Protein AF-0000000077107205 (afdb_homodimer)

Structure (mmCIF, N/CA/C/O backbone):
data_AF-0000000077107205-model_v1
#
loop_
_entity.id
_entity.type
_entity.pdbx_description
1 polymer 'Glycoside hydrolase family 35'
#
loop_
_atom_site.group_PDB
_atom_site.id
_atom_site.type_symbol
_atom_site.label_atom_id
_atom_site.label_alt_id
_atom_site.label_comp_id
_atom_site.label_asym_id
_atom_site.label_entity_id
_atom_site.label_seq_id
_atom_site.pdbx_PDB_ins_code
_atom_site.Cartn_x
_atom_site.Cartn_y
_atom_site.Cartn_z
_atom_site.occupancy
_atom_site.B_iso_or_equiv
_atom_site.auth_seq_id
_atom_site.auth_comp_id
_atom_site.auth_asym_id
_atom_site.auth_atom_id
_atom_site.pdbx_PDB_model_num
ATOM 1 N N . MET A 1 1 ? 8.289 -15.062 90.625 1 22.08 1 MET A N 1
ATOM 2 C CA . MET A 1 1 ? 9.203 -14.273 89.812 1 22.08 1 MET A CA 1
ATOM 3 C C . MET A 1 1 ? 8.586 -13.953 88.438 1 22.08 1 MET A C 1
ATOM 5 O O . MET A 1 1 ? 8.508 -14.82 87.562 1 22.08 1 MET A O 1
ATOM 9 N N . ALA A 1 2 ? 7.445 -13.281 88.562 1 29.05 2 ALA A N 1
ATOM 10 C CA . ALA A 1 2 ? 6.293 -12.875 87.812 1 29.05 2 ALA A CA 1
ATOM 11 C C . ALA A 1 2 ? 6.723 -12.016 86.625 1 29.05 2 ALA A C 1
ATOM 13 O O . ALA A 1 2 ? 7.27 -10.93 86.75 1 29.05 2 ALA A O 1
ATOM 14 N N . HIS A 1 3 ? 7.285 -12.727 85.5 1 27.39 3 HIS A N 1
ATOM 15 C CA . HIS A 1 3 ? 7.914 -12.195 84.312 1 27.39 3 HIS A CA 1
ATOM 16 C C . HIS A 1 3 ? 7.008 -11.188 83.625 1 27.39 3 HIS A C 1
ATOM 18 O O . HIS A 1 3 ? 5.828 -11.453 83.375 1 27.39 3 HIS A O 1
ATOM 24 N N . TRP A 1 4 ? 7.148 -9.898 83.875 1 26.14 4 TRP A N 1
ATOM 25 C CA . TRP A 1 4 ? 6.582 -8.648 83.375 1 26.14 4 TRP A CA 1
ATOM 26 C C . TRP A 1 4 ? 6.734 -8.555 81.812 1 26.14 4 TRP A C 1
ATOM 28 O O . TRP A 1 4 ? 7.848 -8.43 81.312 1 26.14 4 TRP A O 1
ATOM 38 N N . ARG A 1 5 ? 6.113 -9.461 81.062 1 29.92 5 ARG A N 1
ATOM 39 C CA . ARG A 1 5 ? 6.195 -9.398 79.625 1 29.92 5 ARG A CA 1
ATOM 40 C C . ARG A 1 5 ? 5.832 -8.008 79.125 1 29.92 5 ARG A C 1
ATOM 42 O O . ARG A 1 5 ? 4.73 -7.516 79.375 1 29.92 5 ARG A O 1
ATOM 49 N N . LEU A 1 6 ? 6.852 -7.102 79 1 29.23 6 LEU A N 1
ATOM 50 C CA . LEU A 1 6 ? 6.797 -5.738 78.5 1 29.23 6 LEU A CA 1
ATOM 51 C C . LEU A 1 6 ? 6.16 -5.711 77.125 1 29.23 6 LEU A C 1
ATOM 53 O O . LEU A 1 6 ? 6.594 -6.43 76.188 1 29.23 6 LEU A O 1
ATOM 57 N N . ALA A 1 7 ? 4.852 -5.387 77 1 35.28 7 ALA A N 1
ATOM 58 C CA . ALA A 1 7 ? 4.008 -5.102 75.875 1 35.28 7 ALA A CA 1
ATOM 59 C C . ALA A 1 7 ? 4.605 -3.984 75 1 35.28 7 ALA A C 1
ATOM 61 O O . ALA A 1 7 ? 4.629 -2.824 75.438 1 35.28 7 ALA A O 1
ATOM 62 N N . ILE A 1 8 ? 5.766 -4.168 74.375 1 33.69 8 ILE A N 1
ATOM 63 C CA . ILE A 1 8 ? 6.266 -3.104 73.562 1 33.69 8 ILE A CA 1
ATOM 64 C C . ILE A 1 8 ? 5.227 -2.781 72.438 1 33.69 8 ILE A C 1
ATOM 66 O O . ILE A 1 8 ? 4.816 -3.662 71.688 1 33.69 8 ILE A O 1
ATOM 70 N N . THR A 1 9 ? 4.312 -1.86 72.75 1 30.67 9 THR A N 1
ATOM 71 C CA . THR A 1 9 ? 3.371 -1.268 71.812 1 30.67 9 THR A CA 1
ATOM 72 C C . THR A 1 9 ? 4.105 -0.645 70.625 1 30.67 9 THR A C 1
ATOM 74 O O . THR A 1 9 ? 4.98 0.204 70.812 1 30.67 9 THR A O 1
ATOM 77 N N . SER A 1 10 ? 4.48 -1.452 69.625 1 33.69 10 SER A N 1
ATOM 78 C CA . SER A 1 10 ? 5.035 -0.929 68.438 1 33.69 10 SER A CA 1
ATOM 79 C C . SER A 1 10 ? 4.172 0.2 67.875 1 33.69 10 SER A C 1
ATOM 81 O O . SER A 1 10 ? 2.969 0.028 67.625 1 33.69 10 SER A O 1
ATOM 83 N N . GLN A 1 11 ? 4.434 1.433 68.25 1 31.56 11 GLN A N 1
ATOM 84 C CA . GLN A 1 11 ? 3.865 2.602 67.625 1 31.56 11 GLN A CA 1
ATOM 85 C C . GLN A 1 11 ? 4.141 2.572 66.125 1 31.56 11 GLN A C 1
ATOM 87 O O . GLN A 1 11 ? 5.297 2.533 65.688 1 31.56 11 GLN A O 1
ATOM 92 N N . ILE A 1 12 ? 3.289 1.923 65.375 1 35.38 12 ILE A N 1
ATOM 93 C CA . ILE A 1 12 ? 3.283 2.033 63.938 1 35.38 12 ILE A CA 1
ATOM 94 C C . ILE A 1 12 ? 3.223 3.504 63.531 1 35.38 12 ILE A C 1
ATOM 96 O O . ILE A 1 12 ? 2.234 4.191 63.781 1 35.38 12 ILE A O 1
ATOM 100 N N . LEU A 1 13 ? 4.383 4.23 63.625 1 35.72 13 LEU A N 1
ATOM 101 C CA . LEU A 1 13 ? 4.441 5.551 63.031 1 35.72 13 LEU A CA 1
ATOM 102 C C . LEU A 1 13 ? 3.963 5.496 61.562 1 35.72 13 LEU A C 1
ATOM 104 O O . LEU A 1 13 ? 4.562 4.809 60.75 1 35.72 13 LEU A O 1
ATOM 108 N N . GLY A 1 14 ? 2.682 5.688 61.344 1 34.75 14 GLY A N 1
ATOM 109 C CA . GLY A 1 14 ? 2.129 5.969 60.031 1 34.75 14 GLY A CA 1
ATOM 110 C C . GLY A 1 14 ? 2.873 7.062 59.312 1 34.75 14 GLY A C 1
ATOM 111 O O . GLY A 1 14 ? 2.865 8.219 59.719 1 34.75 14 GLY A O 1
ATOM 112 N N . LEU A 1 15 ? 4.059 6.688 58.75 1 36.78 15 LEU A N 1
ATOM 113 C CA . LEU A 1 15 ? 4.664 7.613 57.812 1 36.78 15 LEU A CA 1
ATOM 114 C C . LEU A 1 15 ? 3.633 8.117 56.781 1 36.78 15 LEU A C 1
ATOM 116 O O . LEU A 1 15 ? 3.123 7.344 55.969 1 36.78 15 LEU A O 1
ATOM 120 N N . CYS A 1 16 ? 2.883 9.133 57.188 1 35.75 16 CYS A N 1
ATOM 121 C CA . CYS A 1 16 ? 2.141 9.906 56.188 1 35.75 16 CYS A CA 1
ATOM 122 C C . CYS A 1 16 ? 3.053 10.359 55.062 1 35.75 16 CYS A C 1
ATOM 124 O O . CYS A 1 16 ? 3.922 11.211 55.25 1 35.75 16 CYS A O 1
ATOM 126 N N . LEU A 1 17 ? 3.355 9.438 54.188 1 36.41 17 LEU A N 1
ATOM 127 C CA . LEU A 1 17 ? 3.904 9.906 52.938 1 36.41 17 LEU A CA 1
ATOM 128 C C . LEU A 1 17 ? 3.113 11.094 52.406 1 36.41 17 LEU A C 1
ATOM 130 O O . LEU A 1 17 ? 1.938 10.961 52.062 1 36.41 17 LEU A O 1
ATOM 134 N N . PHE A 1 18 ? 3.373 12.258 52.906 1 34.94 18 PHE A N 1
ATOM 135 C CA . PHE A 1 18 ? 2.979 13.461 52.188 1 34.94 18 PHE A CA 1
ATOM 136 C C . PHE A 1 18 ? 3.33 13.336 50.719 1 34.94 18 PHE A C 1
ATOM 138 O O . PHE A 1 18 ? 4.504 13.398 50.344 1 34.94 18 PHE A O 1
ATOM 145 N N . VAL A 1 19 ? 2.604 12.539 50.062 1 39.59 19 VAL A N 1
ATOM 146 C CA . VAL A 1 19 ? 2.645 12.797 48.625 1 39.59 19 VAL A CA 1
ATOM 147 C C . VAL A 1 19 ? 2.418 14.289 48.375 1 39.59 19 VAL A C 1
ATOM 149 O O . VAL A 1 19 ? 1.315 14.797 48.562 1 39.59 19 VAL A O 1
ATOM 152 N N . GLY A 1 20 ? 3.322 15.094 48.781 1 36.81 20 GLY A N 1
ATOM 153 C CA . GLY A 1 20 ? 3.188 16.438 48.219 1 36.81 20 GLY A CA 1
ATOM 154 C C . GLY A 1 20 ? 2.555 16.469 46.844 1 36.81 20 GLY A C 1
ATOM 155 O O . GLY A 1 20 ? 2.941 15.703 45.969 1 36.81 20 GLY A O 1
ATOM 156 N N . ASN A 1 21 ? 1.344 16.844 46.875 1 41.56 21 ASN A N 1
ATOM 157 C CA . ASN A 1 21 ? 0.74 17.188 45.594 1 41.56 21 ASN A CA 1
ATOM 158 C C . ASN A 1 21 ? 1.707 17.969 44.719 1 41.56 21 ASN A C 1
ATOM 160 O O . ASN A 1 21 ? 1.982 19.141 44.969 1 41.56 21 ASN A O 1
ATOM 164 N N . ALA A 1 22 ? 2.709 17.438 44.25 1 45.62 22 ALA A N 1
ATOM 165 C CA . ALA A 1 22 ? 3.58 18.125 43.281 1 45.62 22 ALA A CA 1
ATOM 166 C C . ALA A 1 22 ? 2.764 18.922 42.281 1 45.62 22 ALA A C 1
ATOM 168 O O . ALA A 1 22 ? 1.933 18.375 41.562 1 45.62 22 ALA A O 1
ATOM 169 N N . SER A 1 23 ? 2.322 20.125 42.594 1 53.44 23 SER A N 1
ATOM 170 C CA . SER A 1 23 ? 1.681 20.953 41.562 1 53.44 23 SER A CA 1
ATOM 171 C C . SER A 1 23 ? 2.217 20.641 40.188 1 53.44 23 SER A C 1
ATOM 173 O O . SER A 1 23 ? 3.432 20.578 39.969 1 53.44 23 SER A O 1
ATOM 175 N N . ALA A 1 24 ? 1.359 20.328 39.188 1 68.38 24 ALA A N 1
ATOM 176 C CA . ALA A 1 24 ? 1.699 19.984 37.812 1 68.38 24 ALA A CA 1
ATOM 177 C C . ALA A 1 24 ? 2.428 21.141 37.125 1 68.38 24 ALA A C 1
ATOM 179 O O . ALA A 1 24 ? 2.031 22.297 37.25 1 68.38 24 ALA A O 1
ATOM 180 N N . GLU A 1 25 ? 3.631 21 36.781 1 87.38 25 GLU A N 1
ATOM 181 C CA . GLU A 1 25 ? 4.375 21.969 35.969 1 87.38 25 GLU A CA 1
ATOM 182 C C . GLU A 1 25 ? 3.506 22.547 34.875 1 87.38 25 GLU A C 1
ATOM 184 O O . GLU A 1 25 ? 2.783 21.828 34.188 1 87.38 25 GLU A O 1
ATOM 189 N N . LEU A 1 26 ? 3.443 23.844 34.781 1 93.81 26 LEU A N 1
ATOM 190 C CA . LEU A 1 26 ? 2.645 24.531 33.781 1 93.81 26 LEU A CA 1
ATOM 191 C C . LEU A 1 26 ? 3.098 24.172 32.375 1 93.81 26 LEU A C 1
ATOM 193 O O . LEU A 1 26 ? 4.293 23.984 32.125 1 93.81 26 LEU A O 1
ATOM 197 N N . PRO A 1 27 ? 2.182 24.062 31.422 1 97.5 27 PRO A N 1
ATOM 198 C CA . PRO A 1 27 ? 2.58 23.953 30.016 1 97.5 27 PRO A CA 1
ATOM 199 C C . PRO A 1 27 ? 3.521 25.078 29.578 1 97.5 27 PRO A C 1
ATOM 201 O O . PRO A 1 27 ? 3.344 26.234 29.984 1 97.5 27 PRO A O 1
ATOM 204 N N . GLN A 1 28 ? 4.484 24.734 28.844 1 97.62 28 GLN A N 1
ATOM 205 C CA . GLN A 1 28 ? 5.465 25.734 28.453 1 97.62 28 GLN A CA 1
ATOM 206 C C . GLN A 1 28 ? 6.164 25.359 27.156 1 97.62 28 GLN A C 1
ATOM 208 O O . GLN A 1 28 ? 6.172 24.188 26.766 1 97.62 28 GLN A O 1
ATOM 213 N N . LEU A 1 29 ? 6.68 26.266 26.453 1 97.56 29 LEU A N 1
ATOM 214 C CA . LEU A 1 29 ? 7.527 26.047 25.297 1 97.56 29 LEU A CA 1
ATOM 215 C C . LEU A 1 29 ? 8.984 25.844 25.703 1 97.56 29 LEU A C 1
ATOM 217 O O . LEU A 1 29 ? 9.5 26.594 26.547 1 97.56 29 LEU A O 1
ATOM 221 N N . VAL A 1 30 ? 9.547 24.828 25.188 1 96.81 30 VAL A N 1
ATOM 222 C CA . VAL A 1 30 ? 10.914 24.469 25.531 1 96.81 30 VAL A CA 1
ATOM 223 C C . VAL A 1 30 ? 11.742 24.297 24.266 1 96.81 30 VAL A C 1
ATOM 225 O O . VAL A 1 30 ? 11.281 23.688 23.297 1 96.81 30 VAL A O 1
ATOM 228 N N . SER A 1 31 ? 12.93 24.906 24.266 1 96.12 31 SER A N 1
ATOM 229 C CA . SER A 1 31 ? 13.828 24.719 23.125 1 96.12 31 SER A CA 1
ATOM 230 C C . SER A 1 31 ? 14.422 23.328 23.109 1 96.12 31 SER A C 1
ATOM 232 O O . SER A 1 31 ? 14.883 22.828 24.141 1 96.12 31 SER A O 1
ATOM 234 N N . HIS A 1 32 ? 14.297 22.641 22 1 95.56 32 HIS A N 1
ATOM 235 C CA . HIS A 1 32 ? 14.82 21.297 21.781 1 95.56 32 HIS A CA 1
ATOM 236 C C . HIS A 1 32 ? 15.492 21.188 20.406 1 95.56 32 HIS A C 1
ATOM 238 O O . HIS A 1 32 ? 14.82 21.25 19.375 1 95.56 32 HIS A O 1
ATOM 244 N N . ASN A 1 33 ? 16.797 20.922 20.375 1 95.12 33 ASN A N 1
ATOM 245 C CA . ASN A 1 33 ? 17.562 20.797 19.141 1 95.12 33 ASN A CA 1
ATOM 246 C C . ASN A 1 33 ? 17.344 21.984 18.203 1 95.12 33 ASN A C 1
ATOM 248 O O . ASN A 1 33 ? 17.172 21.812 17 1 95.12 33 ASN A O 1
ATOM 252 N N . GLY A 1 34 ? 17.188 23.156 18.781 1 94.62 34 GLY A N 1
ATOM 253 C CA . GLY A 1 34 ? 17.094 24.375 18 1 94.62 34 GLY A CA 1
ATOM 254 C C . GLY A 1 34 ? 15.664 24.703 17.562 1 94.62 34 GLY A C 1
ATOM 255 O O . GLY A 1 34 ? 15.43 25.703 16.891 1 94.62 34 GLY A O 1
ATOM 256 N N . VAL A 1 35 ? 14.672 23.859 17.938 1 95.81 35 VAL A N 1
ATOM 257 C CA . VAL A 1 35 ? 13.273 24.141 17.641 1 95.81 35 VAL A CA 1
ATOM 258 C C . VAL A 1 35 ? 12.461 24.172 18.922 1 95.81 35 VAL A C 1
ATOM 260 O O . VAL A 1 35 ? 12.953 23.781 19.984 1 95.81 35 VAL A O 1
ATOM 263 N N . GLU A 1 36 ? 11.273 24.672 18.844 1 96.88 36 GLU A N 1
ATOM 264 C CA . GLU A 1 36 ? 10.414 24.781 20.016 1 96.88 36 GLU A CA 1
ATOM 265 C C . GLU A 1 36 ? 9.5 23.562 20.141 1 96.88 36 GLU A C 1
ATOM 267 O O . GLU A 1 36 ? 8.969 23.078 19.156 1 96.88 36 GLU A O 1
ATOM 272 N N . GLN A 1 37 ? 9.398 23.094 21.406 1 97.38 37 GLN A N 1
ATOM 273 C CA . GLN A 1 37 ? 8.438 22.062 21.766 1 97.38 37 GLN A CA 1
ATOM 274 C C . GLN A 1 37 ? 7.465 22.547 22.828 1 97.38 37 GLN A C 1
ATOM 276 O O . GLN A 1 37 ? 7.801 23.438 23.625 1 97.38 37 GLN A O 1
ATOM 281 N N . LEU A 1 38 ? 6.32 22 22.734 1 98.56 38 LEU A N 1
ATOM 282 C CA . LEU A 1 38 ? 5.387 22.188 23.844 1 98.56 38 LEU A CA 1
ATOM 283 C C . LEU A 1 38 ? 5.539 21.078 24.875 1 98.56 38 LEU A C 1
ATOM 285 O O . LEU A 1 38 ? 5.531 19.891 24.547 1 98.56 38 LEU A O 1
ATOM 289 N N . HIS A 1 39 ? 5.785 21.469 26.078 1 98.19 39 HIS A N 1
ATOM 290 C CA . HIS A 1 39 ? 5.801 20.516 27.172 1 98.19 39 HIS A CA 1
ATOM 291 C C . HIS A 1 39 ? 4.535 20.625 28.016 1 98.19 39 HIS A C 1
ATOM 293 O O . HIS A 1 39 ? 4.117 21.734 28.375 1 98.19 39 HIS A O 1
ATOM 299 N N . VAL A 1 40 ? 3.916 19.562 28.25 1 97.62 40 VAL A N 1
ATOM 300 C CA . VAL A 1 40 ? 2.744 19.438 29.109 1 97.62 40 VAL A CA 1
ATOM 301 C C . VAL A 1 40 ? 3.012 18.406 30.203 1 97.62 40 VAL A C 1
ATOM 303 O O . VAL A 1 40 ? 3.449 17.297 29.906 1 97.62 40 VAL A O 1
ATOM 306 N N . GLU A 1 41 ? 2.789 18.828 31.422 1 94.12 41 GLU A N 1
ATOM 307 C CA . GLU A 1 41 ? 3.082 17.969 32.562 1 94.12 41 GLU A CA 1
ATOM 308 C C . GLU A 1 41 ? 4.535 17.5 32.562 1 94.12 41 GLU A C 1
ATOM 310 O O . GLU A 1 41 ? 4.812 16.328 32.812 1 94.12 41 GLU A O 1
ATOM 315 N N . GLY A 1 42 ? 5.34 18.328 32.031 1 94.56 42 GLY A N 1
ATOM 316 C CA . GLY A 1 42 ? 6.777 18.109 32.125 1 94.56 42 GLY A CA 1
ATOM 317 C C . GLY A 1 42 ? 7.32 17.266 31 1 94.56 42 GLY A C 1
ATOM 318 O O . GLY A 1 42 ? 8.516 16.953 30.953 1 94.56 42 GLY A O 1
ATOM 319 N N . ALA A 1 43 ? 6.484 16.922 30.109 1 96.5 43 ALA A N 1
ATOM 320 C CA . ALA A 1 43 ? 6.918 16.078 29 1 96.5 43 ALA A CA 1
ATOM 321 C C . ALA A 1 43 ? 6.531 16.703 27.656 1 96.5 43 ALA A C 1
ATOM 323 O O . ALA A 1 43 ? 5.539 17.422 27.562 1 96.5 43 ALA A O 1
ATOM 324 N N . PRO A 1 44 ? 7.359 16.469 26.594 1 97.75 44 PRO A N 1
ATOM 325 C CA . PRO A 1 44 ? 6.98 16.953 25.266 1 97.75 44 PRO A CA 1
ATOM 326 C C . PRO A 1 44 ? 5.605 16.469 24.828 1 97.75 44 PRO A C 1
ATOM 328 O O . PRO A 1 44 ? 5.25 15.312 25.078 1 97.75 44 PRO A O 1
ATOM 331 N N . PHE A 1 45 ? 4.867 17.312 24.203 1 98.25 45 PHE A N 1
ATOM 332 C CA . PHE A 1 45 ? 3.49 17.031 23.812 1 98.25 45 PHE A CA 1
ATOM 333 C C . PHE A 1 45 ? 3.236 17.453 22.375 1 98.25 45 PHE A C 1
ATOM 335 O O . PHE A 1 45 ? 3.533 18.594 22 1 98.25 45 PHE A O 1
ATOM 342 N N . LEU A 1 46 ? 2.781 16.562 21.562 1 98.38 46 LEU A N 1
ATOM 343 C CA . LEU A 1 46 ? 2.42 16.828 20.188 1 98.38 46 LEU A CA 1
ATOM 344 C C . LEU A 1 46 ? 0.92 17.078 20.047 1 98.38 46 LEU A C 1
ATOM 346 O O . LEU A 1 46 ? 0.113 16.203 20.375 1 98.38 46 LEU A O 1
ATOM 350 N N . ILE A 1 47 ? 0.527 18.141 19.516 1 98.75 47 ILE A N 1
ATOM 351 C CA . ILE A 1 47 ? -0.892 18.469 19.391 1 98.75 47 ILE A CA 1
ATOM 352 C C . ILE A 1 47 ? -1.45 17.844 18.109 1 98.75 47 ILE A C 1
ATOM 354 O O . ILE A 1 47 ? -1.098 18.266 17 1 98.75 47 ILE A O 1
ATOM 358 N N . LEU A 1 48 ? -2.189 16.922 18.234 1 98.69 48 LEU A N 1
ATOM 359 C CA . LEU A 1 48 ? -3.074 16.391 17.203 1 98.69 48 LEU A CA 1
ATOM 360 C C . LEU A 1 48 ? -4.484 16.953 17.359 1 98.69 48 LEU A C 1
ATOM 362 O O . LEU A 1 48 ? -5.324 16.359 18.031 1 98.69 48 LEU A O 1
ATOM 366 N N . GLY A 1 49 ? -4.695 18.047 16.688 1 98.69 49 GLY A N 1
ATOM 367 C CA . GLY A 1 49 ? -5.785 18.922 17.094 1 98.69 49 GLY A CA 1
ATOM 368 C C . GLY A 1 49 ? -6.949 18.922 16.125 1 98.69 49 GLY A C 1
ATOM 369 O O . GLY A 1 49 ? -6.859 18.344 15.039 1 98.69 49 GLY A O 1
ATOM 370 N N . GLY A 1 50 ? -8.008 19.484 16.547 1 98.5 50 GLY A N 1
ATOM 371 C CA . GLY A 1 50 ? -9.188 19.891 15.797 1 98.5 50 GLY A CA 1
ATOM 372 C C . GLY A 1 50 ? -9.859 21.125 16.359 1 98.5 50 GLY A C 1
ATOM 373 O O . GLY A 1 50 ? -10.133 21.188 17.562 1 98.5 50 GLY A O 1
ATOM 374 N N . GLU A 1 51 ? -10.086 22.031 15.492 1 98.62 51 GLU A N 1
ATOM 375 C CA . GLU A 1 51 ? -10.773 23.25 15.914 1 98.62 51 GLU A CA 1
ATOM 376 C C . GLU A 1 51 ? -12.281 23.141 15.703 1 98.62 51 GLU A C 1
ATOM 378 O O . GLU A 1 51 ? -12.734 22.703 14.648 1 98.62 51 GLU A O 1
ATOM 383 N N . LEU A 1 52 ? -12.992 23.562 16.688 1 98.12 52 LEU A N 1
ATOM 384 C CA . LEU A 1 52 ? -14.453 23.531 16.594 1 98.12 52 LEU A CA 1
ATOM 385 C C . LEU A 1 52 ? -14.953 24.672 15.703 1 98.12 52 LEU A C 1
ATOM 387 O O . LEU A 1 52 ? -14.266 25.672 15.523 1 98.12 52 LEU A O 1
ATOM 391 N N . GLY A 1 53 ? -16.156 24.406 15.227 1 95.25 53 GLY A N 1
ATOM 392 C CA . GLY A 1 53 ? -16.859 25.547 14.648 1 95.25 53 GLY A CA 1
ATOM 393 C C . GLY A 1 53 ? -17.031 26.703 15.625 1 95.25 53 GLY A C 1
ATOM 394 O O . GLY A 1 53 ? -17.031 26.5 16.844 1 95.25 53 GLY A O 1
ATOM 395 N N . ASN A 1 54 ? -17.266 27.812 15.117 1 92.25 54 ASN A N 1
ATOM 396 C CA . ASN A 1 54 ? -17.219 29.047 15.891 1 92.25 54 ASN A CA 1
ATOM 397 C C . ASN A 1 54 ? -18.266 29.062 17 1 92.25 54 ASN A C 1
ATOM 399 O O . ASN A 1 54 ? -18.062 29.688 18.047 1 92.25 54 ASN A O 1
ATOM 403 N N . SER A 1 55 ? -19.328 28.328 16.766 1 92.25 55 SER A N 1
ATOM 404 C CA . SER A 1 55 ? -20.422 28.406 17.719 1 92.25 55 SER A CA 1
ATOM 405 C C . SER A 1 55 ? -20.625 27.078 18.438 1 92.25 55 SER A C 1
ATOM 407 O O . SER A 1 55 ? -21.547 26.938 19.25 1 92.25 55 SER A O 1
ATOM 409 N N . SER A 1 56 ? -19.812 26.141 18.156 1 92.75 56 SER A N 1
ATOM 410 C CA . SER A 1 56 ? -20.031 24.781 18.625 1 92.75 56 SER A CA 1
ATOM 411 C C . SER A 1 56 ? -19.875 24.703 20.141 1 92.75 56 SER A C 1
ATOM 413 O O . SER A 1 56 ? -20.547 23.891 20.797 1 92.75 56 SER A O 1
ATOM 415 N N . ALA A 1 57 ? -19.094 25.516 20.703 1 92.94 57 ALA A N 1
ATOM 416 C CA . ALA A 1 57 ? -18.828 25.453 22.141 1 92.94 57 ALA A CA 1
ATOM 417 C C . ALA A 1 57 ? -19.781 26.359 22.922 1 92.94 57 ALA A C 1
ATOM 419 O O . ALA A 1 57 ? -19.578 26.609 24.109 1 92.94 57 ALA A O 1
ATOM 420 N N . SER A 1 58 ? -20.812 26.812 22.312 1 94.19 58 SER A N 1
ATOM 421 C CA . SER A 1 58 ? -21.766 27.703 22.969 1 94.19 58 SER A CA 1
ATOM 422 C C . SER A 1 58 ? -22.875 26.922 23.656 1 94.19 58 SER A C 1
ATOM 424 O O . SER A 1 58 ? -23.609 27.469 24.469 1 94.19 58 SER A O 1
ATOM 426 N N . ASN A 1 59 ? -22.969 25.688 23.312 1 95.62 59 ASN A N 1
ATOM 427 C CA . ASN A 1 59 ? -24 24.844 23.891 1 95.62 59 ASN A CA 1
ATOM 428 C C . ASN A 1 59 ? -23.484 23.438 24.203 1 95.62 59 ASN A C 1
ATOM 430 O O . ASN A 1 59 ? -23.109 22.688 23.312 1 95.62 59 ASN A O 1
ATOM 434 N N . ARG A 1 60 ? -23.547 23.109 25.5 1 96.75 60 ARG A N 1
ATOM 435 C CA . ARG A 1 60 ? -22.953 21.875 25.984 1 96.75 60 ARG A CA 1
ATOM 436 C C . ARG A 1 60 ? -23.656 20.656 25.406 1 96.75 60 ARG A C 1
ATOM 438 O O . ARG A 1 60 ? -23.016 19.719 24.953 1 96.75 60 ARG A O 1
ATOM 445 N N . GLU A 1 61 ? -24.984 20.656 25.344 1 96.25 61 GLU A N 1
ATOM 446 C CA . GLU A 1 61 ? -25.781 19.516 24.891 1 96.25 61 GLU A CA 1
ATOM 447 C C . GLU A 1 61 ? -25.531 19.219 23.422 1 96.25 61 GLU A C 1
ATOM 449 O O . GLU A 1 61 ? -25.484 18.062 23.016 1 96.25 61 GLU A O 1
ATOM 454 N N . GLN A 1 62 ? -25.375 20.219 22.672 1 94.75 62 GLN A N 1
ATOM 455 C CA . GLN A 1 62 ? -25.188 20.062 21.234 1 94.75 62 GLN A CA 1
ATOM 456 C C . GLN A 1 62 ? -23.766 19.609 20.922 1 94.75 62 GLN A C 1
ATOM 458 O O . GLN A 1 62 ? -23.516 18.969 19.906 1 94.75 62 GLN A O 1
ATOM 463 N N . LEU A 1 63 ? -22.828 19.938 21.812 1 96.88 63 LEU A N 1
ATOM 464 C CA . LEU A 1 63 ? -21.438 19.547 21.609 1 96.88 63 LEU A CA 1
ATOM 465 C C . LEU A 1 63 ? -21.203 18.125 22.094 1 96.88 63 LEU A C 1
ATOM 467 O O . LEU A 1 63 ? -20.297 17.422 21.609 1 96.88 63 LEU A O 1
ATOM 471 N N . GLN A 1 64 ? -21.984 17.641 22.953 1 95.75 64 GLN A N 1
ATOM 472 C CA . GLN A 1 64 ? -21.781 16.422 23.719 1 95.75 64 GLN A CA 1
ATOM 473 C C . GLN A 1 64 ? -21.578 15.227 22.797 1 95.75 64 GLN A C 1
ATOM 475 O O . GLN A 1 64 ? -20.625 14.453 22.969 1 95.75 64 GLN A O 1
ATOM 480 N N . PRO A 1 65 ? -22.375 15.055 21.75 1 94.75 65 PRO A N 1
ATOM 481 C CA . PRO A 1 65 ? -22.219 13.867 20.906 1 94.75 65 PRO A CA 1
ATOM 482 C C . PRO A 1 65 ? -20.906 13.859 20.125 1 94.75 65 PRO A C 1
ATOM 484 O O . PRO A 1 65 ? -20.453 12.805 19.688 1 94.75 65 PRO A O 1
ATOM 487 N N . HIS A 1 66 ? -20.297 14.977 19.984 1 96.69 66 HIS A N 1
ATOM 488 C CA . HIS A 1 66 ? -19.125 15.094 19.125 1 96.69 66 HIS A CA 1
ATOM 489 C C . HIS A 1 66 ? -17.859 14.602 19.844 1 96.69 66 HIS A C 1
ATOM 491 O O . HIS A 1 66 ? -16.844 14.328 19.203 1 96.69 66 HIS A O 1
ATOM 497 N N . TRP A 1 67 ? -17.859 14.484 21.141 1 97.56 67 TRP A N 1
ATOM 498 C CA . TRP A 1 67 ? -16.672 14.055 21.875 1 97.56 67 TRP A CA 1
ATOM 499 C C . TRP A 1 67 ? -16.281 12.625 21.5 1 97.56 67 TRP A C 1
ATOM 501 O O . TRP A 1 67 ? -15.102 12.312 21.375 1 97.56 67 TRP A O 1
ATOM 511 N N . GLU A 1 68 ? -17.281 11.766 21.234 1 95.38 68 GLU A N 1
ATOM 512 C CA . GLU A 1 68 ? -17 10.406 20.766 1 95.38 68 GLU A CA 1
ATOM 513 C C . GLU A 1 68 ? -16.344 10.422 19.391 1 95.38 68 GLU A C 1
ATOM 515 O O . GLU A 1 68 ? -15.461 9.602 19.109 1 95.38 68 GLU A O 1
ATOM 520 N N . THR A 1 69 ? -16.797 11.281 18.609 1 95.5 69 THR A N 1
ATOM 521 C CA . THR A 1 69 ? -16.219 11.461 17.281 1 95.5 69 THR A CA 1
ATOM 522 C C . THR A 1 69 ? -14.75 11.859 17.375 1 95.5 69 THR A C 1
ATOM 524 O O . THR A 1 69 ? -13.898 11.328 16.656 1 95.5 69 THR A O 1
ATOM 527 N N . PHE A 1 70 ? -14.477 12.773 18.312 1 97.88 70 PHE A N 1
ATOM 528 C CA . PHE A 1 70 ? -13.109 13.234 18.516 1 97.88 70 PHE A CA 1
ATOM 529 C C . PHE A 1 70 ? -12.203 12.086 18.953 1 97.88 70 PHE A C 1
ATOM 531 O O . PHE A 1 70 ? -11.094 11.93 18.438 1 97.88 70 PHE A O 1
ATOM 538 N N . GLN A 1 71 ? -12.703 11.258 19.781 1 96.81 71 GLN A N 1
ATOM 539 C CA . GLN A 1 71 ? -11.938 10.102 20.234 1 96.81 71 GLN A CA 1
ATOM 540 C C . GLN A 1 71 ? -11.703 9.109 19.109 1 96.81 71 GLN A C 1
ATOM 542 O O . GLN A 1 71 ? -10.594 8.586 18.953 1 96.81 71 GLN A O 1
ATOM 547 N N . THR A 1 72 ? -12.727 8.867 18.344 1 96.56 72 THR A N 1
ATOM 548 C CA . THR A 1 72 ? -12.625 7.941 17.219 1 96.56 72 THR A CA 1
ATOM 549 C C . THR A 1 72 ? -11.586 8.422 16.203 1 96.56 72 THR A C 1
ATOM 551 O O . THR A 1 72 ? -10.852 7.617 15.625 1 96.56 72 THR A O 1
ATOM 554 N N . LEU A 1 73 ? -11.422 9.727 16.078 1 97 73 LEU A N 1
ATOM 555 C CA . LEU A 1 73 ? -10.477 10.32 15.148 1 97 73 LEU A CA 1
ATOM 556 C C . LEU A 1 73 ? -9.055 10.289 15.711 1 97 73 LEU A C 1
ATOM 558 O O . LEU A 1 73 ? -8.094 10.508 14.977 1 97 73 LEU A O 1
ATOM 562 N N . GLY A 1 74 ? -8.977 10.031 16.984 1 96.5 74 GLY A N 1
ATOM 563 C CA . GLY A 1 74 ? -7.66 10.016 17.609 1 96.5 74 GLY A CA 1
ATOM 564 C C . GLY A 1 74 ? -7.152 11.406 17.953 1 96.5 74 GLY A C 1
ATOM 565 O O . GLY A 1 74 ? -5.945 11.609 18.094 1 96.5 74 GLY A O 1
ATOM 566 N N . ILE A 1 75 ? -8.016 12.359 18.109 1 97.75 75 ILE A N 1
ATOM 567 C CA . ILE A 1 75 ? -7.688 13.734 18.484 1 97.75 75 ILE A CA 1
ATOM 568 C C . ILE A 1 75 ? -7.312 13.797 19.969 1 97.75 75 ILE A C 1
ATOM 570 O O . ILE A 1 75 ? -8 13.227 20.812 1 97.75 75 ILE A O 1
ATOM 574 N N . ASN A 1 76 ? -6.223 14.508 20.203 1 98.44 76 ASN A N 1
ATOM 575 C CA . ASN A 1 76 ? -5.855 14.625 21.609 1 98.44 76 ASN A CA 1
ATOM 576 C C . ASN A 1 76 ? -6.023 16.047 22.125 1 98.44 76 ASN A C 1
ATOM 578 O O . ASN A 1 76 ? -5.852 16.312 23.312 1 98.44 76 ASN A O 1
ATOM 582 N N . THR A 1 77 ? -6.398 16.953 21.25 1 98.81 77 THR A N 1
ATOM 583 C CA . THR A 1 77 ? -6.559 18.359 21.641 1 98.81 77 THR A CA 1
ATOM 584 C C . THR A 1 77 ? -7.664 19.031 20.844 1 98.81 77 THR A C 1
ATOM 586 O O . THR A 1 77 ? -7.672 18.953 19.609 1 98.81 77 THR A O 1
ATOM 589 N N . ILE A 1 78 ? -8.5 19.641 21.5 1 98.81 78 ILE A N 1
ATOM 590 C CA . ILE A 1 78 ? -9.562 20.406 20.844 1 98.81 78 ILE A CA 1
ATOM 591 C C . ILE A 1 78 ? -9.328 21.906 21.062 1 98.81 78 ILE A C 1
ATOM 593 O O . ILE A 1 78 ? -9.016 22.328 22.188 1 98.81 78 ILE A O 1
ATOM 597 N N . LEU A 1 79 ? -9.367 22.641 19.984 1 98.88 79 LEU A N 1
ATOM 598 C CA . LEU A 1 79 ? -9.383 24.094 20.078 1 98.88 79 LEU A CA 1
ATOM 599 C C . LEU A 1 79 ? -10.812 24.625 20.141 1 98.88 79 LEU A C 1
ATOM 601 O O . LEU A 1 79 ? -11.594 24.422 19.203 1 98.88 79 LEU A O 1
ATOM 605 N N . ALA A 1 80 ? -11.133 25.312 21.172 1 98.62 80 ALA A N 1
ATOM 606 C CA . ALA A 1 80 ? -12.523 25.688 21.406 1 98.62 80 ALA A CA 1
ATOM 607 C C . ALA A 1 80 ? -12.648 27.172 21.703 1 98.62 80 ALA A C 1
ATOM 609 O O . ALA A 1 80 ? -11.898 27.719 22.5 1 98.62 80 ALA A O 1
ATOM 610 N N . PRO A 1 81 ? -13.609 27.812 21.094 1 97.88 81 PRO A N 1
ATOM 611 C CA . PRO A 1 81 ? -13.828 29.234 21.344 1 97.88 81 PRO A CA 1
ATOM 612 C C . PRO A 1 81 ? -14.484 29.5 22.703 1 97.88 81 PRO A C 1
ATOM 614 O O . PRO A 1 81 ? -15.344 28.734 23.125 1 97.88 81 PRO A O 1
ATOM 617 N N . ILE A 1 82 ? -14.039 30.453 23.312 1 97.62 82 ILE A N 1
ATOM 618 C CA . ILE A 1 82 ? -14.688 31.109 24.453 1 97.62 82 ILE A CA 1
ATOM 619 C C . ILE A 1 82 ? -15.008 32.562 24.109 1 97.62 82 ILE A C 1
ATOM 621 O O . ILE A 1 82 ? -14.102 33.344 23.859 1 97.62 82 ILE A O 1
ATOM 625 N N . ASN A 1 83 ? -16.297 32.906 24.203 1 95.75 83 ASN A N 1
ATOM 626 C CA . ASN A 1 83 ? -16.781 34.188 23.719 1 95.75 83 ASN A CA 1
ATOM 627 C C . ASN A 1 83 ? -16.906 35.219 24.844 1 95.75 83 ASN A C 1
ATOM 629 O O . ASN A 1 83 ? -17.516 34.938 25.875 1 95.75 83 ASN A O 1
ATOM 633 N N . TRP A 1 84 ? -16.438 36.438 24.578 1 98 84 TRP A N 1
ATOM 634 C CA . TRP A 1 84 ? -16.547 37.5 25.562 1 98 84 TRP A CA 1
ATOM 635 C C . TRP A 1 84 ? -18 37.781 25.906 1 98 84 TRP A C 1
ATOM 637 O O . TRP A 1 84 ? -18.344 37.969 27.078 1 98 84 TRP A O 1
ATOM 647 N N . GLU A 1 85 ? -18.844 37.75 24.953 1 97.06 85 GLU A N 1
ATOM 648 C CA . GLU A 1 85 ? -20.266 38.062 25.172 1 97.06 85 GLU A CA 1
ATOM 649 C C . GLU A 1 85 ? -20.906 37.094 26.141 1 97.06 85 GLU A C 1
ATOM 651 O O . GLU A 1 85 ? -21.781 37.438 26.922 1 97.06 85 GLU A O 1
ATOM 656 N N . MET A 1 86 ? -20.469 35.844 26.125 1 96.44 86 MET A N 1
ATOM 657 C CA . MET A 1 86 ? -21.031 34.844 27.031 1 96.44 86 MET A CA 1
ATOM 658 C C . MET A 1 86 ? -20.344 34.906 28.406 1 96.44 86 MET A C 1
ATOM 660 O O . MET A 1 86 ? -20.969 34.656 29.438 1 96.44 86 MET A O 1
ATOM 664 N N . ILE A 1 87 ? -19.094 35.281 28.516 1 98 87 ILE A N 1
ATOM 665 C CA . ILE A 1 87 ? -18.297 35.344 29.734 1 98 87 ILE A CA 1
ATOM 666 C C . ILE A 1 87 ? -18.703 36.531 30.578 1 98 87 ILE A C 1
ATOM 668 O O . ILE A 1 87 ? -18.703 36.469 31.812 1 98 87 ILE A O 1
ATOM 672 N N . GLU A 1 88 ? -19.047 37.625 29.891 1 98.56 88 GLU A N 1
ATOM 673 C CA . GLU A 1 88 ? -19.406 38.844 30.594 1 98.56 88 GLU A CA 1
ATOM 674 C C . GLU A 1 88 ? -20.688 39.438 30.016 1 98.56 88 GLU A C 1
ATOM 676 O O . GLU A 1 88 ? -20.688 40.562 29.516 1 98.56 88 GLU A O 1
ATOM 681 N N . PRO A 1 89 ? -21.75 38.781 30.234 1 97.06 89 PRO A N 1
ATOM 682 C CA . PRO A 1 89 ? -23 39.25 29.656 1 97.06 89 PRO A CA 1
ATOM 683 C C . PRO A 1 89 ? -23.406 40.625 30.188 1 97.06 89 PRO A C 1
ATOM 685 O O . PRO A 1 89 ? -24 41.438 29.469 1 97.06 89 PRO A O 1
ATOM 688 N N . ASN A 1 90 ? -23.062 40.875 31.484 1 97.31 90 ASN A N 1
ATOM 689 C CA . ASN A 1 90 ? -23.203 42.188 32.094 1 97.31 90 ASN A CA 1
ATOM 690 C C . ASN A 1 90 ? -21.875 42.688 32.656 1 97.31 90 ASN A C 1
ATOM 692 O O . ASN A 1 90 ? -21.078 41.906 33.188 1 97.31 90 ASN A O 1
ATOM 696 N N . GLU A 1 91 ? -21.688 44 32.375 1 97.31 91 GLU A N 1
ATOM 697 C CA . GLU A 1 91 ? -20.391 44.562 32.719 1 97.31 91 GLU A CA 1
ATOM 698 C C . GLU A 1 91 ? -20.031 44.281 34.188 1 97.31 91 GLU A C 1
ATOM 700 O O . GLU A 1 91 ? -20.781 44.656 35.094 1 97.31 91 GLU A O 1
ATOM 705 N N . GLY A 1 92 ? -18.938 43.531 34.375 1 96.56 92 GLY A N 1
ATOM 706 C CA . GLY A 1 92 ? -18.438 43.281 35.688 1 96.56 92 GLY A CA 1
ATOM 707 C C . GLY A 1 92 ? -18.953 42 36.312 1 96.56 92 GLY A C 1
ATOM 708 O O . GLY A 1 92 ? -18.484 41.562 37.344 1 96.56 92 GLY A O 1
ATOM 709 N N . ASN A 1 93 ? -19.938 41.438 35.75 1 97.38 93 ASN A N 1
ATOM 710 C CA . ASN A 1 93 ? -20.5 40.156 36.188 1 97.38 93 ASN A CA 1
ATOM 711 C C . ASN A 1 93 ? -20.125 39.031 35.219 1 97.38 93 ASN A C 1
ATOM 713 O O . ASN A 1 93 ? -20.719 38.906 34.156 1 97.38 93 ASN A O 1
ATOM 717 N N . PHE A 1 94 ? -19.25 38.188 35.719 1 98.38 94 PHE A N 1
ATOM 718 C CA . PHE A 1 94 ? -18.688 37.188 34.812 1 98.38 94 PHE A CA 1
ATOM 719 C C . PHE A 1 94 ? -19.422 35.844 35 1 98.38 94 PHE A C 1
ATOM 721 O O . PHE A 1 94 ? -19.781 35.469 36.125 1 98.38 94 PHE A O 1
ATOM 728 N N . ASP A 1 95 ? -19.719 35.188 33.875 1 98.31 95 ASP A N 1
ATOM 729 C CA . ASP A 1 95 ? -20.25 33.812 33.812 1 98.31 95 ASP A CA 1
ATOM 730 C C . ASP A 1 95 ? -19.25 32.875 33.125 1 98.31 95 ASP A C 1
ATOM 732 O O . ASP A 1 95 ? -19.094 32.906 31.906 1 98.31 95 ASP A O 1
ATOM 736 N N . PHE A 1 96 ? -18.672 32 33.938 1 98.44 96 PHE A N 1
ATOM 737 C CA . PHE A 1 96 ? -17.625 31.156 33.406 1 98.44 96 PHE A CA 1
ATOM 738 C C . PHE A 1 96 ? -18.141 29.766 33.094 1 98.44 96 PHE A C 1
ATOM 740 O O . PHE A 1 96 ? -17.375 28.828 32.906 1 98.44 96 PHE A O 1
ATOM 747 N N . SER A 1 97 ? -19.438 29.547 33 1 97.44 97 SER A N 1
ATOM 748 C CA . SER A 1 97 ? -20.062 28.234 32.844 1 97.44 97 SER A CA 1
ATOM 749 C C . SER A 1 97 ? -19.594 27.531 31.578 1 97.44 97 SER A C 1
ATOM 751 O O . SER A 1 97 ? -19.328 26.328 31.594 1 97.44 97 SER A O 1
ATOM 753 N N . SER A 1 98 ? -19.5 28.219 30.469 1 96.75 98 SER A N 1
ATOM 754 C CA . SER A 1 98 ? -19.062 27.625 29.203 1 96.75 98 SER A CA 1
ATOM 755 C C . SER A 1 98 ? -17.641 27.094 29.297 1 96.75 98 SER A C 1
ATOM 757 O O . SER A 1 98 ? -17.344 26.016 28.766 1 96.75 98 SER A O 1
ATOM 759 N N . LEU A 1 99 ? -16.781 27.797 29.969 1 98.19 99 LEU A N 1
ATOM 760 C CA . LEU A 1 99 ? -15.414 27.344 30.203 1 98.19 99 LEU A CA 1
ATOM 761 C C . LEU A 1 99 ? -15.383 26.125 31.109 1 98.19 99 LEU A C 1
ATOM 763 O O . LEU A 1 99 ? -14.672 25.156 30.844 1 98.19 99 LEU A O 1
ATOM 767 N N . ASP A 1 100 ? -16.156 26.156 32.125 1 98.44 100 ASP A N 1
ATOM 768 C CA . ASP A 1 100 ? -16.172 25.094 33.125 1 98.44 100 ASP A CA 1
ATOM 769 C C . ASP A 1 100 ? -16.609 23.766 32.531 1 98.44 100 ASP A C 1
ATOM 771 O O . ASP A 1 100 ? -15.938 22.75 32.688 1 98.44 100 ASP A O 1
ATOM 775 N N . TRP A 1 101 ? -17.75 23.781 31.875 1 98 101 TRP A N 1
ATOM 776 C CA . TRP A 1 101 ? -18.25 22.5 31.359 1 98 101 TRP A CA 1
ATOM 777 C C . TRP A 1 101 ? -17.359 22 30.219 1 98 101 TRP A C 1
ATOM 779 O O . TRP A 1 101 ? -17.234 20.781 30.016 1 98 101 TRP A O 1
ATOM 789 N N . LEU A 1 102 ? -16.766 22.891 29.453 1 98.25 102 LEU A N 1
ATOM 790 C CA . LEU A 1 102 ? -15.812 22.453 28.438 1 98.25 102 LEU A CA 1
ATOM 791 C C . LEU A 1 102 ? -14.633 21.719 29.047 1 98.25 102 LEU A C 1
ATOM 793 O O . LEU A 1 102 ? -14.219 20.672 28.547 1 98.25 102 LEU A O 1
ATOM 797 N N . ILE A 1 103 ? -14.055 22.266 30.125 1 98.56 103 ILE A N 1
ATOM 798 C CA . ILE A 1 103 ? -12.93 21.656 30.828 1 98.56 103 ILE A CA 1
ATOM 799 C C . ILE A 1 103 ? -13.352 20.312 31.391 1 98.56 103 ILE A C 1
ATOM 801 O O . ILE A 1 103 ? -12.633 19.312 31.266 1 98.56 103 ILE A O 1
ATOM 805 N N . GLU A 1 104 ? -14.508 20.266 31.984 1 98.31 104 GLU A N 1
ATOM 806 C CA . GLU A 1 104 ? -15.023 19.031 32.562 1 98.31 104 GLU A CA 1
ATOM 807 C C . GLU A 1 104 ? -15.172 17.938 31.5 1 98.31 104 GLU A C 1
ATOM 809 O O . GLU A 1 104 ? -14.727 16.797 31.719 1 98.31 104 GLU A O 1
ATOM 814 N N . ASP A 1 105 ? -15.828 18.281 30.406 1 98.31 105 ASP A N 1
ATOM 815 C CA . ASP A 1 105 ? -16.062 17.312 29.344 1 98.31 105 ASP A CA 1
ATOM 816 C C . ASP A 1 105 ? -14.758 16.859 28.719 1 98.31 105 ASP A C 1
ATOM 818 O O . ASP A 1 105 ? -14.586 15.672 28.422 1 98.31 105 ASP A O 1
ATOM 822 N N . ALA A 1 106 ? -13.844 17.766 28.469 1 98.56 106 ALA A N 1
ATOM 823 C CA . ALA A 1 106 ? -12.539 17.406 27.922 1 98.56 106 ALA A CA 1
ATOM 824 C C . ALA A 1 106 ? -11.812 16.422 28.828 1 98.56 106 ALA A C 1
ATOM 826 O O . ALA A 1 106 ? -11.234 15.445 28.359 1 98.56 106 ALA A O 1
ATOM 827 N N . ARG A 1 107 ? -11.844 16.656 30.141 1 97.19 107 ARG A N 1
ATOM 828 C CA . ARG A 1 107 ? -11.219 15.781 31.125 1 97.19 107 ARG A CA 1
ATOM 829 C C . ARG A 1 107 ? -11.828 14.391 31.078 1 97.19 107 ARG A C 1
ATOM 831 O O . ARG A 1 107 ? -11.109 13.391 31.109 1 97.19 107 ARG A O 1
ATOM 838 N N . GLU A 1 108 ? -13.062 14.367 31 1 97.31 108 GLU A N 1
ATOM 839 C CA . GLU A 1 108 ? -13.781 13.094 30.969 1 97.31 108 GLU A CA 1
ATOM 840 C C . GLU A 1 108 ? -13.359 12.25 29.766 1 97.31 108 GLU A C 1
ATOM 842 O O . GLU A 1 108 ? -13.406 11.023 29.812 1 97.31 108 GLU A O 1
ATOM 847 N N . HIS A 1 109 ? -12.977 12.852 28.734 1 97.69 109 HIS A N 1
ATOM 848 C CA . HIS A 1 109 ? -12.648 12.148 27.5 1 97.69 109 HIS A CA 1
ATOM 849 C C . HIS A 1 109 ? -11.141 12.086 27.281 1 97.69 109 HIS A C 1
ATOM 851 O O . HIS A 1 109 ? -10.688 11.68 26.203 1 97.69 109 HIS A O 1
ATOM 857 N N . ASP A 1 110 ? -10.359 12.609 28.234 1 97 110 ASP A N 1
ATOM 858 C CA . ASP A 1 110 ? -8.898 12.609 28.188 1 97 110 ASP A CA 1
ATOM 859 C C . ASP A 1 110 ? -8.398 13.391 26.969 1 97 110 ASP A C 1
ATOM 861 O O . ASP A 1 110 ? -7.559 12.898 26.219 1 97 110 ASP A O 1
ATOM 865 N N . ILE A 1 111 ? -8.984 14.523 26.703 1 98.5 111 ILE A N 1
ATOM 866 C CA . ILE A 1 111 ? -8.609 15.438 25.625 1 98.5 111 ILE A CA 1
ATOM 867 C C . ILE A 1 111 ? -8.172 16.781 26.219 1 98.5 111 ILE A C 1
ATOM 869 O O . ILE A 1 111 ? -8.781 17.281 27.156 1 98.5 111 ILE A O 1
ATOM 873 N N . LYS A 1 112 ? -7.094 17.312 25.703 1 98.81 112 LYS A N 1
ATOM 874 C CA . LYS A 1 112 ? -6.641 18.641 26.094 1 98.81 112 LYS A CA 1
ATOM 875 C C . LYS A 1 112 ? -7.387 19.719 25.328 1 98.81 112 LYS A C 1
ATOM 877 O O . LYS A 1 112 ? -8.07 19.438 24.344 1 98.81 112 LYS A O 1
ATOM 882 N N . LEU A 1 113 ? -7.191 20.984 25.875 1 98.88 113 LEU A N 1
ATOM 883 C CA . LEU A 1 113 ? -7.883 22.109 25.266 1 98.88 113 LEU A CA 1
ATOM 884 C C . LEU A 1 113 ? -6.906 23.234 24.938 1 98.88 113 LEU A C 1
ATOM 886 O O . LEU A 1 113 ? -5.984 23.5 25.719 1 98.88 113 LEU A O 1
ATOM 890 N N . VAL A 1 114 ? -7.098 23.812 23.812 1 98.88 114 VAL A N 1
ATOM 891 C CA . VAL A 1 114 ? -6.629 25.156 23.531 1 98.88 114 VAL A CA 1
ATOM 892 C C . VAL A 1 114 ? -7.816 26.109 23.453 1 98.88 114 VAL A C 1
ATOM 894 O O . VAL A 1 114 ? -8.742 25.906 22.656 1 98.88 114 VAL A O 1
ATOM 897 N N . ILE A 1 115 ? -7.734 27.109 24.234 1 98.75 115 ILE A N 1
ATOM 898 C CA . ILE A 1 115 ? -8.852 28.047 24.281 1 98.75 115 ILE A CA 1
ATOM 899 C C . ILE A 1 115 ? -8.617 29.188 23.281 1 98.75 115 ILE A C 1
ATOM 901 O O . ILE A 1 115 ? -7.516 29.719 23.188 1 98.75 115 ILE A O 1
ATOM 905 N N . LEU A 1 116 ? -9.656 29.453 22.547 1 98.75 116 LEU A N 1
ATOM 906 C CA . LEU A 1 116 ? -9.664 30.594 21.641 1 98.75 116 LEU A CA 1
ATOM 907 C C . LEU A 1 116 ? -10.484 31.75 22.219 1 98.75 116 LEU A C 1
ATOM 909 O O . LEU A 1 116 ? -11.711 31.688 22.266 1 98.75 116 LEU A O 1
ATOM 913 N N . TRP A 1 117 ? -9.82 32.781 22.609 1 98.69 117 TRP A N 1
ATOM 914 C CA . TRP A 1 117 ? -10.523 33.938 23.141 1 98.69 117 TRP A CA 1
ATOM 915 C C . TRP A 1 117 ? -11.07 34.812 22.016 1 98.69 117 TRP A C 1
ATOM 917 O O . TRP A 1 117 ? -10.312 35.469 21.328 1 98.69 117 TRP A O 1
ATOM 927 N N . PHE A 1 118 ? -12.359 34.719 21.875 1 97.94 118 PHE A N 1
ATOM 928 C CA . PHE A 1 118 ? -13.047 35.625 20.969 1 97.94 118 PHE A CA 1
ATOM 929 C C . PHE A 1 118 ? -13.445 36.906 21.688 1 97.94 118 PHE A C 1
ATOM 931 O O . PHE A 1 118 ? -14.578 37.062 22.156 1 97.94 118 PHE A O 1
ATOM 938 N N . GLY A 1 119 ? -12.484 37.844 21.734 1 98 119 GLY A N 1
ATOM 939 C CA . GLY A 1 119 ? -12.672 39.125 22.406 1 98 119 GLY A CA 1
ATOM 940 C C . GLY A 1 119 ? -13 40.25 21.438 1 98 119 GLY A C 1
ATOM 941 O O . GLY A 1 119 ? -14.023 40.219 20.75 1 98 119 GLY A O 1
ATOM 942 N N . SER A 1 120 ? -12.016 41.125 21.312 1 98.12 120 SER A N 1
ATOM 943 C CA . SER A 1 120 ? -12.195 42.281 20.453 1 98.12 120 SER A CA 1
ATOM 944 C C . SER A 1 120 ? -12.203 41.906 18.984 1 98.12 120 SER A C 1
ATOM 946 O O . SER A 1 120 ? -12.836 42.562 18.156 1 98.12 120 SER A O 1
ATOM 948 N N . TRP A 1 121 ? -11.523 40.812 18.688 1 97.25 121 TRP A N 1
ATOM 949 C CA . TRP A 1 121 ? -11.445 40.469 17.281 1 97.25 121 TRP A CA 1
ATOM 950 C C . TRP A 1 121 ? -11.766 38.969 17.062 1 97.25 121 TRP A C 1
ATOM 952 O O . TRP A 1 121 ? -11.211 38.125 17.75 1 97.25 121 TRP A O 1
ATOM 962 N N . LYS A 1 122 ? -12.57 38.688 16.172 1 94.12 122 LYS A N 1
ATOM 963 C CA . LYS A 1 122 ? -12.797 37.438 15.453 1 94.12 122 LYS A CA 1
ATOM 964 C C . LYS A 1 122 ? -13 37.688 13.961 1 94.12 122 LYS A C 1
ATOM 966 O O . LYS A 1 122 ? -13.969 38.312 13.562 1 94.12 122 LYS A O 1
ATOM 971 N N . ASN A 1 123 ? -12.117 37.156 13.125 1 90.94 123 ASN A N 1
ATOM 972 C CA . ASN A 1 123 ? -12.18 37.406 11.688 1 90.94 123 ASN A CA 1
ATOM 973 C C . ASN A 1 123 ? -12.25 38.906 11.391 1 90.94 123 ASN A C 1
ATOM 975 O O . ASN A 1 123 ? -13.109 39.344 10.617 1 90.94 123 ASN A O 1
ATOM 979 N N . SER A 1 124 ? -11.453 39.656 12.141 1 92.31 124 SER A N 1
ATOM 980 C CA . SER A 1 124 ? -11.258 41.094 11.961 1 92.31 124 SER A CA 1
ATOM 981 C C . SER A 1 124 ? -12.383 41.875 12.617 1 92.31 124 SER A C 1
ATOM 983 O O . SER A 1 124 ? -12.227 43.062 12.891 1 92.31 124 SER A O 1
ATOM 985 N N . MET A 1 125 ? -13.484 41.219 12.883 1 94.88 125 MET A N 1
ATOM 986 C CA . MET A 1 125 ? -14.656 41.938 13.383 1 94.88 125 MET A CA 1
ATOM 987 C C . MET A 1 125 ? -14.766 41.812 14.898 1 94.88 125 MET A C 1
ATOM 989 O O . MET A 1 125 ? -14.25 40.875 15.484 1 94.88 125 MET A O 1
ATOM 993 N N . SER A 1 126 ? -15.523 42.781 15.477 1 97.31 126 SER A N 1
ATOM 994 C CA . SER A 1 126 ? -15.734 42.781 16.922 1 97.31 126 SER A CA 1
ATOM 995 C C . SER A 1 126 ? -17.141 42.281 17.266 1 97.31 126 SER A C 1
ATOM 997 O O . SER A 1 126 ? -17.797 42.844 18.156 1 97.31 126 SER A O 1
ATOM 999 N N . SER A 1 127 ? -17.516 41.219 16.609 1 94.06 127 SER A N 1
ATOM 1000 C CA . SER A 1 127 ? -18.891 40.719 16.703 1 94.06 127 SER A CA 1
ATOM 1001 C C . SER A 1 127 ? -19.125 39.969 18 1 94.06 127 SER A C 1
ATOM 1003 O O . SER A 1 127 ? -20.281 39.75 18.406 1 94.06 127 SER A O 1
ATOM 1005 N N . TYR A 1 128 ? -18.172 39.531 18.766 1 96 128 TYR A N 1
ATOM 1006 C CA . TYR A 1 128 ? -18.344 38.688 19.922 1 96 128 TYR A CA 1
ATOM 1007 C C . TYR A 1 128 ? -18.234 39.469 21.219 1 96 128 TYR A C 1
ATOM 1009 O O . TYR A 1 128 ? -18.234 38.875 22.312 1 96 128 TYR A O 1
ATOM 1017 N N . VAL A 1 129 ? -18.125 40.75 21.188 1 97.62 129 VAL A N 1
ATOM 1018 C CA . VAL A 1 129 ? -18.109 41.594 22.391 1 97.62 129 VAL A CA 1
ATOM 1019 C C . VAL A 1 129 ? -19.5 41.625 23 1 97.62 129 VAL A C 1
ATOM 1021 O O . VAL A 1 129 ? -20.5 41.375 22.312 1 97.62 129 VAL A O 1
ATOM 1024 N N . PRO A 1 130 ? -19.562 41.906 24.297 1 97.94 130 PRO A N 1
ATOM 1025 C CA . PRO A 1 130 ? -20.859 41.938 24.969 1 97.94 130 PRO A CA 1
ATOM 1026 C C . PRO A 1 130 ? -21.766 43.031 24.453 1 97.94 130 PRO A C 1
ATOM 1028 O O . PRO A 1 130 ? -21.281 44.031 23.922 1 97.94 130 PRO A O 1
ATOM 1031 N N . ALA A 1 131 ? -23.109 42.844 24.719 1 97.69 131 ALA A N 1
ATOM 1032 C CA . ALA A 1 131 ? -24.125 43.812 24.281 1 97.69 131 ALA A CA 1
ATOM 1033 C C . ALA A 1 131 ? -23.812 45.219 24.812 1 97.69 131 ALA A C 1
ATOM 1035 O O . ALA A 1 131 ? -24.047 46.219 24.109 1 97.69 131 ALA A O 1
ATOM 1036 N N . TRP A 1 132 ? -23.344 45.312 26.016 1 98 132 TRP A N 1
ATOM 1037 C CA . TRP A 1 132 ? -23.094 46.594 26.641 1 98 132 TRP A CA 1
ATOM 1038 C C . TRP A 1 132 ? -21.906 47.281 25.984 1 98 132 TRP A C 1
ATOM 1040 O O . TRP A 1 132 ? -21.812 48.531 25.984 1 98 132 TRP A O 1
ATOM 10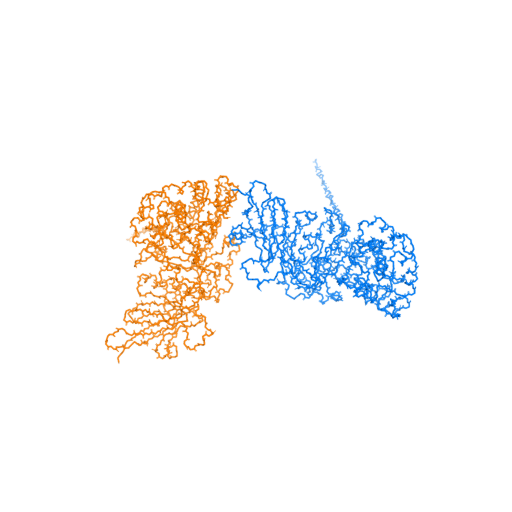50 N N . VAL A 1 133 ? -20.969 46.656 25.391 1 97.94 133 VAL A N 1
ATOM 1051 C CA . VAL A 1 133 ? -19.891 47.219 24.594 1 97.94 133 VAL A CA 1
ATOM 1052 C C . VAL A 1 133 ? -20.422 47.656 23.234 1 97.94 133 VAL A C 1
ATOM 1054 O O . VAL A 1 133 ? -20.109 48.719 22.734 1 97.94 133 VAL A O 1
ATOM 1057 N N . LYS A 1 134 ? -21.25 46.75 22.609 1 96.12 134 LYS A N 1
ATOM 1058 C CA . LYS A 1 134 ? -21.828 47 21.297 1 96.12 134 LYS A CA 1
ATOM 1059 C C . LYS A 1 134 ? -22.656 48.281 21.297 1 96.12 134 LYS A C 1
ATOM 1061 O O . LYS A 1 134 ? -22.562 49.094 20.375 1 96.12 134 LYS A O 1
ATOM 1066 N N . ARG A 1 135 ? -23.391 48.438 22.359 1 97.31 135 ARG A N 1
ATOM 1067 C CA . ARG A 1 135 ? -24.391 49.5 22.375 1 97.31 135 ARG A CA 1
ATOM 1068 C C . ARG A 1 135 ? -23.781 50.844 22.812 1 97.31 135 ARG A C 1
ATOM 1070 O O . ARG A 1 135 ? -24.219 51.906 22.375 1 97.31 135 ARG A O 1
ATOM 1077 N N . ASP A 1 136 ? -22.75 50.812 23.609 1 97.62 136 ASP A N 1
ATOM 1078 C CA . ASP A 1 136 ? -22.141 52.031 24.109 1 97.62 136 ASP A CA 1
ATOM 1079 C C . ASP A 1 136 ? -20.953 52.469 23.234 1 97.62 136 ASP A C 1
ATOM 1081 O O . ASP A 1 136 ? -19.812 52.531 23.703 1 97.62 136 ASP A O 1
ATOM 1085 N N . TRP A 1 137 ? -21.234 52.875 22.062 1 94.62 137 TRP A N 1
ATOM 1086 C CA . TRP A 1 137 ? -20.203 53.156 21.062 1 94.62 137 TRP A CA 1
ATOM 1087 C C . TRP A 1 137 ? -19.438 54.438 21.422 1 94.62 137 TRP A C 1
ATOM 1089 O O . TRP A 1 137 ? -18.328 54.656 20.922 1 94.62 137 TRP A O 1
ATOM 1099 N N . LYS A 1 138 ? -19.984 55.312 22.266 1 96.44 138 LYS A N 1
ATOM 1100 C CA . LYS A 1 138 ? -19.266 56.5 22.703 1 96.44 138 LYS A CA 1
ATOM 1101 C C . LYS A 1 138 ? -18.125 56.125 23.641 1 96.44 138 LYS A C 1
ATOM 1103 O O . LYS A 1 138 ? -17.031 56.719 23.547 1 96.44 138 LYS A O 1
ATOM 1108 N N . ARG A 1 139 ? -18.406 55.156 24.484 1 97.56 139 ARG A N 1
ATOM 1109 C CA . ARG A 1 139 ? -17.391 54.656 25.422 1 97.56 139 ARG A CA 1
ATOM 1110 C C . ARG A 1 139 ? -16.422 53.719 24.719 1 97.56 139 ARG A C 1
ATOM 1112 O O . ARG A 1 139 ? -15.234 53.688 25.062 1 97.56 139 ARG A O 1
ATOM 1119 N N . PHE A 1 140 ? -16.953 53.031 23.75 1 98 140 PHE A N 1
ATOM 1120 C CA . PHE A 1 140 ? -16.172 52.031 23.031 1 98 140 PHE A CA 1
ATOM 1121 C C . PHE A 1 140 ? -16.141 52.375 21.531 1 98 140 PHE A C 1
ATOM 1123 O O . PHE A 1 140 ? -16.828 51.719 20.734 1 98 140 PHE A O 1
ATOM 1130 N N . PRO A 1 141 ? -15.25 53.25 21.156 1 97.25 141 PRO A N 1
ATOM 1131 C CA . PRO A 1 141 ? -15.234 53.719 19.781 1 97.25 141 PRO A CA 1
ATOM 1132 C C . PRO A 1 141 ? -14.867 52.625 18.781 1 97.25 141 PRO A C 1
ATOM 1134 O O . PRO A 1 141 ? -14.086 51.75 19.094 1 97.25 141 PRO A O 1
ATOM 1137 N N . ARG A 1 142 ? -15.43 52.875 17.547 1 96.94 142 ARG A N 1
ATOM 1138 C CA . ARG A 1 142 ? -15.195 51.969 16.422 1 96.94 142 ARG A CA 1
ATOM 1139 C C . ARG A 1 142 ? -14.219 52.594 15.43 1 96.94 142 ARG A C 1
ATOM 1141 O O . ARG A 1 142 ? -13.93 53.781 15.492 1 96.94 142 ARG A O 1
ATOM 1148 N N . VAL A 1 143 ? -13.75 51.719 14.586 1 96.56 143 VAL A N 1
ATOM 1149 C CA . VAL A 1 143 ? -12.875 52.125 13.5 1 96.56 143 VAL A CA 1
ATOM 1150 C C . VAL A 1 143 ? -13.625 53.062 12.547 1 96.56 143 VAL A C 1
ATOM 1152 O O . VAL A 1 143 ? -14.805 52.844 12.266 1 96.56 143 VAL A O 1
ATOM 1155 N N . GLN A 1 144 ? -12.914 54.094 12.133 1 96.38 144 GLN A N 1
ATOM 1156 C CA . GLN A 1 144 ? -13.383 54.906 11.016 1 96.38 144 GLN A CA 1
ATOM 1157 C C . GLN A 1 144 ? -12.555 54.656 9.766 1 96.38 144 GLN A C 1
ATOM 1159 O O . GLN A 1 144 ? -11.328 54.562 9.836 1 96.38 144 GLN A O 1
ATOM 1164 N N . THR A 1 145 ? -13.227 54.594 8.648 1 95.69 145 THR A N 1
ATOM 1165 C CA . THR A 1 145 ? -12.57 54.312 7.375 1 95.69 145 THR A CA 1
ATOM 1166 C C . THR A 1 145 ? -12.133 55.625 6.719 1 95.69 145 THR A C 1
ATOM 1168 O O . THR A 1 145 ? -12.445 56.719 7.211 1 95.69 145 THR A O 1
ATOM 1171 N N . ALA A 1 146 ? -11.438 55.469 5.684 1 95.06 146 ALA A N 1
ATOM 1172 C CA . ALA A 1 146 ? -10.922 56.625 4.965 1 95.06 146 ALA A CA 1
ATOM 1173 C C . ALA A 1 146 ? -12.062 57.5 4.434 1 95.06 146 ALA A C 1
ATOM 1175 O O . ALA A 1 146 ? -11.938 58.719 4.367 1 95.06 146 ALA A O 1
ATOM 1176 N N . ASP A 1 147 ? -13.133 56.906 4.121 1 95 147 ASP A N 1
ATOM 1177 C CA . ASP A 1 147 ? -14.258 57.656 3.557 1 95 147 ASP A CA 1
ATOM 1178 C C . ASP A 1 147 ? -15.156 58.219 4.656 1 95 147 ASP A C 1
ATOM 1180 O O . ASP A 1 147 ? -16.234 58.75 4.375 1 95 147 ASP A O 1
ATOM 1184 N N . GLY A 1 148 ? -14.766 57.969 5.863 1 93.44 148 GLY A N 1
ATOM 1185 C CA . GLY A 1 148 ? -15.477 58.562 6.977 1 93.44 148 GLY A CA 1
ATOM 1186 C C . GLY A 1 148 ? -16.531 57.688 7.574 1 93.44 148 GLY A C 1
ATOM 1187 O O . GLY A 1 148 ? -17.172 58.031 8.57 1 93.44 148 GLY A O 1
ATOM 1188 N N . ASN A 1 149 ? -16.719 56.5 7.051 1 94.69 149 ASN A N 1
ATOM 1189 C CA . ASN A 1 149 ? -17.703 55.531 7.566 1 94.69 149 ASN A CA 1
ATOM 1190 C C . ASN A 1 149 ? -17.172 54.781 8.781 1 94.69 149 ASN A C 1
ATOM 1192 O O . ASN A 1 149 ? -15.977 54.875 9.094 1 94.69 149 ASN A O 1
ATOM 1196 N N . THR A 1 150 ? -18.094 54.219 9.516 1 93.56 150 THR A N 1
ATOM 1197 C CA . THR A 1 150 ? -17.734 53.406 10.672 1 93.56 150 THR A CA 1
ATOM 1198 C C . THR A 1 150 ? -17.953 51.938 10.375 1 93.56 150 THR A C 1
ATOM 1200 O O . THR A 1 150 ? -18.844 51.562 9.594 1 93.56 150 THR A O 1
ATOM 1203 N N . THR A 1 151 ? -17.125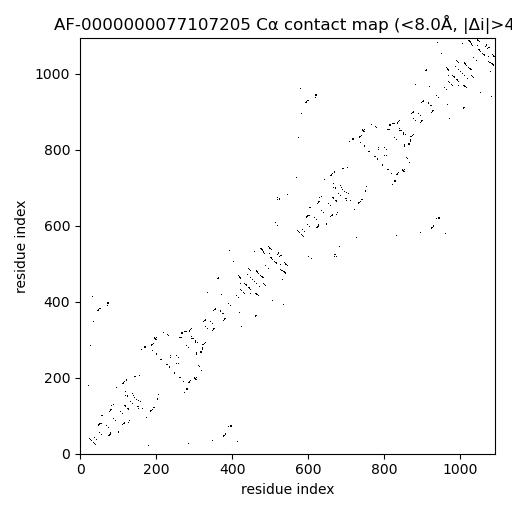 51.094 11 1 92.31 151 THR A N 1
ATOM 1204 C CA . THR A 1 151 ? -17.266 49.625 10.859 1 92.31 151 THR A CA 1
ATOM 1205 C C . THR A 1 151 ? -17.391 48.969 12.227 1 92.31 151 THR A C 1
ATOM 1207 O O . THR A 1 151 ? -17.078 49.562 13.25 1 92.31 151 THR A O 1
ATOM 1210 N N . GLU A 1 152 ? -17.891 47.719 12.219 1 94 152 GLU A N 1
ATOM 1211 C CA . GLU A 1 152 ? -18.047 46.969 13.453 1 94 152 GLU A CA 1
ATOM 1212 C C . GLU A 1 152 ? -16.703 46.375 13.906 1 94 152 GLU A C 1
ATOM 1214 O O . GLU A 1 152 ? -16.594 45.188 14.133 1 94 152 GLU A O 1
ATOM 1219 N N . ILE A 1 153 ? -15.719 47.188 13.945 1 97 153 ILE A N 1
ATOM 1220 C CA . ILE A 1 153 ? -14.383 46.906 14.461 1 97 153 ILE A CA 1
ATOM 1221 C C . ILE A 1 153 ? -14.016 47.906 15.555 1 97 153 ILE A C 1
ATOM 1223 O O . ILE A 1 153 ? -14.055 49.094 15.336 1 97 153 ILE A O 1
ATOM 1227 N N . LEU A 1 154 ? -13.719 47.406 16.703 1 97.94 154 LEU A N 1
ATOM 1228 C CA . LEU A 1 154 ? -13.266 48.281 17.781 1 97.94 154 LEU A CA 1
ATOM 1229 C C . LEU A 1 154 ? -11.938 48.938 17.438 1 97.94 154 LEU A C 1
ATOM 1231 O O . LEU A 1 154 ? -11.062 48.312 16.828 1 97.94 154 LEU A O 1
ATOM 1235 N N . SER A 1 155 ? -11.828 50.219 17.781 1 98 155 SER A N 1
ATOM 1236 C CA . SER A 1 155 ? -10.578 50.906 17.531 1 98 155 SER A CA 1
ATOM 1237 C C . SER A 1 155 ? -9.469 50.438 18.438 1 98 155 SER A C 1
ATOM 1239 O O . SER A 1 155 ? -9.68 50.219 19.641 1 98 155 SER A O 1
ATOM 1241 N N . ALA A 1 156 ? -8.32 50.25 17.859 1 97.75 156 ALA A N 1
ATOM 1242 C CA . ALA A 1 156 ? -7.16 49.844 18.641 1 97.75 156 ALA A CA 1
ATOM 1243 C C . ALA A 1 156 ? -6.57 51 19.422 1 97.75 156 ALA A C 1
ATOM 1245 O O . ALA A 1 156 ? -5.684 50.844 20.266 1 97.75 156 ALA A O 1
ATOM 1246 N N . PHE A 1 157 ? -7.082 52.188 19.203 1 97.5 157 PHE A N 1
ATOM 1247 C CA . PHE A 1 157 ? -6.508 53.406 19.781 1 97.5 157 PHE A CA 1
ATOM 1248 C C . PHE A 1 157 ? -7.309 53.844 21 1 97.5 157 PHE A C 1
ATOM 1250 O O . PHE A 1 157 ? -7.113 54.969 21.5 1 97.5 157 PHE A O 1
ATOM 1257 N N . SER A 1 158 ? -8.18 53.031 21.391 1 97.75 158 SER A N 1
ATOM 1258 C CA . SER A 1 158 ? -8.977 53.344 22.578 1 97.75 158 SER A CA 1
ATOM 1259 C C . SER A 1 158 ? -8.453 52.594 23.812 1 97.75 158 SER A C 1
ATOM 1261 O O . SER A 1 158 ? -8.477 51.375 23.844 1 97.75 158 SER A O 1
ATOM 1263 N N . ASP A 1 159 ? -8.109 53.344 24.828 1 97.5 159 ASP A N 1
ATOM 1264 C CA . ASP A 1 159 ? -7.699 52.719 26.094 1 97.5 159 ASP A CA 1
ATOM 1265 C C . ASP A 1 159 ? -8.852 51.938 26.719 1 97.5 159 ASP A C 1
ATOM 1267 O O . ASP A 1 159 ? -8.641 50.875 27.328 1 97.5 159 ASP A O 1
ATOM 1271 N N . THR A 1 160 ? -10.008 52.469 26.578 1 98.38 160 THR A N 1
ATOM 1272 C CA . THR A 1 160 ? -11.172 51.812 27.141 1 98.38 160 THR A CA 1
ATOM 1273 C C . THR A 1 160 ? -11.375 50.438 26.484 1 98.38 160 THR A C 1
ATOM 1275 O O . THR A 1 160 ? -11.648 49.438 27.188 1 98.38 160 THR A O 1
ATOM 1278 N N . ASN A 1 161 ? -11.258 50.406 25.141 1 98.5 161 ASN A N 1
ATOM 1279 C CA . ASN A 1 161 ? -11.422 49.156 24.438 1 98.5 161 ASN A CA 1
ATOM 1280 C C . ASN A 1 161 ? -10.43 48.094 24.922 1 98.5 161 ASN A C 1
ATOM 1282 O O . ASN A 1 161 ? -10.82 47 25.312 1 98.5 161 ASN A O 1
ATOM 1286 N N . VAL A 1 162 ? -9.141 48.406 24.969 1 98.56 162 VAL A N 1
ATOM 1287 C CA . VAL A 1 162 ? -8.109 47.438 25.297 1 98.56 162 VAL A CA 1
ATOM 1288 C C . VAL A 1 162 ? -8.188 47.062 26.781 1 98.56 162 VAL A C 1
ATOM 1290 O O . VAL A 1 162 ? -8.031 45.906 27.141 1 98.56 162 VAL A O 1
ATOM 1293 N N . ASN A 1 163 ? -8.461 48.031 27.641 1 98.56 163 ASN A N 1
ATOM 1294 C CA . ASN A 1 163 ? -8.508 47.75 29.078 1 98.56 163 ASN A CA 1
ATOM 1295 C C . ASN A 1 163 ? -9.68 46.875 29.438 1 98.56 163 ASN A C 1
ATOM 1297 O O . ASN A 1 163 ? -9.562 46 30.312 1 98.56 163 ASN A O 1
ATOM 1301 N N . THR A 1 164 ? -10.781 47.125 28.812 1 98.62 164 THR A N 1
ATOM 1302 C CA . THR A 1 164 ? -11.969 46.312 29.125 1 98.62 164 THR A CA 1
ATOM 1303 C C . THR A 1 164 ? -11.805 44.875 28.625 1 98.62 164 THR A C 1
ATOM 1305 O O . THR A 1 164 ? -12.164 43.938 29.328 1 98.62 164 THR A O 1
ATOM 1308 N N . ASP A 1 165 ? -11.297 44.781 27.438 1 98.62 165 ASP A N 1
ATOM 1309 C CA . ASP A 1 165 ? -10.953 43.469 26.906 1 98.62 165 ASP A CA 1
ATOM 1310 C C . ASP A 1 165 ? -9.953 42.75 27.828 1 98.62 165 ASP A C 1
ATOM 1312 O O . ASP A 1 165 ? -10.172 41.594 28.219 1 98.62 165 ASP A O 1
ATOM 1316 N N . ALA A 1 166 ? -8.875 43.406 28.188 1 98.81 166 ALA A N 1
ATOM 1317 C CA . ALA A 1 166 ? -7.824 42.844 29.031 1 98.81 166 ALA A CA 1
ATOM 1318 C C . ALA A 1 166 ? -8.383 42.406 30.391 1 98.81 166 ALA A C 1
ATOM 1320 O O . ALA A 1 166 ? -7.98 41.375 30.922 1 98.81 166 ALA A O 1
ATOM 1321 N N . ASN A 1 167 ? -9.273 43.188 30.891 1 98.62 167 ASN A N 1
ATOM 1322 C CA . ASN A 1 167 ? -9.883 42.875 32.156 1 98.62 167 ASN A CA 1
ATOM 1323 C C . ASN A 1 167 ? -10.703 41.594 32.094 1 98.62 167 ASN A C 1
ATOM 1325 O O . ASN A 1 167 ? -10.633 40.75 33 1 98.62 167 ASN A O 1
ATOM 1329 N N . ALA A 1 168 ? -11.516 41.531 31.078 1 98.75 168 ALA A N 1
ATOM 1330 C CA . ALA A 1 168 ? -12.336 40.312 30.906 1 98.75 168 ALA A CA 1
ATOM 1331 C C . ALA A 1 168 ? -11.461 39.094 30.688 1 98.75 168 ALA A C 1
ATOM 1333 O O . ALA A 1 168 ? -11.719 38.031 31.25 1 98.75 168 ALA A O 1
ATOM 1334 N N . TYR A 1 169 ? -10.469 39.188 29.891 1 98.62 169 TYR A N 1
ATOM 1335 C CA . TYR A 1 169 ? -9.531 38.125 29.609 1 98.62 169 TYR A CA 1
ATOM 1336 C C . TYR A 1 169 ? -8.805 37.688 30.891 1 98.62 169 TYR A C 1
ATOM 1338 O O . TYR A 1 169 ? -8.664 36.469 31.156 1 98.62 169 TYR A O 1
ATOM 1346 N N . ALA A 1 170 ? -8.336 38.625 31.625 1 98.81 170 ALA A N 1
ATOM 1347 C CA . ALA A 1 170 ? -7.668 38.344 32.906 1 98.81 170 ALA A CA 1
ATOM 1348 C C . ALA A 1 170 ? -8.594 37.594 33.844 1 98.81 170 ALA A C 1
ATOM 1350 O O . ALA A 1 170 ? -8.164 36.688 34.562 1 98.81 170 ALA A O 1
ATOM 1351 N N . ALA A 1 171 ? -9.82 38.062 33.906 1 98.81 171 ALA A N 1
ATOM 1352 C CA . ALA A 1 171 ? -10.797 37.375 34.75 1 98.81 171 ALA A CA 1
ATOM 1353 C C . ALA A 1 171 ? -10.969 35.938 34.344 1 98.81 171 ALA A C 1
ATOM 1355 O O . ALA A 1 171 ? -11.039 35.031 35.188 1 98.81 171 ALA A O 1
ATOM 1356 N N . MET A 1 172 ? -11.094 35.75 33.094 1 98.62 172 MET A N 1
ATOM 1357 C CA . MET A 1 172 ? -11.227 34.375 32.562 1 98.62 172 MET A CA 1
ATOM 1358 C C . MET A 1 172 ? -10 33.531 32.906 1 98.62 172 MET A C 1
ATOM 1360 O O . MET A 1 172 ? -10.125 32.406 33.344 1 98.62 172 MET A O 1
ATOM 1364 N N . MET A 1 173 ? -8.812 34.062 32.75 1 98.81 173 MET A N 1
ATOM 1365 C CA . MET A 1 173 ? -7.566 33.375 33.031 1 98.81 173 MET A CA 1
ATOM 1366 C C . MET A 1 173 ? -7.441 33.062 34.531 1 98.81 173 MET A C 1
ATOM 1368 O O . MET A 1 173 ? -6.941 32 34.906 1 98.81 173 MET A O 1
ATOM 1372 N N . LYS A 1 174 ? -7.812 34 35.312 1 98.75 174 LYS A N 1
ATOM 1373 C CA . LYS A 1 174 ? -7.812 33.781 36.75 1 98.75 174 LYS A CA 1
ATOM 1374 C C . LYS A 1 174 ? -8.711 32.625 37.125 1 98.75 174 LYS A C 1
ATOM 1376 O O . LYS A 1 174 ? -8.328 31.766 37.938 1 98.75 174 LYS A O 1
ATOM 1381 N N . HIS A 1 175 ? -9.875 32.688 36.594 1 98.75 175 HIS A N 1
ATOM 1382 C CA . HIS A 1 175 ? -10.797 31.578 36.844 1 98.75 175 HIS A CA 1
ATOM 1383 C C . HIS A 1 175 ? -10.227 30.25 36.344 1 98.75 175 HIS A C 1
ATOM 1385 O O . HIS A 1 175 ? -10.32 29.234 37.031 1 98.75 175 HIS A O 1
ATOM 1391 N N . LEU A 1 176 ? -9.68 30.266 35.156 1 98.69 176 LEU A N 1
ATOM 1392 C CA . LEU A 1 176 ? -9.055 29.078 34.594 1 98.69 176 LEU A CA 1
ATOM 1393 C C . LEU A 1 176 ? -8 28.516 35.531 1 98.69 176 LEU A C 1
ATOM 1395 O O . LEU A 1 176 ? -7.961 27.297 35.75 1 98.69 176 LEU A O 1
ATOM 1399 N N . LYS A 1 177 ? -7.156 29.344 36.031 1 98.25 177 LYS A N 1
ATOM 1400 C CA . LYS A 1 177 ? -6.145 28.906 37 1 98.25 177 LYS A CA 1
ATOM 1401 C C . LYS A 1 177 ? -6.785 28.203 38.188 1 98.25 177 LYS A C 1
ATOM 1403 O O . LYS A 1 177 ? -6.328 27.141 38.625 1 98.25 177 LYS A O 1
ATOM 1408 N N . MET A 1 178 ? -7.777 28.781 38.625 1 97.94 178 MET A N 1
ATOM 1409 C CA . MET A 1 178 ? -8.461 28.266 39.812 1 97.94 178 MET A CA 1
ATOM 1410 C C . MET A 1 178 ? -8.984 26.859 39.562 1 97.94 178 MET A C 1
ATOM 1412 O O . MET A 1 178 ? -8.922 26 40.438 1 97.94 178 MET A O 1
ATOM 1416 N N . VAL A 1 179 ? -9.469 26.625 38.375 1 97.88 179 VAL A N 1
ATOM 1417 C CA . VAL A 1 179 ? -10.203 25.375 38.188 1 97.88 179 VAL A CA 1
ATOM 1418 C C . VAL A 1 179 ? -9.312 24.359 37.469 1 97.88 179 VAL A C 1
ATOM 1420 O O . VAL A 1 179 ? -9.641 23.172 37.406 1 97.88 179 VAL A O 1
ATOM 1423 N N . ASP A 1 180 ? -8.133 24.75 36.938 1 97.31 180 ASP A N 1
ATOM 1424 C CA . ASP A 1 180 ? -7.469 23.828 36.031 1 97.31 180 ASP A CA 1
ATOM 1425 C C . ASP A 1 180 ? -5.965 23.781 36.312 1 97.31 180 ASP A C 1
ATOM 1427 O O . ASP A 1 180 ? -5.246 23 35.688 1 97.31 180 ASP A O 1
ATOM 1431 N N . ALA A 1 181 ? -5.395 24.547 37.188 1 94.81 181 ALA A N 1
ATOM 1432 C CA . ALA A 1 181 ? -3.951 24.656 37.406 1 94.81 181 ALA A CA 1
ATOM 1433 C C . ALA A 1 181 ? -3.354 23.312 37.812 1 94.81 181 ALA A C 1
ATOM 1435 O O . ALA A 1 181 ? -2.195 23.016 37.531 1 94.81 181 ALA A O 1
ATOM 1436 N N . GLU A 1 182 ? -4.145 22.516 38.406 1 92.88 182 GLU A N 1
ATOM 1437 C CA . GLU A 1 182 ? -3.639 21.234 38.906 1 92.88 182 GLU A CA 1
ATOM 1438 C C . GLU A 1 182 ? -3.619 20.172 37.812 1 92.88 182 GLU A C 1
ATOM 1440 O O . GLU A 1 182 ? -2.797 19.25 37.844 1 92.88 182 GLU A O 1
ATOM 1445 N N . GLN A 1 183 ? -4.477 20.328 36.875 1 94 183 GLN A N 1
ATOM 1446 C CA . GLN A 1 183 ? -4.637 19.234 35.906 1 94 183 GLN A CA 1
ATOM 1447 C C . GLN A 1 183 ? -4.152 19.656 34.5 1 94 183 GLN A C 1
ATOM 1449 O O . GLN A 1 183 ? -3.887 18.812 33.656 1 94 183 GLN A O 1
ATOM 1454 N N . ASN A 1 184 ? -4.086 20.938 34.25 1 95.75 184 ASN A N 1
ATOM 1455 C CA . ASN A 1 184 ? -3.621 21.484 33 1 95.75 184 ASN A CA 1
ATOM 1456 C C . ASN A 1 184 ? -4.383 20.875 31.812 1 95.75 184 ASN A C 1
ATOM 1458 O O . ASN A 1 184 ? -3.773 20.406 30.844 1 95.75 184 ASN A O 1
ATOM 1462 N N . THR A 1 185 ? -5.703 20.797 31.906 1 98.12 185 THR A N 1
ATOM 1463 C CA . THR A 1 185 ? -6.531 20.406 30.781 1 98.12 185 THR A CA 1
ATOM 1464 C C . THR A 1 185 ? -6.379 21.422 29.641 1 98.12 185 THR A C 1
ATOM 1466 O O . THR A 1 185 ? -6.309 21.031 28.469 1 98.12 185 THR A O 1
ATOM 1469 N N . VAL A 1 186 ? -6.352 22.656 29.984 1 98.75 186 VAL A N 1
ATOM 1470 C CA . VAL A 1 186 ? -6.047 23.703 29.016 1 98.75 186 VAL A CA 1
ATOM 1471 C C . VAL A 1 186 ? -4.535 23.906 28.938 1 98.75 186 VAL A C 1
ATOM 1473 O O . VAL A 1 186 ? -3.877 24.172 29.938 1 98.75 186 VAL A O 1
ATOM 1476 N N . ILE A 1 187 ? -4.004 23.859 27.672 1 98.69 187 ILE A N 1
ATOM 1477 C CA . ILE A 1 187 ? -2.549 23.781 27.562 1 98.69 187 ILE A CA 1
ATOM 1478 C C . ILE A 1 187 ? -2.021 25.031 26.875 1 98.69 187 ILE A C 1
ATOM 1480 O O . ILE A 1 187 ? -0.82 25.312 26.906 1 98.69 187 ILE A O 1
ATOM 1484 N N . MET A 1 188 ? -2.902 25.781 26.25 1 98.62 188 MET A N 1
ATOM 1485 C CA . MET A 1 188 ? -2.564 27 25.531 1 98.62 188 MET A CA 1
ATOM 1486 C C . MET A 1 188 ? -3.803 27.859 25.312 1 98.62 188 MET A C 1
ATOM 1488 O O . MET A 1 188 ? -4.93 27.375 25.391 1 98.62 188 MET A O 1
ATOM 1492 N N . VAL A 1 189 ? -3.525 29.172 25.047 1 98.81 189 VAL A N 1
ATOM 1493 C CA . VAL A 1 189 ? -4.645 30.062 24.766 1 98.81 189 VAL A CA 1
ATOM 1494 C C . VAL A 1 189 ? -4.301 30.953 23.578 1 98.81 189 VAL A C 1
ATOM 1496 O O . VAL A 1 189 ? -3.189 31.484 23.5 1 98.81 189 VAL A O 1
ATOM 1499 N N . GLN A 1 190 ? -5.215 31.062 22.703 1 98.88 190 GLN A N 1
ATOM 1500 C CA . GLN A 1 190 ? -5.105 32.031 21.625 1 98.88 190 GLN A CA 1
ATOM 1501 C C . GLN A 1 190 ? -5.723 33.375 22.016 1 98.88 190 GLN A C 1
ATOM 1503 O O . GLN A 1 190 ? -6.891 33.438 22.406 1 98.88 190 GLN A O 1
ATOM 1508 N N . VAL A 1 191 ? -4.934 34.406 21.875 1 98.62 191 VAL A N 1
ATOM 1509 C CA . VAL A 1 191 ? -5.426 35.75 22.156 1 98.62 191 VAL A CA 1
ATOM 1510 C C . VAL A 1 191 ? -6.086 36.344 20.906 1 98.62 191 VAL A C 1
ATOM 1512 O O . VAL A 1 191 ? -5.434 36.469 19.875 1 98.62 191 VAL A O 1
ATOM 1515 N N . GLU A 1 192 ? -7.359 36.688 21.031 1 98.12 192 GLU A N 1
ATOM 1516 C CA . GLU A 1 192 ? -8.156 37.125 19.891 1 98.12 192 GLU A CA 1
ATOM 1517 C C . GLU A 1 192 ? -8.133 36.125 18.75 1 98.12 192 GLU A C 1
ATOM 1519 O O . GLU A 1 192 ? -7.844 34.938 18.969 1 98.12 192 GLU A O 1
ATOM 1524 N N . ASN A 1 193 ? -8.648 36.5 17.609 1 97.88 193 ASN A N 1
ATOM 1525 C CA . ASN A 1 193 ? -8.664 35.656 16.422 1 97.88 193 ASN A CA 1
ATOM 1526 C C . ASN A 1 193 ? -8.609 36.469 15.148 1 97.88 193 ASN A C 1
ATOM 1528 O O . ASN A 1 193 ? -9.477 37.312 14.922 1 97.88 193 ASN A O 1
ATOM 1532 N N . GLU A 1 194 ? -7.602 36.281 14.391 1 97 194 GLU A N 1
ATOM 1533 C CA . GLU A 1 194 ? -7.445 36.875 13.07 1 97 194 GLU A CA 1
ATOM 1534 C C . GLU A 1 194 ? -7.645 38.375 13.117 1 97 194 GLU A C 1
ATOM 1536 O O . GLU A 1 194 ? -8.453 38.938 12.367 1 97 194 GLU A O 1
ATOM 1541 N N . ILE A 1 195 ? -6.848 38.938 13.938 1 98.06 195 ILE A N 1
ATOM 1542 C CA . ILE A 1 195 ? -6.859 40.406 14.055 1 98.06 195 ILE A CA 1
ATOM 1543 C C . ILE A 1 195 ? -6.496 41.031 12.711 1 98.06 195 ILE A C 1
ATOM 1545 O O . ILE A 1 195 ? -5.535 40.594 12.062 1 98.06 195 ILE A O 1
ATOM 1549 N N . GLY A 1 196 ? -7.305 42.062 12.289 1 97 196 GLY A N 1
ATOM 1550 C CA . GLY A 1 196 ? -7 42.75 11.039 1 97 196 GLY A CA 1
ATOM 1551 C C . GLY A 1 196 ? -7.926 43.906 10.758 1 97 196 GLY A C 1
ATOM 1552 O O . GLY A 1 196 ? -9 44 11.352 1 97 196 GLY A O 1
ATOM 1553 N N . MET A 1 197 ? -7.48 44.719 9.859 1 96.5 197 MET A N 1
ATOM 1554 C CA . MET A 1 197 ? -8.203 45.938 9.492 1 96.5 197 MET A CA 1
ATOM 1555 C C . MET A 1 197 ? -8.852 45.781 8.117 1 96.5 197 MET A C 1
ATOM 1557 O O . MET A 1 197 ? -8.211 45.344 7.168 1 96.5 197 MET A O 1
ATOM 1561 N N . LEU A 1 198 ? -10.055 46.094 8.023 1 94.38 198 LEU A N 1
ATOM 1562 C CA . LEU A 1 198 ? -10.828 46.188 6.789 1 94.38 198 LEU A CA 1
ATOM 1563 C C . LEU A 1 198 ? -11.727 47.406 6.781 1 94.38 198 LEU A C 1
ATOM 1565 O O . LEU A 1 198 ? -12.172 47.875 7.836 1 94.38 198 LEU A O 1
ATOM 1569 N N . PRO A 1 199 ? -11.984 47.938 5.609 1 94.88 199 PRO A N 1
ATOM 1570 C CA . PRO A 1 199 ? -11.5 47.594 4.277 1 94.88 199 PRO A CA 1
ATOM 1571 C C . PRO A 1 199 ? -10.242 48.344 3.881 1 94.88 199 PRO A C 1
ATOM 1573 O O . PRO A 1 199 ? -9.75 48.188 2.758 1 94.88 199 PRO A O 1
ATOM 1576 N N . ASP A 1 200 ? -9.742 49.188 4.805 1 96.56 200 ASP A N 1
ATOM 1577 C CA . ASP A 1 200 ? -8.547 50 4.535 1 96.56 200 ASP A CA 1
ATOM 1578 C C . ASP A 1 200 ? -7.312 49.344 5.168 1 96.56 200 ASP A C 1
ATOM 1580 O O . ASP A 1 200 ? -7.43 48.438 5.984 1 96.56 200 ASP A O 1
ATOM 1584 N N . ALA A 1 201 ? -6.172 49.875 4.785 1 97.94 201 ALA A N 1
ATOM 1585 C CA . ALA A 1 201 ? -4.922 49.406 5.359 1 97.94 201 ALA A CA 1
ATOM 1586 C C . ALA A 1 201 ? -4.797 49.812 6.824 1 97.94 201 ALA A C 1
ATOM 1588 O O . ALA A 1 201 ? -4.137 49.125 7.613 1 97.94 201 ALA A O 1
ATOM 1589 N N . ARG A 1 202 ? -5.375 50.906 7.168 1 97.81 202 ARG A N 1
ATOM 1590 C CA . ARG A 1 202 ? -5.352 51.406 8.539 1 97.81 202 ARG A CA 1
ATOM 1591 C C . ARG A 1 202 ? -6.633 52.156 8.867 1 97.81 202 ARG A C 1
ATOM 1593 O O . ARG A 1 202 ? -7.406 52.5 7.969 1 97.81 202 ARG A O 1
ATOM 1600 N N . GLU A 1 203 ? -6.887 52.344 10.141 1 96.75 203 GLU A N 1
ATOM 1601 C CA . GLU A 1 203 ? -8.031 53.156 10.523 1 96.75 203 GLU A CA 1
ATOM 1602 C C . GLU A 1 203 ? -7.719 54.656 10.383 1 96.75 203 GLU A C 1
ATOM 1604 O O . GLU A 1 203 ? -6.551 55.031 10.406 1 96.75 203 GLU A O 1
ATOM 1609 N N . HIS A 1 204 ? -8.789 55.562 10.289 1 97.38 204 HIS A N 1
ATOM 1610 C CA . HIS A 1 204 ? -8.625 56.969 9.93 1 97.38 204 HIS A CA 1
ATOM 1611 C C . HIS A 1 204 ? -9.383 57.875 10.891 1 97.38 204 HIS A C 1
ATOM 1613 O O . HIS A 1 204 ? -9.703 59.031 10.555 1 97.38 204 HIS A O 1
ATOM 1619 N N . GLY A 1 205 ? -9.719 57.406 12.039 1 96.19 205 GLY A N 1
ATOM 1620 C CA . GLY A 1 205 ? -10.281 58.281 13.062 1 96.19 205 GLY A CA 1
ATOM 1621 C C . GLY A 1 205 ? -9.312 59.312 13.578 1 96.19 205 GLY A C 1
ATOM 1622 O O . GLY A 1 205 ? -8.109 59.25 13.289 1 96.19 205 GLY A O 1
ATOM 1623 N N . PRO A 1 206 ? -9.789 60.219 14.32 1 95.75 206 PRO A N 1
ATOM 1624 C CA . PRO A 1 206 ? -8.961 61.344 14.734 1 95.75 206 PRO A CA 1
ATOM 1625 C C . PRO A 1 206 ? -7.727 60.938 15.523 1 95.75 206 PRO A C 1
ATOM 1627 O O . PRO A 1 206 ? -6.633 61.469 15.297 1 95.75 206 PRO A O 1
ATOM 1630 N N . ILE A 1 207 ? -7.887 60.031 16.438 1 97.12 207 ILE A N 1
ATOM 1631 C CA . ILE A 1 207 ? -6.75 59.594 17.234 1 97.12 207 ILE A CA 1
ATOM 1632 C C . ILE A 1 207 ? -5.758 58.844 16.344 1 97.12 207 ILE A C 1
ATOM 1634 O O . ILE A 1 207 ? -4.543 58.969 16.5 1 97.12 207 ILE A O 1
ATOM 1638 N N . ALA A 1 208 ? -6.227 58 15.453 1 97.69 208 ALA A N 1
ATOM 1639 C CA . ALA A 1 208 ? -5.367 57.281 14.523 1 97.69 208 ALA A CA 1
ATOM 1640 C C . ALA A 1 208 ? -4.582 58.25 13.633 1 97.69 208 ALA A C 1
ATOM 1642 O O . ALA A 1 208 ? -3.395 58.031 13.383 1 97.69 208 ALA A O 1
ATOM 1643 N N . GLU A 1 209 ? -5.301 59.25 13.156 1 97.62 209 GLU A N 1
ATOM 1644 C CA . GLU A 1 209 ? -4.641 60.25 12.305 1 97.62 209 GLU A CA 1
ATOM 1645 C C . GLU A 1 209 ? -3.549 60.969 13.07 1 97.62 209 GLU A C 1
ATOM 1647 O O . GLU A 1 209 ? -2.467 61.219 12.539 1 97.62 209 GLU A O 1
ATOM 1652 N N . LYS A 1 210 ? -3.859 61.344 14.242 1 98.12 210 LYS A N 1
ATOM 1653 C CA . LYS A 1 210 ? -2.873 62.031 15.078 1 98.12 210 LYS A CA 1
ATOM 1654 C C . LYS A 1 210 ? -1.665 61.125 15.344 1 98.12 210 LYS A C 1
ATOM 1656 O O . LYS A 1 210 ? -0.522 61.594 15.289 1 98.12 210 LYS A O 1
ATOM 1661 N N . THR A 1 211 ? -1.938 59.938 15.656 1 98.19 211 THR A N 1
ATOM 1662 C CA . THR A 1 211 ? -0.866 58.969 15.93 1 98.19 211 THR A CA 1
ATOM 1663 C C . THR A 1 211 ? -0.02 58.75 14.68 1 98.19 211 THR A C 1
ATOM 1665 O O . THR A 1 211 ? 1.206 58.656 14.766 1 98.19 211 THR A O 1
ATOM 1668 N N . TRP A 1 212 ? -0.642 58.625 13.5 1 98.06 212 TRP A N 1
ATOM 1669 C CA . TRP A 1 212 ? 0.039 58.469 12.219 1 98.06 212 TRP A CA 1
ATOM 1670 C C . TRP A 1 212 ? 1.008 59.594 11.961 1 98.06 212 TRP A C 1
ATOM 1672 O O . TRP A 1 212 ? 2.109 59.406 11.445 1 98.06 212 TRP A O 1
ATOM 1682 N N . ALA A 1 213 ? 0.597 60.75 12.367 1 97.88 213 ALA A N 1
ATOM 1683 C CA . ALA A 1 213 ? 1.385 61.938 12.133 1 97.88 213 ALA A CA 1
ATOM 1684 C C . ALA A 1 213 ? 2.492 62.094 13.172 1 97.88 213 ALA A C 1
ATOM 1686 O O . ALA A 1 213 ? 3.398 62.906 13.016 1 97.88 213 ALA A O 1
ATOM 1687 N N . GLY A 1 214 ? 2.4 61.281 14.18 1 98.06 214 GLY A N 1
ATOM 1688 C CA . GLY A 1 214 ? 3.381 61.312 15.258 1 98.06 214 GLY A CA 1
ATOM 1689 C C . GLY A 1 214 ? 4.59 60.438 15 1 98.06 214 GLY A C 1
ATOM 1690 O O . GLY A 1 214 ? 4.691 59.812 13.945 1 98.06 214 GLY A O 1
ATOM 1691 N N . ASN A 1 215 ? 5.41 60.312 16.031 1 98.19 215 ASN A N 1
ATOM 1692 C CA . ASN A 1 215 ? 6.672 59.594 15.906 1 98.19 215 ASN A CA 1
ATOM 1693 C C . ASN A 1 215 ? 6.465 58.094 16.016 1 98.19 215 ASN A C 1
ATOM 1695 O O . ASN A 1 215 ? 5.652 57.625 16.812 1 98.19 215 ASN A O 1
ATOM 1699 N N . VAL A 1 216 ? 7.195 57.375 15.203 1 98.5 216 VAL A N 1
ATOM 1700 C CA . VAL A 1 216 ? 7.273 55.938 15.391 1 98.5 216 VAL A CA 1
ATOM 1701 C C . VAL A 1 216 ? 7.863 55.625 16.766 1 98.5 216 VAL A C 1
ATOM 1703 O O . VAL A 1 216 ? 8.844 56.25 17.172 1 98.5 216 VAL A O 1
ATOM 1706 N N . PRO A 1 217 ? 7.305 54.781 17.484 1 98.19 217 PRO A N 1
ATOM 1707 C CA . PRO A 1 217 ? 7.809 54.438 18.812 1 98.19 217 PRO A CA 1
ATOM 1708 C C . PRO A 1 217 ? 9.25 53.938 18.797 1 98.19 217 PRO A C 1
ATOM 1710 O O . PRO A 1 217 ? 9.633 53.188 17.922 1 98.19 217 PRO A O 1
ATOM 1713 N N . GLN A 1 218 ? 9.977 54.312 19.828 1 97.31 218 GLN A N 1
ATOM 1714 C CA . GLN A 1 218 ? 11.391 53.969 19.922 1 97.31 218 GLN A CA 1
ATOM 1715 C C . GLN A 1 218 ? 11.578 52.438 20 1 97.31 218 GLN A C 1
ATOM 1717 O O . GLN A 1 218 ? 12.562 51.906 19.469 1 97.31 218 GLN A O 1
ATOM 1722 N N . GLN A 1 219 ? 10.703 51.812 20.625 1 97.56 219 GLN A N 1
ATOM 1723 C CA . GLN A 1 219 ? 10.758 50.375 20.734 1 97.56 219 GLN A CA 1
ATOM 1724 C C . GLN A 1 219 ? 10.812 49.719 19.359 1 97.56 219 GLN A C 1
ATOM 1726 O O . GLN A 1 219 ? 11.578 48.781 19.156 1 97.56 219 GLN A O 1
ATOM 1731 N N . LEU A 1 220 ? 9.992 50.156 18.453 1 98.25 220 LEU A N 1
ATOM 1732 C CA . LEU A 1 220 ? 9.984 49.594 17.094 1 98.25 220 LEU A CA 1
ATOM 1733 C C . LEU A 1 220 ? 11.273 49.938 16.359 1 98.25 220 LEU A C 1
ATOM 1735 O O . LEU A 1 220 ? 11.875 49.094 15.703 1 98.25 220 LEU A O 1
ATOM 1739 N N . ILE A 1 221 ? 11.68 51.188 16.469 1 97.94 221 ILE A N 1
ATOM 1740 C CA . ILE A 1 221 ? 12.891 51.625 15.805 1 97.94 221 ILE A CA 1
ATOM 1741 C C . ILE A 1 221 ? 14.086 50.812 16.281 1 97.94 221 ILE A C 1
ATOM 1743 O O . ILE A 1 221 ? 14.906 50.375 15.469 1 97.94 221 ILE A O 1
ATOM 1747 N N . GLU A 1 222 ? 14.172 50.625 17.578 1 97.5 222 GLU A N 1
ATOM 1748 C CA . GLU A 1 222 ? 15.266 49.844 18.156 1 97.5 222 GLU A CA 1
ATOM 1749 C C . GLU A 1 222 ? 15.258 48.406 17.641 1 97.5 222 GLU A C 1
ATOM 1751 O O . GLU A 1 222 ? 16.312 47.812 17.375 1 97.5 222 GLU A O 1
ATOM 1756 N N . HIS A 1 223 ? 14.086 47.875 17.547 1 97.19 223 HIS A N 1
ATOM 1757 C CA . HIS A 1 223 ? 13.969 46.531 17.016 1 97.19 223 HIS A CA 1
ATOM 1758 C C . HIS A 1 223 ? 14.461 46.469 15.562 1 97.19 223 HIS A C 1
ATOM 1760 O O . HIS A 1 223 ? 15.156 45.531 15.18 1 97.19 223 HIS A O 1
ATOM 1766 N N . LEU A 1 224 ? 14.055 47.406 14.703 1 97.31 224 LEU A N 1
ATOM 1767 C CA . LEU A 1 224 ? 14.484 47.469 13.312 1 97.31 224 LEU A CA 1
ATOM 1768 C C . LEU A 1 224 ? 16 47.531 13.211 1 97.31 224 LEU A C 1
ATOM 1770 O O . LEU A 1 224 ? 16.609 46.812 12.422 1 97.31 224 LEU A O 1
ATOM 1774 N N . ILE A 1 225 ? 16.578 48.344 14.086 1 97.31 225 ILE A N 1
ATOM 1775 C CA . ILE A 1 225 ? 18.031 48.531 14.07 1 97.31 225 ILE A CA 1
ATOM 1776 C C . ILE A 1 225 ? 18.719 47.219 14.508 1 97.31 225 ILE A C 1
ATOM 1778 O O . ILE A 1 225 ? 19.641 46.75 13.844 1 97.31 225 ILE A O 1
ATOM 1782 N N . ALA A 1 226 ? 18.297 46.688 15.508 1 96.81 226 ALA A N 1
ATOM 1783 C CA . ALA A 1 226 ? 18.938 45.531 16.109 1 96.81 226 ALA A CA 1
ATOM 1784 C C . ALA A 1 226 ? 18.812 44.281 15.211 1 96.81 226 ALA A C 1
ATOM 1786 O O . ALA A 1 226 ? 19.656 43.406 15.242 1 96.81 226 ALA A O 1
ATOM 1787 N N . ASN A 1 227 ? 17.781 44.281 14.375 1 95.88 227 ASN A N 1
ATOM 1788 C CA . ASN A 1 227 ? 17.5 43.094 13.586 1 95.88 227 ASN A CA 1
ATOM 1789 C C . ASN A 1 227 ? 17.562 43.375 12.086 1 95.88 227 ASN A C 1
ATOM 1791 O O . ASN A 1 227 ? 16.922 42.688 11.297 1 95.88 227 ASN A O 1
ATOM 1795 N N . GLU A 1 228 ? 18.203 44.312 11.711 1 95.44 228 GLU A N 1
ATOM 1796 C CA . GLU A 1 228 ? 18.188 44.812 10.336 1 95.44 228 GLU A CA 1
ATOM 1797 C C . GLU A 1 228 ? 18.391 43.688 9.336 1 95.44 228 GLU A C 1
ATOM 1799 O O . GLU A 1 228 ? 17.625 43.562 8.375 1 95.44 228 GLU A O 1
ATOM 1804 N N . ASP A 1 229 ? 19.359 42.781 9.57 1 93.19 229 ASP A N 1
ATOM 1805 C CA . ASP A 1 229 ? 19.719 41.719 8.633 1 93.19 229 ASP A CA 1
ATOM 1806 C C . ASP A 1 229 ? 18.688 40.562 8.672 1 93.19 229 ASP A C 1
ATOM 1808 O O . ASP A 1 229 ? 18.578 39.812 7.723 1 93.19 229 ASP A O 1
ATOM 1812 N N . ALA A 1 230 ? 17.938 40.531 9.758 1 93.06 230 ALA A N 1
ATOM 1813 C CA . ALA A 1 230 ? 17.031 39.406 9.961 1 93.06 230 ALA A CA 1
ATOM 1814 C C . ALA A 1 230 ? 15.586 39.812 9.695 1 93.06 230 ALA A C 1
ATOM 1816 O O . ALA A 1 230 ? 14.688 38.969 9.742 1 93.06 230 ALA A O 1
ATOM 1817 N N . LEU A 1 231 ? 15.359 41.031 9.305 1 95.31 231 LEU A N 1
ATOM 1818 C CA . LEU A 1 231 ? 14 41.5 9.055 1 95.31 231 LEU A CA 1
ATOM 1819 C C . LEU A 1 231 ? 13.391 40.781 7.852 1 95.31 231 LEU A C 1
ATOM 1821 O O . LEU A 1 231 ? 14.117 40.344 6.961 1 95.31 231 LEU A O 1
ATOM 1825 N N . THR A 1 232 ? 12.086 40.719 7.891 1 94.5 232 THR A N 1
ATOM 1826 C CA . THR A 1 232 ? 11.406 40.281 6.684 1 94.5 232 THR A CA 1
ATOM 1827 C C . THR A 1 232 ? 11.758 41.156 5.496 1 94.5 232 THR A C 1
ATOM 1829 O O . THR A 1 232 ? 11.953 42.375 5.656 1 94.5 232 THR A O 1
ATOM 1832 N N . PRO A 1 233 ? 11.859 40.625 4.301 1 94.5 233 PRO A N 1
ATOM 1833 C CA . PRO A 1 233 ? 12.258 41.406 3.131 1 94.5 233 PRO A CA 1
ATOM 1834 C C . PRO A 1 233 ? 11.352 42.594 2.895 1 94.5 233 PRO A C 1
ATOM 1836 O O . PRO A 1 233 ? 11.82 43.656 2.463 1 94.5 233 PRO A O 1
ATOM 1839 N N . GLU A 1 234 ? 10.148 42.438 3.193 1 95.12 234 GLU A N 1
ATOM 1840 C CA . GLU A 1 234 ? 9.188 43.5 2.932 1 95.12 234 GLU A CA 1
ATOM 1841 C C . GLU A 1 234 ? 9.422 44.688 3.855 1 95.12 234 GLU A C 1
ATOM 1843 O O . GLU A 1 234 ? 9.484 45.844 3.4 1 95.12 234 GLU A O 1
ATOM 1848 N N . VAL A 1 235 ? 9.547 44.406 5.129 1 96.94 235 VAL A N 1
ATOM 1849 C CA . VAL A 1 235 ? 9.773 45.469 6.109 1 96.94 235 VAL A CA 1
ATOM 1850 C C . VAL A 1 235 ? 11.125 46.125 5.855 1 96.94 235 VAL A C 1
ATOM 1852 O O . VAL A 1 235 ? 11.234 47.344 5.887 1 96.94 235 VAL A O 1
ATOM 1855 N N . ARG A 1 236 ? 12.109 45.312 5.617 1 97.12 236 ARG A N 1
ATOM 1856 C CA . ARG A 1 236 ? 13.438 45.844 5.332 1 97.12 236 ARG A CA 1
ATOM 1857 C C . ARG A 1 236 ? 13.414 46.75 4.117 1 97.12 236 ARG A C 1
ATOM 1859 O O . ARG A 1 236 ? 14 47.844 4.145 1 97.12 236 ARG A O 1
ATOM 1866 N N . LYS A 1 237 ? 12.789 46.344 3.053 1 97.31 237 LYS A N 1
ATOM 1867 C CA . LYS A 1 237 ? 12.719 47.125 1.82 1 97.31 237 LYS A CA 1
ATOM 1868 C C . LYS A 1 237 ? 12.047 48.5 2.062 1 97.31 237 LYS A C 1
ATOM 1870 O O . LYS A 1 237 ? 12.539 49.531 1.609 1 97.31 237 LYS A O 1
ATOM 1875 N N . ILE A 1 238 ? 10.945 48.469 2.779 1 97.62 238 ILE A N 1
ATOM 1876 C CA . ILE A 1 238 ? 10.195 49.688 3.031 1 97.62 238 ILE A CA 1
ATOM 1877 C C . ILE A 1 238 ? 11.039 50.656 3.867 1 97.62 238 ILE A C 1
ATOM 1879 O O . ILE A 1 238 ? 11.133 51.844 3.559 1 97.62 238 ILE A O 1
ATOM 1883 N N . TRP A 1 239 ? 11.664 50.156 4.906 1 98 239 TRP A N 1
ATOM 1884 C CA . TRP A 1 239 ? 12.484 50.969 5.797 1 98 239 TRP A CA 1
ATOM 1885 C C . TRP A 1 239 ? 13.703 51.5 5.059 1 98 239 TRP A C 1
ATOM 1887 O O . TRP A 1 239 ? 14.016 52.688 5.168 1 98 239 TRP A O 1
ATOM 1897 N N . THR A 1 240 ? 14.32 50.688 4.227 1 97.06 240 THR A N 1
ATOM 1898 C CA . THR A 1 240 ? 15.508 51.094 3.471 1 97.06 240 THR A CA 1
ATOM 1899 C C . THR A 1 240 ? 15.148 52.125 2.41 1 97.06 240 THR A C 1
ATOM 1901 O O . THR A 1 240 ? 15.906 53.094 2.188 1 97.06 240 THR A O 1
ATOM 1904 N N . THR A 1 241 ? 14.102 51.906 1.724 1 97.5 241 THR A N 1
ATOM 1905 C CA . THR A 1 241 ? 13.664 52.844 0.672 1 97.5 241 THR A CA 1
ATOM 1906 C C . THR A 1 241 ? 13.461 54.25 1.226 1 97.5 241 THR A C 1
ATOM 1908 O O . THR A 1 241 ? 13.586 55.219 0.495 1 97.5 241 THR A O 1
ATOM 1911 N N . HIS A 1 242 ? 13.234 54.312 2.506 1 97.44 242 HIS A N 1
ATOM 1912 C CA . HIS A 1 242 ? 12.969 55.625 3.109 1 97.44 242 HIS A CA 1
ATOM 1913 C C . HIS A 1 242 ? 14.148 56.094 3.971 1 97.44 242 HIS A C 1
ATOM 1915 O O . HIS A 1 242 ? 13.953 56.812 4.957 1 97.44 242 HIS A O 1
ATOM 1921 N N . GLY A 1 243 ? 15.289 55.531 3.701 1 97.25 243 GLY A N 1
ATOM 1922 C CA . GLY A 1 243 ? 16.547 56.031 4.23 1 97.25 243 GLY A CA 1
ATOM 1923 C C . GLY A 1 243 ? 16.906 55.438 5.582 1 97.25 243 GLY A C 1
ATOM 1924 O O . GLY A 1 243 ? 17.719 56 6.316 1 97.25 243 GLY A O 1
ATOM 1925 N N . LYS A 1 244 ? 16.203 54.375 6.039 1 97.62 244 LYS A N 1
ATOM 1926 C CA . LYS A 1 244 ? 16.438 53.75 7.344 1 97.62 244 LYS A CA 1
ATOM 1927 C C . LYS A 1 244 ? 16.375 54.812 8.453 1 97.62 244 LYS A C 1
ATOM 1929 O O . LYS A 1 244 ? 17.234 54.844 9.336 1 97.62 244 LYS A O 1
ATOM 1934 N N . LYS A 1 245 ? 15.414 55.656 8.289 1 97.69 245 LYS A N 1
ATOM 1935 C CA . LYS A 1 245 ? 15.242 56.688 9.305 1 97.69 245 LYS A CA 1
ATOM 1936 C C . LYS A 1 245 ? 14.969 56.062 10.672 1 97.69 245 LYS A C 1
ATOM 1938 O O . LYS A 1 245 ? 14.242 55.062 10.773 1 97.69 245 LYS A O 1
ATOM 1943 N N . THR A 1 246 ? 15.523 56.719 11.672 1 97.5 246 THR A N 1
ATOM 1944 C CA . THR A 1 246 ? 15.391 56.188 13.023 1 97.5 246 THR A CA 1
ATOM 1945 C C . THR A 1 246 ? 14.57 57.125 13.891 1 97.5 246 THR A C 1
ATOM 1947 O O . THR A 1 246 ? 14.547 57 15.117 1 97.5 246 THR A O 1
ATOM 1950 N N . ALA A 1 247 ? 14.039 58.125 13.258 1 97.12 247 ALA A N 1
ATOM 1951 C CA . ALA A 1 247 ? 13.125 59.031 13.922 1 97.12 247 ALA A CA 1
ATOM 1952 C C . ALA A 1 247 ? 12.188 59.688 12.922 1 97.12 247 ALA A C 1
ATOM 1954 O O . ALA A 1 247 ? 12.484 59.75 11.727 1 97.12 247 ALA A O 1
ATOM 1955 N N . GLY A 1 248 ? 11.086 60.156 13.484 1 97.94 248 GLY A N 1
ATOM 1956 C CA . GLY A 1 248 ? 10.109 60.844 12.641 1 97.94 248 GLY A CA 1
ATOM 1957 C C . GLY A 1 248 ? 8.742 60.188 12.68 1 97.94 248 GLY A C 1
ATOM 1958 O O . GLY A 1 248 ? 8.523 59.219 13.414 1 97.94 248 GLY A O 1
ATOM 1959 N N . SER A 1 249 ? 7.859 60.812 11.891 1 98.19 249 SER A N 1
ATOM 1960 C CA . SER A 1 249 ? 6.504 60.281 11.789 1 98.19 249 SER A CA 1
ATOM 1961 C C . SER A 1 249 ? 6.484 58.938 11.07 1 98.19 249 SER A C 1
ATOM 1963 O O . SER A 1 249 ? 7.488 58.531 10.484 1 98.19 249 SER A O 1
ATOM 1965 N N . TRP A 1 250 ? 5.383 58.281 11.18 1 98.56 250 TRP A N 1
ATOM 1966 C CA . TRP A 1 250 ? 5.227 57 10.484 1 98.56 250 TRP A CA 1
ATOM 1967 C C . TRP A 1 250 ? 5.445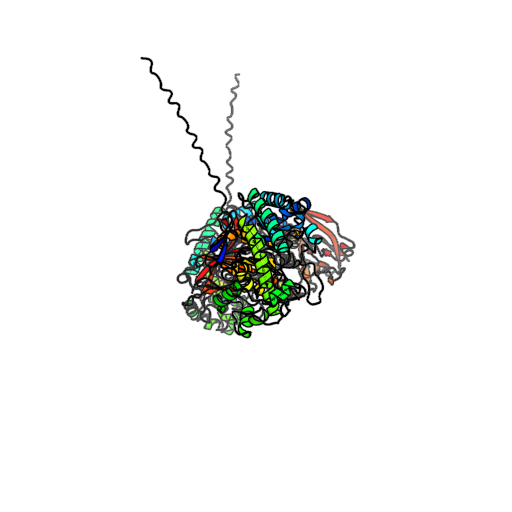 57.156 8.984 1 98.56 250 TRP A C 1
ATOM 1969 O O . TRP A 1 250 ? 6.105 56.344 8.352 1 98.56 250 TRP A O 1
ATOM 1979 N N . ALA A 1 251 ? 4.906 58.25 8.453 1 97.88 251 ALA A N 1
ATOM 1980 C CA . ALA A 1 251 ? 5.07 58.562 7.031 1 97.88 251 ALA A CA 1
ATOM 1981 C C . ALA A 1 251 ? 6.531 58.844 6.699 1 97.88 251 ALA A C 1
ATOM 1983 O O . ALA A 1 251 ? 7.008 58.5 5.609 1 97.88 251 ALA A O 1
ATOM 1984 N N . ASP A 1 252 ? 7.207 59.469 7.59 1 97.94 252 ASP A N 1
ATOM 1985 C CA . ASP A 1 252 ? 8.617 59.781 7.375 1 97.94 252 ASP A CA 1
ATOM 1986 C C . ASP A 1 252 ? 9.461 58.5 7.324 1 97.94 252 ASP A C 1
ATOM 1988 O O . ASP A 1 252 ? 10.328 58.344 6.461 1 97.94 252 ASP A O 1
ATOM 1992 N N . VAL A 1 253 ? 9.195 57.625 8.219 1 98.38 253 VAL A N 1
ATOM 1993 C CA . VAL A 1 253 ? 10.047 56.469 8.445 1 98.38 253 VAL A CA 1
ATOM 1994 C C . VAL A 1 253 ? 9.703 55.375 7.438 1 98.38 253 VAL A C 1
ATOM 1996 O O . VAL A 1 253 ? 10.594 54.656 6.953 1 98.38 253 VAL A O 1
ATOM 1999 N N . PHE A 1 254 ? 8.414 55.219 7.086 1 98.44 254 PHE A N 1
ATOM 2000 C CA . PHE A 1 254 ? 8.016 54.062 6.293 1 98.44 254 PHE A CA 1
ATOM 2001 C C . PHE A 1 254 ? 7.391 54.5 4.973 1 98.44 254 PHE A C 1
ATOM 2003 O O . PHE A 1 254 ? 7.234 53.719 4.055 1 98.44 254 PHE A O 1
ATOM 2010 N N . GLY A 1 255 ? 6.996 55.781 4.84 1 97.75 255 GLY A N 1
ATOM 2011 C CA . GLY A 1 255 ? 6.332 56.281 3.646 1 97.75 255 GLY A CA 1
ATOM 2012 C C . GLY A 1 255 ? 4.824 56.375 3.795 1 97.75 255 GLY A C 1
ATOM 2013 O O . GLY A 1 255 ? 4.297 56.25 4.902 1 97.75 255 GLY A O 1
ATOM 2014 N N . LYS A 1 256 ? 4.102 56.562 2.605 1 96.69 256 LYS A N 1
ATOM 2015 C CA . LYS A 1 256 ? 2.666 56.812 2.641 1 96.69 256 LYS A CA 1
ATOM 2016 C C . LYS A 1 256 ? 1.907 55.812 1.799 1 96.69 256 LYS A C 1
ATOM 2018 O O . LYS A 1 256 ? 0.766 56.031 1.401 1 96.69 256 LYS A O 1
ATOM 2023 N N . THR A 1 257 ? 2.518 54.656 1.546 1 96.81 257 THR A N 1
ATOM 2024 C CA . THR A 1 257 ? 1.882 53.594 0.766 1 96.81 257 THR A CA 1
ATOM 2025 C C . THR A 1 257 ? 0.98 52.75 1.65 1 96.81 257 THR A C 1
ATOM 2027 O O . THR A 1 257 ? 1.106 52.75 2.877 1 96.81 257 THR A O 1
ATOM 2030 N N . PRO A 1 258 ? 0.088 51.969 1.056 1 97.38 258 PRO A N 1
ATOM 2031 C CA . PRO A 1 258 ? -0.728 51.031 1.844 1 97.38 258 PRO A CA 1
ATOM 2032 C C . PRO A 1 258 ? 0.115 50.094 2.672 1 97.38 258 PRO A C 1
ATOM 2034 O O . PRO A 1 258 ? -0.262 49.719 3.795 1 97.38 258 PRO A O 1
ATOM 2037 N N . ALA A 1 259 ? 1.225 49.688 2.131 1 97.62 259 ALA A N 1
ATOM 2038 C CA . ALA A 1 259 ? 2.121 48.812 2.867 1 97.62 259 ALA A CA 1
ATOM 2039 C C . ALA A 1 259 ? 2.664 49.5 4.117 1 97.62 259 ALA A C 1
ATOM 2041 O O . ALA A 1 259 ? 2.803 48.844 5.168 1 97.62 259 ALA A O 1
ATOM 2042 N N . ALA A 1 260 ? 2.984 50.719 3.982 1 97.75 260 ALA A N 1
ATOM 2043 C CA . ALA A 1 260 ? 3.451 51.5 5.129 1 97.75 260 ALA A CA 1
ATOM 2044 C C . ALA A 1 260 ? 2.344 51.656 6.168 1 97.75 260 ALA A C 1
ATOM 2046 O O . ALA A 1 260 ? 2.592 51.562 7.371 1 97.75 260 ALA A O 1
ATOM 2047 N N . GLU A 1 261 ? 1.179 51.906 5.656 1 98.44 261 GLU A N 1
ATOM 2048 C CA . GLU A 1 261 ? 0.029 52.031 6.547 1 98.44 261 GLU A CA 1
ATOM 2049 C C . GLU A 1 261 ? -0.239 50.719 7.285 1 98.44 261 GLU A C 1
ATOM 2051 O O . GLU A 1 261 ? -0.635 50.75 8.453 1 98.44 261 GLU A O 1
ATOM 2056 N N . GLU A 1 262 ? -0.039 49.656 6.625 1 98.69 262 GLU A N 1
ATOM 2057 C CA . GLU A 1 262 ? -0.242 48.375 7.246 1 98.69 262 GLU A CA 1
ATOM 2058 C C . GLU A 1 262 ? 0.772 48.125 8.359 1 98.69 262 GLU A C 1
ATOM 2060 O O . GLU A 1 262 ? 0.455 47.469 9.367 1 98.69 262 GLU A O 1
ATOM 2065 N N . ILE A 1 263 ? 1.987 48.531 8.164 1 98.69 263 ILE A N 1
ATOM 2066 C CA . ILE A 1 263 ? 2.986 48.406 9.219 1 98.69 263 ILE A CA 1
ATOM 2067 C C . ILE A 1 263 ? 2.502 49.156 10.469 1 98.69 263 ILE A C 1
ATOM 2069 O O . ILE A 1 263 ? 2.617 48.625 11.586 1 98.69 263 ILE A O 1
ATOM 2073 N N . PHE A 1 264 ? 1.95 50.312 10.266 1 98.62 264 PHE A N 1
ATOM 2074 C CA . PHE A 1 264 ? 1.346 51.094 11.336 1 98.62 264 PHE A CA 1
ATOM 2075 C C . PHE A 1 264 ? 0.241 50.312 12.031 1 98.62 264 PHE A C 1
ATOM 2077 O O . PHE A 1 264 ? 0.198 50.25 13.258 1 98.62 264 PHE A O 1
ATOM 2084 N N . THR A 1 265 ? -0.616 49.781 11.227 1 98.75 265 THR A N 1
ATOM 2085 C CA . THR A 1 265 ? -1.726 49 11.742 1 98.75 265 THR A CA 1
ATOM 2086 C C . THR A 1 265 ? -1.21 47.781 12.539 1 98.75 265 THR A C 1
ATOM 2088 O O . THR A 1 265 ? -1.674 47.531 13.648 1 98.75 265 THR A O 1
ATOM 2091 N N . ALA A 1 266 ? -0.24 47.094 12.023 1 98.81 266 ALA A N 1
ATOM 2092 C CA . ALA A 1 266 ? 0.33 45.906 12.664 1 98.81 266 ALA A CA 1
ATOM 2093 C C . ALA A 1 266 ? 0.91 46.25 14.031 1 98.81 266 ALA A C 1
ATOM 2095 O O . ALA A 1 266 ? 0.724 45.5 15 1 98.81 266 ALA A O 1
ATOM 2096 N N . TRP A 1 267 ? 1.614 47.344 14.102 1 98.81 267 TRP A N 1
ATOM 2097 C CA . TRP A 1 267 ? 2.203 47.75 15.367 1 98.81 267 TRP A CA 1
ATOM 2098 C C . TRP A 1 267 ? 1.127 47.969 16.422 1 98.81 267 TRP A C 1
ATOM 2100 O O . TRP A 1 267 ? 1.254 47.469 17.547 1 98.81 267 TRP A O 1
ATOM 2110 N N . HIS A 1 268 ? 0.13 48.594 16.078 1 98.75 268 HIS A N 1
ATOM 2111 C CA . HIS A 1 268 ? -0.869 48.969 17.078 1 98.75 268 HIS A CA 1
ATOM 2112 C C . HIS A 1 268 ? -1.749 47.781 17.438 1 98.75 268 HIS A C 1
ATOM 2114 O O . HIS A 1 268 ? -2.213 47.688 18.578 1 98.75 268 HIS A O 1
ATOM 2120 N N . TYR A 1 269 ? -2.008 46.938 16.469 1 98.75 269 TYR A N 1
ATOM 2121 C CA . TYR A 1 269 ? -2.676 45.688 16.812 1 98.75 269 TYR A CA 1
ATOM 2122 C C . TYR A 1 269 ? -1.801 44.812 17.719 1 98.75 269 TYR A C 1
ATOM 2124 O O . TYR A 1 269 ? -2.295 44.188 18.656 1 98.75 269 TYR A O 1
ATOM 2132 N N . ALA A 1 270 ? -0.516 44.781 17.5 1 98.81 270 ALA A N 1
ATOM 2133 C CA . ALA A 1 270 ? 0.418 44.031 18.312 1 98.81 270 ALA A CA 1
ATOM 2134 C C . ALA A 1 270 ? 0.435 44.531 19.75 1 98.81 270 ALA A C 1
ATOM 2136 O O . ALA A 1 270 ? 0.373 43.75 20.688 1 98.81 270 ALA A O 1
ATOM 2137 N N . ILE A 1 271 ? 0.534 45.812 19.906 1 98.56 271 ILE A N 1
ATOM 2138 C CA . ILE A 1 271 ? 0.594 46.406 21.234 1 98.56 271 ILE A CA 1
ATOM 2139 C C . ILE A 1 271 ? -0.724 46.125 21.969 1 98.56 271 ILE A C 1
ATOM 2141 O O . ILE A 1 271 ? -0.735 45.906 23.188 1 98.56 271 ILE A O 1
ATOM 2145 N N . TYR A 1 272 ? -1.841 46.25 21.25 1 98.62 272 TYR A N 1
ATOM 2146 C CA . TYR A 1 272 ? -3.141 45.938 21.828 1 98.62 272 TYR A CA 1
ATOM 2147 C C . TYR A 1 272 ? -3.168 44.5 22.344 1 98.62 272 TYR A C 1
ATOM 2149 O O . TYR A 1 272 ? -3.49 44.25 23.5 1 98.62 272 TYR A O 1
ATOM 2157 N N . ALA A 1 273 ? -2.838 43.562 21.469 1 98.81 273 ALA A N 1
ATOM 2158 C CA . ALA A 1 273 ? -2.842 42.156 21.812 1 98.81 273 ALA A CA 1
ATOM 2159 C C . ALA A 1 273 ? -1.873 41.875 22.953 1 98.81 273 ALA A C 1
ATOM 2161 O O . ALA A 1 273 ? -2.145 41.031 23.812 1 98.81 273 ALA A O 1
ATOM 2162 N N . ASP A 1 274 ? -0.765 42.562 22.938 1 98.81 274 ASP A N 1
ATOM 2163 C CA . ASP A 1 274 ? 0.237 42.375 23.984 1 98.81 274 ASP A CA 1
ATOM 2164 C C . ASP A 1 274 ? -0.328 42.75 25.359 1 98.81 274 ASP A C 1
ATOM 2166 O O . ASP A 1 274 ? -0.068 42.094 26.359 1 98.81 274 ASP A O 1
ATOM 2170 N N . LYS A 1 275 ? -1.02 43.812 25.406 1 98.81 275 LYS A N 1
ATOM 2171 C CA . LYS A 1 275 ? -1.619 44.25 26.656 1 98.81 275 LYS A CA 1
ATOM 2172 C C . LYS A 1 275 ? -2.617 43.219 27.188 1 98.81 275 LYS A C 1
ATOM 2174 O O . LYS A 1 275 ? -2.65 42.938 28.391 1 98.81 275 LYS A O 1
ATOM 2179 N N . VAL A 1 276 ? -3.391 42.75 26.297 1 98.88 276 VAL A N 1
ATOM 2180 C CA . VAL A 1 276 ? -4.352 41.719 26.672 1 98.88 276 VAL A CA 1
ATOM 2181 C C . VAL A 1 276 ? -3.613 40.469 27.172 1 98.88 276 VAL A C 1
ATOM 2183 O O . VAL A 1 276 ? -3.93 39.938 28.234 1 98.88 276 VAL A O 1
ATOM 2186 N N . ALA A 1 277 ? -2.604 40.094 26.438 1 98.88 277 ALA A N 1
ATOM 2187 C CA . ALA A 1 277 ? -1.82 38.906 26.812 1 98.88 277 ALA A CA 1
ATOM 2188 C C . ALA A 1 277 ? -1.137 39.094 28.156 1 98.88 277 ALA A C 1
ATOM 2190 O O . ALA A 1 277 ? -1.12 38.188 28.984 1 98.88 277 ALA A O 1
ATOM 2191 N N . LYS A 1 278 ? -0.563 40.219 28.328 1 98.88 278 LYS A N 1
ATOM 2192 C CA . LYS A 1 278 ? 0.119 40.5 29.578 1 98.88 278 LYS A CA 1
ATOM 2193 C C . LYS A 1 278 ? -0.835 40.406 30.766 1 98.88 278 LYS A C 1
ATOM 2195 O O . LYS A 1 278 ? -0.476 39.844 31.812 1 98.88 278 LYS A O 1
ATOM 2200 N N . ALA A 1 279 ? -2.016 40.969 30.625 1 98.81 279 ALA A N 1
ATOM 2201 C CA . ALA A 1 279 ? -3.023 40.875 31.672 1 98.81 279 ALA A CA 1
ATOM 2202 C C . ALA A 1 279 ? -3.359 39.438 32 1 98.81 279 ALA A C 1
ATOM 2204 O O . ALA A 1 279 ? -3.506 39.094 33.188 1 98.81 279 ALA A O 1
ATOM 2205 N N . GLY A 1 280 ? -3.543 38.656 31.016 1 98.75 280 GLY A N 1
ATOM 2206 C CA . GLY A 1 280 ? -3.838 37.25 31.219 1 98.75 280 GLY A CA 1
ATOM 2207 C C . GLY A 1 280 ? -2.695 36.5 31.859 1 98.75 280 GLY A C 1
ATOM 2208 O O . GLY A 1 280 ? -2.912 35.688 32.781 1 98.75 280 GLY A O 1
ATOM 2209 N N . LYS A 1 281 ? -1.478 36.719 31.391 1 98.44 281 LYS A N 1
ATOM 2210 C CA . LYS A 1 281 ? -0.302 36.031 31.891 1 98.44 281 LYS A CA 1
ATOM 2211 C C . LYS A 1 281 ? -0.039 36.344 33.375 1 98.44 281 LYS A C 1
ATOM 2213 O O . LYS A 1 281 ? 0.492 35.531 34.094 1 98.44 281 LYS A O 1
ATOM 2218 N N . SER A 1 282 ? -0.385 37.5 33.719 1 98.5 282 SER A N 1
ATOM 2219 C CA . SER A 1 282 ? -0.225 37.906 35.125 1 98.5 282 SER A CA 1
ATOM 2220 C C . SER A 1 282 ? -1.086 37.031 36.062 1 98.5 282 SER A C 1
ATOM 2222 O O . SER A 1 282 ? -0.762 36.875 37.219 1 98.5 282 SER A O 1
ATOM 2224 N N . GLU A 1 283 ? -2.182 36.562 35.5 1 98.38 283 GLU A N 1
ATOM 2225 C CA . GLU A 1 283 ? -3.074 35.719 36.281 1 98.38 283 GLU A CA 1
ATOM 2226 C C . GLU A 1 283 ? -2.688 34.25 36.156 1 98.38 283 GLU A C 1
ATOM 2228 O O . GLU A 1 283 ? -2.666 33.5 37.125 1 98.38 283 GLU A O 1
ATOM 2233 N N . TYR A 1 284 ? -2.416 33.781 34.969 1 98.06 284 TYR A N 1
ATOM 2234 C CA . TYR A 1 284 ? -2.098 32.406 34.625 1 98.06 284 TYR A CA 1
ATOM 2235 C C . TYR A 1 284 ? -1.19 32.344 33.406 1 98.06 284 TYR A C 1
ATOM 2237 O O . TYR A 1 284 ? -1.64 32.531 32.281 1 98.06 284 TYR A O 1
ATOM 2245 N N . ASN A 1 285 ? 0.097 32 33.594 1 97.88 285 ASN A N 1
ATOM 2246 C CA . ASN A 1 285 ? 1.139 32.156 32.562 1 97.88 285 ASN A CA 1
ATOM 2247 C C . ASN A 1 285 ? 1.207 30.953 31.641 1 97.88 285 ASN A C 1
ATOM 2249 O O . ASN A 1 285 ? 2.264 30.328 31.5 1 97.88 285 ASN A O 1
ATOM 2253 N N . LEU A 1 286 ? 0.149 30.656 30.953 1 98.25 286 LEU A N 1
ATOM 2254 C CA . LEU A 1 286 ? 0.127 29.656 29.891 1 98.25 286 LEU A CA 1
ATOM 2255 C C . LEU A 1 286 ? 0.729 30.219 28.609 1 98.25 286 LEU A C 1
ATOM 2257 O O . LEU A 1 286 ? 0.775 31.438 28.422 1 98.25 286 LEU A O 1
ATOM 2261 N N . PRO A 1 287 ? 1.229 29.297 27.734 1 98.5 287 PRO A N 1
ATOM 2262 C CA . PRO A 1 287 ? 1.611 29.797 26.406 1 98.5 287 PRO A CA 1
ATOM 2263 C C . PRO A 1 287 ? 0.458 30.484 25.672 1 98.5 287 PRO A C 1
ATOM 2265 O O . PRO A 1 287 ? -0.672 30 25.703 1 98.5 287 PRO A O 1
ATOM 2268 N N . MET A 1 288 ? 0.756 31.672 25.031 1 98.81 288 MET A N 1
ATOM 2269 C CA . MET A 1 288 ? -0.25 32.438 24.312 1 98.81 288 MET A CA 1
ATOM 2270 C C . MET A 1 288 ? 0.223 32.781 22.891 1 98.81 288 MET A C 1
ATOM 2272 O O . MET A 1 288 ? 1.406 33.031 22.672 1 98.81 288 MET A O 1
ATOM 2276 N N . TYR A 1 289 ? -0.722 32.719 21.984 1 98.81 289 TYR A N 1
ATOM 2277 C CA . TYR A 1 289 ? -0.397 33.031 20.594 1 98.81 289 TYR A CA 1
ATOM 2278 C C . TYR A 1 289 ? -1.524 33.812 19.938 1 98.81 289 TYR A C 1
ATOM 2280 O O . TYR A 1 289 ? -2.594 33.969 20.531 1 98.81 289 TYR A O 1
ATOM 2288 N N . VAL A 1 290 ? -1.238 34.375 18.75 1 98.75 290 VAL A N 1
ATOM 2289 C CA . VAL A 1 290 ? -2.225 34.969 17.859 1 98.75 290 VAL A CA 1
ATOM 2290 C C . VAL A 1 290 ? -2.123 34.344 16.469 1 98.75 290 VAL A C 1
ATOM 2292 O O . VAL A 1 290 ? -1.066 33.844 16.094 1 98.75 290 VAL A O 1
ATOM 2295 N N . ASN A 1 291 ? -3.27 34.312 15.797 1 98.38 291 ASN A N 1
ATOM 2296 C CA . ASN A 1 291 ? -3.246 33.75 14.445 1 98.38 291 ASN A CA 1
ATOM 2297 C C . ASN A 1 291 ? -3.572 34.812 13.391 1 98.38 291 ASN A C 1
ATOM 2299 O O . ASN A 1 291 ? -3.998 35.906 13.727 1 98.38 291 ASN A O 1
ATOM 2303 N N . ALA A 1 292 ? -3.285 34.469 12.141 1 97.69 292 ALA A N 1
ATOM 2304 C CA . ALA A 1 292 ? -3.49 35.438 11.047 1 97.69 292 ALA A CA 1
ATOM 2305 C C . ALA A 1 292 ? -4.344 34.812 9.938 1 97.69 292 ALA A C 1
ATOM 2307 O O . ALA A 1 292 ? -4.09 33.688 9.516 1 97.69 292 ALA A O 1
ATOM 2308 N N . ALA A 1 293 ? -5.348 35.531 9.508 1 96.69 293 ALA A N 1
ATOM 2309 C CA . ALA A 1 293 ? -5.957 35.219 8.211 1 96.69 293 ALA A CA 1
ATOM 2310 C C . ALA A 1 293 ? -5.027 35.625 7.07 1 96.69 293 ALA A C 1
ATOM 2312 O O . ALA A 1 293 ? -4.809 36.812 6.828 1 96.69 293 ALA A O 1
ATOM 2313 N N . LEU A 1 294 ? -4.602 34.688 6.328 1 97.06 294 LEU A N 1
ATOM 2314 C CA . LEU A 1 294 ? -3.529 34.938 5.375 1 97.06 294 LEU A CA 1
ATOM 2315 C C . LEU A 1 294 ? -4.039 35.719 4.176 1 97.06 294 LEU A C 1
ATOM 2317 O O . LEU A 1 294 ? -5.195 35.562 3.777 1 97.06 294 LEU A O 1
ATOM 2321 N N . ASP A 1 295 ? -3.168 36.469 3.625 1 95.44 295 ASP A N 1
ATOM 2322 C CA . ASP A 1 295 ? -3.461 37.25 2.434 1 95.44 295 ASP A CA 1
ATOM 2323 C C . ASP A 1 295 ? -3.338 36.406 1.169 1 95.44 295 ASP A C 1
ATOM 2325 O O . ASP A 1 295 ? -2.715 35.344 1.186 1 95.44 295 ASP A O 1
ATOM 2329 N N . ARG A 1 296 ? -3.92 36.906 0.077 1 92.31 296 ARG A N 1
ATOM 2330 C CA . ARG A 1 296 ? -3.752 36.344 -1.264 1 92.31 296 ARG A CA 1
ATOM 2331 C C . ARG A 1 296 ? -2.611 37.031 -2.002 1 92.31 296 ARG A C 1
ATOM 2333 O O . ARG A 1 296 ? -2.291 38.188 -1.715 1 92.31 296 ARG A O 1
ATOM 2340 N N . PRO A 1 297 ? -2.082 36.406 -2.926 1 90.88 297 PRO A N 1
ATOM 2341 C CA . PRO A 1 297 ? -0.998 37.031 -3.682 1 90.88 297 PRO A CA 1
ATOM 2342 C C . PRO A 1 297 ? -1.445 38.281 -4.414 1 90.88 297 PRO A C 1
ATOM 2344 O O . PRO A 1 297 ? -2.529 38.312 -5.004 1 90.88 297 PRO A O 1
ATOM 2347 N N . ASN A 1 298 ? -0.7 39.281 -4.359 1 92.5 298 ASN A N 1
ATOM 2348 C CA . ASN A 1 298 ? -0.834 40.531 -5.133 1 92.5 298 ASN A CA 1
ATOM 2349 C C . ASN A 1 298 ? -2.098 41.281 -4.754 1 92.5 298 ASN A C 1
ATOM 2351 O O . ASN A 1 298 ? -2.76 41.875 -5.617 1 92.5 298 ASN A O 1
ATOM 2355 N N . VAL A 1 299 ? -2.465 41.188 -3.561 1 96 299 VAL A N 1
ATOM 2356 C CA . VAL A 1 299 ? -3.604 41.938 -3.053 1 96 299 VAL A CA 1
ATOM 2357 C C . VAL A 1 299 ? -3.121 42.969 -2.041 1 96 299 VAL A C 1
ATOM 2359 O O . VAL A 1 299 ? -2.238 42.688 -1.228 1 96 299 VAL A O 1
ATOM 2362 N N . LEU A 1 300 ? -3.695 44.125 -2.119 1 96.62 300 LEU A N 1
ATOM 2363 C CA . LEU A 1 300 ? -3.248 45.219 -1.28 1 96.62 300 LEU A CA 1
ATOM 2364 C C . LEU A 1 300 ? -3.824 45.094 0.127 1 96.62 300 LEU A C 1
ATOM 2366 O O . LEU A 1 300 ? -4.93 44.594 0.308 1 96.62 300 LEU A O 1
ATOM 2370 N N . PRO A 1 301 ? -3.059 45.719 1.074 1 97.5 301 PRO A N 1
ATOM 2371 C CA . PRO A 1 301 ? -3.613 45.781 2.428 1 97.5 301 PRO A CA 1
ATOM 2372 C C . PRO A 1 301 ? -4.988 46.438 2.477 1 97.5 301 PRO A C 1
ATOM 2374 O O . PRO A 1 301 ? -5.211 47.438 1.809 1 97.5 301 PRO A O 1
ATOM 2377 N N . GLY A 1 302 ? -5.859 45.812 3.262 1 96 302 GLY A N 1
ATOM 2378 C CA . GLY A 1 302 ? -7.238 46.281 3.293 1 96 302 GLY A CA 1
ATOM 2379 C C . GLY A 1 302 ? -8.172 45.406 2.475 1 96 302 GLY A C 1
ATOM 2380 O O . GLY A 1 302 ? -9.383 45.375 2.727 1 96 302 GLY A O 1
ATOM 2381 N N . LYS A 1 303 ? -7.621 44.812 1.471 1 96.12 303 LYS A N 1
ATOM 2382 C CA . LYS A 1 303 ? -8.391 43.812 0.719 1 96.12 303 LYS A CA 1
ATOM 2383 C C . LYS A 1 303 ? -8.242 42.438 1.329 1 96.12 303 LYS A C 1
ATOM 2385 O O . LYS A 1 303 ? -8.859 41.469 0.86 1 96.12 303 LYS A O 1
ATOM 2390 N N . TYR A 1 304 ? -7.457 42.25 2.236 1 96.12 304 TYR A N 1
ATOM 2391 C CA . TYR A 1 304 ? -7.344 41.219 3.26 1 96.12 304 TYR A CA 1
ATOM 2392 C C . TYR A 1 304 ? -7.219 41.844 4.648 1 96.12 304 TYR A C 1
ATOM 2394 O O . TYR A 1 304 ? -7.023 43.031 4.777 1 96.12 304 TYR A O 1
ATOM 2402 N N . PRO A 1 305 ? -7.434 41.062 5.68 1 96.81 305 PRO A N 1
ATOM 2403 C CA . PRO A 1 305 ? -7.293 41.656 7.012 1 96.81 305 PRO A CA 1
ATOM 2404 C C . PRO A 1 305 ? -5.891 42.188 7.27 1 96.81 305 PRO A C 1
ATOM 2406 O O . PRO A 1 305 ? -4.973 41.438 7.594 1 96.81 305 PRO A O 1
ATOM 2409 N N . SER A 1 306 ? -5.855 43.531 7.164 1 97.81 306 SER A N 1
ATOM 2410 C CA . SER A 1 306 ? -4.57 44.219 7.207 1 97.81 306 SER A CA 1
ATOM 2411 C C . SER A 1 306 ? -4.027 44.281 8.633 1 97.81 306 SER A C 1
ATOM 2413 O O . SER A 1 306 ? -4.781 44.531 9.578 1 97.81 306 SER A O 1
ATOM 2415 N N . GLY A 1 307 ? -2.725 44.031 8.75 1 98.44 307 GLY A N 1
ATOM 2416 C CA . GLY A 1 307 ? -2.025 44.344 9.992 1 98.44 307 GLY A CA 1
ATOM 2417 C C . GLY A 1 307 ? -1.952 43.156 10.938 1 98.44 307 GLY A C 1
ATOM 2418 O O . GLY A 1 307 ? -1.307 43.219 11.984 1 98.44 307 GLY A O 1
ATOM 2419 N N . GLY A 1 308 ? -2.701 42.062 10.602 1 98.31 308 GLY A N 1
ATOM 2420 C CA . GLY A 1 308 ? -2.574 40.844 11.422 1 98.31 308 GLY A CA 1
ATOM 2421 C C . GLY A 1 308 ? -1.161 40.312 11.453 1 98.31 308 GLY A C 1
ATOM 2422 O O . GLY A 1 308 ? -0.252 40.875 10.844 1 98.31 308 GLY A O 1
ATOM 2423 N N . PRO A 1 309 ? -0.968 39.219 12.25 1 98.38 309 PRO A N 1
ATOM 2424 C CA . PRO A 1 309 ? 0.373 38.656 12.289 1 98.38 309 PRO A CA 1
ATOM 2425 C C . PRO A 1 309 ? 0.718 37.875 11.016 1 98.38 309 PRO A C 1
ATOM 2427 O O . PRO A 1 309 ? 0.993 36.656 11.078 1 98.38 309 PRO A O 1
ATOM 2430 N N . LEU A 1 310 ? 0.794 38.594 9.953 1 98.12 310 LEU A N 1
ATOM 2431 C CA . LEU A 1 310 ? 1.061 38.062 8.625 1 98.12 310 LEU A CA 1
ATOM 2432 C C . LEU A 1 310 ? 2.559 37.875 8.398 1 98.12 310 LEU A C 1
ATOM 2434 O O . LEU A 1 310 ? 3.371 38.531 9.062 1 98.12 310 LEU A O 1
ATOM 2438 N N . PRO A 1 311 ? 2.91 37.031 7.453 1 96.88 311 PRO A N 1
ATOM 2439 C CA . PRO A 1 311 ? 4.324 36.688 7.246 1 96.88 311 PRO A CA 1
ATOM 2440 C C . PRO A 1 311 ? 5.18 37.938 6.992 1 96.88 311 PRO A C 1
ATOM 2442 O O . PRO A 1 311 ? 6.285 38.062 7.527 1 96.88 311 PRO A O 1
ATOM 2445 N N . HIS A 1 312 ? 4.684 38.875 6.234 1 97 312 HIS A N 1
ATOM 2446 C CA . HIS A 1 312 ? 5.477 40.031 5.879 1 97 312 HIS A CA 1
ATOM 2447 C C . HIS A 1 312 ? 5.488 41.062 7.008 1 97 312 HIS A C 1
ATOM 2449 O O . HIS A 1 312 ? 6.117 42.125 6.895 1 97 312 HIS A O 1
ATOM 2455 N N . LEU A 1 313 ? 4.801 40.719 8.156 1 98.12 313 LEU A N 1
ATOM 2456 C CA . LEU A 1 313 ? 4.707 41.656 9.266 1 98.12 313 LEU A CA 1
ATOM 2457 C C . LEU A 1 313 ? 5.199 41.031 10.562 1 98.12 313 LEU A C 1
ATOM 2459 O O . LEU A 1 313 ? 5 41.594 11.641 1 98.12 313 LEU A O 1
ATOM 2463 N N . LEU A 1 314 ? 5.82 39.906 10.539 1 97.31 314 LEU A N 1
ATOM 2464 C CA . LEU A 1 314 ? 6.176 39.125 11.727 1 97.31 314 LEU A CA 1
ATOM 2465 C C . LEU A 1 314 ? 7.129 39.906 12.617 1 97.31 314 LEU A C 1
ATOM 2467 O O . LEU A 1 314 ? 7.043 39.844 13.844 1 97.31 314 LEU A O 1
ATOM 2471 N N . ASP A 1 315 ? 8.016 40.719 12.008 1 96.75 315 ASP A N 1
ATOM 2472 C CA . ASP A 1 315 ? 8.969 41.5 12.797 1 96.75 315 ASP A CA 1
ATOM 2473 C C . ASP A 1 315 ? 8.258 42.594 13.602 1 96.75 315 ASP A C 1
ATOM 2475 O O . ASP A 1 315 ? 8.641 42.875 14.734 1 96.75 315 ASP A O 1
ATOM 2479 N N . ILE A 1 316 ? 7.246 43.156 12.977 1 98.44 316 ILE A N 1
ATOM 2480 C CA . ILE A 1 316 ? 6.492 44.188 13.656 1 98.44 316 ILE A CA 1
ATOM 2481 C C . ILE A 1 316 ? 5.77 43.625 14.867 1 98.44 316 ILE A C 1
ATOM 2483 O O . ILE A 1 316 ? 5.805 44.188 15.953 1 98.44 316 ILE A O 1
ATOM 2487 N N . TRP A 1 317 ? 5.18 42.5 14.672 1 98.5 317 TRP A N 1
ATOM 2488 C CA . TRP A 1 317 ? 4.449 41.844 15.75 1 98.5 317 TRP A CA 1
ATOM 2489 C C . TRP A 1 317 ? 5.402 41.375 16.844 1 98.5 317 TRP A C 1
ATOM 2491 O O . TRP A 1 317 ? 5.09 41.469 18.031 1 98.5 317 TRP A O 1
ATOM 2501 N N . LYS A 1 318 ? 6.52 40.875 16.5 1 96.94 318 LYS A N 1
ATOM 2502 C CA . LYS A 1 318 ? 7.492 40.438 17.5 1 96.94 318 LYS A CA 1
ATOM 2503 C C . LYS A 1 318 ? 7.977 41.594 18.344 1 96.94 318 LYS A C 1
ATOM 2505 O O . LYS A 1 318 ? 8.188 41.469 19.547 1 96.94 318 LYS A O 1
ATOM 2510 N N . ALA A 1 319 ? 8.141 42.688 17.734 1 97.69 319 ALA A N 1
ATOM 2511 C CA . ALA A 1 319 ? 8.578 43.906 18.438 1 97.69 319 ALA A CA 1
ATOM 2512 C C . ALA A 1 319 ? 7.477 44.438 19.359 1 97.69 319 ALA A C 1
ATOM 2514 O O . ALA A 1 319 ? 7.754 44.906 20.469 1 97.69 319 ALA A O 1
ATOM 2515 N N . GLY A 1 320 ? 6.297 44.344 18.891 1 98.5 320 GLY A N 1
ATOM 2516 C CA . GLY A 1 320 ? 5.195 45.031 19.562 1 98.5 320 GLY A CA 1
ATOM 2517 C C . GLY A 1 320 ? 4.504 44.156 20.594 1 98.5 320 GLY A C 1
ATOM 2518 O O . GLY A 1 320 ? 3.807 44.656 21.469 1 98.5 320 GLY A O 1
ATOM 2519 N N . ALA A 1 321 ? 4.691 42.875 20.484 1 98.44 321 ALA A N 1
ATOM 2520 C CA . ALA A 1 321 ? 3.918 42 21.359 1 98.44 321 ALA A CA 1
ATOM 2521 C C . ALA A 1 321 ? 4.816 40.969 22.031 1 98.44 321 ALA A C 1
ATOM 2523 O O . ALA A 1 321 ? 4.652 39.75 21.812 1 98.44 321 ALA A O 1
ATOM 2524 N N . PRO A 1 322 ? 5.672 41.375 22.922 1 97.44 322 PRO A N 1
ATOM 2525 C CA . PRO A 1 322 ? 6.629 40.469 23.562 1 97.44 322 PRO A CA 1
ATOM 2526 C C . PRO A 1 322 ? 5.957 39.438 24.469 1 97.44 322 PRO A C 1
ATOM 2528 O O . PRO A 1 322 ? 6.559 38.406 24.812 1 97.44 322 PRO A O 1
ATOM 2531 N N . ASN A 1 323 ? 4.723 39.688 24.906 1 98.38 323 ASN A N 1
ATOM 2532 C CA . ASN A 1 323 ? 4.039 38.719 25.781 1 98.38 323 ASN A CA 1
ATOM 2533 C C . ASN A 1 323 ? 3.291 37.656 24.984 1 98.38 323 ASN A C 1
ATOM 2535 O O . ASN A 1 323 ? 2.73 36.719 25.547 1 98.38 323 ASN A O 1
ATOM 2539 N N . ILE A 1 324 ? 3.248 37.812 23.688 1 98.62 324 ILE A N 1
ATOM 2540 C CA . ILE A 1 324 ? 2.779 36.75 22.797 1 98.62 324 ILE A CA 1
ATOM 2541 C C . ILE A 1 324 ? 3.924 35.812 22.484 1 98.62 324 ILE A C 1
ATOM 2543 O O . ILE A 1 324 ? 4.965 36.219 21.969 1 98.62 324 ILE A O 1
ATOM 2547 N N . ASP A 1 325 ? 3.758 34.562 22.75 1 98.44 325 ASP A N 1
ATOM 2548 C CA . ASP A 1 325 ? 4.855 33.625 22.672 1 98.44 325 ASP A CA 1
ATOM 2549 C C . ASP A 1 325 ? 5.195 33.25 21.234 1 98.44 325 ASP A C 1
ATOM 2551 O O . ASP A 1 325 ? 6.355 33 20.906 1 98.44 325 ASP A O 1
ATOM 2555 N N . PHE A 1 326 ? 4.219 33.156 20.391 1 98.38 326 PHE A N 1
ATOM 2556 C CA . PHE A 1 326 ? 4.492 32.875 18.984 1 98.38 326 PHE A CA 1
ATOM 2557 C C . PHE A 1 326 ? 3.316 33.312 18.125 1 98.38 326 PHE A C 1
ATOM 2559 O O . PHE A 1 326 ? 2.248 33.656 18.625 1 98.38 326 PHE A O 1
ATOM 2566 N N . LEU A 1 327 ? 3.559 33.406 16.812 1 98.69 327 LEU A N 1
ATOM 2567 C CA . LEU A 1 327 ? 2.602 33.812 15.789 1 98.69 327 LEU A CA 1
ATOM 2568 C C . LEU A 1 327 ? 2.26 32.625 14.875 1 98.69 327 LEU A C 1
ATOM 2570 O O . LEU A 1 327 ? 3.135 31.828 14.516 1 98.69 327 LEU A O 1
ATOM 2574 N N . ALA A 1 328 ? 0.939 32.469 14.555 1 98.69 328 ALA A N 1
ATOM 2575 C CA . ALA A 1 328 ? 0.502 31.281 13.844 1 98.69 328 ALA A CA 1
ATOM 2576 C C . ALA A 1 328 ? -0.335 31.641 12.617 1 98.69 328 ALA A C 1
ATOM 2578 O O . ALA A 1 328 ? -0.969 32.688 12.586 1 98.69 328 ALA A O 1
ATOM 2579 N N . PRO A 1 329 ? -0.358 30.75 11.609 1 98.19 329 PRO A N 1
ATOM 2580 C CA . PRO A 1 329 ? -1.149 31 10.406 1 98.19 329 PRO A CA 1
ATOM 2581 C C . PRO A 1 329 ? -2.533 30.359 10.461 1 98.19 329 PRO A C 1
ATOM 2583 O O . PRO A 1 329 ? -2.721 29.344 11.156 1 98.19 329 PRO A O 1
ATOM 2586 N N . ASP A 1 330 ? -3.459 30.938 9.812 1 96.81 330 ASP A N 1
ATOM 2587 C CA . ASP A 1 330 ? -4.664 30.297 9.281 1 96.81 330 ASP A CA 1
ATOM 2588 C C . ASP A 1 330 ? -4.543 30.047 7.781 1 96.81 330 ASP A C 1
ATOM 2590 O O . ASP A 1 330 ? -4.484 31 6.992 1 96.81 330 ASP A O 1
ATOM 2594 N N . ILE A 1 331 ? -4.637 28.766 7.34 1 96.81 331 ILE A N 1
ATOM 2595 C CA . ILE A 1 331 ? -4.258 28.469 5.965 1 96.81 331 ILE A CA 1
ATOM 2596 C C . ILE A 1 331 ? -5.43 27.812 5.242 1 96.81 331 ILE A C 1
ATOM 2598 O O . ILE A 1 331 ? -5.805 26.672 5.559 1 96.81 331 ILE A O 1
ATOM 2602 N N . TYR A 1 332 ? -5.957 28.453 4.184 1 96 332 TYR A N 1
ATOM 2603 C CA . TYR A 1 332 ? -7.055 27.906 3.387 1 96 332 TYR A CA 1
ATOM 2604 C C . TYR A 1 332 ? -6.648 27.781 1.924 1 96 332 TYR A C 1
ATOM 2606 O O . TYR A 1 332 ? -7.434 27.297 1.098 1 96 332 TYR A O 1
ATOM 2614 N N . TYR A 1 333 ? -5.426 28.109 1.615 1 95.88 333 TYR A N 1
ATOM 2615 C CA . TYR A 1 333 ? -4.98 28.141 0.227 1 95.88 333 TYR A CA 1
ATOM 2616 C C . TYR A 1 333 ? -4.289 26.844 -0.165 1 95.88 333 TYR A C 1
ATOM 2618 O O . TYR A 1 333 ? -3.705 26.172 0.683 1 95.88 333 TYR A O 1
ATOM 2626 N N . PRO A 1 334 ? -4.273 26.562 -1.495 1 95.94 334 PRO A N 1
ATOM 2627 C CA . PRO A 1 334 ? -3.689 25.297 -1.969 1 95.94 334 PRO A CA 1
ATOM 2628 C C . PRO A 1 334 ? -2.174 25.25 -1.787 1 95.94 334 PRO A C 1
ATOM 2630 O O . PRO A 1 334 ? -1.6 24.156 -1.663 1 95.94 334 PRO A O 1
ATOM 2633 N N . ASN A 1 335 ? -1.537 26.422 -1.819 1 97.31 335 ASN A N 1
ATOM 2634 C CA . ASN A 1 335 ? -0.083 26.438 -1.692 1 97.31 335 ASN A CA 1
ATOM 2635 C C . ASN A 1 335 ? 0.352 26.375 -0.231 1 97.31 335 ASN A C 1
ATOM 2637 O O . ASN A 1 335 ? 1.161 27.188 0.221 1 97.31 335 ASN A O 1
ATOM 2641 N N . TYR A 1 336 ? -0.113 25.375 0.455 1 98.06 336 TYR A N 1
ATOM 2642 C CA . TYR A 1 336 ? 0.038 25.156 1.89 1 98.06 336 TYR A CA 1
ATOM 2643 C C . TYR A 1 336 ? 1.508 25.172 2.293 1 98.06 336 TYR A C 1
ATOM 2645 O O . TYR A 1 336 ? 1.885 25.859 3.246 1 98.06 336 TYR A O 1
ATOM 2653 N N . VAL A 1 337 ? 2.381 24.422 1.63 1 98.25 337 VAL A N 1
ATOM 2654 C CA . VAL A 1 337 ? 3.785 24.266 1.988 1 98.25 337 VAL A CA 1
ATOM 2655 C C . VAL A 1 337 ? 4.477 25.625 1.97 1 98.25 337 VAL A C 1
ATOM 2657 O O . VAL A 1 337 ? 5.258 25.953 2.869 1 98.25 337 VAL A O 1
ATOM 2660 N N . GLU A 1 338 ? 4.168 26.391 0.974 1 97.38 338 GLU A N 1
ATOM 2661 C CA . GLU A 1 338 ? 4.746 27.734 0.886 1 97.38 338 GLU A CA 1
ATOM 2662 C C . GLU A 1 338 ? 4.32 28.594 2.07 1 97.38 338 GLU A C 1
ATOM 2664 O O . GLU A 1 338 ? 5.16 29.203 2.734 1 97.38 338 GLU A O 1
ATOM 2669 N N . ARG A 1 339 ? 3.08 28.609 2.379 1 97.81 339 ARG A N 1
ATOM 2670 C CA . ARG A 1 339 ? 2.527 29.531 3.373 1 97.81 339 ARG A CA 1
ATOM 2671 C C . ARG A 1 339 ? 2.939 29.125 4.781 1 97.81 339 ARG A C 1
ATOM 2673 O O . ARG A 1 339 ? 3.299 29.969 5.602 1 97.81 339 ARG A O 1
ATOM 2680 N N . VAL A 1 340 ? 2.85 27.844 5.059 1 98.38 340 VAL A N 1
ATOM 2681 C CA . VAL A 1 340 ? 3.199 27.391 6.402 1 98.38 340 VAL A CA 1
ATOM 2682 C C . VAL A 1 340 ? 4.688 27.625 6.656 1 98.38 340 VAL A C 1
ATOM 2684 O O . VAL A 1 340 ? 5.082 27.969 7.773 1 98.38 340 VAL A O 1
ATOM 2687 N N . SER A 1 341 ? 5.527 27.5 5.633 1 97.69 341 SER A N 1
ATOM 2688 C CA . SER A 1 341 ? 6.973 27.625 5.77 1 97.69 341 SER A CA 1
ATOM 2689 C C . SER A 1 341 ? 7.367 29.062 6.105 1 97.69 341 SER A C 1
ATOM 2691 O O . SER A 1 341 ? 8.43 29.297 6.68 1 97.69 341 SER A O 1
ATOM 2693 N N . GLU A 1 342 ? 6.52 29.969 5.809 1 96.88 342 GLU A N 1
ATOM 2694 C CA . GLU A 1 342 ? 6.793 31.391 6.078 1 96.88 342 GLU A CA 1
ATOM 2695 C C . GLU A 1 342 ? 6.805 31.656 7.578 1 96.88 342 GLU A C 1
ATOM 2697 O O . GLU A 1 342 ? 7.328 32.688 8.023 1 96.88 342 GLU A O 1
ATOM 2702 N N . TYR A 1 343 ? 6.289 30.844 8.383 1 98 343 TYR A N 1
ATOM 2703 C CA . TYR A 1 343 ? 6.219 31.047 9.828 1 98 343 TYR A CA 1
ATOM 2704 C C . TYR A 1 343 ? 7.352 30.328 10.539 1 98 343 TYR A C 1
ATOM 2706 O O . TYR A 1 343 ? 7.488 30.422 11.758 1 98 343 TYR A O 1
ATOM 2714 N N . VAL A 1 344 ? 8.125 29.562 9.773 1 96.56 344 VAL A N 1
ATOM 2715 C CA . VAL A 1 344 ? 9.297 28.906 10.344 1 96.56 344 VAL A CA 1
ATOM 2716 C C . VAL A 1 344 ? 10.422 29.922 10.523 1 96.56 344 VAL A C 1
ATOM 2718 O O . VAL A 1 344 ? 11.109 30.281 9.562 1 96.56 344 VAL A O 1
ATOM 2721 N N . ARG A 1 345 ? 10.57 30.375 11.773 1 91.62 345 ARG A N 1
ATOM 2722 C CA . ARG A 1 345 ? 11.57 31.375 12.141 1 91.62 345 ARG A CA 1
ATOM 2723 C C . ARG A 1 345 ? 12.141 31.078 13.531 1 91.62 345 ARG A C 1
ATOM 2725 O O . ARG A 1 345 ? 11.445 30.516 14.383 1 91.62 345 ARG A O 1
ATOM 2732 N N . PRO A 1 346 ? 13.391 31.5 13.711 1 87.31 346 PRO A N 1
ATOM 2733 C CA . PRO A 1 346 ? 13.93 31.328 15.062 1 87.31 346 PRO A CA 1
ATOM 2734 C C . PRO A 1 346 ? 13.07 32 16.125 1 87.31 346 PRO A C 1
ATOM 2736 O O . PRO A 1 346 ? 12.641 33.125 15.953 1 87.31 346 PRO A O 1
ATOM 2739 N N . GLY A 1 347 ? 12.766 31.25 17.078 1 88.19 347 GLY A N 1
ATOM 2740 C CA . GLY A 1 347 ? 12.031 31.797 18.219 1 88.19 347 GLY A CA 1
ATOM 2741 C C . GLY A 1 347 ? 10.531 31.766 18.031 1 88.19 347 GLY A C 1
ATOM 2742 O O . GLY A 1 347 ? 9.781 32.25 18.891 1 88.19 347 GLY A O 1
ATOM 2743 N N . ASN A 1 348 ? 10.078 31.328 16.906 1 95.94 348 ASN A N 1
ATOM 2744 C CA . ASN A 1 348 ? 8.641 31.188 16.672 1 95.94 348 ASN A CA 1
ATOM 2745 C C . ASN A 1 348 ? 8.227 29.719 16.625 1 95.94 348 ASN A C 1
ATOM 2747 O O . ASN A 1 348 ? 8.555 29.016 15.664 1 95.94 348 ASN A O 1
ATOM 2751 N N . ALA A 1 349 ? 7.527 29.266 17.656 1 97.81 349 ALA A N 1
ATOM 2752 C CA . ALA A 1 349 ? 6.984 27.922 17.578 1 97.81 349 ALA A CA 1
ATOM 2753 C C . ALA A 1 349 ? 6.008 27.781 16.422 1 97.81 349 ALA A C 1
ATOM 2755 O O . ALA A 1 349 ? 5.156 28.641 16.203 1 97.81 349 ALA A O 1
ATOM 2756 N N . LEU A 1 350 ? 6.203 26.734 15.633 1 98.5 350 LEU A N 1
ATOM 2757 C CA . LEU A 1 350 ? 5.273 26.547 14.523 1 98.5 350 LEU A CA 1
ATOM 2758 C C . LEU A 1 350 ? 4.043 25.766 14.977 1 98.5 350 LEU A C 1
ATOM 2760 O O . LEU A 1 350 ? 4.16 24.641 15.484 1 98.5 350 LEU A O 1
ATOM 2764 N N . PHE A 1 351 ? 2.939 26.328 14.867 1 98.69 351 PHE A N 1
ATOM 2765 C CA . PHE A 1 351 ? 1.634 25.766 15.172 1 98.69 351 PHE A CA 1
ATOM 2766 C C . PHE A 1 351 ? 0.601 26.188 14.133 1 98.69 351 PHE A C 1
ATOM 2768 O O . PHE A 1 351 ? 0.573 27.344 13.711 1 98.69 351 PHE A O 1
ATOM 2775 N N . ILE A 1 352 ? -0.161 25.234 13.625 1 98.69 352 ILE A N 1
ATOM 2776 C CA . ILE A 1 352 ? -1.232 25.547 12.688 1 98.69 352 ILE A CA 1
ATOM 2777 C C . ILE A 1 352 ? -2.586 25.312 13.352 1 98.69 352 ILE A C 1
ATOM 2779 O O . ILE A 1 352 ? -3.152 24.219 13.25 1 98.69 352 ILE A O 1
ATOM 2783 N N . PRO A 1 353 ? -3.121 26.297 13.969 1 98.38 353 PRO A N 1
ATOM 2784 C CA . PRO A 1 353 ? -4.355 26.125 14.734 1 98.38 353 PRO A CA 1
ATOM 2785 C C . PRO A 1 353 ? -5.59 26 13.844 1 98.38 353 PRO A C 1
ATOM 2787 O O . PRO A 1 353 ? -6.637 25.531 14.297 1 98.38 353 PRO A O 1
ATOM 2790 N N . GLU A 1 354 ? -5.418 26.453 12.562 1 96.62 354 GLU A N 1
ATOM 2791 C CA . GLU A 1 354 ? -6.531 26.406 11.617 1 96.62 354 GLU A CA 1
ATOM 2792 C C . GLU A 1 354 ? -6.039 26.125 10.195 1 96.62 354 GLU A C 1
ATOM 2794 O O . GLU A 1 354 ? -5.469 27.016 9.547 1 96.62 354 GLU A O 1
ATOM 2799 N N . ALA A 1 355 ? -6.266 24.938 9.789 1 95.94 355 ALA A N 1
ATOM 2800 C CA . ALA A 1 355 ? -5.801 24.484 8.484 1 95.94 355 ALA A CA 1
ATOM 2801 C C . ALA A 1 355 ? -6.969 24.031 7.609 1 95.94 355 ALA A C 1
ATOM 2803 O O . ALA A 1 355 ? -7.203 22.844 7.445 1 95.94 355 ALA A O 1
ATOM 2804 N N . ASN A 1 356 ? -7.656 24.953 7.008 1 93.81 356 ASN A N 1
ATOM 2805 C CA . ASN A 1 356 ? -8.781 24.641 6.129 1 93.81 356 ASN A CA 1
ATOM 2806 C C . ASN A 1 356 ? -9.828 23.781 6.832 1 93.81 356 ASN A C 1
ATOM 2808 O O . ASN A 1 356 ? -9.664 23.438 8 1 93.81 356 ASN A O 1
ATOM 2812 N N . ARG A 1 357 ? -10.867 23.391 6.176 1 92.69 357 ARG A N 1
ATOM 2813 C CA . ARG A 1 357 ? -11.984 22.656 6.758 1 92.69 357 ARG A CA 1
ATOM 2814 C C . ARG A 1 357 ? -11.641 21.172 6.922 1 92.69 357 ARG A C 1
ATOM 2816 O O . ARG A 1 357 ? -10.945 20.594 6.082 1 92.69 357 ARG A O 1
ATOM 2823 N N . ALA A 1 358 ? -12.18 20.578 7.93 1 93.5 358 ALA A N 1
ATOM 2824 C CA . ALA A 1 358 ? -12.023 19.141 8.164 1 93.5 358 ALA A CA 1
ATOM 2825 C C . ALA A 1 358 ? -12.641 18.328 7.023 1 93.5 358 ALA A C 1
ATOM 2827 O O . ALA A 1 358 ? -13.617 18.766 6.41 1 93.5 358 ALA A O 1
ATOM 2828 N N . GLY A 1 359 ? -12.047 17.266 6.797 1 93.44 359 GLY A N 1
ATOM 2829 C CA . GLY A 1 359 ? -12.57 16.375 5.766 1 93.44 359 GLY A CA 1
ATOM 2830 C C . GLY A 1 359 ? -11.867 16.531 4.434 1 93.44 359 GLY A C 1
ATOM 2831 O O . GLY A 1 359 ? -12.086 15.75 3.508 1 93.44 359 GLY A O 1
ATOM 2832 N N . ARG A 1 360 ? -10.984 17.531 4.348 1 95.5 360 ARG A N 1
ATOM 2833 C CA . ARG A 1 360 ? -10.25 17.734 3.105 1 95.5 360 ARG A CA 1
ATOM 2834 C C . ARG A 1 360 ? -9.25 16.609 2.863 1 95.5 360 ARG A C 1
ATOM 2836 O O . ARG A 1 360 ? -8.617 16.125 3.801 1 95.5 360 ARG A O 1
ATOM 2843 N N . ILE A 1 361 ? -9.055 16.312 1.574 1 94.69 361 ILE A N 1
ATOM 2844 C CA . ILE A 1 361 ? -8.25 15.164 1.177 1 94.69 361 ILE A CA 1
ATOM 2845 C C . ILE A 1 361 ? -6.777 15.43 1.496 1 94.69 361 ILE A C 1
ATOM 2847 O O . ILE A 1 361 ? -6.012 14.492 1.741 1 94.69 361 ILE A O 1
ATOM 2851 N N . GLU A 1 362 ? -6.375 16.75 1.568 1 97 362 GLU A N 1
ATOM 2852 C CA . GLU A 1 362 ? -4.969 17.094 1.755 1 97 362 GLU A CA 1
ATOM 2853 C C . GLU A 1 362 ? -4.625 17.234 3.236 1 97 362 GLU A C 1
ATOM 2855 O O . GLU A 1 362 ? -3.471 17.484 3.592 1 97 362 GLU A O 1
ATOM 2860 N N . SER A 1 363 ? -5.535 17.047 4.16 1 97.5 363 SER A N 1
ATOM 2861 C CA . SER A 1 363 ? -5.309 17.297 5.582 1 97.5 363 SER A CA 1
ATOM 2862 C C . SER A 1 363 ? -4.223 16.375 6.133 1 97.5 363 SER A C 1
ATOM 2864 O O . SER A 1 363 ? -3.385 16.797 6.93 1 97.5 363 SER A O 1
ATOM 2866 N N . GLY A 1 364 ? -4.27 15.117 5.738 1 97.69 364 GLY A N 1
ATOM 2867 C CA . GLY A 1 364 ? -3.266 14.172 6.199 1 97.69 364 GLY A CA 1
ATOM 2868 C C . GLY A 1 364 ? -1.852 14.57 5.82 1 97.69 364 GLY A C 1
ATOM 2869 O O . GLY A 1 364 ? -1.006 14.781 6.691 1 97.69 364 GLY A O 1
ATOM 2870 N N . PRO A 1 365 ? -1.624 14.75 4.535 1 98.25 365 PRO A N 1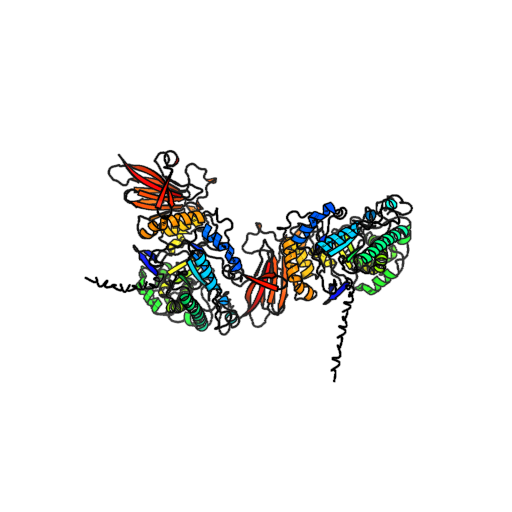
ATOM 2871 C CA . PRO A 1 365 ? -0.279 15.148 4.113 1 98.25 365 PRO A CA 1
ATOM 2872 C C . PRO A 1 365 ? 0.138 16.516 4.672 1 98.25 365 PRO A C 1
ATOM 2874 O O . PRO A 1 365 ? 1.321 16.734 4.934 1 98.25 365 PRO A O 1
ATOM 2877 N N . ASP A 1 366 ? -0.772 17.438 4.867 1 98.56 366 ASP A N 1
ATOM 2878 C CA . ASP A 1 366 ? -0.457 18.703 5.516 1 98.56 366 ASP A CA 1
ATOM 2879 C C . ASP A 1 366 ? 0.057 18.484 6.938 1 98.56 366 ASP A C 1
ATOM 2881 O O . ASP A 1 366 ? 1.06 19.078 7.34 1 98.56 366 ASP A O 1
ATOM 2885 N N . LEU A 1 367 ? -0.64 17.656 7.617 1 98.56 367 LEU A N 1
ATOM 2886 C CA . LEU A 1 367 ? -0.279 17.281 8.977 1 98.56 367 LEU A CA 1
ATOM 2887 C C . LEU A 1 367 ? 1.117 16.672 9.023 1 98.56 367 LEU A C 1
ATOM 2889 O O . LEU A 1 367 ? 1.958 17.094 9.82 1 98.56 367 LEU A O 1
ATOM 2893 N N . LEU A 1 368 ? 1.381 15.703 8.18 1 98.75 368 LEU A N 1
ATOM 2894 C CA . LEU A 1 368 ? 2.67 15.023 8.164 1 98.75 368 LEU A CA 1
ATOM 2895 C C . LEU A 1 368 ? 3.801 16 7.879 1 98.75 368 LEU A C 1
ATOM 2897 O O . LEU A 1 368 ? 4.836 15.984 8.555 1 98.75 368 LEU A O 1
ATOM 2901 N N . TYR A 1 369 ? 3.639 16.844 6.891 1 98.69 369 TYR A N 1
ATOM 2902 C CA . TYR A 1 369 ? 4.676 17.781 6.492 1 98.69 369 TYR A CA 1
ATOM 2903 C C . TYR A 1 369 ? 4.953 18.797 7.605 1 98.69 369 TYR A C 1
ATOM 2905 O O . TYR A 1 369 ? 6.109 19.078 7.91 1 98.69 369 TYR A O 1
ATOM 2913 N N . SER A 1 370 ? 3.904 19.312 8.188 1 98.75 370 SER A N 1
ATOM 2914 C CA . SER A 1 370 ? 4.051 20.297 9.242 1 98.75 370 SER A CA 1
ATOM 2915 C C . SER A 1 370 ? 4.844 19.734 10.422 1 98.75 370 SER A C 1
ATOM 2917 O O . SER A 1 370 ? 5.781 20.375 10.906 1 98.75 370 SER A O 1
ATOM 2919 N N . ILE A 1 371 ? 4.516 18.594 10.828 1 98.75 371 ILE A N 1
ATOM 2920 C CA . ILE A 1 371 ? 5.121 18.016 12.016 1 98.75 371 ILE A CA 1
ATOM 2921 C C . ILE A 1 371 ? 6.473 17.406 11.664 1 98.75 371 ILE A C 1
ATOM 2923 O O . ILE A 1 371 ? 7.477 17.672 12.336 1 98.75 371 ILE A O 1
ATOM 2927 N N . GLY A 1 372 ? 6.512 16.688 10.641 1 98.62 372 GLY A N 1
ATOM 2928 C CA . GLY A 1 372 ? 7.691 15.891 10.328 1 98.62 372 GLY A CA 1
ATOM 2929 C C . GLY A 1 372 ? 8.789 16.703 9.664 1 98.62 372 GLY A C 1
ATOM 2930 O O . GLY A 1 372 ? 9.977 16.484 9.922 1 98.62 372 GLY A O 1
ATOM 2931 N N . GLU A 1 373 ? 8.453 17.594 8.781 1 98.56 373 GLU A N 1
ATOM 2932 C CA . GLU A 1 373 ? 9.453 18.344 8.023 1 98.56 373 GLU A CA 1
ATOM 2933 C C . GLU A 1 373 ? 9.773 19.672 8.688 1 98.56 373 GLU A C 1
ATOM 2935 O O . GLU A 1 373 ? 10.914 20.125 8.68 1 98.56 373 GLU A O 1
ATOM 2940 N N . LEU A 1 374 ? 8.711 20.281 9.312 1 98.56 374 LEU A N 1
ATOM 2941 C CA . LEU A 1 374 ? 8.898 21.641 9.789 1 98.56 374 LEU A CA 1
ATOM 2942 C C . LEU A 1 374 ? 8.922 21.688 11.312 1 98.56 374 LEU A C 1
ATOM 2944 O O . LEU A 1 374 ? 9.016 22.766 11.906 1 98.56 374 LEU A O 1
ATOM 2948 N N . ASP A 1 375 ? 8.742 20.594 11.992 1 98.44 375 ASP A N 1
ATOM 2949 C CA . ASP A 1 375 ? 8.875 20.453 13.438 1 98.44 375 ASP A CA 1
ATOM 2950 C C . ASP A 1 375 ? 7.77 21.234 14.156 1 98.44 375 ASP A C 1
ATOM 2952 O O . ASP A 1 375 ? 8.016 21.844 15.203 1 98.44 375 ASP A O 1
ATOM 2956 N N . ALA A 1 376 ? 6.609 21.297 13.578 1 98.75 376 ALA A N 1
ATOM 2957 C CA . ALA A 1 376 ? 5.496 21.984 14.219 1 98.75 376 ALA A CA 1
ATOM 2958 C C . ALA A 1 376 ? 5.133 21.312 15.547 1 98.75 376 ALA A C 1
ATOM 2960 O O . ALA A 1 376 ? 5.242 20.094 15.688 1 98.75 376 ALA A O 1
ATOM 2961 N N . ILE A 1 377 ? 4.598 22.094 16.5 1 98.69 377 ILE A N 1
ATOM 2962 C CA . ILE A 1 377 ? 4.168 21.547 17.781 1 98.69 377 ILE A CA 1
ATOM 2963 C C . ILE A 1 377 ? 2.76 20.969 17.656 1 98.69 377 ILE A C 1
ATOM 2965 O O . ILE A 1 377 ? 2.295 20.25 18.547 1 98.69 377 ILE A O 1
ATOM 2969 N N . GLY A 1 378 ? 2.098 21.375 16.516 1 98.62 378 GLY A N 1
ATOM 2970 C CA . GLY A 1 378 ? 0.763 20.828 16.344 1 98.62 378 GLY A CA 1
ATOM 2971 C C . GLY A 1 378 ? 0.083 21.297 15.062 1 98.62 378 GLY A C 1
ATOM 2972 O O . GLY A 1 378 ? 0.594 22.188 14.375 1 98.62 378 GLY A O 1
ATOM 2973 N N . TYR A 1 379 ? -1.026 20.734 14.703 1 98.38 379 TYR A N 1
ATOM 2974 C CA . TYR A 1 379 ? -1.847 20.938 13.516 1 98.38 379 TYR A CA 1
ATOM 2975 C C . TYR A 1 379 ? -3.324 20.734 13.836 1 98.38 379 TYR A C 1
ATOM 2977 O O . TYR A 1 379 ? -3.686 19.828 14.586 1 98.38 379 TYR A O 1
ATOM 2985 N N . SER A 1 380 ? -4.152 21.609 13.25 1 98.31 380 SER A N 1
ATOM 2986 C CA . SER A 1 380 ? -5.578 21.516 13.539 1 98.31 380 SER A CA 1
ATOM 2987 C C . SER A 1 380 ? -6.41 21.984 12.352 1 98.31 380 SER A C 1
ATOM 2989 O O . SER A 1 380 ? -6.328 23.141 11.945 1 98.31 380 SER A O 1
ATOM 2991 N N . PRO A 1 381 ? -7.277 21.109 11.789 1 97.88 381 PRO A N 1
ATOM 2992 C CA . PRO A 1 381 ? -8.258 21.594 10.82 1 97.88 381 PRO A CA 1
ATOM 2993 C C . PRO A 1 381 ? -9.453 22.266 11.469 1 97.88 381 PRO A C 1
ATOM 2995 O O . PRO A 1 381 ? -9.734 22.031 12.648 1 97.88 381 PRO A O 1
ATOM 2998 N N . PHE A 1 382 ? -10.18 23.016 10.711 1 97.38 382 PHE A N 1
ATOM 2999 C CA . PHE A 1 382 ? -11.336 23.766 11.195 1 97.38 382 PHE A CA 1
ATOM 3000 C C . PHE A 1 382 ? -12.602 22.922 11.07 1 97.38 382 PHE A C 1
ATOM 3002 O O . PHE A 1 382 ? -12.727 22.109 10.164 1 97.38 382 PHE A O 1
ATOM 3009 N N . ALA A 1 383 ? -13.508 23.156 12.016 1 97.31 383 ALA A N 1
ATOM 3010 C CA . ALA A 1 383 ? -14.828 22.547 12.047 1 97.31 383 ALA A CA 1
ATOM 3011 C C . ALA A 1 383 ? -14.727 21.016 12.102 1 97.31 383 ALA A C 1
ATOM 3013 O O . ALA A 1 383 ? -15.352 20.312 11.305 1 97.31 383 ALA A O 1
ATOM 3014 N N . ILE A 1 384 ? -13.945 20.562 12.977 1 97.56 384 ILE A N 1
ATOM 3015 C CA . ILE A 1 384 ? -13.711 19.141 13.133 1 97.56 384 ILE A CA 1
ATOM 3016 C C . ILE A 1 384 ? -15.008 18.438 13.516 1 97.56 384 ILE A C 1
ATOM 3018 O O . ILE A 1 384 ? -15.18 17.25 13.242 1 97.56 384 ILE A O 1
ATOM 3022 N N . ASP A 1 385 ? -15.945 19.125 14.125 1 96.25 385 ASP A N 1
ATOM 3023 C CA . ASP A 1 385 ? -17.234 18.609 14.562 1 96.25 385 ASP A CA 1
ATOM 3024 C C . ASP A 1 385 ? -18.188 18.422 13.375 1 96.25 385 ASP A C 1
ATOM 3026 O O . ASP A 1 385 ? -19.312 17.938 13.547 1 96.25 385 ASP A O 1
ATOM 3030 N N . SER A 1 386 ? -17.703 18.703 12.242 1 95.06 386 SER A N 1
ATOM 3031 C CA . SER A 1 386 ? -18.531 18.5 11.055 1 95.06 386 SER A CA 1
ATOM 3032 C C . SER A 1 386 ? -18.297 17.125 10.461 1 95.06 386 SER A C 1
ATOM 3034 O O . SER A 1 386 ? -19.031 16.688 9.562 1 95.06 386 SER A O 1
ATOM 3036 N N . ILE A 1 387 ? -17.297 16.453 10.922 1 95.19 387 ILE A N 1
ATOM 3037 C CA . ILE A 1 387 ? -17 15.125 10.406 1 95.19 387 ILE A CA 1
ATOM 3038 C C . ILE A 1 387 ? -18.125 14.156 10.789 1 95.19 387 ILE A C 1
ATOM 3040 O O . ILE A 1 387 ? -18.438 14.008 11.977 1 95.19 387 ILE A O 1
ATOM 3044 N N . GLU A 1 388 ? -18.672 13.445 9.836 1 91.5 388 GLU A N 1
ATOM 3045 C CA . GLU A 1 388 ? -19.797 12.547 10.07 1 91.5 388 GLU A CA 1
ATOM 3046 C C . GLU A 1 388 ? -19.344 11.102 10.203 1 91.5 388 GLU A C 1
ATOM 3048 O O . GLU A 1 388 ? -19.797 10.375 11.094 1 91.5 388 GLU A O 1
ATOM 3053 N N . ASP A 1 389 ? -18.531 10.641 9.336 1 93.62 389 ASP A N 1
ATOM 3054 C CA . ASP A 1 389 ? -18.031 9.266 9.328 1 93.62 389 ASP A CA 1
ATOM 3055 C C . ASP A 1 389 ? -16.609 9.188 9.867 1 93.62 389 ASP A C 1
ATOM 3057 O O . ASP A 1 389 ? -15.664 8.945 9.109 1 93.62 389 ASP A O 1
ATOM 3061 N N . ALA A 1 390 ? -16.5 9.266 11.211 1 93.94 390 ALA A N 1
ATOM 3062 C CA . ALA A 1 390 ? -15.195 9.344 11.875 1 93.94 390 ALA A CA 1
ATOM 3063 C C . ALA A 1 390 ? -14.398 8.055 11.672 1 93.94 390 ALA A C 1
ATOM 3065 O O . ALA A 1 390 ? -13.172 8.094 11.555 1 93.94 390 ALA A O 1
ATOM 3066 N N . LYS A 1 391 ? -15.039 6.926 11.594 1 92.38 391 LYS A N 1
ATOM 3067 C CA . LYS A 1 391 ? -14.383 5.625 11.523 1 92.38 391 LYS A CA 1
ATOM 3068 C C . LYS A 1 391 ? -13.594 5.48 10.227 1 92.38 391 LYS A C 1
ATOM 3070 O O . LYS A 1 391 ? -12.539 4.836 10.203 1 92.38 391 LYS A O 1
ATOM 3075 N N . ASN A 1 392 ? -14.055 6.102 9.18 1 92.88 392 ASN A N 1
ATOM 3076 C CA . ASN A 1 392 ? -13.438 5.918 7.875 1 92.88 392 ASN A CA 1
ATOM 3077 C C . ASN A 1 392 ? -12.742 7.188 7.398 1 92.88 392 ASN A C 1
ATOM 3079 O O . ASN A 1 392 ? -12.352 7.289 6.23 1 92.88 392 ASN A O 1
ATOM 3083 N N . GLU A 1 393 ? -12.57 8.125 8.289 1 94.81 393 GLU A N 1
ATOM 3084 C CA . GLU A 1 393 ? -11.93 9.383 7.938 1 94.81 393 GLU A CA 1
ATOM 3085 C C . GLU A 1 393 ? -10.414 9.227 7.848 1 94.81 393 GLU A C 1
ATOM 3087 O O . GLU A 1 393 ? -9.766 8.867 8.828 1 94.81 393 GLU A O 1
ATOM 3092 N N . PRO A 1 394 ? -9.812 9.547 6.664 1 95.94 394 PRO A N 1
ATOM 3093 C CA . PRO A 1 394 ? -8.367 9.383 6.504 1 95.94 394 PRO A CA 1
ATOM 3094 C C . PRO A 1 394 ? -7.562 10.188 7.523 1 95.94 394 PRO A C 1
ATOM 3096 O O . PRO A 1 394 ? -6.512 9.734 7.984 1 95.94 394 PRO A O 1
ATOM 3099 N N . LEU A 1 395 ? -8.047 11.297 7.871 1 96.81 395 LEU A N 1
ATOM 3100 C CA . LEU A 1 395 ? -7.344 12.102 8.859 1 96.81 395 LEU A CA 1
ATOM 3101 C C . LEU A 1 395 ? -7.215 11.352 10.18 1 96.81 395 LEU A C 1
ATOM 3103 O O . LEU A 1 395 ? -6.203 11.484 10.875 1 96.81 395 LEU A O 1
ATOM 3107 N N . GLY A 1 396 ? -8.25 10.648 10.547 1 97.69 396 GLY A N 1
ATOM 3108 C CA . GLY A 1 396 ? -8.18 9.836 11.75 1 97.69 396 GLY A CA 1
ATOM 3109 C C . GLY A 1 396 ? -7.078 8.797 11.711 1 97.69 396 GLY A C 1
ATOM 3110 O O . GLY A 1 396 ? -6.398 8.562 12.711 1 97.69 396 GLY A O 1
ATOM 3111 N N . GLN A 1 397 ? -6.855 8.211 10.547 1 97.12 397 GLN A N 1
ATOM 3112 C CA . GLN A 1 397 ? -5.766 7.258 10.375 1 97.12 397 GLN A CA 1
ATOM 3113 C C . GLN A 1 397 ? -4.41 7.934 10.539 1 97.12 397 GLN A C 1
ATOM 3115 O O . GLN A 1 397 ? -3.502 7.371 11.164 1 97.12 397 GLN A O 1
ATOM 3120 N N . ALA A 1 398 ? -4.32 9.094 9.992 1 98 398 ALA A N 1
ATOM 3121 C CA . ALA A 1 398 ? -3.078 9.852 10.109 1 98 398 ALA A CA 1
ATOM 3122 C C . ALA A 1 398 ? -2.799 10.219 11.562 1 98 398 ALA A C 1
ATOM 3124 O O . ALA A 1 398 ? -1.659 10.117 12.031 1 98 398 ALA A O 1
ATOM 3125 N N . TYR A 1 399 ? -3.805 10.609 12.281 1 98.25 399 TYR A N 1
ATOM 3126 C CA . TYR A 1 399 ? -3.65 10.953 13.695 1 98.25 399 TYR A CA 1
ATOM 3127 C C . TYR A 1 399 ? -3.18 9.742 14.5 1 98.25 399 TYR A C 1
ATOM 3129 O O . TYR A 1 399 ? -2.271 9.859 15.32 1 98.25 399 TYR A O 1
ATOM 3137 N N . LYS A 1 400 ? -3.809 8.648 14.266 1 96.69 400 LYS A N 1
ATOM 3138 C CA . LYS A 1 400 ? -3.4 7.438 14.977 1 96.69 400 LYS A CA 1
ATOM 3139 C C . LYS A 1 400 ? -1.944 7.09 14.68 1 96.69 400 LYS A C 1
ATOM 3141 O O . LYS A 1 400 ? -1.184 6.754 15.586 1 96.69 400 LYS A O 1
ATOM 3146 N N . MET A 1 401 ? -1.624 7.156 13.43 1 97.5 401 MET A N 1
ATOM 3147 C CA . MET A 1 401 ? -0.256 6.863 13.016 1 97.5 401 MET A CA 1
ATOM 3148 C C . MET A 1 401 ? 0.735 7.789 13.711 1 97.5 401 MET A C 1
ATOM 3150 O O . MET A 1 401 ? 1.753 7.336 14.242 1 97.5 401 MET A O 1
ATOM 3154 N N . LEU A 1 402 ? 0.448 9.078 13.766 1 98.12 402 LEU A N 1
ATOM 3155 C CA . LEU A 1 402 ? 1.354 10.039 14.391 1 98.12 402 LEU A CA 1
ATOM 3156 C C . LEU A 1 402 ? 1.372 9.867 15.906 1 98.12 402 LEU A C 1
ATOM 3158 O O . LEU A 1 402 ? 2.406 10.07 16.547 1 98.12 402 LEU A O 1
ATOM 3162 N N . SER A 1 403 ? 0.214 9.547 16.438 1 97.5 403 SER A N 1
ATOM 3163 C CA . SER A 1 403 ? 0.19 9.25 17.875 1 97.5 403 SER A CA 1
ATOM 3164 C C . SER A 1 403 ? 1.135 8.102 18.219 1 97.5 403 SER A C 1
ATOM 3166 O O . SER A 1 403 ? 1.863 8.164 19.203 1 97.5 403 SER A O 1
ATOM 3168 N N . ASP A 1 404 ? 1.121 7.086 17.375 1 96.69 404 ASP A N 1
ATOM 3169 C CA . ASP A 1 404 ? 1.98 5.922 17.562 1 96.69 404 ASP A CA 1
ATOM 3170 C C . ASP A 1 404 ? 3.453 6.301 17.438 1 96.69 404 ASP A C 1
ATOM 3172 O O . ASP A 1 404 ? 4.305 5.758 18.141 1 96.69 404 ASP A O 1
ATOM 3176 N N . LEU A 1 405 ? 3.754 7.238 16.641 1 98.12 405 LEU A N 1
ATOM 3177 C CA . LEU A 1 405 ? 5.133 7.594 16.328 1 98.12 405 LEU A CA 1
ATOM 3178 C C . LEU A 1 405 ? 5.598 8.773 17.172 1 98.12 405 LEU A C 1
ATOM 3180 O O . LEU A 1 405 ? 6.766 9.172 17.109 1 98.12 405 LEU A O 1
ATOM 3184 N N . ALA A 1 406 ? 4.77 9.344 18 1 97.88 406 ALA A N 1
ATOM 3185 C CA . ALA A 1 406 ? 5.004 10.602 18.688 1 97.88 406 ALA A CA 1
ATOM 3186 C C . ALA A 1 406 ? 6.277 10.539 19.531 1 97.88 406 ALA A C 1
ATOM 3188 O O . ALA A 1 406 ? 7.074 11.484 19.531 1 97.88 406 ALA A O 1
ATOM 3189 N N . PRO A 1 407 ? 6.559 9.438 20.25 1 97.44 407 PRO A N 1
ATOM 3190 C CA . PRO A 1 407 ? 7.797 9.414 21.016 1 97.44 407 PRO A CA 1
ATOM 3191 C C . PRO A 1 407 ? 9.039 9.609 20.156 1 97.44 407 PRO A C 1
ATOM 3193 O O . PRO A 1 407 ? 9.953 10.344 20.531 1 97.44 407 PRO A O 1
ATOM 3196 N N . HIS A 1 408 ? 9.062 9 19 1 97.94 408 HIS A N 1
ATOM 3197 C CA . HIS A 1 408 ? 10.195 9.156 18.078 1 97.94 408 HIS A CA 1
ATOM 3198 C C . HIS A 1 408 ? 10.234 10.562 17.5 1 97.94 408 HIS A C 1
ATOM 3200 O O . HIS A 1 408 ? 11.305 11.172 17.391 1 97.94 408 HIS A O 1
ATOM 3206 N N . ILE A 1 409 ? 9.07 11.047 17.109 1 98.62 409 ILE A N 1
ATOM 3207 C CA . ILE A 1 409 ? 8.977 12.375 16.5 1 98.62 409 ILE A CA 1
ATOM 3208 C C . ILE A 1 409 ? 9.5 13.43 17.484 1 98.62 409 ILE A C 1
ATOM 3210 O O . ILE A 1 409 ? 10.375 14.227 17.125 1 98.62 409 ILE A O 1
ATOM 3214 N N . LEU A 1 410 ? 9.008 13.383 18.703 1 98.5 410 LEU A N 1
ATOM 3215 C CA . LEU A 1 410 ? 9.344 14.383 19.703 1 98.5 410 LEU A CA 1
ATOM 3216 C C . LEU A 1 410 ? 10.828 14.32 20.062 1 98.5 410 LEU A C 1
ATOM 3218 O O . LEU A 1 410 ? 11.461 15.352 20.297 1 98.5 410 LEU A O 1
ATOM 3222 N N . GLU A 1 411 ? 11.344 13.172 20.062 1 97.88 411 GLU A N 1
ATOM 3223 C CA . GLU A 1 411 ? 12.773 13.008 20.344 1 97.88 411 GLU A CA 1
ATOM 3224 C C . GLU A 1 411 ? 13.625 13.594 19.219 1 97.88 411 GLU A C 1
ATOM 3226 O O . GLU A 1 411 ? 14.656 14.211 19.484 1 97.88 411 GLU A O 1
ATOM 3231 N N . LEU A 1 412 ? 13.148 13.5 18.016 1 98.25 412 LEU A N 1
ATOM 3232 C CA . LEU A 1 412 ? 14.023 13.766 16.875 1 98.25 412 LEU A CA 1
ATOM 3233 C C . LEU A 1 412 ? 13.727 15.133 16.266 1 98.25 412 LEU A C 1
ATOM 3235 O O . LEU A 1 412 ? 14.422 15.57 15.352 1 98.25 412 LEU A O 1
ATOM 3239 N N . GLN A 1 413 ? 12.75 15.82 16.734 1 97.81 413 GLN A N 1
ATOM 3240 C CA . GLN A 1 413 ? 12.484 17.172 16.25 1 97.81 413 GLN A CA 1
ATOM 3241 C C . GLN A 1 413 ? 13.75 18.016 16.281 1 97.81 413 GLN A C 1
ATOM 3243 O O . GLN A 1 413 ? 14.5 17.984 17.25 1 97.81 413 GLN A O 1
ATOM 3248 N N . GLY A 1 414 ? 13.977 18.75 15.164 1 97 414 GLY A N 1
ATOM 3249 C CA . GLY A 1 414 ? 15.141 19.609 15.062 1 97 414 GLY A CA 1
ATOM 3250 C C . GLY A 1 414 ? 16.344 18.922 14.461 1 97 414 GLY A C 1
ATOM 3251 O O . GLY A 1 414 ? 17.375 19.547 14.234 1 97 414 GLY A O 1
ATOM 3252 N N . THR A 1 415 ? 16.203 17.625 14.195 1 97.19 415 THR A N 1
ATOM 3253 C CA . THR A 1 415 ? 17.328 16.875 13.609 1 97.19 415 THR A CA 1
ATOM 3254 C C . THR A 1 415 ? 17.031 16.516 12.156 1 97.19 415 THR A C 1
ATOM 3256 O O . THR A 1 415 ? 15.914 16.719 11.672 1 97.19 415 THR A O 1
ATOM 3259 N N . ASP A 1 416 ? 18.078 15.969 11.508 1 95.94 416 ASP A N 1
ATOM 3260 C CA . ASP A 1 416 ? 17.938 15.531 10.125 1 95.94 416 ASP A CA 1
ATOM 3261 C C . ASP A 1 416 ? 17.484 14.078 10.047 1 95.94 416 ASP A C 1
ATOM 3263 O O . ASP A 1 416 ? 17.438 13.484 8.969 1 95.94 416 ASP A O 1
ATOM 3267 N N . HIS A 1 417 ? 17.094 13.484 11.211 1 98.19 417 HIS A N 1
ATOM 3268 C CA . HIS A 1 417 ? 16.688 12.086 11.266 1 98.19 417 HIS A CA 1
ATOM 3269 C C . HIS A 1 417 ? 15.172 11.953 11.18 1 98.19 417 HIS A C 1
ATOM 3271 O O . HIS A 1 417 ? 14.633 10.852 11.273 1 98.19 417 HIS A O 1
ATOM 3277 N N . LEU A 1 418 ? 14.492 13.039 11.078 1 98.56 418 LEU A N 1
ATOM 3278 C CA . LEU A 1 418 ? 13.055 13.148 10.867 1 98.56 418 LEU A CA 1
ATOM 3279 C C . LEU A 1 418 ? 12.75 14.016 9.648 1 98.56 418 LEU A C 1
ATOM 3281 O O . LEU A 1 418 ? 13.164 15.172 9.586 1 98.56 418 LEU A O 1
ATOM 3285 N N . ARG A 1 419 ? 12.07 13.414 8.648 1 98.62 419 ARG A N 1
ATOM 3286 C CA . ARG A 1 419 ? 11.68 14.141 7.445 1 98.62 419 ARG A CA 1
ATOM 3287 C C . ARG A 1 419 ? 10.266 13.773 7.016 1 98.62 419 ARG A C 1
ATOM 3289 O O . ARG A 1 419 ? 9.781 12.68 7.332 1 98.62 419 ARG A O 1
ATOM 3296 N N . ALA A 1 420 ? 9.633 14.625 6.352 1 98.81 420 ALA A N 1
ATOM 3297 C CA . ALA A 1 420 ? 8.32 14.344 5.781 1 98.81 420 ALA A CA 1
ATOM 3298 C C . ALA A 1 420 ? 8.172 14.977 4.402 1 98.81 420 ALA A C 1
ATOM 3300 O O . ALA A 1 420 ? 8.852 15.961 4.086 1 98.81 420 ALA A O 1
ATOM 3301 N N . PHE A 1 421 ? 7.328 14.367 3.609 1 98.75 421 PHE A N 1
ATOM 3302 C CA . PHE A 1 421 ? 7.207 14.742 2.205 1 98.75 421 PHE A CA 1
ATOM 3303 C C . PHE A 1 421 ? 5.75 14.719 1.762 1 98.75 421 PHE A C 1
ATOM 3305 O O . PHE A 1 421 ? 4.973 13.867 2.195 1 98.75 421 PHE A O 1
ATOM 3312 N N . ARG A 1 422 ? 5.406 15.562 0.916 1 98.31 422 ARG A N 1
ATOM 3313 C CA . ARG A 1 422 ? 4.137 15.617 0.197 1 98.31 422 ARG A CA 1
ATOM 3314 C C . ARG A 1 422 ? 4.281 16.391 -1.112 1 98.31 422 ARG A C 1
ATOM 3316 O O . ARG A 1 422 ? 5.227 17.156 -1.282 1 98.31 422 ARG A O 1
ATOM 3323 N N . PRO A 1 423 ? 3.342 16.203 -2.023 1 98.19 423 PRO A N 1
ATOM 3324 C CA . PRO A 1 423 ? 3.348 17.094 -3.184 1 98.19 423 PRO A CA 1
ATOM 3325 C C . PRO A 1 423 ? 3.119 18.562 -2.803 1 98.19 423 PRO A C 1
ATOM 3327 O O . PRO A 1 423 ? 2.475 18.844 -1.79 1 98.19 423 PRO A O 1
ATOM 3330 N N . THR A 1 424 ? 3.713 19.375 -3.543 1 98.06 424 THR A N 1
ATOM 3331 C CA . THR A 1 424 ? 3.441 20.797 -3.352 1 98.06 424 THR A CA 1
ATOM 3332 C C . THR A 1 424 ? 2.484 21.312 -4.422 1 98.06 424 THR A C 1
ATOM 3334 O O . THR A 1 424 ? 2.33 20.703 -5.477 1 98.06 424 THR A O 1
ATOM 3337 N N . SER A 1 425 ? 1.807 22.391 -4.051 1 97.25 425 SER A N 1
ATOM 3338 C CA . SER A 1 425 ? 0.888 23.047 -4.977 1 97.25 425 SER A CA 1
ATOM 3339 C C . SER A 1 425 ? 1.136 24.547 -5.023 1 97.25 425 SER A C 1
ATOM 3341 O O . SER A 1 425 ? 1.581 25.141 -4.039 1 97.25 425 SER A O 1
ATOM 3343 N N . ASN A 1 426 ? 0.874 25.094 -6.211 1 96.5 426 ASN A N 1
ATOM 3344 C CA . ASN A 1 426 ? 0.836 26.562 -6.273 1 96.5 426 ASN A CA 1
ATOM 3345 C C . ASN A 1 426 ? -0.534 27.094 -5.875 1 96.5 426 ASN A C 1
ATOM 3347 O O . ASN A 1 426 ? -1.404 26.344 -5.441 1 96.5 426 ASN A O 1
ATOM 3351 N N . TYR A 1 427 ? -0.674 28.406 -5.871 1 96.44 427 TYR A N 1
ATOM 3352 C CA . TYR A 1 427 ? -1.897 29.047 -5.41 1 96.44 427 TYR A CA 1
ATOM 3353 C C . TYR A 1 427 ? -3.094 28.609 -6.246 1 96.44 427 TYR A C 1
ATOM 3355 O O . TYR A 1 427 ? -4.215 28.516 -5.738 1 96.44 427 TYR A O 1
ATOM 3363 N N . GLU A 1 428 ? -2.939 28.281 -7.523 1 95.38 428 GLU A N 1
ATOM 3364 C CA . GLU A 1 428 ? -4.008 27.891 -8.43 1 95.38 428 GLU A CA 1
ATOM 3365 C C . GLU A 1 428 ? -4.406 26.422 -8.219 1 95.38 428 GLU A C 1
ATOM 3367 O O . GLU A 1 428 ? -5.41 25.969 -8.766 1 95.38 428 GLU A O 1
ATOM 3372 N N . GLY A 1 429 ? -3.594 25.719 -7.492 1 95.62 429 GLY A N 1
ATOM 3373 C CA . GLY A 1 429 ? -3.957 24.344 -7.16 1 95.62 429 GLY A CA 1
ATOM 3374 C C . GLY A 1 429 ? -3.242 23.312 -8.008 1 95.62 429 GLY A C 1
ATOM 3375 O O . GLY A 1 429 ? -3.547 22.125 -7.938 1 95.62 429 GLY A O 1
ATOM 3376 N N . GLU A 1 430 ? -2.326 23.766 -8.828 1 96.75 430 GLU A N 1
ATOM 3377 C CA . GLU A 1 430 ? -1.562 22.844 -9.656 1 96.75 430 GLU A CA 1
ATOM 3378 C C . GLU A 1 430 ? -0.509 22.109 -8.836 1 96.75 430 GLU A C 1
ATOM 3380 O O . GLU A 1 430 ? 0.315 22.734 -8.164 1 96.75 430 GLU A O 1
ATOM 3385 N N . LEU A 1 431 ? -0.514 20.766 -8.969 1 97.06 431 LEU A N 1
ATOM 3386 C CA . LEU A 1 431 ? 0.364 19.953 -8.148 1 97.06 431 LEU A CA 1
ATOM 3387 C C . LEU A 1 431 ? 1.719 19.75 -8.82 1 97.06 431 LEU A C 1
ATOM 3389 O O . LEU A 1 431 ? 1.792 19.578 -10.039 1 97.06 431 LEU A O 1
ATOM 3393 N N . ASP A 1 432 ? 2.768 19.844 -8.094 1 98.06 432 ASP A N 1
ATOM 3394 C CA . ASP A 1 432 ? 4.102 19.391 -8.477 1 98.06 432 ASP A CA 1
ATOM 3395 C C . ASP A 1 432 ? 4.383 17.984 -7.949 1 98.06 432 ASP A C 1
ATOM 3397 O O . ASP A 1 432 ? 4.59 17.797 -6.746 1 98.06 432 ASP A O 1
ATOM 3401 N N . LEU A 1 433 ? 4.395 17.047 -8.836 1 97.5 433 LEU A N 1
ATOM 3402 C CA . LEU A 1 433 ? 4.535 15.648 -8.453 1 97.5 433 LEU A CA 1
ATOM 3403 C C . LEU A 1 433 ? 5.953 15.148 -8.703 1 97.5 433 LEU A C 1
ATOM 3405 O O . LEU A 1 433 ? 6.195 13.945 -8.75 1 97.5 433 LEU A O 1
ATOM 3409 N N . SER A 1 434 ? 6.898 16.078 -8.914 1 97.88 434 SER A N 1
ATOM 3410 C CA . SER A 1 434 ? 8.289 15.68 -9.102 1 97.88 434 SER A CA 1
ATOM 3411 C C . SER A 1 434 ? 8.82 14.93 -7.879 1 97.88 434 SER A C 1
ATOM 3413 O O . SER A 1 434 ? 8.383 15.172 -6.754 1 97.88 434 SER A O 1
ATOM 3415 N N . ASP A 1 435 ? 9.758 14.039 -8.133 1 98.12 435 ASP A N 1
ATOM 3416 C CA . ASP A 1 435 ? 10.391 13.297 -7.047 1 98.12 435 ASP A CA 1
ATOM 3417 C C . ASP A 1 435 ? 11.086 14.242 -6.07 1 98.12 435 ASP A C 1
ATOM 3419 O O . ASP A 1 435 ? 11.555 15.312 -6.461 1 98.12 435 ASP A O 1
ATOM 3423 N N . ARG A 1 436 ? 11.047 13.875 -4.793 1 98.44 436 ARG A N 1
ATOM 3424 C CA . ARG A 1 436 ? 11.844 14.531 -3.764 1 98.44 436 ARG A CA 1
ATOM 3425 C C . ARG A 1 436 ? 13.016 13.648 -3.332 1 98.44 436 ARG A C 1
ATOM 3427 O O . ARG A 1 436 ? 12.945 12.422 -3.438 1 98.44 436 ARG A O 1
ATOM 3434 N N . THR A 1 437 ? 14.109 14.281 -2.902 1 98.06 437 THR A N 1
ATOM 3435 C CA . THR A 1 437 ? 15.258 13.523 -2.414 1 98.06 437 THR A CA 1
ATOM 3436 C C . THR A 1 437 ? 15.648 13.969 -1.01 1 98.06 437 THR A C 1
ATOM 3438 O O . THR A 1 437 ? 15.43 15.125 -0.64 1 98.06 437 THR A O 1
ATOM 3441 N N . ALA A 1 438 ? 16.109 13.102 -0.241 1 98.12 438 ALA A N 1
ATOM 3442 C CA . ALA A 1 438 ? 16.641 13.375 1.09 1 98.12 438 ALA A CA 1
ATOM 3443 C C . ALA A 1 438 ? 17.797 12.43 1.428 1 98.12 438 ALA A C 1
ATOM 3445 O O . ALA A 1 438 ? 17.859 11.312 0.902 1 98.12 438 ALA A O 1
ATOM 3446 N N . ILE A 1 439 ? 18.641 12.883 2.281 1 98.12 439 ILE A N 1
ATOM 3447 C CA . ILE A 1 439 ? 19.797 12.094 2.691 1 98.12 439 ILE A CA 1
ATOM 3448 C C . ILE A 1 439 ? 19.656 11.68 4.156 1 98.12 439 ILE A C 1
ATOM 3450 O O . ILE A 1 439 ? 19.375 12.516 5.016 1 98.12 439 ILE A O 1
ATOM 3454 N N . PHE A 1 440 ? 19.734 10.445 4.438 1 97.81 440 PHE A N 1
ATOM 3455 C CA . PHE A 1 440 ? 19.797 9.867 5.777 1 97.81 440 PHE A CA 1
ATOM 3456 C C . PHE A 1 440 ? 21.094 9.078 5.961 1 97.81 440 PHE A C 1
ATOM 3458 O O . PHE A 1 440 ? 21.203 7.941 5.508 1 97.81 440 PHE A O 1
ATOM 3465 N N . GLY A 1 441 ? 22.016 9.641 6.652 1 95.44 441 GLY A N 1
ATOM 3466 C CA . GLY A 1 441 ? 23.312 8.992 6.777 1 95.44 441 GLY A CA 1
ATOM 3467 C C . GLY A 1 441 ? 23.984 8.734 5.441 1 95.44 441 GLY A C 1
ATOM 3468 O O . GLY A 1 441 ? 24.188 9.664 4.66 1 95.44 441 GLY A O 1
ATOM 3469 N N . ASN A 1 442 ? 24.141 7.453 5.105 1 95.94 442 ASN A N 1
ATOM 3470 C CA . ASN A 1 442 ? 24.859 7.082 3.891 1 95.94 442 ASN A CA 1
ATOM 3471 C C . ASN A 1 442 ? 23.906 6.641 2.787 1 95.94 442 ASN A C 1
ATOM 3473 O O . ASN A 1 442 ? 24.297 5.93 1.862 1 95.94 442 ASN A O 1
ATOM 3477 N N . TYR A 1 443 ? 22.656 7.016 2.951 1 98 443 TYR A N 1
ATOM 3478 C CA . TYR A 1 443 ? 21.656 6.645 1.952 1 98 443 TYR A CA 1
ATOM 3479 C C . TYR A 1 443 ? 20.969 7.879 1.391 1 98 443 TYR A C 1
ATOM 3481 O O . TYR A 1 443 ? 20.656 8.812 2.131 1 98 443 TYR A O 1
ATOM 3489 N N . GLU A 1 444 ? 20.797 7.914 0.134 1 98.38 444 GLU A N 1
ATOM 3490 C CA . GLU A 1 444 ? 19.906 8.867 -0.523 1 98.38 444 GLU A CA 1
ATOM 3491 C C . GLU A 1 444 ? 18.547 8.234 -0.814 1 98.38 444 GLU A C 1
ATOM 3493 O O . GLU A 1 444 ? 18.469 7.168 -1.424 1 98.38 444 GLU A O 1
ATOM 3498 N N . PHE A 1 445 ? 17.547 8.812 -0.31 1 98.69 445 PHE A N 1
ATOM 3499 C CA . PHE A 1 445 ? 16.172 8.375 -0.547 1 98.69 445 PHE A CA 1
ATOM 3500 C C . PHE A 1 445 ? 15.539 9.188 -1.671 1 98.69 445 PHE A C 1
ATOM 3502 O O . PHE A 1 445 ? 15.703 10.406 -1.738 1 98.69 445 PHE A O 1
ATOM 3509 N N . THR A 1 446 ? 14.914 8.547 -2.594 1 98.75 446 THR A N 1
ATOM 3510 C CA . THR A 1 446 ? 14.062 9.188 -3.592 1 98.75 446 THR A CA 1
ATOM 3511 C C . THR A 1 446 ? 12.586 8.891 -3.312 1 98.75 446 THR A C 1
ATOM 3513 O O . THR A 1 446 ? 12.172 7.734 -3.289 1 98.75 446 THR A O 1
ATOM 3516 N N . ILE A 1 447 ? 11.828 9.914 -3.115 1 98.69 447 ILE A N 1
ATOM 3517 C CA . ILE A 1 447 ? 10.414 9.82 -2.771 1 98.69 447 ILE A CA 1
ATOM 3518 C C . ILE A 1 447 ? 9.555 10.195 -3.982 1 98.69 447 ILE A C 1
ATOM 3520 O O . ILE A 1 447 ? 9.641 11.312 -4.484 1 98.69 447 ILE A O 1
ATOM 3524 N N . SER A 1 448 ? 8.75 9.258 -4.426 1 98.31 448 SER A N 1
ATOM 3525 C CA . SER A 1 448 ? 7.801 9.5 -5.504 1 98.31 448 SER A CA 1
ATOM 3526 C C . SER A 1 448 ? 6.363 9.398 -5.004 1 98.31 448 SER A C 1
ATOM 3528 O O . SER A 1 448 ? 6.082 8.664 -4.055 1 98.31 448 SER A O 1
ATOM 3530 N N . PHE A 1 449 ? 5.488 10.141 -5.66 1 98.19 449 PHE A N 1
ATOM 3531 C CA . PHE A 1 449 ? 4.105 10.203 -5.195 1 98.19 449 PHE A CA 1
ATOM 3532 C C . PHE A 1 449 ? 3.195 9.375 -6.098 1 98.19 449 PHE A C 1
ATOM 3534 O O . PHE A 1 449 ? 3.021 9.703 -7.277 1 98.19 449 PHE A O 1
ATOM 3541 N N . GLY A 1 450 ? 2.67 8.32 -5.457 1 95.88 450 GLY A N 1
ATOM 3542 C CA . GLY A 1 450 ? 1.803 7.402 -6.172 1 95.88 450 GLY A CA 1
ATOM 3543 C C . GLY A 1 450 ? 2.439 6.047 -6.41 1 95.88 450 GLY A C 1
ATOM 3544 O O . GLY A 1 450 ? 3.623 5.852 -6.121 1 95.88 450 GLY A O 1
ATOM 3545 N N . SER A 1 451 ? 1.601 5.098 -6.863 1 91.44 451 SER A N 1
ATOM 3546 C CA . SER A 1 451 ? 2.053 3.766 -7.254 1 91.44 451 SER A CA 1
ATOM 3547 C C . SER A 1 451 ? 2.4 3.713 -8.742 1 91.44 451 SER A C 1
ATOM 3549 O O . SER A 1 451 ? 1.625 4.176 -9.578 1 91.44 451 SER A O 1
ATOM 3551 N N . PRO A 1 452 ? 3.502 3.121 -9.047 1 88 452 PRO A N 1
ATOM 3552 C CA . PRO A 1 452 ? 3.844 2.975 -10.461 1 88 452 PRO A CA 1
ATOM 3553 C C . PRO A 1 452 ? 3.004 1.908 -11.164 1 88 452 PRO A C 1
ATOM 3555 O O . PRO A 1 452 ? 3.021 1.814 -12.391 1 88 452 PRO A O 1
ATOM 3558 N N . TRP A 1 453 ? 2.238 1.136 -10.484 1 82.19 453 TRP A N 1
ATOM 3559 C CA . TRP A 1 453 ? 1.546 -0.017 -11.055 1 82.19 453 TRP A CA 1
ATOM 3560 C C . TRP A 1 453 ? 0.063 0.281 -11.25 1 82.19 453 TRP A C 1
ATOM 3562 O O . TRP A 1 453 ? -0.68 -0.552 -11.773 1 82.19 453 TRP A O 1
ATOM 3572 N N . ARG A 1 454 ? -0.291 1.392 -10.789 1 82.94 454 ARG A N 1
ATOM 3573 C CA . ARG A 1 454 ? -1.703 1.734 -10.922 1 82.94 454 ARG A CA 1
ATOM 3574 C C . ARG A 1 454 ? -1.903 2.846 -11.953 1 82.94 454 ARG A C 1
ATOM 3576 O O . ARG A 1 454 ? -1.03 3.697 -12.133 1 82.94 454 ARG A O 1
ATOM 3583 N N . ASP A 1 455 ? -3.061 2.766 -12.453 1 87.19 455 ASP A N 1
ATOM 3584 C CA . ASP A 1 455 ? -3.416 3.832 -13.383 1 87.19 455 ASP A CA 1
ATOM 3585 C C . ASP A 1 455 ? -3.428 5.191 -12.68 1 87.19 455 ASP A C 1
ATOM 3587 O O . ASP A 1 455 ? -3.973 5.324 -11.586 1 87.19 455 ASP A O 1
ATOM 3591 N N . LYS A 1 456 ? -2.949 6.148 -13.32 1 87.94 456 LYS A N 1
ATOM 3592 C CA . LYS A 1 456 ? -2.838 7.492 -12.75 1 87.94 456 LYS A CA 1
ATOM 3593 C C . LYS A 1 456 ? -4.219 8.094 -12.5 1 87.94 456 LYS A C 1
ATOM 3595 O O . LYS A 1 456 ? -4.41 8.836 -11.531 1 87.94 456 LYS A O 1
ATOM 3600 N N . SER A 1 457 ? -5.113 7.754 -13.336 1 88.44 457 SER A N 1
ATOM 3601 C CA . SER A 1 457 ? -6.453 8.32 -13.234 1 88.44 457 SER A CA 1
ATOM 3602 C C . SER A 1 457 ? -7.184 7.797 -12 1 88.44 457 SER A C 1
ATOM 3604 O O . SER A 1 457 ? -8.156 8.398 -11.547 1 88.44 457 SER A O 1
ATOM 3606 N N . GLU A 1 458 ? -6.633 6.754 -11.461 1 89.44 458 GLU A N 1
ATOM 3607 C CA . GLU A 1 458 ? -7.273 6.148 -10.297 1 89.44 458 GLU A CA 1
ATOM 3608 C C . GLU A 1 458 ? -6.625 6.621 -9 1 89.44 458 GLU A C 1
ATOM 3610 O O . GLU A 1 458 ? -7.012 6.191 -7.914 1 89.44 458 GLU A O 1
ATOM 3615 N N . GLN A 1 459 ? -5.668 7.52 -9.195 1 91.19 459 GLN A N 1
ATOM 3616 C CA . GLN A 1 459 ? -4.914 7.941 -8.016 1 91.19 459 GLN A CA 1
ATOM 3617 C C . GLN A 1 459 ? -5.219 9.391 -7.664 1 91.19 459 GLN A C 1
ATOM 3619 O O . GLN A 1 459 ? -5.594 10.188 -8.531 1 91.19 459 GLN A O 1
ATOM 3624 N N . SER A 1 460 ? -5.117 9.742 -6.355 1 95.06 460 SER A N 1
ATOM 3625 C CA . SER A 1 460 ? -5.332 11.086 -5.828 1 95.06 460 SER A CA 1
ATOM 3626 C C . SER A 1 460 ? -4.098 11.594 -5.098 1 95.06 460 SER A C 1
ATOM 3628 O O . SER A 1 460 ? -4.062 11.617 -3.865 1 95.06 460 SER A O 1
ATOM 3630 N N . PRO A 1 461 ? -3.207 12.188 -5.844 1 96.62 461 PRO A N 1
ATOM 3631 C CA . PRO A 1 461 ? -1.899 12.508 -5.262 1 96.62 461 PRO A CA 1
ATOM 3632 C C . PRO A 1 461 ? -1.983 13.57 -4.168 1 96.62 461 PRO A C 1
ATOM 3634 O O . PRO A 1 461 ? -1.084 13.664 -3.33 1 96.62 461 PRO A O 1
ATOM 3637 N N . SER A 1 462 ? -3.039 14.359 -4.117 1 96.88 462 SER A N 1
ATOM 3638 C CA . SER A 1 462 ? -3.199 15.352 -3.059 1 96.88 462 SER A CA 1
ATOM 3639 C C . SER A 1 462 ? -3.336 14.688 -1.692 1 96.88 462 SER A C 1
ATOM 3641 O O . SER A 1 462 ? -3.15 15.336 -0.66 1 96.88 462 SER A O 1
ATOM 3643 N N . ALA A 1 463 ? -3.662 13.406 -1.703 1 97.81 463 ALA A N 1
ATOM 3644 C CA . ALA A 1 463 ? -3.857 12.648 -0.471 1 97.81 463 ALA A CA 1
ATOM 3645 C C . ALA A 1 463 ? -2.559 11.977 -0.026 1 97.81 463 ALA A C 1
ATOM 3647 O O . ALA A 1 463 ? -2.516 11.32 1.015 1 97.81 463 ALA A O 1
ATOM 3648 N N . TYR A 1 464 ? -1.492 12.148 -0.777 1 98.44 464 TYR A N 1
ATOM 3649 C CA . TYR A 1 464 ? -0.296 11.344 -0.552 1 98.44 464 TYR A CA 1
ATOM 3650 C C . TYR A 1 464 ? 0.733 12.117 0.266 1 98.44 464 TYR A C 1
ATOM 3652 O O . TYR A 1 464 ? 0.871 13.328 0.116 1 98.44 464 TYR A O 1
ATOM 3660 N N . GLY A 1 465 ? 1.409 11.406 1.131 1 98.5 465 GLY A N 1
ATOM 3661 C CA . GLY A 1 465 ? 2.494 11.922 1.952 1 98.5 465 GLY A CA 1
ATOM 3662 C C . GLY A 1 465 ? 3.125 10.859 2.836 1 98.5 465 GLY A C 1
ATOM 3663 O O . GLY A 1 465 ? 2.518 9.82 3.102 1 98.5 465 GLY A O 1
ATOM 3664 N N . ALA A 1 466 ? 4.371 11.18 3.223 1 98.69 466 ALA A N 1
ATOM 3665 C CA . ALA A 1 466 ? 5.059 10.203 4.066 1 98.69 466 ALA A CA 1
ATOM 3666 C C . ALA A 1 466 ? 6.016 10.898 5.035 1 98.69 466 ALA A C 1
ATOM 3668 O O . ALA A 1 466 ? 6.48 12.008 4.77 1 98.69 466 ALA A O 1
ATOM 3669 N N . MET A 1 467 ? 6.152 10.281 6.137 1 98.81 467 MET A N 1
ATOM 3670 C CA . MET A 1 467 ? 7.156 10.633 7.137 1 98.81 467 MET A CA 1
ATOM 3671 C C . MET A 1 467 ? 8.211 9.539 7.262 1 98.81 467 MET A C 1
ATOM 3673 O O . MET A 1 467 ? 7.879 8.352 7.246 1 98.81 467 MET A O 1
ATOM 3677 N N . ILE A 1 468 ? 9.477 9.898 7.266 1 98.88 468 ILE A N 1
ATOM 3678 C CA . ILE A 1 468 ? 10.586 8.961 7.418 1 98.88 468 ILE A CA 1
ATOM 3679 C C . ILE A 1 468 ? 11.352 9.273 8.703 1 98.88 468 ILE A C 1
ATOM 3681 O O . ILE A 1 468 ? 11.781 10.414 8.914 1 98.88 468 ILE A O 1
ATOM 3685 N N . ILE A 1 469 ? 11.453 8.32 9.57 1 98.75 469 ILE A N 1
ATOM 3686 C CA . ILE A 1 469 ? 12.148 8.422 10.844 1 98.75 469 ILE A CA 1
ATOM 3687 C C . ILE A 1 469 ? 13.352 7.477 10.852 1 98.75 469 ILE A C 1
ATOM 3689 O O . ILE A 1 469 ? 13.188 6.258 10.742 1 98.75 469 ILE A O 1
ATOM 3693 N N . GLN A 1 470 ? 14.516 7.992 10.945 1 98.62 470 GLN A N 1
ATOM 3694 C CA . GLN A 1 470 ? 15.719 7.172 11.07 1 98.62 470 GLN A CA 1
ATOM 3695 C C . GLN A 1 470 ? 15.984 6.809 12.531 1 98.62 470 GLN A C 1
ATOM 3697 O O . GLN A 1 470 ? 16.297 7.68 13.344 1 98.62 470 GLN A O 1
ATOM 3702 N N . THR A 1 471 ? 15.867 5.578 12.891 1 97.31 471 THR A N 1
ATOM 3703 C CA . THR A 1 471 ? 16.016 5.152 14.273 1 97.31 471 THR A CA 1
ATOM 3704 C C . THR A 1 471 ? 17.453 4.68 14.539 1 97.31 471 THR A C 1
ATOM 3706 O O . THR A 1 471 ? 17.922 4.723 15.672 1 97.31 471 THR A O 1
ATOM 3709 N N . ASN A 1 472 ? 18.094 4.105 13.562 1 96.31 472 ASN A N 1
ATOM 3710 C CA . ASN A 1 472 ? 19.516 3.73 13.555 1 96.31 472 ASN A CA 1
ATOM 3711 C C . ASN A 1 472 ? 20.141 3.934 12.18 1 96.31 472 ASN A C 1
ATOM 3713 O O . ASN A 1 472 ? 19.469 4.348 11.234 1 96.31 472 ASN A O 1
ATOM 3717 N N . ASP A 1 473 ? 21.391 3.643 12.008 1 96.31 473 ASP A N 1
ATOM 3718 C CA . ASP A 1 473 ? 22.109 3.953 10.781 1 96.31 473 ASP A CA 1
ATOM 3719 C C . ASP A 1 473 ? 21.438 3.324 9.57 1 96.31 473 ASP A C 1
ATOM 3721 O O . ASP A 1 473 ? 21.469 3.889 8.469 1 96.31 473 ASP A O 1
ATOM 3725 N N . GLU A 1 474 ? 20.812 2.172 9.75 1 97.69 474 GLU A N 1
ATOM 3726 C CA . GLU A 1 474 ? 20.25 1.466 8.609 1 97.69 474 GLU A CA 1
ATOM 3727 C C . GLU A 1 474 ? 18.797 1.062 8.875 1 97.69 474 GLU A C 1
ATOM 3729 O O . GLU A 1 474 ? 18.25 0.189 8.188 1 97.69 474 GLU A O 1
ATOM 3734 N N . GLU A 1 475 ? 18.188 1.603 9.891 1 98.25 475 GLU A N 1
ATOM 3735 C CA . GLU A 1 475 ? 16.812 1.25 10.25 1 98.25 475 GLU A CA 1
ATOM 3736 C C . GLU A 1 475 ? 15.914 2.48 10.25 1 98.25 475 GLU A C 1
ATOM 3738 O O . GLU A 1 475 ? 16.297 3.533 10.773 1 98.25 475 GLU A O 1
ATOM 3743 N N . PHE A 1 476 ? 14.75 2.34 9.68 1 98.69 476 PHE A N 1
ATOM 3744 C CA . PHE A 1 476 ? 13.844 3.465 9.453 1 98.69 476 PHE A CA 1
ATOM 3745 C C . PHE A 1 476 ? 12.398 3.049 9.672 1 98.69 476 PHE A C 1
ATOM 3747 O O . PHE A 1 476 ? 12.023 1.908 9.391 1 98.69 476 PHE A O 1
ATOM 3754 N N . TYR A 1 477 ? 11.594 3.924 10.203 1 98.75 477 TYR A N 1
ATOM 3755 C CA . TYR A 1 477 ? 10.156 3.859 9.969 1 98.75 477 TYR A CA 1
ATOM 3756 C C . TYR A 1 477 ? 9.766 4.699 8.766 1 98.75 477 TYR A C 1
ATOM 3758 O O . TYR A 1 477 ? 10.125 5.875 8.672 1 98.75 477 TYR A O 1
ATOM 3766 N N . ILE A 1 478 ? 9.18 4.121 7.797 1 98.75 478 ILE A N 1
ATOM 3767 C CA . ILE A 1 478 ? 8.555 4.812 6.676 1 98.75 478 ILE A CA 1
ATOM 3768 C C . ILE A 1 478 ? 7.035 4.719 6.801 1 98.75 478 ILE A C 1
ATOM 3770 O O . ILE A 1 478 ? 6.461 3.631 6.691 1 98.75 478 ILE A O 1
ATOM 3774 N N . ALA A 1 479 ? 6.395 5.855 7.07 1 98.81 479 ALA A N 1
ATOM 3775 C CA . ALA A 1 479 ? 4.984 5.871 7.449 1 98.81 479 ALA A CA 1
ATOM 3776 C C . ALA A 1 479 ? 4.211 6.898 6.629 1 98.81 479 ALA A C 1
ATOM 3778 O O . ALA A 1 479 ? 4.719 7.988 6.344 1 98.81 479 ALA A O 1
ATOM 3779 N N . GLY A 1 480 ? 3.066 6.531 6.152 1 98.62 480 GLY A N 1
ATOM 3780 C CA . GLY A 1 480 ? 2.236 7.445 5.379 1 98.62 480 GLY A CA 1
ATOM 3781 C C . GLY A 1 480 ? 1.305 6.734 4.418 1 98.62 480 GLY A C 1
ATOM 3782 O O . GLY A 1 480 ? 0.765 5.676 4.734 1 98.62 480 GLY A O 1
ATOM 3783 N N . ARG A 1 481 ? 1.101 7.395 3.309 1 98.19 481 ARG A N 1
ATOM 3784 C CA . ARG A 1 481 ? 0.129 6.934 2.324 1 98.19 481 ARG A CA 1
ATOM 3785 C C . ARG A 1 481 ? 0.543 7.336 0.913 1 98.19 481 ARG A C 1
ATOM 3787 O O . ARG A 1 481 ? 0.839 8.508 0.658 1 98.19 481 ARG A O 1
ATOM 3794 N N . GLY A 1 482 ? 0.539 6.34 0.016 1 97.56 482 GLY A N 1
ATOM 3795 C CA . GLY A 1 482 ? 0.614 6.594 -1.413 1 97.56 482 GLY A CA 1
ATOM 3796 C C . GLY A 1 482 ? 1.977 7.09 -1.86 1 97.56 482 GLY A C 1
ATOM 3797 O O . GLY A 1 482 ? 2.072 7.953 -2.738 1 97.56 482 GLY A O 1
ATOM 3798 N N . VAL A 1 483 ? 3.018 6.594 -1.28 1 97.94 483 VAL A N 1
ATOM 3799 C CA . VAL A 1 483 ? 4.367 7.031 -1.621 1 97.94 483 VAL A CA 1
ATOM 3800 C C . VAL A 1 483 ? 5.238 5.816 -1.931 1 97.94 483 VAL A C 1
ATOM 3802 O O . VAL A 1 483 ? 5.051 4.742 -1.35 1 97.94 483 VAL A O 1
ATOM 3805 N N . THR A 1 484 ? 6.102 5.98 -2.912 1 97.94 484 THR A N 1
ATOM 3806 C CA . THR A 1 484 ? 7.125 5 -3.258 1 97.94 484 THR A CA 1
ATOM 3807 C C . THR A 1 484 ? 8.516 5.52 -2.9 1 97.94 484 THR A C 1
ATOM 3809 O O . THR A 1 484 ? 8.875 6.645 -3.256 1 97.94 484 THR A O 1
ATOM 3812 N N . VAL A 1 485 ? 9.281 4.77 -2.221 1 98.56 485 VAL A N 1
ATOM 3813 C CA . VAL A 1 485 ? 10.594 5.219 -1.765 1 98.56 485 VAL A CA 1
ATOM 3814 C C . VAL A 1 485 ? 11.68 4.293 -2.318 1 98.56 485 VAL A C 1
ATOM 3816 O O . VAL A 1 485 ? 11.625 3.078 -2.123 1 98.56 485 VAL A O 1
ATOM 3819 N N . LYS A 1 486 ? 12.648 4.859 -3.004 1 98.12 486 LYS A N 1
ATOM 3820 C CA . LYS A 1 486 ? 13.82 4.148 -3.508 1 98.12 486 LYS A CA 1
ATOM 3821 C C . LYS A 1 486 ? 15.078 4.574 -2.764 1 98.12 486 LYS A C 1
ATOM 3823 O O . LYS A 1 486 ? 15.117 5.641 -2.15 1 98.12 486 LYS A O 1
ATOM 3828 N N . PHE A 1 487 ? 16.078 3.789 -2.859 1 97.94 487 PHE A N 1
ATOM 3829 C CA . PHE A 1 487 ? 17.281 4.012 -2.07 1 97.94 487 PHE A CA 1
ATOM 3830 C C . PHE A 1 487 ? 18.531 3.924 -2.945 1 97.94 487 PHE A C 1
ATOM 3832 O O . PHE A 1 487 ? 18.594 3.105 -3.865 1 97.94 487 PHE A O 1
ATOM 3839 N N . LYS A 1 488 ? 19.469 4.691 -2.641 1 97.12 488 LYS A N 1
ATOM 3840 C CA . LYS A 1 488 ? 20.797 4.668 -3.258 1 97.12 488 LYS A CA 1
ATOM 3841 C C . LYS A 1 488 ? 21.891 4.801 -2.207 1 97.12 488 LYS A C 1
ATOM 3843 O O . LYS A 1 488 ? 21.781 5.594 -1.271 1 97.12 488 LYS A O 1
ATOM 3848 N N . SER A 1 489 ? 22.891 3.971 -2.283 1 96.62 489 SER A N 1
ATOM 3849 C CA . SER A 1 489 ? 24.047 4.082 -1.398 1 96.62 489 SER A CA 1
ATOM 3850 C C . SER A 1 489 ? 24.922 5.273 -1.777 1 96.62 489 SER A C 1
ATOM 3852 O O . SER A 1 489 ? 25.141 5.535 -2.961 1 96.62 489 SER A O 1
ATOM 3854 N N . LEU A 1 490 ? 25.391 5.934 -0.768 1 96.31 490 LEU A N 1
ATOM 3855 C CA . LEU A 1 490 ? 26.297 7.051 -1.003 1 96.31 490 LEU A CA 1
ATOM 3856 C C . LEU A 1 490 ? 27.734 6.645 -0.737 1 96.31 490 LEU A C 1
ATOM 3858 O O . LEU A 1 490 ? 28.641 7.48 -0.795 1 96.31 490 LEU A O 1
ATOM 3862 N N . ASN A 1 491 ? 27.891 5.379 -0.496 1 94.06 491 ASN A N 1
ATOM 3863 C CA . ASN A 1 491 ? 29.25 4.891 -0.335 1 94.06 491 ASN A CA 1
ATOM 3864 C C . ASN A 1 491 ? 30.062 5.062 -1.614 1 94.06 491 ASN A C 1
ATOM 3866 O O . ASN A 1 491 ? 29.531 4.922 -2.717 1 94.06 491 ASN A O 1
ATOM 3870 N N . THR A 1 492 ? 31.359 5.285 -1.515 1 93.12 492 THR A N 1
ATOM 3871 C CA . THR A 1 492 ? 32.219 5.551 -2.662 1 93.12 492 THR A CA 1
ATOM 3872 C C . THR A 1 492 ? 32.812 4.254 -3.199 1 93.12 492 THR A C 1
ATOM 3874 O O . THR A 1 492 ? 33.5 4.262 -4.223 1 93.12 492 THR A O 1
ATOM 3877 N N . ASP A 1 493 ? 32.531 3.123 -2.65 1 90.25 493 ASP A N 1
ATOM 3878 C CA . ASP A 1 493 ? 33.156 1.857 -3.021 1 90.25 493 ASP A CA 1
ATOM 3879 C C . ASP A 1 493 ? 32.344 1.135 -4.09 1 90.25 493 ASP A C 1
ATOM 3881 O O . ASP A 1 493 ? 32.594 -0.029 -4.402 1 90.25 493 ASP A O 1
ATOM 3885 N N . GLY A 1 494 ? 31.375 1.763 -4.574 1 87.31 494 GLY A N 1
ATOM 3886 C CA . GLY A 1 494 ? 30.562 1.17 -5.629 1 87.31 494 GLY A CA 1
ATOM 3887 C C . GLY A 1 494 ? 29.453 0.279 -5.105 1 87.31 494 GLY A C 1
ATOM 3888 O O . GLY A 1 494 ? 28.75 -0.365 -5.883 1 87.31 494 GLY A O 1
ATOM 3889 N N . SER A 1 495 ? 29.234 0.307 -3.811 1 91.88 495 SER A N 1
ATOM 3890 C CA . SER A 1 495 ? 28.188 -0.525 -3.229 1 91.88 495 SER A CA 1
ATOM 3891 C C . SER A 1 495 ? 26.797 -0.023 -3.621 1 91.88 495 SER A C 1
ATOM 3893 O O . SER A 1 495 ? 26.609 1.171 -3.861 1 91.88 495 SER A O 1
ATOM 3895 N N . VAL A 1 496 ? 25.891 -0.938 -3.715 1 94.19 496 VAL A N 1
ATOM 3896 C CA . VAL A 1 496 ? 24.5 -0.658 -4.031 1 94.19 496 VAL A CA 1
ATOM 3897 C C . VAL A 1 496 ? 23.625 -0.897 -2.799 1 94.19 496 VAL A C 1
ATOM 3899 O O . VAL A 1 496 ? 23.938 -1.75 -1.966 1 94.19 496 VAL A O 1
ATOM 3902 N N . ALA A 1 497 ? 22.625 -0.041 -2.645 1 95.94 497 ALA A N 1
ATOM 3903 C CA . ALA A 1 497 ? 21.703 -0.188 -1.519 1 95.94 497 ALA A CA 1
ATOM 3904 C C . ALA A 1 497 ? 20.641 -1.254 -1.806 1 95.94 497 ALA A C 1
ATOM 3906 O O . ALA A 1 497 ? 20.141 -1.354 -2.928 1 95.94 497 ALA A O 1
ATOM 3907 N N . GLY A 1 498 ? 20.344 -2.068 -0.831 1 95.81 498 GLY A N 1
ATOM 3908 C CA . GLY A 1 498 ? 19.25 -3.021 -0.878 1 95.81 498 GLY A CA 1
ATOM 3909 C C . GLY A 1 498 ? 18.344 -2.957 0.341 1 95.81 498 GLY A C 1
ATOM 3910 O O . GLY A 1 498 ? 18.672 -2.295 1.327 1 95.81 498 GLY A O 1
ATOM 3911 N N . ILE A 1 499 ? 17.156 -3.586 0.243 1 97.12 499 ILE A N 1
ATOM 3912 C CA . ILE A 1 499 ? 16.219 -3.713 1.356 1 97.12 499 ILE A CA 1
ATOM 3913 C C . ILE A 1 499 ? 16.438 -5.047 2.066 1 97.12 499 ILE A C 1
ATOM 3915 O O . ILE A 1 499 ? 16.203 -6.109 1.489 1 97.12 499 ILE A O 1
ATOM 3919 N N . GLU A 1 500 ? 16.953 -4.965 3.24 1 96.75 500 GLU A N 1
ATOM 3920 C CA . GLU A 1 500 ? 17.141 -6.184 4.023 1 96.75 500 GLU A CA 1
ATOM 3921 C C . GLU A 1 500 ? 15.812 -6.738 4.508 1 96.75 500 GLU A C 1
ATOM 3923 O O . GLU A 1 500 ? 15.555 -7.941 4.406 1 96.75 500 GLU A O 1
ATOM 3928 N N . SER A 1 501 ? 15.023 -5.859 5.031 1 96.44 501 SER A N 1
ATOM 3929 C CA . SER A 1 501 ? 13.695 -6.238 5.492 1 96.44 501 SER A CA 1
ATOM 3930 C C . SER A 1 501 ? 12.734 -5.051 5.445 1 96.44 501 SER A C 1
ATOM 3932 O O . SER A 1 501 ? 13.164 -3.898 5.551 1 96.44 501 SER A O 1
ATOM 3934 N N . ALA A 1 502 ? 11.516 -5.273 5.211 1 97.25 502 ALA A N 1
ATOM 3935 C CA . ALA A 1 502 ? 10.383 -4.355 5.277 1 97.25 502 ALA A CA 1
ATOM 3936 C C . ALA A 1 502 ? 9.195 -5.004 5.984 1 97.25 502 ALA A C 1
ATOM 3938 O O . ALA A 1 502 ? 8.586 -5.938 5.461 1 97.25 502 ALA A O 1
ATOM 3939 N N . ILE A 1 503 ? 8.891 -4.516 7.152 1 96.94 503 ILE A N 1
ATOM 3940 C CA . ILE A 1 503 ? 7.879 -5.16 7.98 1 96.94 503 ILE A CA 1
ATOM 3941 C C . ILE A 1 503 ? 6.758 -4.168 8.289 1 96.94 503 ILE A C 1
ATOM 3943 O O . ILE A 1 503 ? 7.004 -3.109 8.875 1 96.94 503 ILE A O 1
ATOM 3947 N N . ASN A 1 504 ? 5.559 -4.512 7.801 1 96.31 504 ASN A N 1
ATOM 3948 C CA . ASN A 1 504 ? 4.406 -3.721 8.219 1 96.31 504 ASN A CA 1
ATOM 3949 C C . ASN A 1 504 ? 4.09 -3.928 9.695 1 96.31 504 ASN A C 1
ATOM 3951 O O . ASN A 1 504 ? 4.398 -4.98 10.258 1 96.31 504 ASN A O 1
ATOM 3955 N N . GLY A 1 505 ? 3.586 -2.912 10.352 1 96.12 505 GLY A N 1
ATOM 3956 C CA . GLY A 1 505 ? 3.268 -3.082 11.758 1 96.12 505 GLY A CA 1
ATOM 3957 C C . GLY A 1 505 ? 2.508 -1.907 12.344 1 96.12 505 GLY A C 1
ATOM 3958 O O . GLY A 1 505 ? 2.018 -1.049 11.609 1 96.12 505 GLY A O 1
ATOM 3959 N N . GLU A 1 506 ? 2.289 -2.006 13.656 1 94.69 506 GLU A N 1
ATOM 3960 C CA . GLU A 1 506 ? 1.635 -0.963 14.438 1 94.69 506 GLU A CA 1
ATOM 3961 C C . GLU A 1 506 ? 2.215 -0.883 15.844 1 94.69 506 GLU A C 1
ATOM 3963 O O . GLU A 1 506 ? 2.963 -1.769 16.266 1 94.69 506 GLU A O 1
ATOM 3968 N N . PHE A 1 507 ? 1.943 0.17 16.453 1 95.56 507 PHE A N 1
ATOM 3969 C CA . PHE A 1 507 ? 2.311 0.295 17.859 1 95.56 507 PHE A CA 1
ATOM 3970 C C . PHE A 1 507 ? 1.117 -0.003 18.75 1 95.56 507 PHE A C 1
ATOM 3972 O O . PHE A 1 507 ? 0.019 0.512 18.531 1 95.56 507 PHE A O 1
ATOM 3979 N N . ILE A 1 508 ? 1.313 -0.868 19.719 1 93 508 ILE A N 1
ATOM 3980 C CA . ILE A 1 508 ? 0.328 -1.186 20.734 1 93 508 ILE A CA 1
ATOM 3981 C C . ILE A 1 508 ? 0.899 -0.867 22.125 1 93 508 ILE A C 1
ATOM 3983 O O . ILE A 1 508 ? 1.891 -1.467 22.547 1 93 508 ILE A O 1
ATOM 3987 N N . GLU A 1 509 ? 0.306 0.059 22.766 1 90.81 509 GLU A N 1
ATOM 3988 C CA . GLU A 1 509 ? 0.767 0.519 24.078 1 90.81 509 GLU A CA 1
ATOM 3989 C C . GLU A 1 509 ? 2.234 0.938 24.031 1 90.81 509 GLU A C 1
ATOM 3991 O O . GLU A 1 509 ? 3.029 0.527 24.875 1 90.81 509 GLU A O 1
ATOM 3996 N N . GLY A 1 510 ? 2.57 1.52 22.969 1 91.75 510 GLY A N 1
ATOM 3997 C CA . GLY A 1 510 ? 3.887 2.123 22.844 1 91.75 510 GLY A CA 1
ATOM 3998 C C . GLY A 1 510 ? 4.938 1.154 22.328 1 91.75 510 GLY A C 1
ATOM 3999 O O . GLY A 1 510 ? 6.086 1.539 22.094 1 91.75 510 GLY A O 1
ATOM 4000 N N . GLU A 1 511 ? 4.512 -0.012 22.078 1 95.31 511 GLU A N 1
ATOM 4001 C CA . GLU A 1 511 ? 5.465 -1.018 21.625 1 95.31 511 GLU A CA 1
ATOM 4002 C C . GLU A 1 511 ? 5.172 -1.446 20.188 1 95.31 511 GLU A C 1
ATOM 4004 O O . GLU A 1 511 ? 4.012 -1.614 19.812 1 95.31 511 GLU A O 1
ATOM 4009 N N . TRP A 1 512 ? 6.27 -1.601 19.422 1 96.25 512 TRP A N 1
ATOM 4010 C CA . TRP A 1 512 ? 6.137 -2.033 18.031 1 96.25 512 TRP A CA 1
ATOM 4011 C C . TRP A 1 512 ? 5.656 -3.477 17.953 1 96.25 512 TRP A C 1
ATOM 4013 O O . TRP A 1 512 ? 6.25 -4.371 18.562 1 96.25 512 TRP A O 1
ATOM 4023 N N . LYS A 1 513 ? 4.605 -3.727 17.297 1 96.38 513 LYS A N 1
ATOM 4024 C CA . LYS A 1 513 ? 4.098 -5.055 16.984 1 96.38 513 LYS A CA 1
ATOM 4025 C C . LYS A 1 513 ? 4.195 -5.332 15.477 1 96.38 513 LYS A C 1
ATOM 4027 O O . LYS A 1 513 ? 3.461 -4.738 14.688 1 96.38 513 LYS A O 1
ATOM 4032 N N . ALA A 1 514 ? 5.02 -6.262 15.125 1 94.75 514 ALA A N 1
ATOM 4033 C CA . ALA A 1 514 ? 5.258 -6.605 13.727 1 94.75 514 ALA A CA 1
ATOM 4034 C C . ALA A 1 514 ? 4.051 -7.32 13.125 1 94.75 514 ALA A C 1
ATOM 4036 O O . ALA A 1 514 ? 3.42 -8.148 13.781 1 94.75 514 ALA A O 1
ATOM 4037 N N . GLY A 1 515 ? 3.711 -6.938 11.914 1 94.94 515 GLY A N 1
ATOM 4038 C CA . GLY A 1 515 ? 2.752 -7.652 11.086 1 94.94 515 GLY A CA 1
ATOM 4039 C C . GLY A 1 515 ? 3.406 -8.492 10.008 1 94.94 515 GLY A C 1
ATOM 4040 O O . GLY A 1 515 ? 4.316 -9.281 10.289 1 94.94 515 GLY A O 1
ATOM 4041 N N . ARG A 1 516 ? 3.006 -8.312 8.781 1 93.06 516 ARG A N 1
ATOM 4042 C CA . ARG A 1 516 ? 3.529 -9.07 7.652 1 93.06 516 ARG A CA 1
ATOM 4043 C C . ARG A 1 516 ? 4.93 -8.594 7.273 1 93.06 516 ARG A C 1
ATOM 4045 O O . ARG A 1 516 ? 5.211 -7.395 7.309 1 93.06 516 ARG A O 1
ATOM 4052 N N . TRP A 1 517 ? 5.676 -9.531 6.895 1 93.81 517 TRP A N 1
ATOM 4053 C CA . TRP A 1 517 ? 6.961 -9.258 6.258 1 93.81 517 TRP A CA 1
ATOM 4054 C C . TRP A 1 517 ? 6.785 -9.023 4.762 1 93.81 517 TRP A C 1
ATOM 4056 O O . TRP A 1 517 ? 6.602 -9.969 3.996 1 93.81 517 TRP A O 1
ATOM 4066 N N . PHE A 1 518 ? 6.922 -7.762 4.434 1 92.38 518 PHE A N 1
ATOM 4067 C CA . PHE A 1 518 ? 6.746 -7.418 3.027 1 92.38 518 PHE A CA 1
ATOM 4068 C C . PHE A 1 518 ? 7.992 -7.77 2.225 1 92.38 518 PHE A C 1
ATOM 4070 O O . PHE A 1 518 ? 9.117 -7.586 2.695 1 92.38 518 PHE A O 1
ATOM 4077 N N . ASN A 1 519 ? 7.75 -8.352 1.142 1 90.44 519 ASN A N 1
ATOM 4078 C CA . ASN A 1 519 ? 8.734 -8.727 0.133 1 90.44 519 ASN A CA 1
ATOM 4079 C C . ASN A 1 519 ? 8.078 -9.062 -1.199 1 90.44 519 ASN A C 1
ATOM 4081 O O . ASN A 1 519 ? 6.891 -8.789 -1.397 1 90.44 519 ASN A O 1
ATOM 4085 N N . GLY A 1 520 ? 8.891 -9.438 -2.154 1 87.69 520 GLY A N 1
ATOM 4086 C CA . GLY A 1 520 ? 8.281 -9.758 -3.438 1 87.69 520 GLY A CA 1
ATOM 4087 C C . GLY A 1 520 ? 7.594 -8.562 -4.082 1 87.69 520 GLY A C 1
ATOM 4088 O O . GLY A 1 520 ? 8.203 -7.504 -4.246 1 87.69 520 GLY A O 1
ATOM 4089 N N . ASP A 1 521 ? 6.273 -8.727 -4.211 1 82.56 521 ASP A N 1
ATOM 4090 C CA . ASP A 1 521 ? 5.527 -7.688 -4.922 1 82.56 521 ASP A CA 1
ATOM 4091 C C . ASP A 1 521 ? 5.41 -6.418 -4.082 1 82.56 521 ASP A C 1
ATOM 4093 O O . ASP A 1 521 ? 5.426 -5.309 -4.617 1 82.56 521 ASP A O 1
ATOM 4097 N N . GLN A 1 522 ? 5.402 -6.613 -2.838 1 86.81 522 GLN A N 1
ATOM 4098 C CA . GLN A 1 522 ? 5.168 -5.477 -1.956 1 86.81 522 GLN A CA 1
ATOM 4099 C C . GLN A 1 522 ? 6.379 -4.551 -1.917 1 86.81 522 GLN A C 1
ATOM 4101 O O . GLN A 1 522 ? 6.258 -3.377 -1.561 1 86.81 522 GLN A O 1
ATOM 4106 N N . THR A 1 523 ? 7.535 -5.062 -2.229 1 90.94 523 THR A N 1
ATOM 4107 C CA . THR A 1 523 ? 8.742 -4.25 -2.287 1 90.94 523 THR A CA 1
ATOM 4108 C C . THR A 1 523 ? 9.281 -4.184 -3.713 1 90.94 523 THR A C 1
ATOM 4110 O O . THR A 1 523 ? 10.438 -3.799 -3.93 1 90.94 523 THR A O 1
ATOM 4113 N N . HIS A 1 524 ? 8.43 -4.656 -4.586 1 88.81 524 HIS A N 1
ATOM 4114 C CA . HIS A 1 524 ? 8.883 -4.781 -5.965 1 88.81 524 HIS A CA 1
ATOM 4115 C C . HIS A 1 524 ? 10.203 -5.539 -6.043 1 88.81 524 HIS A C 1
ATOM 4117 O O . HIS A 1 524 ? 11.172 -5.055 -6.633 1 88.81 524 HIS A O 1
ATOM 4123 N N . GLN A 1 525 ? 10.195 -6.645 -5.355 1 88.25 525 GLN A N 1
ATOM 4124 C CA . GLN A 1 525 ? 11.32 -7.57 -5.324 1 88.25 525 GLN A CA 1
ATOM 4125 C C . GLN A 1 525 ? 12.57 -6.902 -4.766 1 88.25 525 GLN A C 1
ATOM 4127 O O . GLN A 1 525 ? 13.664 -7.074 -5.305 1 88.25 525 GLN A O 1
ATOM 4132 N N . GLY A 1 526 ? 12.43 -6.094 -3.789 1 88.81 526 GLY A N 1
ATOM 4133 C CA . GLY A 1 526 ? 13.539 -5.496 -3.057 1 88.81 526 GLY A CA 1
ATOM 4134 C C . GLY A 1 526 ? 14.008 -4.184 -3.656 1 88.81 526 GLY A C 1
ATOM 4135 O O . GLY A 1 526 ? 15.094 -3.699 -3.326 1 88.81 526 GLY A O 1
ATOM 4136 N N . ARG A 1 527 ? 13.227 -3.551 -4.438 1 89.81 527 ARG A N 1
ATOM 4137 C CA . ARG A 1 527 ? 13.711 -2.385 -5.168 1 89.81 527 ARG A CA 1
ATOM 4138 C C . ARG A 1 527 ? 13.172 -1.095 -4.559 1 89.81 527 ARG A C 1
ATOM 4140 O O . ARG A 1 527 ? 13.758 -0.027 -4.73 1 89.81 527 ARG A O 1
ATOM 4147 N N . HIS A 1 528 ? 11.977 -1.199 -3.957 1 94.94 528 HIS A N 1
ATOM 4148 C CA . HIS A 1 528 ? 11.469 0.005 -3.309 1 94.94 528 HIS A CA 1
ATOM 4149 C C . HIS A 1 528 ? 10.422 -0.337 -2.25 1 94.94 528 HIS A C 1
ATOM 4151 O O . HIS A 1 528 ? 9.984 -1.485 -2.152 1 94.94 528 HIS A O 1
ATOM 4157 N N . ILE A 1 529 ? 10.188 0.604 -1.431 1 97.12 529 ILE A N 1
ATOM 4158 C CA . ILE A 1 529 ? 9.078 0.552 -0.482 1 97.12 529 ILE A CA 1
ATOM 4159 C C . ILE A 1 529 ? 7.852 1.231 -1.084 1 97.12 529 ILE A C 1
ATOM 4161 O O . ILE A 1 529 ? 7.961 2.299 -1.692 1 97.12 529 ILE A O 1
ATOM 4165 N N . LEU A 1 530 ? 6.762 0.571 -0.956 1 96.19 530 LEU A N 1
ATOM 4166 C CA . LEU A 1 530 ? 5.496 1.13 -1.416 1 96.19 530 LEU A CA 1
ATOM 4167 C C . LEU A 1 530 ? 4.504 1.247 -0.264 1 96.19 530 LEU A C 1
ATOM 4169 O O . LEU A 1 530 ? 4.242 0.267 0.438 1 96.19 530 LEU A O 1
ATOM 4173 N N . LEU A 1 531 ? 4 2.436 -0.046 1 96.69 531 LEU A N 1
ATOM 4174 C CA . LEU A 1 531 ? 2.906 2.645 0.895 1 96.69 531 LEU A CA 1
ATOM 4175 C C . LEU A 1 531 ? 1.56 2.602 0.18 1 96.69 531 LEU A C 1
ATOM 4177 O O . LEU A 1 531 ? 1.433 3.09 -0.944 1 96.69 531 LEU A O 1
ATOM 4181 N N . ASP A 1 532 ? 0.602 2.072 0.867 1 93.62 532 ASP A N 1
ATOM 4182 C CA . ASP A 1 532 ? -0.74 1.905 0.317 1 93.62 532 ASP A CA 1
ATOM 4183 C C . ASP A 1 532 ? -1.32 3.246 -0.131 1 93.62 532 ASP A C 1
ATOM 4185 O O . ASP A 1 532 ? -1.144 4.262 0.545 1 93.62 532 ASP A O 1
ATOM 4189 N N . THR A 1 533 ? -2.059 3.27 -1.232 1 94.06 533 THR A N 1
ATOM 4190 C CA . THR A 1 533 ? -2.582 4.516 -1.783 1 94.06 533 THR A CA 1
ATOM 4191 C C . THR A 1 533 ? -3.904 4.887 -1.117 1 94.06 533 THR A C 1
ATOM 4193 O O . THR A 1 533 ? -4.387 6.008 -1.27 1 94.06 533 THR A O 1
ATOM 4196 N N . GLU A 1 534 ? -4.445 3.99 -0.323 1 92.19 534 GLU A N 1
ATOM 4197 C CA . GLU A 1 534 ? -5.781 4.23 0.22 1 92.19 534 GLU A CA 1
ATOM 4198 C C . GLU A 1 534 ? -5.742 4.359 1.74 1 92.19 534 GLU A C 1
ATOM 4200 O O . GLU A 1 534 ? -6.66 4.91 2.346 1 92.19 534 GLU A O 1
ATOM 4205 N N . LYS A 1 535 ? -4.727 3.752 2.344 1 94.81 535 LYS A N 1
ATOM 4206 C CA . LYS A 1 535 ? -4.688 3.713 3.803 1 94.81 535 LYS A CA 1
ATOM 4207 C C . LYS A 1 535 ? -3.32 4.137 4.332 1 94.81 535 LYS A C 1
ATOM 4209 O O . LYS A 1 535 ? -2.299 3.898 3.682 1 94.81 535 LYS A O 1
ATOM 4214 N N . TYR A 1 536 ? -3.348 4.758 5.504 1 97.5 536 TYR A N 1
ATOM 4215 C CA . TYR A 1 536 ? -2.1 5.062 6.195 1 97.5 536 TYR A CA 1
ATOM 4216 C C . TYR A 1 536 ? -1.523 3.816 6.855 1 97.5 536 TYR A C 1
ATOM 4218 O O . TYR A 1 536 ? -2.268 2.988 7.387 1 97.5 536 TYR A O 1
ATOM 4226 N N . SER A 1 537 ? -0.215 3.682 6.746 1 97 537 SER A N 1
ATOM 4227 C CA . SER A 1 537 ? 0.457 2.537 7.348 1 97 537 SER A CA 1
ATOM 4228 C C . SER A 1 537 ? 1.891 2.879 7.738 1 97 537 SER A C 1
ATOM 4230 O O . SER A 1 537 ? 2.396 3.947 7.391 1 97 537 SER A O 1
ATOM 4232 N N . ILE A 1 538 ? 2.469 2.023 8.578 1 98.31 538 ILE A N 1
ATOM 4233 C CA . ILE A 1 538 ? 3.859 2.145 9.008 1 98.31 538 ILE A CA 1
ATOM 4234 C C . ILE A 1 538 ? 4.637 0.896 8.586 1 98.31 538 ILE A C 1
ATOM 4236 O O . ILE A 1 538 ? 4.164 -0.227 8.773 1 98.31 538 ILE A O 1
ATOM 4240 N N . GLN A 1 539 ? 5.766 1.096 8 1 98.19 539 GLN A N 1
ATOM 4241 C CA . GLN A 1 539 ? 6.695 0.006 7.727 1 98.19 539 GLN A CA 1
ATOM 4242 C C . GLN A 1 539 ? 8.039 0.24 8.414 1 98.19 539 GLN A C 1
ATOM 4244 O O . GLN A 1 539 ? 8.594 1.337 8.344 1 98.19 539 GLN A O 1
ATOM 4249 N N . LYS A 1 540 ? 8.469 -0.731 9.172 1 98.25 540 LYS A N 1
ATOM 4250 C CA . LYS A 1 540 ? 9.844 -0.741 9.68 1 98.25 540 LYS A CA 1
ATOM 4251 C C . LYS A 1 540 ? 10.797 -1.331 8.648 1 98.25 540 LYS A C 1
ATOM 4253 O O . LYS A 1 540 ? 10.68 -2.502 8.273 1 98.25 540 LYS A O 1
ATOM 4258 N N . VAL A 1 541 ? 11.742 -0.563 8.188 1 98.44 541 VAL A N 1
ATOM 4259 C CA . VAL A 1 541 ? 12.578 -0.929 7.055 1 98.44 541 VAL A CA 1
ATOM 4260 C C . VAL A 1 541 ? 14.047 -0.974 7.484 1 98.44 541 VAL A C 1
ATOM 4262 O O . VAL A 1 541 ? 14.523 -0.076 8.188 1 98.44 541 VAL A O 1
ATOM 4265 N N . LYS A 1 542 ? 14.727 -1.972 7.16 1 98.06 542 LYS A N 1
ATOM 4266 C CA . LYS A 1 542 ? 16.172 -2.09 7.336 1 98.06 542 LYS A CA 1
ATOM 4267 C C . LYS A 1 542 ? 16.875 -2.186 5.988 1 98.06 542 LYS A C 1
ATOM 4269 O O . LYS A 1 542 ? 16.484 -2.979 5.129 1 98.06 542 LYS A O 1
ATOM 4274 N N . LEU A 1 543 ? 17.844 -1.349 5.773 1 97.94 543 LEU A N 1
ATOM 4275 C CA . LEU A 1 543 ? 18.625 -1.344 4.535 1 97.94 543 LEU A CA 1
ATOM 4276 C C . LEU A 1 543 ? 19.969 -2.035 4.734 1 97.94 543 LEU A C 1
ATOM 4278 O O . LEU A 1 543 ? 20.359 -2.316 5.867 1 97.94 543 LEU A O 1
ATOM 4282 N N . TYR A 1 544 ? 20.609 -2.391 3.707 1 96.44 544 TYR A N 1
ATOM 4283 C CA . TYR A 1 544 ? 21.969 -2.902 3.67 1 96.44 544 TYR A CA 1
ATOM 4284 C C . TYR A 1 544 ? 22.656 -2.531 2.361 1 96.44 544 TYR A C 1
ATOM 4286 O O . TYR A 1 544 ? 22.047 -1.946 1.472 1 96.44 544 TYR A O 1
ATOM 4294 N N . THR A 1 545 ? 23.922 -2.734 2.285 1 95.25 545 THR A N 1
ATOM 4295 C CA . THR A 1 545 ? 24.656 -2.51 1.046 1 95.25 545 THR A CA 1
ATOM 4296 C C . THR A 1 545 ? 25.375 -3.783 0.603 1 95.25 545 THR A C 1
ATOM 4298 O O . THR A 1 545 ? 25.672 -4.652 1.426 1 95.25 545 THR A O 1
ATOM 4301 N N . TYR A 1 546 ? 25.531 -3.895 -0.684 1 93.12 546 TYR A N 1
ATOM 4302 C CA . TYR A 1 546 ? 26.25 -5.023 -1.264 1 93.12 546 TYR A CA 1
ATOM 4303 C C . TYR A 1 546 ? 26.984 -4.609 -2.533 1 93.12 546 TYR A C 1
ATOM 4305 O O . TYR A 1 546 ? 26.797 -3.494 -3.027 1 93.12 546 TYR A O 1
ATOM 4313 N N . GLN A 1 547 ? 28 -5.465 -2.949 1 91 547 GLN A N 1
ATOM 4314 C CA . GLN A 1 547 ? 28.734 -5.273 -4.191 1 91 547 GLN A CA 1
ATOM 4315 C C . GLN A 1 547 ? 28.625 -6.5 -5.094 1 91 547 GLN A C 1
ATOM 4317 O O . GLN A 1 547 ? 28.469 -7.621 -4.605 1 91 547 GLN A O 1
ATOM 4322 N N . MET B 1 1 ? -25.953 -85.5 44.406 1 19.53 1 MET B N 1
ATOM 4323 C CA . MET B 1 1 ? -25.203 -85.375 43.156 1 19.53 1 MET B CA 1
ATOM 4324 C C . MET B 1 1 ? -24.844 -83.938 42.906 1 19.53 1 MET B C 1
ATOM 4326 O O . MET B 1 1 ? -25.703 -83.062 42.625 1 19.53 1 MET B O 1
ATOM 4330 N N . ALA B 1 2 ? -23.969 -83.438 43.875 1 31.67 2 ALA B N 1
ATOM 4331 C CA . ALA B 1 2 ? -23.297 -82.188 44.156 1 31.67 2 ALA B CA 1
ATOM 4332 C C . ALA B 1 2 ? -22.609 -81.688 42.875 1 31.67 2 ALA B C 1
ATOM 4334 O O . ALA B 1 2 ? -21.656 -82.25 42.406 1 31.67 2 ALA B O 1
ATOM 4335 N N . HIS B 1 3 ? -23.359 -81 41.906 1 24.73 3 HIS B N 1
ATOM 4336 C CA . HIS B 1 3 ? -23.062 -80.562 40.562 1 24.73 3 HIS B CA 1
ATOM 4337 C C . HIS B 1 3 ? -21.906 -79.562 40.562 1 24.73 3 HIS B C 1
ATOM 4339 O O . HIS B 1 3 ? -21.906 -78.562 41.344 1 24.73 3 HIS B O 1
ATOM 4345 N N . TRP B 1 4 ? -20.688 -79.938 40.406 1 27.23 4 TRP B N 1
ATOM 4346 C CA . TRP B 1 4 ? -19.406 -79.25 40.219 1 27.23 4 TRP B CA 1
ATOM 4347 C C . TRP B 1 4 ? -19.5 -78.25 39.094 1 27.23 4 TRP B C 1
ATOM 4349 O O . TRP B 1 4 ? -19.734 -78.562 37.938 1 27.23 4 TRP B O 1
ATOM 4359 N N . ARG B 1 5 ? -20.078 -77.062 39.344 1 29.98 5 ARG B N 1
ATOM 4360 C CA . ARG B 1 5 ? -20.172 -75.938 38.438 1 29.98 5 ARG B CA 1
ATOM 4361 C C . ARG B 1 5 ? -18.797 -75.5 37.969 1 29.98 5 ARG B C 1
ATOM 4363 O O . ARG B 1 5 ? -17.938 -75.125 38.75 1 29.98 5 ARG B O 1
ATOM 4370 N N . LEU B 1 6 ? -18.188 -76.188 36.938 1 29 6 LEU B N 1
ATOM 4371 C CA . LEU B 1 6 ? -16.938 -75.812 36.281 1 29 6 LEU B CA 1
ATOM 4372 C C . LEU B 1 6 ? -17 -74.438 35.688 1 29 6 LEU B C 1
ATOM 4374 O O . LEU B 1 6 ? -17.859 -74.125 34.875 1 29 6 LEU B O 1
ATOM 4378 N N . ALA B 1 7 ? -16.688 -73.375 36.469 1 36.31 7 ALA B N 1
ATOM 4379 C CA . ALA B 1 7 ? -16.578 -72 36 1 36.31 7 ALA B CA 1
ATOM 4380 C C . ALA B 1 7 ? -15.516 -71.938 34.875 1 36.31 7 ALA B C 1
ATOM 4382 O O . ALA B 1 7 ? -14.344 -72.188 35.125 1 36.31 7 ALA B O 1
ATOM 4383 N N . ILE B 1 8 ? -15.828 -72.25 33.656 1 32.12 8 ILE B N 1
ATOM 4384 C CA . ILE B 1 8 ? -14.984 -72 32.5 1 32.12 8 ILE B CA 1
ATOM 4385 C C . ILE B 1 8 ? -14.586 -70.5 32.438 1 32.12 8 ILE B C 1
ATOM 4387 O O . ILE B 1 8 ? -15.445 -69.625 32.469 1 32.12 8 ILE B O 1
ATOM 4391 N N . THR B 1 9 ? -13.414 -70.188 32.969 1 32.44 9 THR B N 1
ATOM 4392 C CA . THR B 1 9 ? -12.742 -68.875 32.844 1 32.44 9 THR B CA 1
ATOM 4393 C C . THR B 1 9 ? -12.477 -68.5 31.391 1 32.44 9 THR B C 1
ATOM 4395 O O . THR B 1 9 ? -11.789 -69.25 30.688 1 32.44 9 THR B O 1
ATOM 4398 N N . SER B 1 10 ? -13.461 -68.062 30.656 1 33.41 10 SER B N 1
ATOM 4399 C CA . SER B 1 10 ? -13.273 -67.562 29.297 1 33.41 10 SER B CA 1
ATOM 4400 C C . SER B 1 10 ? -12.156 -66.5 29.25 1 33.41 10 SER B C 1
ATOM 4402 O O . SER B 1 10 ? -12.18 -65.5 29.969 1 33.41 10 SER B O 1
ATOM 4404 N N . GLN B 1 11 ? -10.914 -66.938 29.062 1 33.56 11 GLN B N 1
ATOM 4405 C CA . GLN B 1 11 ? -9.82 -66.062 28.703 1 33.56 11 GLN B CA 1
ATOM 4406 C C . GLN B 1 11 ? -10.164 -65.25 27.453 1 33.56 11 GLN B C 1
ATOM 4408 O O . GLN B 1 11 ? -10.398 -65.812 26.391 1 33.56 11 GLN B O 1
ATOM 4413 N N . ILE B 1 12 ? -10.812 -64.125 27.625 1 36.25 12 ILE B N 1
ATOM 4414 C CA . ILE B 1 12 ? -11 -63.125 26.547 1 36.25 12 ILE B CA 1
ATOM 4415 C C . ILE B 1 12 ? -9.648 -62.719 26 1 36.25 12 ILE B C 1
ATOM 4417 O O . ILE B 1 12 ? -8.828 -62.125 26.703 1 36.25 12 ILE B O 1
ATOM 4421 N N . LEU B 1 13 ? -8.992 -63.594 25.141 1 36.41 13 LEU B N 1
ATOM 4422 C CA . LEU B 1 13 ? -7.875 -63.125 24.344 1 36.41 13 LEU B CA 1
ATOM 4423 C C . LEU B 1 13 ? -8.227 -61.812 23.609 1 36.41 13 LEU B C 1
ATOM 4425 O O . LEU B 1 13 ? -9.133 -61.812 22.781 1 36.41 13 LEU B O 1
ATOM 4429 N N . GLY B 1 14 ? -8.016 -60.688 24.25 1 34.97 14 GLY B N 1
ATOM 4430 C CA . GLY B 1 14 ? -8.062 -59.406 23.594 1 34.97 14 GLY B CA 1
ATOM 4431 C C . GLY B 1 14 ? -7.203 -59.344 22.328 1 34.97 14 GLY B C 1
ATOM 4432 O O . GLY B 1 14 ? -5.98 -59.469 22.406 1 34.97 14 GLY B O 1
ATOM 4433 N N . LEU B 1 15 ? -7.703 -59.812 21.203 1 39 15 LEU B N 1
ATOM 4434 C CA . LEU B 1 15 ? -7.094 -59.5 19.906 1 39 15 LEU B CA 1
ATOM 4435 C C . LEU B 1 15 ? -6.789 -58.031 19.797 1 39 15 LEU B C 1
ATOM 4437 O O . LEU B 1 15 ? -7.707 -57.188 19.75 1 39 15 LEU B O 1
ATOM 4441 N N . CYS B 1 16 ? -5.645 -57.625 20.359 1 36.12 16 CYS B N 1
ATOM 4442 C CA . CYS B 1 16 ? -5.117 -56.312 19.969 1 36.12 16 CYS B CA 1
ATOM 4443 C C . CYS B 1 16 ? -5.035 -56.188 18.453 1 36.12 16 CYS B C 1
ATOM 4445 O O . CYS B 1 16 ? -4.199 -56.812 17.812 1 36.12 16 CYS B O 1
ATOM 4447 N N . LEU B 1 17 ? -6.121 -55.906 17.844 1 36.88 17 LEU B N 1
ATOM 4448 C CA . LEU B 1 17 ? -6.035 -55.406 16.484 1 36.88 17 LEU B CA 1
ATOM 4449 C C . LEU B 1 17 ? -4.961 -54.344 16.359 1 36.88 17 LEU B C 1
ATOM 4451 O O . LEU B 1 17 ? -5.098 -53.25 16.922 1 36.88 17 LEU B O 1
ATOM 4455 N N . PHE B 1 18 ? -3.723 -54.75 16.297 1 35.56 18 PHE B N 1
ATOM 4456 C CA . PHE B 1 18 ? -2.746 -53.844 15.727 1 35.56 18 PHE B CA 1
ATOM 4457 C C . PHE B 1 18 ? -3.291 -53.188 14.461 1 35.56 18 PHE B C 1
ATOM 4459 O O . PHE B 1 18 ? -3.373 -53.812 13.414 1 35.56 18 PHE B O 1
ATOM 4466 N N . VAL B 1 19 ? -4.211 -52.312 14.656 1 40.53 19 VAL B N 1
ATOM 4467 C CA . VAL B 1 19 ? -4.359 -51.406 13.516 1 40.53 19 VAL B CA 1
ATOM 4468 C C . VAL B 1 19 ? -2.988 -50.875 13.094 1 40.53 19 VAL B C 1
ATOM 4470 O O . VAL B 1 19 ? -2.367 -50.094 13.82 1 40.53 19 VAL B O 1
ATOM 4473 N N . GLY B 1 20 ? -2.182 -51.688 12.555 1 37.72 20 GLY B N 1
ATOM 4474 C CA . GLY B 1 20 ? -1.03 -51.125 11.883 1 37.72 20 GLY B CA 1
ATOM 4475 C C . GLY B 1 20 ? -1.296 -49.719 11.352 1 37.72 20 GLY B C 1
ATOM 4476 O O . GLY B 1 20 ? -2.27 -49.5 10.633 1 37.72 20 GLY B O 1
ATOM 4477 N N . ASN B 1 21 ? -0.922 -48.781 12.039 1 42.47 21 ASN B N 1
ATOM 4478 C CA . ASN B 1 21 ? -0.826 -47.438 11.477 1 42.47 21 ASN B CA 1
ATOM 4479 C C . ASN B 1 21 ? -0.277 -47.469 10.055 1 42.47 21 ASN B C 1
ATOM 4481 O O . ASN B 1 21 ? 0.922 -47.688 9.852 1 42.47 21 ASN B O 1
ATOM 4485 N N . ALA B 1 22 ? -0.839 -47.969 9.109 1 45.44 22 ALA B N 1
ATOM 4486 C CA . ALA B 1 22 ? -0.44 -47.906 7.707 1 45.44 22 ALA B CA 1
ATOM 4487 C C . ALA B 1 22 ? 0.058 -46.531 7.336 1 45.44 22 ALA B C 1
ATOM 4489 O O . ALA B 1 22 ? -0.659 -45.531 7.512 1 45.44 22 ALA B O 1
ATOM 4490 N N . SER B 1 23 ? 1.269 -46.188 7.441 1 56.72 23 SER B N 1
ATOM 4491 C CA . SER B 1 23 ? 1.85 -44.969 6.926 1 56.72 23 SER B CA 1
ATOM 4492 C C . SER B 1 23 ? 1.146 -44.5 5.648 1 56.72 23 SER B C 1
ATOM 4494 O O . SER B 1 23 ? 0.98 -45.312 4.715 1 56.72 23 SER B O 1
ATOM 4496 N N . ALA B 1 24 ? 0.531 -43.344 5.625 1 68.75 24 ALA B N 1
ATOM 4497 C CA . ALA B 1 24 ? -0.167 -42.781 4.473 1 68.75 24 ALA B CA 1
ATOM 4498 C C . ALA B 1 24 ? 0.738 -42.75 3.242 1 68.75 24 ALA B C 1
ATOM 4500 O O . ALA B 1 24 ? 1.91 -42.375 3.338 1 68.75 24 ALA B O 1
ATOM 4501 N N . GLU B 1 25 ? 0.382 -43.469 2.244 1 87.38 25 GLU B N 1
ATOM 4502 C CA . GLU B 1 25 ? 1.087 -43.406 0.968 1 87.38 25 GLU B CA 1
ATOM 4503 C C . GLU B 1 25 ? 1.419 -41.969 0.599 1 87.38 25 GLU B C 1
ATOM 4505 O O . GLU B 1 25 ? 0.573 -41.094 0.724 1 87.38 25 GLU B O 1
ATOM 4510 N N . LEU B 1 26 ? 2.656 -41.719 0.274 1 93.75 26 LEU B N 1
ATOM 4511 C CA . LEU B 1 26 ? 3.113 -40.375 -0.095 1 93.75 26 LEU B CA 1
ATOM 4512 C C . LEU B 1 26 ? 2.391 -39.875 -1.344 1 93.75 26 LEU B C 1
ATOM 4514 O O . LEU B 1 26 ? 2.094 -40.656 -2.246 1 93.75 26 LEU B O 1
ATOM 4518 N N . PRO B 1 27 ? 2.076 -38.594 -1.393 1 97.44 27 PRO B N 1
ATOM 4519 C CA . PRO B 1 27 ? 1.604 -38.031 -2.66 1 97.44 27 PRO B CA 1
ATOM 4520 C C . PRO B 1 27 ? 2.547 -38.312 -3.824 1 97.44 27 PRO B C 1
ATOM 4522 O O . PRO B 1 27 ? 3.77 -38.281 -3.658 1 97.44 27 PRO B O 1
ATOM 4525 N N . GLN B 1 28 ? 1.989 -38.625 -4.934 1 97.56 28 GLN B N 1
ATOM 4526 C CA . GLN B 1 28 ? 2.826 -39 -6.066 1 97.56 28 GLN B CA 1
ATOM 4527 C C . GLN B 1 28 ? 2.102 -38.781 -7.391 1 97.56 28 GLN B C 1
ATOM 4529 O O . GLN B 1 28 ? 0.871 -38.719 -7.426 1 97.56 28 GLN B O 1
ATOM 4534 N N . LEU B 1 29 ? 2.822 -38.625 -8.438 1 97.56 29 LEU B N 1
ATOM 4535 C CA . LEU B 1 29 ? 2.289 -38.562 -9.789 1 97.56 29 LEU B CA 1
ATOM 4536 C C . LEU B 1 29 ? 2.16 -39.969 -10.391 1 97.56 29 LEU B C 1
ATOM 4538 O O . LEU B 1 29 ? 3.086 -40.781 -10.289 1 97.56 29 LEU B O 1
ATOM 4542 N N . VAL B 1 30 ? 0.991 -40.188 -10.93 1 96.88 30 VAL B N 1
ATOM 4543 C CA . VAL B 1 30 ? 0.684 -41.5 -11.477 1 96.88 30 VAL B CA 1
ATOM 4544 C C . VAL B 1 30 ? 0.165 -41.344 -12.906 1 96.88 30 VAL B C 1
ATOM 4546 O O . VAL B 1 30 ? -0.659 -40.469 -13.188 1 96.88 30 VAL B O 1
ATOM 4549 N N . SER B 1 31 ? 0.699 -42.188 -13.805 1 95.94 31 SER B N 1
ATOM 4550 C CA . SER B 1 31 ? 0.198 -42.188 -15.18 1 95.94 31 SER B CA 1
ATOM 4551 C C . SER B 1 31 ? -1.182 -42.812 -15.266 1 95.94 31 SER B C 1
ATOM 4553 O O . SER B 1 31 ? -1.408 -43.906 -14.695 1 95.94 31 SER B O 1
ATOM 4555 N N . HIS B 1 32 ? -2.104 -42.125 -15.844 1 95.38 32 HIS B N 1
ATOM 4556 C CA . HIS B 1 32 ? -3.473 -42.594 -16.062 1 95.38 32 HIS B CA 1
ATOM 4557 C C . HIS B 1 32 ? -3.947 -42.25 -17.469 1 95.38 32 HIS B C 1
ATOM 4559 O O . HIS B 1 32 ? -4.129 -41.094 -17.812 1 95.38 32 HIS B O 1
ATOM 4565 N N . ASN B 1 33 ? -4.27 -43.25 -18.297 1 95.06 33 ASN B N 1
ATOM 4566 C CA . ASN B 1 33 ? -4.738 -43.094 -19.656 1 95.06 33 ASN B CA 1
ATOM 4567 C C . ASN B 1 33 ? -3.814 -42.156 -20.453 1 95.06 33 ASN B C 1
ATOM 4569 O O . ASN B 1 33 ? -4.281 -41.281 -21.188 1 95.06 33 ASN B O 1
ATOM 4573 N N . GLY B 1 34 ? -2.527 -42.25 -20.188 1 93.88 34 GLY B N 1
ATOM 4574 C CA . GLY B 1 34 ? -1.542 -41.5 -20.953 1 93.88 34 GLY B CA 1
ATOM 4575 C C . GLY B 1 34 ? -1.291 -40.094 -20.422 1 93.88 34 GLY B C 1
ATOM 4576 O O . GLY B 1 34 ? -0.479 -39.344 -20.969 1 93.88 34 GLY B O 1
ATOM 4577 N N . VAL B 1 35 ? -2.004 -39.688 -19.359 1 95.5 35 VAL B N 1
ATOM 4578 C CA . VAL B 1 35 ? -1.773 -38.406 -18.734 1 95.5 35 VAL B CA 1
ATOM 4579 C C . VAL B 1 35 ? -1.38 -38.594 -17.281 1 95.5 35 VAL B C 1
ATOM 4581 O O . VAL B 1 35 ? -1.511 -39.688 -16.734 1 95.5 35 VAL B O 1
ATOM 4584 N N . GLU B 1 36 ? -0.815 -37.531 -16.672 1 96.56 36 GLU B N 1
ATOM 4585 C CA . GLU B 1 36 ? -0.386 -37.625 -15.281 1 96.56 36 GLU B CA 1
ATOM 4586 C C . GLU B 1 36 ? -1.497 -37.156 -14.344 1 96.56 36 GLU B C 1
ATOM 4588 O O . GLU B 1 36 ? -2.209 -36.188 -14.633 1 96.56 36 GLU B O 1
ATOM 4593 N N . GLN B 1 37 ? -1.665 -37.938 -13.258 1 97.44 37 GLN B N 1
ATOM 4594 C CA . GLN B 1 37 ? -2.543 -37.562 -12.148 1 97.44 37 GLN B CA 1
ATOM 4595 C C . GLN B 1 37 ? -1.762 -37.438 -10.844 1 97.44 37 GLN B C 1
ATOM 4597 O O . GLN B 1 37 ? -0.721 -38.062 -10.672 1 97.44 37 GLN B O 1
ATOM 4602 N N . LEU B 1 38 ? -2.244 -36.562 -10.039 1 98.5 38 LEU B N 1
ATOM 4603 C CA . LEU B 1 38 ? -1.748 -36.5 -8.664 1 98.5 38 LEU B CA 1
ATOM 4604 C C . LEU B 1 38 ? -2.557 -37.438 -7.766 1 98.5 38 LEU B C 1
ATOM 4606 O O . LEU B 1 38 ? -3.789 -37.375 -7.758 1 98.5 38 LEU B O 1
ATOM 4610 N N . HIS B 1 39 ? -1.902 -38.344 -7.129 1 98.19 39 HIS B N 1
ATOM 4611 C CA . HIS B 1 39 ? -2.541 -39.156 -6.125 1 98.19 39 HIS B CA 1
ATOM 4612 C C . HIS B 1 39 ? -2.174 -38.719 -4.715 1 98.19 39 HIS B C 1
ATOM 4614 O O . HIS B 1 39 ? -1 -38.469 -4.422 1 98.19 39 HIS B O 1
ATOM 4620 N N . VAL B 1 40 ? -3.115 -38.531 -3.902 1 97.31 40 VAL B N 1
ATOM 4621 C CA . VAL B 1 40 ? -2.971 -38.188 -2.488 1 97.31 40 VAL B CA 1
ATOM 4622 C C . VAL B 1 40 ? -3.697 -39.25 -1.639 1 97.31 40 VAL B C 1
ATOM 4624 O O . VAL B 1 40 ? -4.863 -39.562 -1.897 1 97.31 40 VAL B O 1
ATOM 4627 N N . GLU B 1 41 ? -2.99 -39.781 -0.68 1 94 41 GLU B N 1
ATOM 4628 C CA . GLU B 1 41 ? -3.523 -40.844 0.156 1 94 41 GLU B CA 1
ATOM 4629 C C . GLU B 1 41 ? -4.023 -42.031 -0.694 1 94 41 GLU B C 1
ATOM 4631 O O . GLU B 1 41 ? -5.102 -42.562 -0.443 1 94 41 GLU B O 1
ATOM 4636 N N . GLY B 1 42 ? -3.424 -42.125 -1.76 1 94.38 42 GLY B N 1
ATOM 4637 C CA . GLY B 1 42 ? -3.648 -43.312 -2.582 1 94.38 42 GLY B CA 1
ATOM 4638 C C . GLY B 1 42 ? -4.777 -43.125 -3.582 1 94.38 42 GLY B C 1
ATOM 4639 O O . GLY B 1 42 ? -5.109 -44.062 -4.32 1 94.38 42 GLY B O 1
ATOM 4640 N N . ALA B 1 43 ? -5.309 -42.031 -3.633 1 96.5 43 ALA B N 1
ATOM 4641 C CA . ALA B 1 43 ? -6.418 -41.781 -4.547 1 96.5 43 ALA B CA 1
ATOM 4642 C C . ALA B 1 43 ? -6.141 -40.562 -5.418 1 96.5 43 ALA B C 1
ATOM 4644 O O . ALA B 1 43 ? -5.418 -39.656 -5.012 1 96.5 43 ALA B O 1
ATOM 4645 N N . PRO B 1 44 ? -6.688 -40.562 -6.676 1 97.56 44 PRO B N 1
ATOM 4646 C CA . PRO B 1 44 ? -6.523 -39.375 -7.508 1 97.56 44 PRO B CA 1
ATOM 4647 C C . PRO B 1 44 ? -7.07 -38.094 -6.84 1 97.56 44 PRO B C 1
ATOM 4649 O O . PRO B 1 44 ? -8.109 -38.156 -6.18 1 97.56 44 PRO B O 1
ATOM 4652 N N . PHE B 1 45 ? -6.383 -37.031 -6.984 1 98.19 45 PHE B N 1
ATOM 4653 C CA . PHE B 1 45 ? -6.707 -35.781 -6.328 1 98.19 45 PHE B CA 1
ATOM 4654 C C . PHE B 1 45 ? -6.648 -34.625 -7.32 1 98.19 45 PHE B C 1
ATOM 4656 O O . PHE B 1 45 ? -5.66 -34.469 -8.039 1 98.19 45 PHE B O 1
ATOM 4663 N N . LEU B 1 46 ? -7.691 -33.875 -7.418 1 98.44 46 LEU B N 1
ATOM 4664 C CA . LEU B 1 46 ? -7.77 -32.688 -8.266 1 98.44 46 LEU B CA 1
ATOM 4665 C C . LEU B 1 46 ? -7.523 -31.422 -7.449 1 98.44 46 LEU B C 1
ATOM 4667 O O . LEU B 1 46 ? -8.258 -31.125 -6.504 1 98.44 46 LEU B O 1
ATOM 4671 N N . ILE B 1 47 ? -6.586 -30.609 -7.812 1 98.69 47 ILE B N 1
ATOM 4672 C CA . ILE B 1 47 ? -6.262 -29.406 -7.059 1 98.69 47 ILE B CA 1
ATOM 4673 C C . ILE B 1 47 ? -7.164 -28.266 -7.504 1 98.69 47 ILE B C 1
ATOM 4675 O O . ILE B 1 47 ? -7.055 -27.781 -8.633 1 98.69 47 ILE B O 1
ATOM 4679 N N . LEU B 1 48 ? -8.023 -27.922 -6.707 1 98.75 48 LEU B N 1
ATOM 4680 C CA . LEU B 1 48 ? -8.75 -26.656 -6.777 1 98.75 48 LEU B CA 1
ATOM 4681 C C . LEU B 1 48 ? -8.117 -25.609 -5.871 1 98.75 48 LEU B C 1
ATOM 4683 O O . LEU B 1 48 ? -8.5 -25.484 -4.707 1 98.75 48 LEU B O 1
ATOM 4687 N N . GLY B 1 49 ? -7.211 -24.844 -6.5 1 98.62 49 GLY B N 1
ATOM 4688 C CA . GLY B 1 49 ? -6.223 -24.172 -5.676 1 98.62 49 GLY B CA 1
ATOM 4689 C C . GLY B 1 49 ? -6.402 -22.672 -5.637 1 98.62 49 GLY B C 1
ATOM 4690 O O . GLY B 1 49 ? -7.227 -22.125 -6.371 1 98.62 49 GLY B O 1
ATOM 4691 N N . GLY B 1 50 ? -5.734 -22.031 -4.758 1 98.5 50 GLY B N 1
ATOM 4692 C CA . GLY B 1 50 ? -5.488 -20.594 -4.633 1 98.5 50 GLY B CA 1
ATOM 4693 C C . GLY B 1 50 ? -4.125 -20.281 -4.055 1 98.5 50 GLY B C 1
ATOM 4694 O O . GLY B 1 50 ? -3.742 -20.812 -3.014 1 98.5 50 GLY B O 1
ATOM 4695 N N . GLU B 1 51 ? -3.428 -19.406 -4.746 1 98.56 51 GLU B N 1
ATOM 4696 C CA . GLU B 1 51 ? -2.115 -18.984 -4.254 1 98.56 51 GLU B CA 1
ATOM 4697 C C . GLU B 1 51 ? -2.219 -17.719 -3.416 1 98.56 51 GLU B C 1
ATOM 4699 O O . GLU B 1 51 ? -2.885 -16.766 -3.812 1 98.56 51 GLU B O 1
ATOM 4704 N N . LEU B 1 52 ? -1.54 -17.766 -2.318 1 97.75 52 LEU B N 1
ATOM 4705 C CA . LEU B 1 52 ? -1.519 -16.594 -1.442 1 97.75 52 LEU B CA 1
ATOM 4706 C C . LEU B 1 52 ? -0.626 -15.5 -2.018 1 97.75 52 LEU B C 1
ATOM 4708 O O . LEU B 1 52 ? 0.274 -15.781 -2.812 1 97.75 52 LEU B O 1
ATOM 4712 N N . GLY B 1 53 ? -0.948 -14.305 -1.552 1 94.62 53 GLY B N 1
ATOM 4713 C CA . GLY B 1 53 ? 0.034 -13.258 -1.785 1 94.62 53 GLY B CA 1
ATOM 4714 C C . GLY B 1 53 ? 1.396 -13.578 -1.2 1 94.62 53 GLY B C 1
ATOM 4715 O O . GLY B 1 53 ? 1.507 -14.383 -0.272 1 94.62 53 GLY B O 1
ATOM 4716 N N . ASN B 1 54 ? 2.377 -12.852 -1.651 1 92.69 54 ASN B N 1
ATOM 4717 C CA . ASN B 1 54 ? 3.764 -13.211 -1.373 1 92.69 54 ASN B CA 1
ATOM 4718 C C . ASN B 1 54 ? 4.086 -13.094 0.115 1 92.69 54 ASN B C 1
ATOM 4720 O O . ASN B 1 54 ? 4.945 -13.812 0.625 1 92.69 54 ASN B O 1
ATOM 4724 N N . SER B 1 55 ? 3.34 -12.227 0.758 1 92.81 55 SER B N 1
ATOM 4725 C CA . SER B 1 55 ? 3.701 -11.953 2.146 1 92.81 55 SER B CA 1
ATOM 4726 C C . SER B 1 55 ? 2.607 -12.422 3.104 1 92.81 55 SER B C 1
ATOM 4728 O O . SER B 1 55 ? 2.725 -12.242 4.316 1 92.81 55 SER B O 1
ATOM 4730 N N . SER B 1 56 ? 1.581 -12.992 2.592 1 93.5 56 SER B N 1
ATOM 4731 C CA . SER B 1 56 ? 0.401 -13.312 3.389 1 93.5 56 SER B CA 1
ATOM 4732 C C . SER B 1 56 ? 0.709 -14.391 4.426 1 93.5 56 SER B C 1
ATOM 4734 O O . SER B 1 56 ? 0.154 -14.375 5.527 1 93.5 56 SER B O 1
ATOM 4736 N N . ALA B 1 57 ? 1.599 -15.258 4.074 1 94.44 57 ALA B N 1
ATOM 4737 C CA . ALA B 1 57 ? 1.9 -16.359 4.973 1 94.44 57 ALA B CA 1
ATOM 4738 C C . ALA B 1 57 ? 3.037 -16 5.926 1 94.44 57 ALA B C 1
ATOM 4740 O O . ALA B 1 57 ? 3.617 -16.891 6.57 1 94.44 57 ALA B O 1
ATOM 4741 N N . SER B 1 58 ? 3.357 -14.75 6.07 1 94.81 58 SER B N 1
ATOM 4742 C CA . SER B 1 58 ? 4.438 -14.336 6.961 1 94.81 58 SER B CA 1
ATOM 4743 C C . SER B 1 58 ? 3.904 -13.977 8.344 1 94.81 58 SER B C 1
ATOM 4745 O O . SER B 1 58 ? 4.68 -13.766 9.281 1 94.81 58 SER B O 1
ATOM 4747 N N . ASN B 1 59 ? 2.621 -13.914 8.477 1 95.62 59 ASN B N 1
ATOM 4748 C CA . ASN B 1 59 ? 2.004 -13.562 9.758 1 95.62 59 ASN B CA 1
ATOM 4749 C C . ASN B 1 59 ? 0.702 -14.328 9.977 1 95.62 59 ASN B C 1
ATOM 4751 O O . ASN B 1 59 ? -0.279 -14.117 9.266 1 95.62 59 ASN B O 1
ATOM 4755 N N . ARG B 1 60 ? 0.645 -15.188 10.992 1 96.31 60 ARG B N 1
ATOM 4756 C CA . ARG B 1 60 ? -0.464 -16.094 11.25 1 96.31 60 ARG B CA 1
ATOM 4757 C C . ARG B 1 60 ? -1.75 -15.328 11.539 1 96.31 60 ARG B C 1
ATOM 4759 O O . ARG B 1 60 ? -2.809 -15.656 10.992 1 96.31 60 ARG B O 1
ATOM 4766 N N . GLU B 1 61 ? -1.611 -14.289 12.391 1 95.56 61 GLU B N 1
ATOM 4767 C CA . GLU B 1 61 ? -2.779 -13.523 12.82 1 95.56 61 GLU B CA 1
ATOM 4768 C C . GLU B 1 61 ? -3.449 -12.828 11.641 1 95.56 61 GLU B C 1
ATOM 4770 O O . GLU B 1 61 ? -4.68 -12.773 11.555 1 95.56 61 GLU B O 1
ATOM 4775 N N . GLN B 1 62 ? -2.672 -12.375 10.789 1 93.06 62 GLN B N 1
ATOM 4776 C CA . GLN B 1 62 ? -3.217 -11.633 9.656 1 93.06 62 GLN B CA 1
ATOM 4777 C C . GLN B 1 62 ? -3.762 -12.578 8.586 1 93.06 62 GLN B C 1
ATOM 4779 O O . GLN B 1 62 ? -4.598 -12.18 7.773 1 93.06 62 GLN B O 1
ATOM 4784 N N . LEU B 1 63 ? -3.305 -13.82 8.531 1 96.62 63 LEU B N 1
ATOM 4785 C CA . LEU B 1 63 ? -3.809 -14.805 7.582 1 96.62 63 LEU B CA 1
ATOM 4786 C C . LEU B 1 63 ? -5.074 -15.469 8.109 1 96.62 63 LEU B C 1
ATOM 4788 O O . LEU B 1 63 ? -5.922 -15.914 7.328 1 96.62 63 LEU B O 1
ATOM 4792 N N . GLN B 1 64 ? -5.277 -15.492 9.352 1 96.19 64 GLN B N 1
ATOM 4793 C CA . GLN B 1 64 ? -6.281 -16.297 10.047 1 96.19 64 GLN B CA 1
ATOM 4794 C C . GLN B 1 64 ? -7.68 -16.016 9.5 1 96.19 64 GLN B C 1
ATOM 4796 O O . GLN B 1 64 ? -8.422 -16.953 9.188 1 96.19 64 GLN B O 1
ATOM 4801 N N . PRO B 1 65 ? -8.016 -14.758 9.305 1 94.88 65 PRO B N 1
ATOM 4802 C CA . PRO B 1 65 ? -9.391 -14.492 8.852 1 94.88 65 PRO B CA 1
ATOM 4803 C C . PRO B 1 65 ? -9.648 -15.016 7.438 1 94.88 65 PRO B C 1
ATOM 4805 O O . PRO B 1 65 ? -10.805 -15.219 7.059 1 94.88 65 PRO B O 1
ATOM 4808 N N . HIS B 1 66 ? -8.648 -15.273 6.676 1 96.88 66 HIS B N 1
ATOM 4809 C CA . HIS B 1 66 ? -8.812 -15.617 5.27 1 96.88 66 HIS B CA 1
ATOM 4810 C C . HIS B 1 66 ? -9.164 -17.094 5.094 1 96.88 66 HIS B C 1
ATOM 4812 O O . HIS B 1 66 ? -9.641 -17.5 4.035 1 96.88 66 HIS B O 1
ATOM 4818 N N . TRP B 1 67 ? -8.953 -17.969 6.051 1 97.69 67 TRP B N 1
ATOM 4819 C CA . TRP B 1 67 ? -9.25 -19.391 5.93 1 97.69 67 TRP B CA 1
ATOM 4820 C C . TRP B 1 67 ? -10.734 -19.625 5.711 1 97.69 67 TRP B C 1
ATOM 4822 O O . TRP B 1 67 ? -11.133 -20.5 4.926 1 97.69 67 TRP B O 1
ATOM 4832 N N . GLU B 1 68 ? -11.578 -18.781 6.355 1 95.75 68 GLU B N 1
ATOM 4833 C CA . GLU B 1 68 ? -13.023 -18.875 6.125 1 95.75 68 GLU B CA 1
ATOM 4834 C C . GLU B 1 68 ? -13.375 -18.516 4.688 1 95.75 68 GLU B C 1
ATOM 4836 O O . GLU B 1 68 ? -14.266 -19.109 4.09 1 95.75 68 GLU B O 1
ATOM 4841 N N . THR B 1 69 ? -12.672 -17.578 4.223 1 96.06 69 THR B N 1
ATOM 4842 C CA . THR B 1 69 ? -12.859 -17.156 2.836 1 96.06 69 THR B CA 1
ATOM 4843 C C . THR B 1 69 ? -12.516 -18.297 1.878 1 96.06 69 THR B C 1
ATOM 4845 O O . THR B 1 69 ? -13.25 -18.562 0.923 1 96.06 69 THR B O 1
ATOM 4848 N N . PHE B 1 70 ? -11.453 -19.031 2.141 1 97.94 70 PHE B N 1
ATOM 4849 C CA . PHE B 1 70 ? -11.023 -20.141 1.3 1 97.94 70 PHE B CA 1
ATOM 4850 C C . PHE B 1 70 ? -12.07 -21.25 1.289 1 97.94 70 PHE B C 1
ATOM 4852 O O . PHE B 1 70 ? -12.398 -21.797 0.231 1 97.94 70 PHE B O 1
ATOM 4859 N N . GLN B 1 71 ? -12.602 -21.516 2.422 1 96.88 71 GLN B N 1
ATOM 4860 C CA . GLN B 1 71 ? -13.625 -22.547 2.521 1 96.88 71 GLN B CA 1
ATOM 4861 C C . GLN B 1 71 ? -14.883 -22.141 1.758 1 96.88 71 GLN B C 1
ATOM 4863 O O . GLN B 1 71 ? -15.477 -22.953 1.044 1 96.88 71 GLN B O 1
ATOM 4868 N N . THR B 1 72 ? -15.25 -20.891 1.915 1 96.88 72 THR B N 1
ATOM 4869 C CA . THR B 1 72 ? -16.438 -20.375 1.227 1 96.88 72 THR B CA 1
ATOM 4870 C C . THR B 1 72 ? -16.266 -20.484 -0.286 1 96.88 72 THR B C 1
ATOM 4872 O O . THR B 1 72 ? -17.219 -20.781 -1.004 1 96.88 72 THR B O 1
ATOM 4875 N N . LEU B 1 73 ? -15.07 -20.391 -0.766 1 97.25 73 LEU B N 1
ATOM 4876 C CA . LEU B 1 73 ? -14.773 -20.438 -2.193 1 97.25 73 LEU B CA 1
ATOM 4877 C C . LEU B 1 73 ? -14.719 -21.875 -2.689 1 97.25 73 LEU B C 1
ATOM 4879 O O . LEU B 1 73 ? -14.734 -22.125 -3.898 1 97.25 73 LEU B O 1
ATOM 4883 N N . GLY B 1 74 ? -14.688 -22.812 -1.771 1 96.81 74 GLY B N 1
ATOM 4884 C CA . GLY B 1 74 ? -14.594 -24.219 -2.158 1 96.81 74 GLY B CA 1
ATOM 4885 C C . GLY B 1 74 ? -13.188 -24.641 -2.535 1 96.81 74 GLY B C 1
ATOM 4886 O O . GLY B 1 74 ? -13 -25.625 -3.266 1 96.81 74 GLY B O 1
ATOM 4887 N N . ILE B 1 75 ? -12.195 -23.922 -2.047 1 97.62 75 ILE B N 1
ATOM 4888 C CA . ILE B 1 75 ? -10.789 -24.234 -2.289 1 97.62 75 ILE B CA 1
ATOM 4889 C C . ILE B 1 75 ? -10.375 -25.453 -1.468 1 97.62 75 ILE B C 1
ATOM 4891 O O . ILE B 1 75 ? -10.695 -25.547 -0.28 1 97.62 75 ILE B O 1
ATOM 4895 N N . ASN B 1 76 ? -9.68 -26.359 -2.123 1 98.44 76 ASN B N 1
ATOM 4896 C CA . ASN B 1 76 ? -9.242 -27.516 -1.355 1 98.44 76 ASN B CA 1
ATOM 4897 C C . ASN B 1 76 ? -7.723 -27.516 -1.178 1 98.44 76 ASN B C 1
ATOM 4899 O O . ASN B 1 76 ? -7.184 -28.375 -0.474 1 98.44 76 ASN B O 1
ATOM 4903 N N . THR B 1 77 ? -7.055 -26.578 -1.812 1 98.81 77 THR B N 1
ATOM 4904 C CA . THR B 1 77 ? -5.602 -26.516 -1.717 1 98.81 77 THR B CA 1
ATOM 4905 C C . THR B 1 77 ? -5.109 -25.078 -1.743 1 98.81 77 THR B C 1
ATOM 4907 O O . THR B 1 77 ? -5.48 -24.312 -2.627 1 98.81 77 THR B O 1
ATOM 4910 N N . ILE B 1 78 ? -4.305 -24.734 -0.812 1 98.88 78 ILE B N 1
ATOM 4911 C CA . ILE B 1 78 ? -3.682 -23.406 -0.771 1 98.88 78 ILE B CA 1
ATOM 4912 C C . ILE B 1 78 ? -2.193 -23.531 -1.088 1 98.88 78 ILE B C 1
ATOM 4914 O O . ILE B 1 78 ? -1.512 -24.422 -0.571 1 98.88 78 ILE B O 1
ATOM 4918 N N . LEU B 1 79 ? -1.753 -22.719 -2.043 1 98.88 79 LEU B N 1
ATOM 4919 C CA . LEU B 1 79 ? -0.322 -22.578 -2.285 1 98.88 79 LEU B CA 1
ATOM 4920 C C . LEU B 1 79 ? 0.26 -21.453 -1.438 1 98.88 79 LEU B C 1
ATOM 4922 O O . LEU B 1 79 ? -0.154 -20.297 -1.564 1 98.88 79 LEU B O 1
ATOM 4926 N N . ALA B 1 80 ? 1.174 -21.766 -0.577 1 98.56 80 ALA B N 1
ATOM 4927 C CA . ALA B 1 80 ? 1.644 -20.797 0.411 1 98.56 80 ALA B CA 1
ATOM 4928 C C . ALA B 1 80 ? 3.164 -20.688 0.379 1 98.56 80 ALA B C 1
ATOM 4930 O O . ALA B 1 80 ? 3.875 -21.688 0.377 1 98.56 80 ALA B O 1
ATOM 4931 N N . PRO B 1 81 ? 3.637 -19.438 0.373 1 97.62 81 PRO B N 1
ATOM 4932 C CA . PRO B 1 81 ? 5.086 -19.234 0.401 1 97.62 81 PRO B CA 1
ATOM 4933 C C . PRO B 1 81 ? 5.703 -19.562 1.757 1 97.62 81 PRO B C 1
ATOM 4935 O O . PRO B 1 81 ? 5.098 -19.297 2.797 1 97.62 81 PRO B O 1
ATOM 4938 N N . ILE B 1 82 ? 6.781 -20.172 1.744 1 97.81 82 ILE B N 1
ATOM 4939 C CA . ILE B 1 82 ? 7.715 -20.312 2.854 1 97.81 82 ILE B CA 1
ATOM 4940 C C . ILE B 1 82 ? 9.047 -19.656 2.5 1 97.81 82 ILE B C 1
ATOM 4942 O O . ILE B 1 82 ? 9.703 -20.047 1.53 1 97.81 82 ILE B O 1
ATOM 4946 N N . ASN B 1 83 ? 9.438 -18.672 3.303 1 95.69 83 ASN B N 1
ATOM 4947 C CA . ASN B 1 83 ? 10.555 -17.781 2.982 1 95.69 83 ASN B CA 1
ATOM 4948 C C . ASN B 1 83 ? 11.844 -18.25 3.658 1 95.69 83 ASN B C 1
ATOM 4950 O O . ASN B 1 83 ? 11.875 -18.469 4.871 1 95.69 83 ASN B O 1
ATOM 4954 N N . TRP B 1 84 ? 12.914 -18.312 2.908 1 98.06 84 TRP B N 1
ATOM 4955 C CA . TRP B 1 84 ? 14.211 -18.688 3.473 1 98.06 84 TRP B CA 1
ATOM 4956 C C . TRP B 1 84 ? 14.602 -17.75 4.609 1 98.06 84 TRP B C 1
ATOM 4958 O O . TRP B 1 84 ? 15.102 -18.188 5.645 1 98.06 84 TRP B O 1
ATOM 4968 N N . GLU B 1 85 ? 14.375 -16.469 4.461 1 96.38 85 GLU B N 1
ATOM 4969 C CA . GLU B 1 85 ? 14.781 -15.492 5.465 1 96.38 85 GLU B CA 1
ATOM 4970 C C . GLU B 1 85 ? 14.094 -15.758 6.801 1 96.38 85 GLU B C 1
ATOM 4972 O O . GLU B 1 85 ? 14.68 -15.516 7.86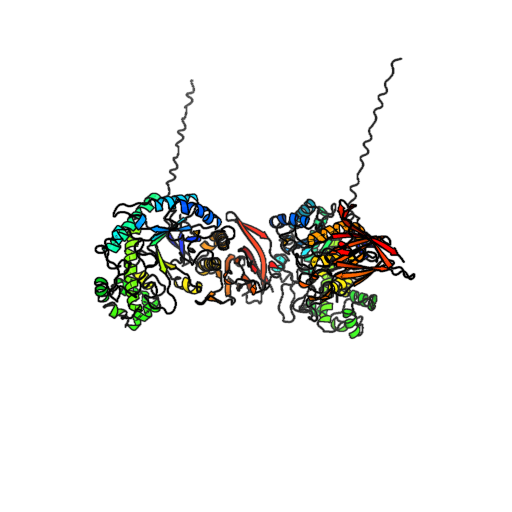3 1 96.38 85 GLU B O 1
ATOM 4977 N N . MET B 1 86 ? 12.867 -16.25 6.785 1 96.06 86 MET B N 1
ATOM 4978 C CA . MET B 1 86 ? 12.148 -16.547 8.023 1 96.06 86 MET B CA 1
ATOM 4979 C C . MET B 1 86 ? 12.555 -17.906 8.57 1 96.06 86 MET B C 1
ATOM 4981 O O . MET B 1 86 ? 12.586 -18.109 9.781 1 96.06 86 MET B O 1
ATOM 4985 N N . ILE B 1 87 ? 12.898 -18.875 7.734 1 98.12 87 ILE B N 1
ATOM 4986 C CA . ILE B 1 87 ? 13.234 -20.25 8.109 1 98.12 87 ILE B CA 1
ATOM 4987 C C . ILE B 1 87 ? 14.625 -20.281 8.734 1 98.12 87 ILE B C 1
ATOM 4989 O O . ILE B 1 87 ? 14.883 -21.078 9.648 1 98.12 87 ILE B O 1
ATOM 4993 N N . GLU B 1 88 ? 15.492 -19.438 8.242 1 98.56 88 GLU B N 1
ATOM 4994 C CA . GLU B 1 88 ? 16.859 -19.406 8.734 1 98.56 88 GLU B CA 1
ATOM 4995 C C . GLU B 1 88 ? 17.344 -17.984 8.992 1 98.56 88 GLU B C 1
ATOM 4997 O O . GLU B 1 88 ? 18.297 -17.516 8.375 1 98.56 88 GLU B O 1
ATOM 5002 N N . PRO B 1 89 ? 16.766 -17.375 9.977 1 96.81 89 PRO B N 1
ATOM 5003 C CA . PRO B 1 89 ? 17.125 -15.977 10.25 1 96.81 89 PRO B CA 1
ATOM 5004 C C . PRO B 1 89 ? 18.594 -15.797 10.602 1 96.81 89 PRO B C 1
ATOM 5006 O O . PRO B 1 89 ? 19.188 -14.766 10.297 1 96.81 89 PRO B O 1
ATOM 5009 N N . ASN B 1 90 ? 19.156 -16.828 11.32 1 97.38 90 ASN B N 1
ATOM 5010 C CA . ASN B 1 90 ? 20.594 -16.922 11.578 1 97.38 90 ASN B CA 1
ATOM 5011 C C . ASN B 1 90 ? 21.172 -18.219 11.016 1 97.38 90 ASN B C 1
ATOM 5013 O O . ASN B 1 90 ? 20.531 -19.266 11.07 1 97.38 90 ASN B O 1
ATOM 5017 N N . GLU B 1 91 ? 22.328 -18.047 10.43 1 97.56 91 GLU B N 1
ATOM 5018 C CA . GLU B 1 91 ? 22.922 -19.172 9.727 1 97.56 91 GLU B CA 1
ATOM 5019 C C . GLU B 1 91 ? 23 -20.406 10.633 1 97.56 91 GLU B C 1
ATOM 5021 O O . GLU B 1 91 ? 23.609 -20.344 11.703 1 97.56 91 GLU B O 1
ATOM 5026 N N . GLY B 1 92 ? 22.359 -21.406 10.227 1 97.06 92 GLY B N 1
ATOM 5027 C CA . GLY B 1 92 ? 22.438 -22.672 10.938 1 97.06 92 GLY B CA 1
ATOM 5028 C C . GLY B 1 92 ? 21.375 -22.828 12.008 1 97.06 92 GLY B C 1
ATOM 5029 O O . GLY B 1 92 ? 21.219 -23.906 12.578 1 97.06 92 GLY B O 1
ATOM 5030 N N . ASN B 1 93 ? 20.703 -21.797 12.336 1 97.81 93 ASN B N 1
ATOM 5031 C CA . ASN B 1 93 ? 19.594 -21.828 13.289 1 97.81 93 ASN B CA 1
ATOM 5032 C C . ASN B 1 93 ? 18.25 -21.688 12.594 1 97.81 93 ASN B C 1
ATOM 5034 O O . ASN B 1 93 ? 17.875 -20.578 12.188 1 97.81 93 ASN B O 1
ATOM 5038 N N . PHE B 1 94 ? 17.531 -22.781 12.57 1 98.44 94 PHE B N 1
ATOM 5039 C CA . PHE B 1 94 ? 16.312 -22.797 11.773 1 98.44 94 PHE B CA 1
ATOM 5040 C C . PHE B 1 94 ? 15.086 -22.547 12.648 1 98.44 94 PHE B C 1
ATOM 5042 O O . PHE B 1 94 ? 15.016 -23.016 13.789 1 98.44 94 PHE B O 1
ATOM 5049 N N . ASP B 1 95 ? 14.195 -21.719 12.164 1 98.44 95 ASP B N 1
ATOM 5050 C CA . ASP B 1 95 ? 12.875 -21.469 12.742 1 98.44 95 ASP B CA 1
ATOM 5051 C C . ASP B 1 95 ? 11.766 -21.938 11.805 1 98.44 95 ASP B C 1
ATOM 5053 O O . ASP B 1 95 ? 11.492 -21.297 10.789 1 98.44 95 ASP B O 1
ATOM 5057 N N . PHE B 1 96 ? 11.07 -23.031 12.203 1 98.56 96 PHE B N 1
ATOM 5058 C CA . PHE B 1 96 ? 10.086 -23.625 11.312 1 98.56 96 PHE B CA 1
ATOM 5059 C C . PHE B 1 96 ? 8.68 -23.219 11.711 1 98.56 96 PHE B C 1
ATOM 5061 O O . PHE B 1 96 ? 7.699 -23.812 11.25 1 98.56 96 PHE B O 1
ATOM 5068 N N . SER B 1 97 ? 8.523 -22.141 12.516 1 97.75 97 SER B N 1
ATOM 5069 C CA . SER B 1 97 ? 7.238 -21.75 13.086 1 97.75 97 SER B CA 1
ATOM 5070 C C . SER B 1 97 ? 6.23 -21.422 11.992 1 97.75 97 SER B C 1
ATOM 5072 O O . SER B 1 97 ? 5.059 -21.812 12.086 1 97.75 97 SER B O 1
ATOM 5074 N N . SER B 1 98 ? 6.648 -20.766 10.953 1 97.06 98 SER B N 1
ATOM 5075 C CA . SER B 1 98 ? 5.73 -20.375 9.883 1 97.06 98 SER B CA 1
ATOM 5076 C C . SER B 1 98 ? 5.184 -21.609 9.164 1 97.06 98 SER B C 1
ATOM 5078 O O . SER B 1 98 ? 4.004 -21.656 8.805 1 97.06 98 SER B O 1
ATOM 5080 N N . LEU B 1 99 ? 5.988 -22.609 8.945 1 98.38 99 LEU B N 1
ATOM 5081 C CA . LEU B 1 99 ? 5.559 -23.859 8.336 1 98.38 99 LEU B CA 1
ATOM 5082 C C . LEU B 1 99 ? 4.605 -24.609 9.258 1 98.38 99 LEU B C 1
ATOM 5084 O O . LEU B 1 99 ? 3.568 -25.109 8.812 1 98.38 99 LEU B O 1
ATOM 5088 N N . ASP B 1 100 ? 4.91 -24.672 10.508 1 98.56 100 ASP B N 1
ATOM 5089 C CA . ASP B 1 100 ? 4.133 -25.422 11.484 1 98.56 100 ASP B CA 1
ATOM 5090 C C . ASP B 1 100 ? 2.713 -24.875 11.602 1 98.56 100 ASP B C 1
ATOM 5092 O O . ASP B 1 100 ? 1.74 -25.625 11.508 1 98.56 100 ASP B O 1
ATOM 5096 N N . TRP B 1 101 ? 2.643 -23.531 11.852 1 98.19 101 TRP B N 1
ATOM 5097 C CA . TRP B 1 101 ? 1.299 -23 12.062 1 98.19 101 TRP B CA 1
ATOM 5098 C C . TRP B 1 101 ? 0.492 -23.031 10.773 1 98.19 101 TRP B C 1
ATOM 5100 O O . TRP B 1 101 ? -0.734 -23.156 10.797 1 98.19 101 TRP B O 1
ATOM 5110 N N . LEU B 1 102 ? 1.131 -22.953 9.594 1 98.38 102 LEU B N 1
ATOM 5111 C CA . LEU B 1 102 ? 0.421 -23.094 8.328 1 98.38 102 LEU B CA 1
ATOM 5112 C C . LEU B 1 102 ? -0.193 -24.484 8.195 1 98.38 102 LEU B C 1
ATOM 5114 O O . LEU B 1 102 ? -1.354 -24.625 7.801 1 98.38 102 LEU B O 1
ATOM 5118 N N . ILE B 1 103 ? 0.584 -25.547 8.477 1 98.62 103 ILE B N 1
ATOM 5119 C CA . ILE B 1 103 ? 0.12 -26.922 8.414 1 98.62 103 ILE B CA 1
ATOM 5120 C C . ILE B 1 103 ? -1.028 -27.141 9.398 1 98.62 103 ILE B C 1
ATOM 5122 O O . ILE B 1 103 ? -2.051 -27.734 9.047 1 98.62 103 ILE B O 1
ATOM 5126 N N . GLU B 1 104 ? -0.852 -26.609 10.602 1 98.44 104 GLU B N 1
ATOM 5127 C CA . GLU B 1 104 ? -1.881 -26.734 11.633 1 98.44 104 GLU B CA 1
ATOM 5128 C C . GLU B 1 104 ? -3.195 -26.094 11.172 1 98.44 104 GLU B C 1
ATOM 5130 O O . GLU B 1 104 ? -4.254 -26.719 11.281 1 98.44 104 GLU B O 1
ATOM 5135 N N . ASP B 1 105 ? -3.082 -24.859 10.695 1 98.5 105 ASP B N 1
ATOM 5136 C CA . ASP B 1 105 ? -4.277 -24.141 10.273 1 98.5 105 ASP B CA 1
ATOM 5137 C C . ASP B 1 105 ? -4.934 -24.812 9.07 1 98.5 105 ASP B C 1
ATOM 5139 O O . ASP B 1 105 ? -6.16 -24.891 8.992 1 98.5 105 ASP B O 1
ATOM 5143 N N . ALA B 1 106 ? -4.141 -25.25 8.125 1 98.56 106 ALA B N 1
ATOM 5144 C CA . ALA B 1 106 ? -4.68 -25.953 6.965 1 98.56 106 ALA B CA 1
ATOM 5145 C C . ALA B 1 106 ? -5.438 -27.203 7.383 1 98.56 106 ALA B C 1
ATOM 5147 O O . ALA B 1 106 ? -6.527 -27.484 6.879 1 98.56 106 ALA B O 1
ATOM 5148 N N . ARG B 1 107 ? -4.91 -28.016 8.297 1 97.38 107 ARG B N 1
ATOM 5149 C CA . ARG B 1 107 ? -5.539 -29.219 8.812 1 97.38 107 ARG B CA 1
ATOM 5150 C C . ARG B 1 107 ? -6.879 -28.906 9.469 1 97.38 107 ARG B C 1
ATOM 5152 O O . ARG B 1 107 ? -7.871 -29.609 9.234 1 97.38 107 ARG B O 1
ATOM 5159 N N . GLU B 1 108 ? -6.824 -27.875 10.227 1 97.31 108 GLU B N 1
ATOM 5160 C CA . GLU B 1 108 ? -8.031 -27.484 10.938 1 97.31 108 GLU B CA 1
ATOM 5161 C C . GLU B 1 108 ? -9.164 -27.156 9.961 1 97.31 108 GLU B C 1
ATOM 5163 O O . GLU B 1 108 ? -10.336 -27.297 10.297 1 97.31 108 GLU B O 1
ATOM 5168 N N . HIS B 1 109 ? -8.844 -26.766 8.805 1 97.75 109 HIS B N 1
ATOM 5169 C CA . HIS B 1 109 ? -9.852 -26.312 7.844 1 97.75 109 HIS B CA 1
ATOM 5170 C C . HIS B 1 109 ? -10.023 -27.344 6.723 1 97.75 109 HIS B C 1
ATOM 5172 O O . HIS B 1 109 ? -10.719 -27.078 5.738 1 97.75 109 HIS B O 1
ATOM 5178 N N . ASP B 1 110 ? -9.344 -28.469 6.789 1 97.06 110 ASP B N 1
ATOM 5179 C CA . ASP B 1 110 ? -9.414 -29.547 5.809 1 97.06 110 ASP B CA 1
ATOM 5180 C C . ASP B 1 110 ? -8.984 -29.062 4.426 1 97.06 110 ASP B C 1
ATOM 5182 O O . ASP B 1 110 ? -9.688 -29.297 3.439 1 97.06 110 ASP B O 1
ATOM 5186 N N . ILE B 1 111 ? -7.941 -28.312 4.371 1 98.5 111 ILE B N 1
ATOM 5187 C CA . ILE B 1 111 ? -7.348 -27.797 3.145 1 98.5 111 ILE B CA 1
ATOM 5188 C C . ILE B 1 111 ? -5.922 -28.328 3.002 1 98.5 111 ILE B C 1
ATOM 5190 O O . ILE B 1 111 ? -5.176 -28.391 3.98 1 98.5 111 ILE B O 1
ATOM 5194 N N . LYS B 1 112 ? -5.578 -28.797 1.849 1 98.81 112 LYS B N 1
ATOM 5195 C CA . LYS B 1 112 ? -4.211 -29.219 1.562 1 98.81 112 LYS B CA 1
ATOM 5196 C C . LYS B 1 112 ? -3.32 -28.016 1.239 1 98.81 112 LYS B C 1
ATOM 5198 O O . LYS B 1 112 ? -3.816 -26.922 1.02 1 98.81 112 LYS B O 1
ATOM 5203 N N . LEU B 1 113 ? -1.981 -28.328 1.279 1 98.88 113 LEU B N 1
ATOM 5204 C CA . LEU B 1 113 ? -1.018 -27.266 1.026 1 98.88 113 LEU B CA 1
ATOM 5205 C C . LEU B 1 113 ? -0.048 -27.656 -0.083 1 98.88 113 LEU B C 1
ATOM 5207 O O . LEU B 1 113 ? 0.377 -28.812 -0.158 1 98.88 113 LEU B O 1
ATOM 5211 N N . VAL B 1 114 ? 0.225 -26.734 -0.954 1 98.88 114 VAL B N 1
ATOM 5212 C CA . VAL B 1 114 ? 1.441 -26.719 -1.76 1 98.88 114 VAL B CA 1
ATOM 5213 C C . VAL B 1 114 ? 2.391 -25.641 -1.254 1 98.88 114 VAL B C 1
ATOM 5215 O O . VAL B 1 114 ? 2.021 -24.469 -1.184 1 98.88 114 VAL B O 1
ATOM 5218 N N . ILE B 1 115 ? 3.549 -26.047 -0.931 1 98.75 115 ILE B N 1
ATOM 5219 C CA . ILE B 1 115 ? 4.508 -25.094 -0.377 1 98.75 115 ILE B CA 1
ATOM 5220 C C . ILE B 1 115 ? 5.344 -24.484 -1.503 1 98.75 115 ILE B C 1
ATOM 5222 O O . ILE B 1 115 ? 5.789 -25.203 -2.404 1 98.75 115 ILE B O 1
ATOM 5226 N N . LEU B 1 116 ? 5.445 -23.172 -1.473 1 98.69 116 LEU B N 1
ATOM 5227 C CA . LEU B 1 116 ? 6.328 -22.438 -2.379 1 98.69 116 LEU B CA 1
ATOM 5228 C C . LEU B 1 116 ? 7.613 -22.031 -1.669 1 98.69 116 LEU B C 1
ATOM 5230 O O . LEU B 1 116 ? 7.598 -21.141 -0.809 1 98.69 116 LEU B O 1
ATOM 5234 N N . TRP B 1 117 ? 8.68 -22.641 -1.992 1 98.62 117 TRP B N 1
ATOM 5235 C CA . TRP B 1 117 ? 9.961 -22.281 -1.4 1 98.62 117 TRP B CA 1
ATOM 5236 C C . TRP B 1 117 ? 10.523 -21.016 -2.061 1 98.62 117 TRP B C 1
ATOM 5238 O O . TRP B 1 117 ? 10.984 -21.062 -3.203 1 98.62 117 TRP B O 1
ATOM 5248 N N . PHE B 1 118 ? 10.445 -19.938 -1.318 1 97.81 118 PHE B N 1
ATOM 5249 C CA . PHE B 1 118 ? 11.109 -18.703 -1.736 1 97.81 118 PHE B CA 1
ATOM 5250 C C . PHE B 1 118 ? 12.547 -18.672 -1.223 1 97.81 118 PHE B C 1
ATOM 5252 O O . PHE B 1 118 ? 12.82 -18.078 -0.177 1 97.81 118 PHE B O 1
ATOM 5259 N N . GLY B 1 119 ? 13.414 -19.328 -2.01 1 97.94 119 GLY B N 1
ATOM 5260 C CA . GLY B 1 119 ? 14.828 -19.422 -1.67 1 97.94 119 GLY B CA 1
ATOM 5261 C C . GLY B 1 119 ? 15.68 -18.406 -2.408 1 97.94 119 GLY B C 1
ATOM 5262 O O . GLY B 1 119 ? 15.5 -17.203 -2.256 1 97.94 119 GLY B O 1
ATOM 5263 N N . SER B 1 120 ? 16.5 -18.953 -3.322 1 98.12 120 SER B N 1
ATOM 5264 C CA . SER B 1 120 ? 17.422 -18.109 -4.09 1 98.12 120 SER B CA 1
ATOM 5265 C C . SER B 1 120 ? 16.672 -17.234 -5.078 1 98.12 120 SER B C 1
ATOM 5267 O O . SER B 1 120 ? 17.109 -16.125 -5.398 1 98.12 120 SER B O 1
ATOM 5269 N N . TRP B 1 121 ? 15.492 -17.734 -5.504 1 97.19 121 TRP B N 1
ATOM 5270 C CA . TRP B 1 121 ? 14.805 -16.953 -6.516 1 97.19 121 TRP B CA 1
ATOM 5271 C C . TRP B 1 121 ? 13.328 -16.781 -6.164 1 97.19 121 TRP B C 1
ATOM 5273 O O . TRP B 1 121 ? 12.641 -17.766 -5.867 1 97.19 121 TRP B O 1
ATOM 5283 N N . LYS B 1 122 ? 12.812 -15.633 -6.168 1 95.88 122 LYS B N 1
ATOM 5284 C CA . LYS B 1 122 ? 11.422 -15.203 -6.293 1 95.88 122 LYS B CA 1
ATOM 5285 C C . LYS B 1 122 ? 11.289 -14.062 -7.301 1 95.88 122 LYS B C 1
ATOM 5287 O O . LYS B 1 122 ? 11.828 -12.977 -7.086 1 95.88 122 LYS B O 1
ATOM 5292 N N . ASN B 1 123 ? 10.602 -14.289 -8.398 1 92.31 123 ASN B N 1
ATOM 5293 C CA . ASN B 1 123 ? 10.469 -13.305 -9.469 1 92.31 123 ASN B CA 1
ATOM 5294 C C . ASN B 1 123 ? 11.836 -12.805 -9.93 1 92.31 123 ASN B C 1
ATOM 5296 O O . ASN B 1 123 ? 12.062 -11.594 -10.016 1 92.31 123 ASN B O 1
ATOM 5300 N N . SER B 1 124 ? 12.727 -13.734 -10.07 1 93.25 124 SER B N 1
ATOM 5301 C CA . SER B 1 124 ? 14.062 -13.547 -10.625 1 93.25 124 SER B CA 1
ATOM 5302 C C . SER B 1 124 ? 15.023 -13.008 -9.57 1 93.25 124 SER B C 1
ATOM 5304 O O . SER B 1 124 ? 16.234 -13.125 -9.711 1 93.25 124 SER B O 1
ATOM 5306 N N . MET B 1 125 ? 14.516 -12.398 -8.508 1 95.12 125 MET B N 1
ATOM 5307 C CA . MET B 1 125 ? 15.375 -11.719 -7.535 1 95.12 125 MET B CA 1
ATOM 5308 C C . MET B 1 125 ? 15.625 -12.609 -6.324 1 95.12 125 MET B C 1
ATOM 5310 O O . MET B 1 125 ? 14.836 -13.516 -6.039 1 95.12 125 MET B O 1
ATOM 5314 N N . SER B 1 126 ? 16.688 -12.32 -5.633 1 97.12 126 SER B N 1
ATOM 5315 C CA . SER B 1 126 ? 17.062 -13.07 -4.438 1 97.12 126 SER B CA 1
ATOM 5316 C C . SER B 1 126 ? 16.719 -12.297 -3.168 1 97.12 126 SER B C 1
ATOM 5318 O O . SER B 1 126 ? 17.5 -12.289 -2.219 1 97.12 126 SER B O 1
ATOM 5320 N N . SER B 1 127 ? 15.539 -11.734 -3.215 1 94.12 127 SER B N 1
ATOM 5321 C CA . SER B 1 127 ? 15.156 -10.812 -2.146 1 94.12 127 SER B CA 1
ATOM 5322 C C . SER B 1 127 ? 14.75 -11.57 -0.887 1 94.12 127 SER B C 1
ATOM 5324 O O . SER B 1 127 ? 14.703 -10.992 0.202 1 94.12 127 SER B O 1
ATOM 5326 N N . TYR B 1 128 ? 14.445 -12.859 -0.909 1 96.56 128 TYR B N 1
ATOM 5327 C CA . TYR B 1 128 ? 13.922 -13.594 0.235 1 96.56 128 TYR B CA 1
ATOM 5328 C C . TYR B 1 128 ? 15.031 -14.352 0.951 1 96.56 128 TYR B C 1
ATOM 5330 O O . TYR B 1 128 ? 14.773 -15.109 1.891 1 96.56 128 TYR B O 1
ATOM 5338 N N . VAL B 1 129 ? 16.281 -14.227 0.539 1 97.75 129 VAL B N 1
ATOM 5339 C CA . VAL B 1 129 ? 17.391 -14.875 1.247 1 97.75 129 VAL B CA 1
ATOM 5340 C C . VAL B 1 129 ? 17.609 -14.188 2.592 1 97.75 129 VAL B C 1
ATOM 5342 O O . VAL B 1 129 ? 17.234 -13.023 2.773 1 97.75 129 VAL B O 1
ATOM 5345 N N . PRO B 1 130 ? 18.203 -14.922 3.557 1 98 130 PRO B N 1
ATOM 5346 C CA . PRO B 1 130 ? 18.438 -14.336 4.879 1 98 130 PRO B CA 1
ATOM 5347 C C . PRO B 1 130 ? 19.406 -13.156 4.84 1 98 130 PRO B C 1
ATOM 5349 O O . PRO B 1 130 ? 20.234 -13.062 3.938 1 98 130 PRO B O 1
ATOM 5352 N N . ALA B 1 131 ? 19.328 -12.32 5.898 1 97.31 131 ALA B N 1
ATOM 5353 C CA . ALA B 1 131 ? 20.172 -11.125 6.012 1 97.31 131 ALA B CA 1
ATOM 5354 C C . ALA B 1 131 ? 21.641 -11.477 5.922 1 97.31 131 ALA B C 1
ATOM 5356 O O . ALA B 1 131 ? 22.438 -10.742 5.32 1 97.31 131 ALA B O 1
ATOM 5357 N N . TRP B 1 132 ? 22.016 -12.57 6.551 1 98 132 TRP B N 1
ATOM 5358 C CA . TRP B 1 132 ? 23.438 -12.953 6.562 1 98 132 TRP B CA 1
ATOM 5359 C C . TRP B 1 132 ? 23.906 -13.352 5.172 1 98 132 TRP B C 1
ATOM 5361 O O . TRP B 1 132 ? 25.078 -13.242 4.852 1 98 132 TRP B O 1
ATOM 5371 N N . VAL B 1 133 ? 23.031 -13.82 4.289 1 98.25 133 VAL B N 1
ATOM 5372 C CA . VAL B 1 133 ? 23.359 -14.078 2.889 1 98.25 133 VAL B CA 1
ATOM 5373 C C . VAL B 1 133 ? 23.422 -12.75 2.125 1 98.25 133 VAL B C 1
ATOM 5375 O O . VAL B 1 133 ? 24.344 -12.531 1.333 1 98.25 133 VAL B O 1
ATOM 5378 N N . LYS B 1 134 ? 22.453 -11.859 2.385 1 96.56 134 LYS B N 1
ATOM 5379 C CA . LYS B 1 134 ? 22.406 -10.562 1.72 1 96.56 134 LYS B CA 1
ATOM 5380 C C . LYS B 1 134 ? 23.672 -9.75 1.982 1 96.56 134 LYS B C 1
ATOM 5382 O O . LYS B 1 134 ? 24.266 -9.195 1.054 1 96.56 134 LYS B O 1
ATOM 5387 N N . ARG B 1 135 ? 24.078 -9.719 3.186 1 96 135 ARG B N 1
ATOM 5388 C CA . ARG B 1 135 ? 25.141 -8.82 3.615 1 96 135 ARG B CA 1
ATOM 5389 C C . ARG B 1 135 ? 26.516 -9.359 3.225 1 96 135 ARG B C 1
ATOM 5391 O O . ARG B 1 135 ? 27.438 -8.594 2.938 1 96 135 ARG B O 1
ATOM 5398 N N . ASP B 1 136 ? 26.672 -10.688 3.225 1 97.31 136 ASP B N 1
ATOM 5399 C CA . ASP B 1 136 ? 27.969 -11.297 2.932 1 97.31 136 ASP B CA 1
ATOM 5400 C C . ASP B 1 136 ? 28.109 -11.594 1.439 1 97.31 136 ASP B C 1
ATOM 5402 O O . ASP B 1 136 ? 28.25 -12.75 1.044 1 97.31 136 ASP B O 1
ATOM 5406 N N . TRP B 1 137 ? 28.188 -10.555 0.656 1 94 137 TRP B N 1
ATOM 5407 C CA . TRP B 1 137 ? 28.203 -10.688 -0.797 1 94 137 TRP B CA 1
ATOM 5408 C C . TRP B 1 137 ? 29.5 -11.312 -1.28 1 94 137 TRP B C 1
ATOM 5410 O O . TRP B 1 137 ? 29.578 -11.82 -2.402 1 94 137 TRP B O 1
ATOM 5420 N N . LYS B 1 138 ? 30.547 -11.297 -0.465 1 95.56 138 LYS B N 1
ATOM 5421 C CA . LYS B 1 138 ? 31.797 -11.945 -0.834 1 95.56 138 LYS B CA 1
ATOM 5422 C C . LYS B 1 138 ? 31.672 -13.469 -0.811 1 95.56 138 LYS B C 1
ATOM 5424 O O . LYS B 1 138 ? 32.156 -14.156 -1.704 1 95.56 138 LYS B O 1
ATOM 5429 N N . ARG B 1 139 ? 30.953 -13.914 0.175 1 97.69 139 ARG B N 1
ATOM 5430 C CA . ARG B 1 139 ? 30.703 -15.352 0.306 1 97.69 139 ARG B CA 1
ATOM 5431 C C . ARG B 1 139 ? 29.594 -15.805 -0.637 1 97.69 139 ARG B C 1
ATOM 5433 O O . ARG B 1 139 ? 29.625 -16.938 -1.137 1 97.69 139 ARG B O 1
ATOM 5440 N N . PHE B 1 140 ? 28.688 -14.922 -0.888 1 98.06 140 PHE B N 1
ATOM 5441 C CA . PHE B 1 140 ? 27.531 -15.219 -1.711 1 98.06 140 PHE B CA 1
ATOM 5442 C C . PHE B 1 140 ? 27.453 -14.266 -2.9 1 98.06 140 PHE B C 1
ATOM 5444 O O . PHE B 1 140 ? 26.641 -13.344 -2.908 1 98.06 140 PHE B O 1
ATOM 5451 N N . PRO B 1 141 ? 28.234 -14.602 -3.908 1 96.69 141 PRO B N 1
ATOM 5452 C CA . PRO B 1 141 ? 28.359 -13.672 -5.039 1 96.69 141 PRO B CA 1
ATOM 5453 C C . PRO B 1 141 ? 27.031 -13.477 -5.773 1 96.69 141 PRO B C 1
ATOM 5455 O O . PRO B 1 141 ? 26.219 -14.406 -5.867 1 96.69 141 PRO B O 1
ATOM 5458 N N . ARG B 1 142 ? 26.906 -12.219 -6.375 1 95.94 142 ARG B N 1
ATOM 5459 C CA . ARG B 1 142 ? 25.75 -11.82 -7.16 1 95.94 142 ARG B CA 1
ATOM 5460 C C . ARG B 1 142 ? 26.062 -11.859 -8.656 1 95.94 142 ARG B C 1
ATOM 5462 O O . ARG B 1 142 ? 27.219 -11.953 -9.047 1 95.94 142 ARG B O 1
ATOM 5469 N N . VAL B 1 143 ? 24.984 -11.797 -9.352 1 95.81 143 VAL B N 1
ATOM 5470 C CA . VAL B 1 143 ? 25.078 -11.703 -10.805 1 95.81 143 VAL B CA 1
ATOM 5471 C C . VAL B 1 143 ? 25.75 -10.391 -11.195 1 95.81 143 VAL B C 1
ATOM 5473 O O . VAL B 1 143 ? 25.516 -9.352 -10.578 1 95.81 143 VAL B O 1
ATOM 5476 N N . GLN B 1 144 ? 26.641 -10.484 -12.164 1 95.5 144 GLN B N 1
ATOM 5477 C CA . GLN B 1 144 ? 27.156 -9.305 -12.844 1 95.5 144 GLN B CA 1
ATOM 5478 C C . GLN B 1 144 ? 26.562 -9.164 -14.242 1 95.5 144 GLN B C 1
ATOM 5480 O O . GLN B 1 144 ? 26.453 -10.148 -14.977 1 95.5 144 GLN B O 1
ATOM 5485 N N . THR B 1 145 ? 26.172 -7.977 -14.578 1 95.06 145 THR B N 1
ATOM 5486 C CA . THR B 1 145 ? 25.562 -7.699 -15.883 1 95.06 145 THR B CA 1
ATOM 5487 C C . THR B 1 145 ? 26.641 -7.41 -16.922 1 95.06 145 THR B C 1
ATOM 5489 O O . THR B 1 145 ? 27.828 -7.324 -16.594 1 95.06 145 THR B O 1
ATOM 5492 N N . ALA B 1 146 ? 26.203 -7.301 -18.141 1 95.31 146 ALA B N 1
ATOM 5493 C CA . ALA B 1 146 ? 27.109 -7.059 -19.25 1 95.31 146 ALA B CA 1
ATOM 5494 C C . ALA B 1 146 ? 27.844 -5.727 -19.078 1 95.31 146 ALA B C 1
ATOM 5496 O O . ALA B 1 146 ? 29 -5.594 -19.469 1 95.31 146 ALA B O 1
ATOM 5497 N N . ASP B 1 147 ? 27.219 -4.766 -18.438 1 93.69 147 ASP B N 1
ATOM 5498 C CA . ASP B 1 147 ? 27.812 -3.443 -18.266 1 93.69 147 ASP B CA 1
ATOM 5499 C C . ASP B 1 147 ? 28.672 -3.383 -17 1 93.69 147 ASP B C 1
ATOM 5501 O O . ASP B 1 147 ? 29.141 -2.312 -16.609 1 93.69 147 ASP B O 1
ATOM 5505 N N . GLY B 1 148 ? 28.766 -4.445 -16.328 1 91.25 148 GLY B N 1
ATOM 5506 C CA . GLY B 1 148 ? 29.672 -4.523 -15.195 1 91.25 148 GLY B CA 1
ATOM 5507 C C . GLY B 1 148 ? 28.984 -4.242 -13.867 1 91.25 148 GLY B C 1
ATOM 5508 O O . GLY B 1 148 ? 29.609 -4.309 -12.812 1 91.25 148 GLY B O 1
ATOM 5509 N N . ASN B 1 149 ? 27.703 -3.99 -13.891 1 91.25 149 ASN B N 1
ATOM 5510 C CA . ASN B 1 149 ? 26.953 -3.715 -12.664 1 91.25 149 ASN B CA 1
ATOM 5511 C C . ASN B 1 149 ? 26.516 -5.004 -11.969 1 91.25 149 ASN B C 1
ATOM 5513 O O . ASN B 1 149 ? 26.641 -6.09 -12.539 1 91.25 149 ASN B O 1
ATOM 5517 N N . THR B 1 150 ? 26.172 -4.836 -10.672 1 91.44 150 THR B N 1
ATOM 5518 C CA . THR B 1 150 ? 25.672 -5.969 -9.906 1 91.44 150 THR B CA 1
ATOM 5519 C C . THR B 1 150 ? 24.156 -5.859 -9.688 1 91.44 150 THR B C 1
ATOM 5521 O O . THR B 1 150 ? 23.609 -4.754 -9.688 1 91.44 150 THR B O 1
ATOM 5524 N N . THR B 1 151 ? 23.531 -7.012 -9.57 1 89.88 151 THR B N 1
ATOM 5525 C CA . THR B 1 151 ? 22.094 -7.062 -9.289 1 89.88 151 THR B CA 1
ATOM 5526 C C . THR B 1 151 ? 21.812 -7.965 -8.094 1 89.88 151 THR B C 1
ATOM 5528 O O . THR B 1 151 ? 22.641 -8.812 -7.738 1 89.88 151 THR B O 1
ATOM 5531 N N . GLU B 1 152 ? 20.656 -7.727 -7.477 1 92.81 152 GLU B N 1
ATOM 5532 C CA . GLU B 1 152 ? 20.266 -8.523 -6.32 1 92.81 152 GLU B CA 1
ATOM 5533 C C . GLU B 1 152 ? 19.797 -9.914 -6.746 1 92.81 152 GLU B C 1
ATOM 5535 O O . GLU B 1 152 ? 18.688 -10.328 -6.387 1 92.81 152 GLU B O 1
ATOM 5540 N N . ILE B 1 153 ? 20.516 -10.57 -7.523 1 96.38 153 ILE B N 1
ATOM 5541 C CA . ILE B 1 153 ? 20.328 -11.953 -7.961 1 96.38 153 ILE B CA 1
ATOM 5542 C C . ILE B 1 153 ? 21.562 -12.781 -7.621 1 96.38 153 ILE B C 1
ATOM 5544 O O . ILE B 1 153 ? 22.688 -12.422 -8 1 96.38 153 ILE B O 1
ATOM 5548 N N . LEU B 1 154 ? 21.406 -13.82 -6.902 1 97.75 154 LEU B N 1
ATOM 5549 C CA . LEU B 1 154 ? 22.5 -14.727 -6.609 1 97.75 154 LEU B CA 1
ATOM 5550 C C . LEU B 1 154 ? 23.016 -15.398 -7.879 1 97.75 154 LEU B C 1
ATOM 5552 O O . LEU B 1 154 ? 22.219 -15.789 -8.742 1 97.75 154 LEU B O 1
ATOM 5556 N N . SER B 1 155 ? 24.312 -15.508 -7.98 1 98 155 SER B N 1
ATOM 5557 C CA . SER B 1 155 ? 24.891 -16.203 -9.125 1 98 155 SER B CA 1
ATOM 5558 C C . SER B 1 155 ? 24.609 -17.703 -9.07 1 98 155 SER B C 1
ATOM 5560 O O . SER B 1 155 ? 24.734 -18.328 -8.016 1 98 155 SER B O 1
ATOM 5562 N N . ALA B 1 156 ? 24.25 -18.25 -10.211 1 98 156 ALA B N 1
ATOM 5563 C CA . ALA B 1 156 ? 24.016 -19.688 -10.297 1 98 156 ALA B CA 1
ATOM 5564 C C . ALA B 1 156 ? 25.328 -20.453 -10.367 1 98 156 ALA B C 1
ATOM 5566 O O . ALA B 1 156 ? 25.344 -21.688 -10.289 1 98 156 ALA B O 1
ATOM 5567 N N . PHE B 1 157 ? 26.453 -19.766 -10.445 1 97.75 157 PHE B N 1
ATOM 5568 C CA . PHE B 1 157 ? 27.75 -20.391 -10.664 1 97.75 157 PHE B CA 1
ATOM 5569 C C . PHE B 1 157 ? 28.531 -20.484 -9.359 1 97.75 157 PHE B C 1
ATOM 5571 O O . PHE B 1 157 ? 29.734 -20.781 -9.367 1 97.75 157 PHE B O 1
ATOM 5578 N N . SER B 1 158 ? 27.859 -20.188 -8.312 1 97.69 158 SER B N 1
ATOM 5579 C CA . SER B 1 158 ? 28.484 -20.297 -7 1 97.69 158 SER B CA 1
ATOM 5580 C C . SER B 1 158 ? 28.062 -21.578 -6.281 1 97.69 158 SER B C 1
ATOM 5582 O O . SER B 1 158 ? 26.891 -21.75 -5.965 1 97.69 158 SER B O 1
ATOM 5584 N N . ASP B 1 159 ? 29.062 -22.375 -5.91 1 97.81 159 ASP B N 1
ATOM 5585 C CA . ASP B 1 159 ? 28.766 -23.562 -5.125 1 97.81 159 ASP B CA 1
ATOM 5586 C C . ASP B 1 159 ? 28.219 -23.203 -3.75 1 97.81 159 ASP B C 1
ATOM 5588 O O . ASP B 1 159 ? 27.344 -23.906 -3.221 1 97.81 159 ASP B O 1
ATOM 5592 N N . THR B 1 160 ? 28.734 -22.125 -3.219 1 98.44 160 THR B N 1
ATOM 5593 C CA . THR B 1 160 ? 28.266 -21.688 -1.907 1 98.44 160 THR B CA 1
ATOM 5594 C C . THR B 1 160 ? 26.781 -21.328 -1.955 1 98.44 160 THR B C 1
ATOM 5596 O O . THR B 1 160 ? 26.016 -21.703 -1.062 1 98.44 160 THR B O 1
ATOM 5599 N N . ASN B 1 161 ? 26.359 -20.562 -3.037 1 98.62 161 ASN B N 1
ATOM 5600 C CA . ASN B 1 161 ? 24.969 -20.188 -3.176 1 98.62 161 ASN B CA 1
ATOM 5601 C C . ASN B 1 161 ? 24.047 -21.406 -3.229 1 98.62 161 ASN B C 1
ATOM 5603 O O . ASN B 1 161 ? 23.109 -21.516 -2.439 1 98.62 161 ASN B O 1
ATOM 5607 N N . VAL B 1 162 ? 24.359 -22.375 -4.082 1 98.62 162 VAL B N 1
ATOM 5608 C CA . VAL B 1 162 ? 23.469 -23.5 -4.293 1 98.62 162 VAL B CA 1
ATOM 5609 C C . VAL B 1 162 ? 23.5 -24.422 -3.076 1 98.62 162 VAL B C 1
ATOM 5611 O O . VAL B 1 162 ? 22.469 -24.938 -2.65 1 98.62 162 VAL B O 1
ATOM 5614 N N . ASN B 1 163 ? 24.656 -24.625 -2.465 1 98.69 163 ASN B N 1
ATOM 5615 C CA . ASN B 1 163 ? 24.766 -25.531 -1.328 1 98.69 163 ASN B CA 1
ATOM 5616 C C . ASN B 1 163 ? 24.031 -25 -0.104 1 98.69 163 ASN B C 1
ATOM 5618 O O . ASN B 1 163 ? 23.406 -25.766 0.635 1 98.69 163 ASN B O 1
ATOM 5622 N N . THR B 1 164 ? 24.156 -23.703 0.1 1 98.69 164 THR B N 1
ATOM 5623 C CA . THR B 1 164 ? 23.5 -23.109 1.257 1 98.69 164 THR B CA 1
ATOM 5624 C C . THR B 1 164 ? 21.984 -23.141 1.097 1 98.69 164 THR B C 1
ATOM 5626 O O . THR B 1 164 ? 21.266 -23.422 2.049 1 98.69 164 THR B O 1
ATOM 5629 N N . ASP B 1 165 ? 21.5 -22.828 -0.086 1 98.69 165 ASP B N 1
ATOM 5630 C CA . ASP B 1 165 ? 20.094 -22.953 -0.416 1 98.69 165 ASP B CA 1
ATOM 5631 C C . ASP B 1 165 ? 19.609 -24.391 -0.229 1 98.69 165 ASP B C 1
ATOM 5633 O O . ASP B 1 165 ? 18.609 -24.641 0.445 1 98.69 165 ASP B O 1
ATOM 5637 N N . ALA B 1 166 ? 20.344 -25.328 -0.798 1 98.88 166 ALA B N 1
ATOM 5638 C CA . ALA B 1 166 ? 20 -26.75 -0.732 1 98.88 166 ALA B CA 1
ATOM 5639 C C . ALA B 1 166 ? 19.938 -27.234 0.715 1 98.88 166 ALA B C 1
ATOM 5641 O O . ALA B 1 166 ? 19.047 -28.016 1.076 1 98.88 166 ALA B O 1
ATOM 5642 N N . ASN B 1 167 ? 20.859 -26.75 1.51 1 98.75 167 ASN B N 1
ATOM 5643 C CA . ASN B 1 167 ? 20.891 -27.141 2.916 1 98.75 167 ASN B CA 1
ATOM 5644 C C . ASN B 1 167 ? 19.656 -26.641 3.664 1 98.75 167 ASN B C 1
ATOM 5646 O O . ASN B 1 167 ? 19.062 -27.375 4.449 1 98.75 167 ASN B O 1
ATOM 5650 N N . ALA B 1 168 ? 19.328 -25.359 3.43 1 98.81 168 ALA B N 1
ATOM 5651 C CA . ALA B 1 168 ? 18.156 -24.797 4.082 1 98.81 168 ALA B CA 1
ATOM 5652 C C . ALA B 1 168 ? 16.891 -25.516 3.629 1 98.81 168 ALA B C 1
ATOM 5654 O O . ALA B 1 168 ? 16.016 -25.828 4.445 1 98.81 168 ALA B O 1
ATOM 5655 N N . TYR B 1 169 ? 16.781 -25.797 2.387 1 98.69 169 TYR B N 1
ATOM 5656 C CA . TYR B 1 169 ? 15.625 -26.484 1.816 1 98.69 169 TYR B CA 1
ATOM 5657 C C . TYR B 1 169 ? 15.516 -27.906 2.375 1 98.69 169 TYR B C 1
ATOM 5659 O O . TYR B 1 169 ? 14.422 -28.344 2.742 1 98.69 169 TYR B O 1
ATOM 5667 N N . ALA B 1 170 ? 16.609 -28.594 2.42 1 98.88 170 ALA B N 1
ATOM 5668 C CA . ALA B 1 170 ? 16.625 -29.938 2.975 1 98.88 170 ALA B CA 1
ATOM 5669 C C . ALA B 1 170 ? 16.172 -29.938 4.434 1 98.88 170 ALA B C 1
ATOM 5671 O O . ALA B 1 170 ? 15.43 -30.828 4.863 1 98.88 170 ALA B O 1
ATOM 5672 N N . ALA B 1 171 ? 16.672 -28.953 5.176 1 98.81 171 ALA B N 1
ATOM 5673 C CA . ALA B 1 171 ? 16.266 -28.844 6.574 1 98.81 171 ALA B CA 1
ATOM 5674 C C . ALA B 1 171 ? 14.75 -28.656 6.695 1 98.81 171 ALA B C 1
ATOM 5676 O O . ALA B 1 171 ? 14.109 -29.266 7.551 1 98.81 171 ALA B O 1
ATOM 5677 N N . MET B 1 172 ? 14.219 -27.797 5.867 1 98.69 172 MET B N 1
ATOM 5678 C CA . MET B 1 172 ? 12.773 -27.547 5.855 1 98.69 172 MET B CA 1
ATOM 5679 C C . MET B 1 172 ? 12.008 -28.812 5.5 1 98.69 172 MET B C 1
ATOM 5681 O O . MET B 1 172 ? 11.023 -29.156 6.16 1 98.69 172 MET B O 1
ATOM 5685 N N . MET B 1 173 ? 12.484 -29.562 4.516 1 98.81 173 MET B N 1
ATOM 5686 C CA . MET B 1 173 ? 11.828 -30.797 4.078 1 98.81 173 MET B CA 1
ATOM 5687 C C . MET B 1 173 ? 11.906 -31.875 5.16 1 98.81 173 MET B C 1
ATOM 5689 O O . MET B 1 173 ? 10.961 -32.625 5.355 1 98.81 173 MET B O 1
ATOM 5693 N N . LYS B 1 174 ? 13.047 -31.953 5.762 1 98.81 174 LYS B N 1
ATOM 5694 C CA . LYS B 1 174 ? 13.195 -32.906 6.871 1 98.81 174 LYS B CA 1
ATOM 5695 C C . LYS B 1 174 ? 12.195 -32.594 7.98 1 98.81 174 LYS B C 1
ATOM 5697 O O . LYS B 1 174 ? 11.555 -33.531 8.5 1 98.81 174 LYS B O 1
ATOM 5702 N N . HIS B 1 175 ? 12.109 -31.359 8.312 1 98.75 175 HIS B N 1
ATOM 5703 C CA . HIS B 1 175 ? 11.141 -30.969 9.328 1 98.75 175 HIS B CA 1
ATOM 5704 C C . HIS B 1 175 ? 9.711 -31.281 8.867 1 98.75 175 HIS B C 1
ATOM 5706 O O . HIS B 1 175 ? 8.898 -31.766 9.656 1 98.75 175 HIS B O 1
ATOM 5712 N N . LEU B 1 176 ? 9.445 -30.969 7.648 1 98.75 176 LEU B N 1
ATOM 5713 C CA . LEU B 1 176 ? 8.133 -31.234 7.078 1 98.75 176 LEU B CA 1
ATOM 5714 C C . LEU B 1 176 ? 7.777 -32.719 7.219 1 98.75 176 LEU B C 1
ATOM 5716 O O . LEU B 1 176 ? 6.664 -33.062 7.625 1 98.75 176 LEU B O 1
ATOM 5720 N N . LYS B 1 177 ? 8.68 -33.562 6.875 1 98.44 177 LYS B N 1
ATOM 5721 C CA . LYS B 1 177 ? 8.453 -35 7.02 1 98.44 177 LYS B CA 1
ATOM 5722 C C . LYS B 1 177 ? 8.109 -35.375 8.461 1 98.44 177 LYS B C 1
ATOM 5724 O O . LYS B 1 177 ? 7.168 -36.125 8.711 1 98.44 177 LYS B O 1
ATOM 5729 N N . MET B 1 178 ? 8.828 -34.812 9.32 1 98.12 178 MET B N 1
ATOM 5730 C CA . MET B 1 178 ? 8.648 -35.094 10.742 1 98.12 178 MET B CA 1
ATOM 5731 C C . MET B 1 178 ? 7.242 -34.75 11.195 1 98.12 178 MET B C 1
ATOM 5733 O O . MET B 1 178 ? 6.633 -35.469 11.984 1 98.12 178 MET B O 1
ATOM 5737 N N . VAL B 1 179 ? 6.707 -33.625 10.641 1 98 179 VAL B N 1
ATOM 5738 C CA . VAL B 1 179 ? 5.48 -33.125 11.242 1 98 179 VAL B CA 1
ATOM 5739 C C . VAL B 1 179 ? 4.285 -33.5 10.367 1 98 179 VAL B C 1
ATOM 5741 O O . VAL B 1 179 ? 3.133 -33.375 10.789 1 98 179 VAL B O 1
ATOM 5744 N N . ASP B 1 180 ? 4.5 -34.031 9.133 1 97.5 180 ASP B N 1
ATOM 5745 C CA . ASP B 1 180 ? 3.35 -34.094 8.234 1 97.5 180 ASP B CA 1
ATOM 5746 C C . ASP B 1 180 ? 3.312 -35.406 7.477 1 97.5 180 ASP B C 1
ATOM 5748 O O . ASP B 1 180 ? 2.369 -35.688 6.73 1 97.5 180 ASP B O 1
ATOM 5752 N N . ALA B 1 181 ? 4.258 -36.281 7.598 1 95.12 181 ALA B N 1
ATOM 5753 C CA . ALA B 1 181 ? 4.352 -37.5 6.797 1 95.12 181 ALA B CA 1
ATOM 5754 C C . ALA B 1 181 ? 3.145 -38.406 7.023 1 95.12 181 ALA B C 1
ATOM 5756 O O . ALA B 1 181 ? 2.734 -39.156 6.125 1 95.12 181 ALA B O 1
ATOM 5757 N N . GLU B 1 182 ? 2.543 -38.312 8.117 1 93.5 182 GLU B N 1
ATOM 5758 C CA . GLU B 1 182 ? 1.43 -39.188 8.445 1 93.5 182 GLU B CA 1
ATOM 5759 C C . GLU B 1 182 ? 0.117 -38.688 7.871 1 93.5 182 GLU B C 1
ATOM 5761 O O . GLU B 1 182 ? -0.799 -39.438 7.594 1 93.5 182 GLU B O 1
ATOM 5766 N N . GLN B 1 183 ? 0.057 -37.406 7.695 1 94.19 183 GLN B N 1
ATOM 5767 C CA . GLN B 1 183 ? -1.229 -36.812 7.324 1 94.19 183 GLN B CA 1
ATOM 5768 C C . GLN B 1 183 ? -1.193 -36.25 5.902 1 94.19 183 GLN B C 1
ATOM 5770 O O . GLN B 1 183 ? -2.24 -36.031 5.293 1 94.19 183 GLN B O 1
ATOM 5775 N N . ASN B 1 184 ? -0.027 -36 5.383 1 96 184 ASN B N 1
ATOM 5776 C CA . ASN B 1 184 ? 0.152 -35.469 4.031 1 96 184 ASN B CA 1
ATOM 5777 C C . ASN B 1 184 ? -0.702 -34.25 3.783 1 96 184 ASN B C 1
ATOM 5779 O O . ASN B 1 184 ? -1.418 -34.156 2.783 1 96 184 ASN B O 1
ATOM 5783 N N . THR B 1 185 ? -0.711 -33.312 4.75 1 98.06 185 THR B N 1
ATOM 5784 C CA . THR B 1 185 ? -1.337 -32 4.523 1 98.06 185 THR B CA 1
ATOM 5785 C C . THR B 1 185 ? -0.652 -31.266 3.375 1 98.06 185 THR B C 1
ATOM 5787 O O . THR B 1 185 ? -1.317 -30.641 2.547 1 98.06 185 THR B O 1
ATOM 5790 N N . VAL B 1 186 ? 0.659 -31.344 3.324 1 98.75 186 VAL B N 1
ATOM 5791 C CA . VAL B 1 186 ? 1.422 -30.828 2.195 1 98.75 186 VAL B CA 1
ATOM 5792 C C . VAL B 1 186 ? 1.539 -31.906 1.113 1 98.75 186 VAL B C 1
ATOM 5794 O O . VAL B 1 186 ? 2.031 -33 1.373 1 98.75 186 VAL B O 1
ATOM 5797 N N . ILE B 1 187 ? 1.146 -31.516 -0.12 1 98.75 187 ILE B N 1
ATOM 5798 C CA . ILE B 1 187 ? 1.008 -32.562 -1.114 1 98.75 187 ILE B CA 1
ATOM 5799 C C . ILE B 1 187 ? 2.027 -32.375 -2.232 1 98.75 187 ILE B C 1
ATOM 5801 O O . ILE B 1 187 ? 2.264 -33.281 -3.039 1 98.75 187 ILE B O 1
ATOM 5805 N N . MET B 1 188 ? 2.607 -31.219 -2.283 1 98.56 188 MET B N 1
ATOM 5806 C CA . MET B 1 188 ? 3.592 -30.844 -3.299 1 98.56 188 MET B CA 1
ATOM 5807 C C . MET B 1 188 ? 4.418 -29.641 -2.846 1 98.56 188 MET B C 1
ATOM 5809 O O . MET B 1 188 ? 4.004 -28.906 -1.958 1 98.56 188 MET B O 1
ATOM 5813 N N . VAL B 1 189 ? 5.609 -29.5 -3.477 1 98.81 189 VAL B N 1
ATOM 5814 C CA . VAL B 1 189 ? 6.438 -28.344 -3.158 1 98.81 189 VAL B CA 1
ATOM 5815 C C . VAL B 1 189 ? 6.988 -27.734 -4.445 1 98.81 189 VAL B C 1
ATOM 5817 O O . VAL B 1 189 ? 7.441 -28.453 -5.336 1 98.81 189 VAL B O 1
ATOM 5820 N N . GLN B 1 190 ? 6.898 -26.453 -4.559 1 98.88 190 GLN B N 1
ATOM 5821 C CA . GLN B 1 190 ? 7.559 -25.719 -5.633 1 98.88 190 GLN B CA 1
ATOM 5822 C C . GLN B 1 190 ? 8.977 -25.312 -5.234 1 98.88 190 GLN B C 1
ATOM 5824 O O . GLN B 1 190 ? 9.172 -24.641 -4.219 1 98.88 190 GLN B O 1
ATOM 5829 N N . VAL B 1 191 ? 9.922 -25.719 -6.023 1 98.69 191 VAL B N 1
ATOM 5830 C CA . VAL B 1 191 ? 11.305 -25.328 -5.789 1 98.69 191 VAL B CA 1
ATOM 5831 C C . VAL B 1 191 ? 11.57 -23.953 -6.418 1 98.69 191 VAL B C 1
ATOM 5833 O O . VAL B 1 191 ? 11.445 -23.797 -7.633 1 98.69 191 VAL B O 1
ATOM 5836 N N . GLU B 1 192 ? 11.953 -22.969 -5.594 1 98.19 192 GLU B N 1
ATOM 5837 C CA . GLU B 1 192 ? 12.141 -21.594 -6.02 1 98.19 192 GLU B CA 1
ATOM 5838 C C . GLU B 1 192 ? 10.867 -21.031 -6.648 1 98.19 192 GLU B C 1
ATOM 5840 O O . GLU B 1 192 ? 9.781 -21.562 -6.434 1 98.19 192 GLU B O 1
ATOM 5845 N N . ASN B 1 193 ? 10.953 -19.844 -7.203 1 97.94 193 ASN B N 1
ATOM 5846 C CA . ASN B 1 193 ? 9.828 -19.203 -7.883 1 97.94 193 ASN B CA 1
ATOM 5847 C C . ASN B 1 193 ? 10.305 -18.312 -9.023 1 97.94 193 ASN B C 1
ATOM 5849 O O . ASN B 1 193 ? 11.078 -17.375 -8.805 1 97.94 193 ASN B O 1
ATOM 5853 N N . GLU B 1 194 ? 9.891 -18.641 -10.195 1 97 194 GLU B N 1
ATOM 5854 C CA . GLU B 1 194 ? 10.109 -17.844 -11.391 1 97 194 GLU B CA 1
ATOM 5855 C C . GLU B 1 194 ? 11.586 -17.5 -11.562 1 97 194 GLU B C 1
ATOM 5857 O O . GLU B 1 194 ? 11.945 -16.328 -11.711 1 97 194 GLU B O 1
ATOM 5862 N N . ILE B 1 195 ? 12.344 -18.547 -11.578 1 98.06 195 ILE B N 1
ATOM 5863 C CA . ILE B 1 195 ? 13.781 -18.406 -11.797 1 98.06 195 ILE B CA 1
ATOM 5864 C C . ILE B 1 195 ? 14.031 -17.75 -13.148 1 98.06 195 ILE B C 1
ATOM 5866 O O . ILE B 1 195 ? 13.422 -18.109 -14.156 1 98.06 195 ILE B O 1
ATOM 5870 N N . GLY B 1 196 ? 14.906 -16.719 -13.148 1 97.38 196 GLY B N 1
ATOM 5871 C CA . GLY B 1 196 ? 15.227 -16.062 -14.406 1 97.38 196 GLY B CA 1
ATOM 5872 C C . GLY B 1 196 ? 16.297 -15 -14.266 1 97.38 196 GLY B C 1
ATOM 5873 O O . GLY B 1 196 ? 16.578 -14.523 -13.164 1 97.38 196 GLY B O 1
ATOM 5874 N N . MET B 1 197 ? 16.906 -14.625 -15.375 1 96.75 197 MET B N 1
ATOM 5875 C CA . MET B 1 197 ? 18 -13.672 -15.438 1 96.75 197 MET B CA 1
ATOM 5876 C C . MET B 1 197 ? 17.531 -12.328 -15.977 1 96.75 197 MET B C 1
ATOM 5878 O O . MET B 1 197 ? 16.812 -12.273 -16.984 1 96.75 197 MET B O 1
ATOM 5882 N N . LEU B 1 198 ? 17.828 -11.273 -15.312 1 94.5 198 LEU B N 1
ATOM 5883 C CA . LEU B 1 198 ? 17.594 -9.883 -15.719 1 94.5 198 LEU B CA 1
ATOM 5884 C C . LEU B 1 198 ? 18.812 -9.023 -15.398 1 94.5 198 LEU B C 1
ATOM 5886 O O . LEU B 1 198 ? 19.547 -9.297 -14.445 1 94.5 198 LEU B O 1
ATOM 5890 N N . PRO B 1 199 ? 19.047 -8.023 -16.156 1 94.31 199 PRO B N 1
ATOM 5891 C CA . PRO B 1 199 ? 18.328 -7.594 -17.359 1 94.31 199 PRO B CA 1
ATOM 5892 C C . PRO B 1 199 ? 18.922 -8.18 -18.641 1 94.31 199 PRO B C 1
ATOM 5894 O O . PRO B 1 199 ? 18.469 -7.871 -19.75 1 94.31 199 PRO B O 1
ATOM 5897 N N . ASP B 1 200 ? 19.953 -9.039 -18.531 1 96.94 200 ASP B N 1
ATOM 5898 C CA . ASP B 1 200 ? 20.609 -9.672 -19.672 1 96.94 200 ASP B CA 1
ATOM 5899 C C . ASP B 1 200 ? 20.094 -11.094 -19.875 1 96.94 200 ASP B C 1
ATOM 5901 O O . ASP B 1 200 ? 19.422 -11.648 -19.016 1 96.94 200 ASP B O 1
ATOM 5905 N N . ALA B 1 201 ? 20.484 -11.648 -21.031 1 98.06 201 ALA B N 1
ATOM 5906 C CA . ALA B 1 201 ? 20.109 -13.031 -21.312 1 98.06 201 ALA B CA 1
ATOM 5907 C C . ALA B 1 201 ? 20.891 -14 -20.422 1 98.06 201 ALA B C 1
ATOM 5909 O O . ALA B 1 201 ? 20.406 -15.086 -20.109 1 98.06 201 ALA B O 1
ATOM 5910 N N . ARG B 1 202 ? 22.047 -13.617 -20.062 1 97.94 202 ARG B N 1
ATOM 5911 C CA . ARG B 1 202 ? 22.875 -14.43 -19.188 1 97.94 202 ARG B CA 1
ATOM 5912 C C . ARG B 1 202 ? 23.734 -13.555 -18.266 1 97.94 202 ARG B C 1
ATOM 5914 O O . ARG B 1 202 ? 23.859 -12.344 -18.5 1 97.94 202 ARG B O 1
ATOM 5921 N N . GLU B 1 203 ? 24.25 -14.156 -17.188 1 96.88 203 GLU B N 1
ATOM 5922 C CA . GLU B 1 203 ? 25.172 -13.406 -16.344 1 96.88 203 GLU B CA 1
ATOM 5923 C C . GLU B 1 203 ? 26.562 -13.336 -16.969 1 96.88 203 GLU B C 1
ATOM 5925 O O . GLU B 1 203 ? 26.922 -14.172 -17.812 1 96.88 203 GLU B O 1
ATOM 5930 N N . HIS B 1 204 ? 27.422 -12.312 -16.578 1 97.5 204 HIS B N 1
ATOM 5931 C CA . HIS B 1 204 ? 28.672 -12 -17.25 1 97.5 204 HIS B CA 1
ATOM 5932 C C . HIS B 1 204 ? 29.828 -11.906 -16.266 1 97.5 204 HIS B C 1
ATOM 5934 O O . HIS B 1 204 ? 30.859 -11.281 -16.562 1 97.5 204 HIS B O 1
ATOM 5940 N N . GLY B 1 205 ? 29.672 -12.438 -15.102 1 95.81 205 GLY B N 1
ATOM 5941 C CA . GLY B 1 205 ? 30.781 -12.531 -14.164 1 95.81 205 GLY B CA 1
ATOM 5942 C C . GLY B 1 205 ? 31.891 -13.438 -14.656 1 95.81 205 GLY B C 1
ATOM 5943 O O . GLY B 1 205 ? 31.719 -14.172 -15.633 1 95.81 205 GLY B O 1
ATOM 5944 N N . PRO B 1 206 ? 33.031 -13.438 -13.969 1 95.88 206 PRO B N 1
ATOM 5945 C CA . PRO B 1 206 ? 34.188 -14.164 -14.461 1 95.88 206 PRO B CA 1
ATOM 5946 C C . PRO B 1 206 ? 33.938 -15.664 -14.586 1 95.88 206 PRO B C 1
ATOM 5948 O O . PRO B 1 206 ? 34.375 -16.281 -15.57 1 95.88 206 PRO B O 1
ATOM 5951 N N . ILE B 1 207 ? 33.281 -16.234 -13.648 1 97.31 207 ILE B N 1
ATOM 5952 C CA . ILE B 1 207 ? 33.031 -17.672 -13.703 1 97.31 207 ILE B CA 1
ATOM 5953 C C . ILE B 1 207 ? 32.031 -17.984 -14.828 1 97.31 207 ILE B C 1
ATOM 5955 O O . ILE B 1 207 ? 32.188 -18.984 -15.539 1 97.31 207 ILE B O 1
ATOM 5959 N N . ALA B 1 208 ? 31.031 -17.203 -15 1 97.75 208 ALA B N 1
ATOM 5960 C CA . ALA B 1 208 ? 30.062 -17.375 -16.078 1 97.75 208 ALA B CA 1
ATOM 5961 C C . ALA B 1 208 ? 30.734 -17.266 -17.438 1 97.75 208 ALA B C 1
ATOM 5963 O O . ALA B 1 208 ? 30.438 -18.047 -18.359 1 97.75 208 ALA B O 1
ATOM 5964 N N . GLU B 1 209 ? 31.625 -16.266 -17.562 1 97.81 209 GLU B N 1
ATOM 5965 C CA . GLU B 1 209 ? 32.344 -16.094 -18.812 1 97.81 209 GLU B CA 1
ATOM 5966 C C . GLU B 1 209 ? 33.219 -17.297 -19.125 1 97.81 209 GLU B C 1
ATOM 5968 O O . GLU B 1 209 ? 33.281 -17.75 -20.266 1 97.81 209 GLU B O 1
ATOM 5973 N N . LYS B 1 210 ? 33.906 -17.766 -18.141 1 98.19 210 LYS B N 1
ATOM 5974 C CA . LYS B 1 210 ? 34.719 -18.938 -18.312 1 98.19 210 LYS B CA 1
ATOM 5975 C C . LYS B 1 210 ? 33.906 -20.156 -18.719 1 98.19 210 LYS B C 1
ATOM 5977 O O . LYS B 1 210 ? 34.281 -20.922 -19.594 1 98.19 210 LYS B O 1
ATOM 5982 N N . THR B 1 211 ? 32.781 -20.312 -18.062 1 98.25 211 THR B N 1
ATOM 5983 C CA . THR B 1 211 ? 31.906 -21.438 -18.344 1 98.25 211 THR B CA 1
ATOM 5984 C C . THR B 1 211 ? 31.344 -21.328 -19.766 1 98.25 211 THR B C 1
ATOM 5986 O O . THR B 1 211 ? 31.234 -22.328 -20.469 1 98.25 211 THR B O 1
ATOM 5989 N N . TRP B 1 212 ? 30.953 -20.156 -20.172 1 98.19 212 TRP B N 1
ATOM 5990 C CA . TRP B 1 212 ? 30.438 -19.891 -21.516 1 98.19 212 TRP B CA 1
ATOM 5991 C C . TRP B 1 212 ? 31.453 -20.297 -22.578 1 98.19 212 TRP B C 1
ATOM 5993 O O . TRP B 1 212 ? 31.078 -20.844 -23.625 1 98.19 212 TRP B O 1
ATOM 6003 N N . ALA B 1 213 ? 32.656 -20.062 -22.297 1 98.12 213 ALA B N 1
ATOM 6004 C CA . ALA B 1 213 ? 33.75 -20.344 -23.25 1 98.12 213 ALA B CA 1
ATOM 6005 C C . ALA B 1 213 ? 34.125 -21.812 -23.234 1 98.12 213 ALA B C 1
ATOM 6007 O O . ALA B 1 213 ? 34.844 -22.297 -24.109 1 98.12 213 ALA B O 1
ATOM 6008 N N . GLY B 1 214 ? 33.594 -22.531 -22.297 1 98.25 214 GLY B N 1
ATOM 6009 C CA . GLY B 1 214 ? 33.906 -23.953 -22.156 1 98.25 214 GLY B CA 1
ATOM 6010 C C . GLY B 1 214 ? 32.938 -24.844 -22.922 1 98.25 214 GLY B C 1
ATOM 6011 O O . GLY B 1 214 ? 32.062 -24.359 -23.641 1 98.25 214 GLY B O 1
ATOM 6012 N N . ASN B 1 215 ? 33.062 -26.156 -22.703 1 98.31 215 ASN B N 1
ATOM 6013 C CA . ASN B 1 215 ? 32.281 -27.141 -23.453 1 98.31 215 ASN B CA 1
ATOM 6014 C C . ASN B 1 215 ? 30.859 -27.281 -22.906 1 98.31 215 ASN B C 1
ATOM 6016 O O . ASN B 1 215 ? 30.656 -27.234 -21.703 1 98.31 215 ASN B O 1
ATOM 6020 N N . VAL B 1 216 ? 29.969 -27.422 -23.828 1 98.56 216 VAL B N 1
ATOM 6021 C CA . VAL B 1 216 ? 28.625 -27.812 -23.422 1 98.56 216 VAL B CA 1
ATOM 6022 C C . VAL B 1 216 ? 28.656 -29.172 -22.734 1 98.56 216 VAL B C 1
ATOM 6024 O O . VAL B 1 216 ? 29.328 -30.094 -23.203 1 98.56 216 VAL B O 1
ATOM 6027 N N . PRO B 1 217 ? 28.031 -29.344 -21.656 1 98.31 217 PRO B N 1
ATOM 6028 C CA . PRO B 1 217 ? 28.062 -30.609 -20.922 1 98.31 217 PRO B CA 1
ATOM 6029 C C . PRO B 1 217 ? 27.531 -31.781 -21.766 1 98.31 217 PRO B C 1
ATOM 6031 O O . PRO B 1 217 ? 26.547 -31.625 -22.5 1 98.31 217 PRO B O 1
ATOM 6034 N N . GLN B 1 218 ? 28.109 -32.906 -21.562 1 97.62 218 GLN B N 1
ATOM 6035 C CA . GLN B 1 218 ? 27.75 -34.094 -22.328 1 97.62 218 GLN B CA 1
ATOM 6036 C C . GLN B 1 218 ? 26.297 -34.5 -22.062 1 97.62 218 GLN B C 1
ATOM 6038 O O . GLN B 1 218 ? 25.609 -35 -22.953 1 97.62 218 GLN B O 1
ATOM 6043 N N . GLN B 1 219 ? 25.906 -34.344 -20.906 1 97.75 219 GLN B N 1
ATOM 6044 C CA . GLN B 1 219 ? 24.547 -34.656 -20.547 1 97.75 219 GLN B CA 1
ATOM 6045 C C . GLN B 1 219 ? 23.547 -33.938 -21.438 1 97.75 219 GLN B C 1
ATOM 6047 O O . GLN B 1 219 ? 22.547 -34.531 -21.875 1 97.75 219 GLN B O 1
ATOM 6052 N N . LEU B 1 220 ? 23.75 -32.656 -21.656 1 98.38 220 LEU B N 1
ATOM 6053 C CA . LEU B 1 220 ? 22.844 -31.891 -22.516 1 98.38 220 LEU B CA 1
ATOM 6054 C C . LEU B 1 220 ? 22.953 -32.344 -23.969 1 98.38 220 LEU B C 1
ATOM 6056 O O . LEU B 1 220 ? 21.938 -32.531 -24.641 1 98.38 220 LEU B O 1
ATOM 6060 N N . ILE B 1 221 ? 24.156 -32.562 -24.438 1 98.06 221 ILE B N 1
ATOM 6061 C CA . ILE B 1 221 ? 24.391 -33 -25.812 1 98.06 221 ILE B CA 1
ATOM 6062 C C . ILE B 1 221 ? 23.672 -34.312 -26.047 1 98.06 221 ILE B C 1
ATOM 6064 O O . ILE B 1 221 ? 23 -34.5 -27.062 1 98.06 221 ILE B O 1
ATOM 6068 N N . GLU B 1 222 ? 23.812 -35.25 -25.141 1 97.75 222 GLU B N 1
ATOM 6069 C CA . GLU B 1 222 ? 23.172 -36.562 -25.25 1 97.75 222 GLU B CA 1
ATOM 6070 C C . GLU B 1 222 ? 21.656 -36.406 -25.297 1 97.75 222 GLU B C 1
ATOM 6072 O O . GLU B 1 222 ? 20.984 -37.125 -26.047 1 97.75 222 GLU B O 1
ATOM 6077 N N . HIS B 1 223 ? 21.156 -35.562 -24.5 1 97.38 223 HIS B N 1
ATOM 6078 C CA . HIS B 1 223 ? 19.719 -35.312 -24.531 1 97.38 223 HIS B CA 1
ATOM 6079 C C . HIS B 1 223 ? 19.266 -34.781 -25.891 1 97.38 223 HIS B C 1
ATOM 6081 O O . HIS B 1 223 ? 18.234 -35.188 -26.422 1 97.38 223 HIS B O 1
ATOM 6087 N N . LEU B 1 224 ? 20 -33.812 -26.438 1 97.44 224 LEU B N 1
ATOM 6088 C CA . LEU B 1 224 ? 19.672 -33.25 -27.75 1 97.44 224 LEU B CA 1
ATOM 6089 C C . LEU B 1 224 ? 19.641 -34.344 -28.812 1 97.44 224 LEU B C 1
ATOM 6091 O O . LEU B 1 224 ? 18.703 -34.406 -29.609 1 97.44 224 LEU B O 1
ATOM 6095 N N . ILE B 1 225 ? 20.609 -35.219 -28.75 1 97.5 225 ILE B N 1
ATOM 6096 C CA . ILE B 1 225 ? 20.719 -36.281 -29.734 1 97.5 225 ILE B CA 1
ATOM 6097 C C . ILE B 1 225 ? 19.562 -37.25 -29.578 1 97.5 225 ILE B C 1
ATOM 6099 O O . ILE B 1 225 ? 18.891 -37.594 -30.562 1 97.5 225 ILE B O 1
ATOM 6103 N N . ALA B 1 226 ? 19.312 -37.625 -28.438 1 96.94 226 ALA B N 1
ATOM 6104 C CA . ALA B 1 226 ? 18.312 -38.656 -28.156 1 96.94 226 ALA B CA 1
ATOM 6105 C C . ALA B 1 226 ? 16.906 -38.188 -28.469 1 96.94 226 ALA B C 1
ATOM 6107 O O . ALA B 1 226 ? 16.016 -38.969 -28.781 1 96.94 226 ALA B O 1
ATOM 6108 N N . ASN B 1 227 ? 16.734 -36.875 -28.422 1 95.88 227 ASN B N 1
ATOM 6109 C CA . ASN B 1 227 ? 15.383 -36.344 -28.562 1 95.88 227 ASN B CA 1
ATOM 6110 C C . ASN B 1 227 ? 15.266 -35.406 -29.75 1 95.88 227 ASN B C 1
ATOM 6112 O O . ASN B 1 227 ? 14.406 -34.531 -29.766 1 95.88 227 ASN B O 1
ATOM 6116 N N . GLU B 1 228 ? 16.078 -35.5 -30.656 1 95.62 228 GLU B N 1
ATOM 6117 C CA . GLU B 1 228 ? 16.188 -34.562 -31.766 1 95.62 228 GLU B CA 1
ATOM 6118 C C . GLU B 1 228 ? 14.82 -34.25 -32.344 1 95.62 228 GLU B C 1
ATOM 6120 O O . GLU B 1 228 ? 14.477 -33.062 -32.562 1 95.62 228 GLU B O 1
ATOM 6125 N N . ASP B 1 229 ? 13.961 -35.25 -32.625 1 93.19 229 ASP B N 1
ATOM 6126 C CA . ASP B 1 229 ? 12.68 -35.094 -33.281 1 93.19 229 ASP B CA 1
ATOM 6127 C C . ASP B 1 229 ? 11.633 -34.5 -32.344 1 93.19 229 ASP B C 1
ATOM 6129 O O . ASP B 1 229 ? 10.641 -33.938 -32.781 1 93.19 229 ASP B O 1
ATOM 6133 N N . ALA B 1 230 ? 11.898 -34.625 -31.078 1 93.19 230 ALA B N 1
ATOM 6134 C CA . ALA B 1 230 ? 10.898 -34.219 -30.094 1 93.19 230 ALA B CA 1
ATOM 6135 C C . ALA B 1 230 ? 11.266 -32.906 -29.438 1 93.19 230 ALA B C 1
ATOM 6137 O O . ALA B 1 230 ? 10.5 -32.375 -28.625 1 93.19 230 ALA B O 1
ATOM 6138 N N . LEU B 1 231 ? 12.391 -32.312 -29.844 1 95.5 231 LEU B N 1
ATOM 6139 C CA . LEU B 1 231 ? 12.836 -31.047 -29.25 1 95.5 231 LEU B CA 1
ATOM 6140 C C . LEU B 1 231 ? 11.859 -29.922 -29.578 1 95.5 231 LEU B C 1
ATOM 6142 O O . LEU B 1 231 ? 11.172 -29.969 -30.594 1 95.5 231 LEU B O 1
ATOM 6146 N N . THR B 1 232 ? 11.836 -28.969 -28.688 1 94.62 232 THR B N 1
ATOM 6147 C CA . THR B 1 232 ? 11.109 -27.734 -29.031 1 94.62 232 THR B CA 1
ATOM 6148 C C . THR B 1 232 ? 11.656 -27.125 -30.312 1 94.62 232 THR B C 1
ATOM 6150 O O . THR B 1 232 ? 12.852 -27.203 -30.578 1 94.62 232 THR B O 1
ATOM 6153 N N . PRO B 1 233 ? 10.781 -26.484 -31.109 1 95 233 PRO B N 1
ATOM 6154 C CA . PRO B 1 233 ? 11.219 -25.953 -32.406 1 95 233 PRO B CA 1
ATOM 6155 C C . PRO B 1 233 ? 12.352 -24.938 -32.25 1 95 233 PRO B C 1
ATOM 6157 O O . PRO B 1 233 ? 13.25 -24.875 -33.094 1 95 233 PRO B O 1
ATOM 6160 N N . GLU B 1 234 ? 12.336 -24.203 -31.219 1 95.31 234 GLU B N 1
ATOM 6161 C CA . GLU B 1 234 ? 13.336 -23.156 -31.031 1 95.31 234 GLU B CA 1
ATOM 6162 C C . GLU B 1 234 ? 14.719 -23.75 -30.766 1 95.31 234 GLU B C 1
ATOM 6164 O O . GLU B 1 234 ? 15.695 -23.344 -31.391 1 95.31 234 GLU B O 1
ATOM 6169 N N . VAL B 1 235 ? 14.773 -24.703 -29.844 1 97.12 235 VAL B N 1
ATOM 6170 C CA . VAL B 1 235 ? 16.031 -25.344 -29.516 1 97.12 235 VAL B CA 1
ATOM 6171 C C . VAL B 1 235 ? 16.562 -26.125 -30.719 1 97.12 235 VAL B C 1
ATOM 6173 O O . VAL B 1 235 ? 17.75 -26.047 -31.047 1 97.12 235 VAL B O 1
ATOM 6176 N N . ARG B 1 236 ? 15.672 -26.844 -31.375 1 97.31 236 ARG B N 1
ATOM 6177 C CA . ARG B 1 236 ? 16.062 -27.594 -32.562 1 97.31 236 ARG B CA 1
ATOM 6178 C C . ARG B 1 236 ? 16.625 -26.688 -33.625 1 97.31 236 ARG B C 1
ATOM 6180 O O . ARG B 1 236 ? 17.656 -26.984 -34.219 1 97.31 236 ARG B O 1
ATOM 6187 N N . LYS B 1 237 ? 15.969 -25.594 -33.906 1 97.44 237 LYS B N 1
ATOM 6188 C CA . LYS B 1 237 ? 16.406 -24.656 -34.906 1 97.44 237 LYS B CA 1
ATOM 6189 C C . LYS B 1 237 ? 17.797 -24.109 -34.594 1 97.44 237 LYS B C 1
ATOM 6191 O O . LYS B 1 237 ? 18.656 -24.047 -35.5 1 97.44 237 LYS B O 1
ATOM 6196 N N . ILE B 1 238 ? 18.016 -23.719 -33.375 1 97.75 238 ILE B N 1
ATOM 6197 C CA . ILE B 1 238 ? 19.297 -23.125 -32.969 1 97.75 238 ILE B CA 1
ATOM 6198 C C . ILE B 1 238 ? 20.406 -24.172 -33.125 1 97.75 238 ILE B C 1
ATOM 6200 O O . ILE B 1 238 ? 21.469 -23.875 -33.688 1 97.75 238 ILE B O 1
ATOM 6204 N N . TRP B 1 239 ? 20.172 -25.359 -32.656 1 98.12 239 TRP B N 1
ATOM 6205 C CA . TRP B 1 239 ? 21.156 -26.438 -32.719 1 98.12 239 TRP B CA 1
ATOM 6206 C C . TRP B 1 239 ? 21.453 -26.812 -34.188 1 98.12 239 TRP B C 1
ATOM 6208 O O . TRP B 1 239 ? 22.609 -26.953 -34.562 1 98.12 239 TRP B O 1
ATOM 6218 N N . THR B 1 240 ? 20.406 -26.875 -35 1 97.25 240 THR B N 1
ATOM 6219 C CA . THR B 1 240 ? 20.531 -27.25 -36.406 1 97.25 240 THR B CA 1
ATOM 6220 C C . THR B 1 240 ? 21.266 -26.156 -37.188 1 97.25 240 THR B C 1
ATOM 6222 O O . THR B 1 240 ? 22.094 -26.453 -38.062 1 97.25 240 THR B O 1
ATOM 6225 N N . THR B 1 241 ? 20.922 -24.953 -36.969 1 97.5 241 THR B N 1
ATOM 6226 C CA . THR B 1 241 ? 21.547 -23.812 -37.625 1 97.5 241 THR B CA 1
ATOM 6227 C C . THR B 1 241 ? 23.047 -23.812 -37.406 1 97.5 241 THR B C 1
ATOM 6229 O O . THR B 1 241 ? 23.812 -23.297 -38.25 1 97.5 241 THR B O 1
ATOM 6232 N N . HIS B 1 242 ? 23.469 -24.453 -36.375 1 97.56 242 HIS B N 1
ATOM 6233 C CA . HIS B 1 242 ? 24.891 -24.438 -36.062 1 97.56 242 HIS B CA 1
ATOM 6234 C C . HIS B 1 242 ? 25.516 -25.812 -36.281 1 97.56 242 HIS B C 1
ATOM 6236 O O . HIS B 1 242 ? 26.469 -26.203 -35.625 1 97.56 242 HIS B O 1
ATOM 6242 N N . GLY B 1 243 ? 24.859 -26.625 -37.094 1 97.44 243 GLY B N 1
ATOM 6243 C CA . GLY B 1 243 ? 25.453 -27.844 -37.625 1 97.44 243 GLY B CA 1
ATOM 6244 C C . GLY B 1 243 ? 25.219 -29.047 -36.75 1 97.44 243 GLY B C 1
ATOM 6245 O O . GLY B 1 243 ? 25.938 -30.047 -36.844 1 97.44 243 GLY B O 1
ATOM 6246 N N . LYS B 1 244 ? 24.297 -28.969 -35.75 1 97.69 244 LYS B N 1
ATOM 6247 C CA . LYS B 1 244 ? 24.047 -30.062 -34.812 1 97.69 244 LYS B CA 1
ATOM 6248 C C . LYS B 1 244 ? 25.344 -30.562 -34.188 1 97.69 244 LYS B C 1
ATOM 6250 O O . LYS B 1 244 ? 25.578 -31.766 -34.125 1 97.69 244 LYS B O 1
ATOM 6255 N N . LYS B 1 245 ? 26.172 -29.594 -33.875 1 97.75 245 LYS B N 1
ATOM 6256 C CA . LYS B 1 245 ? 27.438 -29.969 -33.25 1 97.75 245 LYS B CA 1
ATOM 6257 C C . LYS B 1 245 ? 27.219 -30.703 -31.953 1 97.75 245 LYS B C 1
ATOM 6259 O O . LYS B 1 245 ? 26.312 -30.375 -31.188 1 97.75 245 LYS B O 1
ATOM 6264 N N . THR B 1 246 ? 28.062 -31.688 -31.703 1 97.62 246 THR B N 1
ATOM 6265 C CA . THR B 1 246 ? 27.906 -32.5 -30.516 1 97.62 246 THR B CA 1
ATOM 6266 C C . THR B 1 246 ? 29.078 -32.312 -29.562 1 97.62 246 THR B C 1
ATOM 6268 O O . THR B 1 246 ? 29.266 -33.094 -28.625 1 97.62 246 THR B O 1
ATOM 6271 N N . ALA B 1 247 ? 29.891 -31.375 -29.859 1 97.38 247 ALA B N 1
ATOM 6272 C CA . ALA B 1 247 ? 31 -30.969 -29 1 97.38 247 ALA B CA 1
ATOM 6273 C C . ALA B 1 247 ? 31.391 -29.516 -29.266 1 97.38 247 ALA B C 1
ATOM 6275 O O . ALA B 1 247 ? 31.125 -28.984 -30.344 1 97.38 247 ALA B O 1
ATOM 6276 N N . GLY B 1 248 ? 32.031 -28.906 -28.219 1 98.12 248 GLY B N 1
ATOM 6277 C CA . GLY B 1 248 ? 32.5 -27.531 -28.359 1 98.12 248 GLY B CA 1
ATOM 6278 C C . GLY B 1 248 ? 31.953 -26.609 -27.297 1 98.12 248 GLY B C 1
ATOM 6279 O O . GLY B 1 248 ? 31.234 -27.031 -26.406 1 98.12 248 GLY B O 1
ATOM 6280 N N . SER B 1 249 ? 32.406 -25.328 -27.438 1 98.31 249 SER B N 1
ATOM 6281 C CA . SER B 1 249 ? 31.906 -24.312 -26.516 1 98.31 249 SER B CA 1
ATOM 6282 C C . SER B 1 249 ? 30.422 -24.031 -26.734 1 98.31 249 SER B C 1
ATOM 6284 O O . SER B 1 249 ? 29.844 -24.484 -27.719 1 98.31 249 SER B O 1
ATOM 6286 N N . TRP B 1 250 ? 29.828 -23.359 -25.766 1 98.69 250 TRP B N 1
ATOM 6287 C CA . TRP B 1 250 ? 28.422 -22.984 -25.906 1 98.69 250 TRP B CA 1
ATOM 6288 C C . TRP B 1 250 ? 28.203 -22.172 -27.172 1 98.69 250 TRP B C 1
ATOM 6290 O O . TRP B 1 250 ? 27.219 -22.406 -27.891 1 98.69 250 TRP B O 1
ATOM 6300 N N . ALA B 1 251 ? 29.156 -21.281 -27.438 1 98.06 251 ALA B N 1
ATOM 6301 C CA . ALA B 1 251 ? 29.047 -20.469 -28.656 1 98.06 251 ALA B CA 1
ATOM 6302 C C . ALA B 1 251 ? 29.203 -21.328 -29.906 1 98.06 251 ALA B C 1
ATOM 6304 O O . ALA B 1 251 ? 28.562 -21.047 -30.922 1 98.06 251 ALA B O 1
ATOM 6305 N N . ASP B 1 252 ? 29.984 -22.312 -29.828 1 98 252 ASP B N 1
ATOM 6306 C CA . ASP B 1 252 ? 30.172 -23.203 -30.969 1 98 252 ASP B CA 1
ATOM 63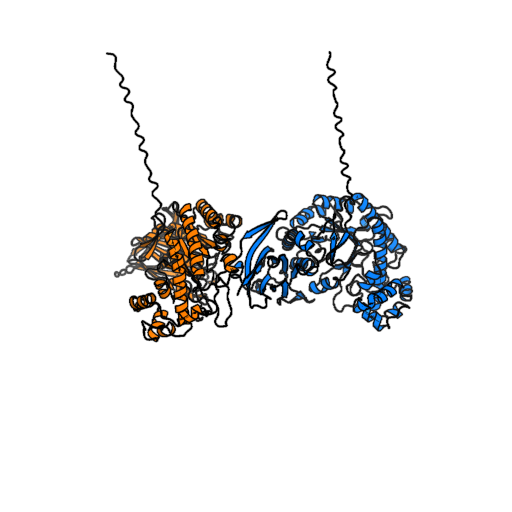07 C C . ASP B 1 252 ? 28.906 -24 -31.266 1 98 252 ASP B C 1
ATOM 6309 O O . ASP B 1 252 ? 28.5 -24.141 -32.438 1 98 252 ASP B O 1
ATOM 6313 N N . VAL B 1 253 ? 28.312 -24.5 -30.266 1 98.44 253 VAL B N 1
ATOM 6314 C CA . VAL B 1 253 ? 27.219 -25.453 -30.406 1 98.44 253 VAL B CA 1
ATOM 6315 C C . VAL B 1 253 ? 25.906 -24.719 -30.672 1 98.44 253 VAL B C 1
ATOM 6317 O O . VAL B 1 253 ? 25.078 -25.203 -31.453 1 98.44 253 VAL B O 1
ATOM 6320 N N . PHE B 1 254 ? 25.75 -23.531 -30.062 1 98.5 254 PHE B N 1
ATOM 6321 C CA . PHE B 1 254 ? 24.438 -22.891 -30.125 1 98.5 254 PHE B CA 1
ATOM 6322 C C . PHE B 1 254 ? 24.531 -21.516 -30.781 1 98.5 254 PHE B C 1
ATOM 6324 O O . PHE B 1 254 ? 23.531 -20.938 -31.172 1 98.5 254 PHE B O 1
ATOM 6331 N N . GLY B 1 255 ? 25.703 -20.953 -30.906 1 97.94 255 GLY B N 1
ATOM 6332 C CA . GLY B 1 255 ? 25.891 -19.625 -31.453 1 97.94 255 GLY B CA 1
ATOM 6333 C C . GLY B 1 255 ? 26.062 -18.562 -30.391 1 97.94 255 GLY B C 1
ATOM 6334 O O . GLY B 1 255 ? 26.281 -18.875 -29.219 1 97.94 255 GLY B O 1
ATOM 6335 N N . LYS B 1 256 ? 26 -17.219 -30.828 1 96.81 256 LYS B N 1
ATOM 6336 C CA . LYS B 1 256 ? 26.312 -16.109 -29.922 1 96.81 256 LYS B CA 1
ATOM 6337 C C . LYS B 1 256 ? 25.125 -15.148 -29.812 1 96.81 256 LYS B C 1
ATOM 6339 O O . LYS B 1 256 ? 25.297 -14 -29.406 1 96.81 256 LYS B O 1
ATOM 6344 N N . THR B 1 257 ? 23.906 -15.594 -30.172 1 97 257 THR B N 1
ATOM 6345 C CA . THR B 1 257 ? 22.719 -14.766 -30.094 1 97 257 THR B CA 1
ATOM 6346 C C . THR B 1 257 ? 22.156 -14.766 -28.672 1 97 257 THR B C 1
ATOM 6348 O O . THR B 1 257 ? 22.484 -15.641 -27.859 1 97 257 THR B O 1
ATOM 6351 N N . PRO B 1 258 ? 21.297 -13.789 -28.312 1 97.5 258 PRO B N 1
ATOM 6352 C CA . PRO B 1 258 ? 20.641 -13.805 -27 1 97.5 258 PRO B CA 1
ATOM 6353 C C . PRO B 1 258 ? 19.906 -15.117 -26.734 1 97.5 258 PRO B C 1
ATOM 6355 O O . PRO B 1 258 ? 19.875 -15.594 -25.609 1 97.5 258 PRO B O 1
ATOM 6358 N N . ALA B 1 259 ? 19.328 -15.648 -27.781 1 97.69 259 ALA B N 1
ATOM 6359 C CA . ALA B 1 259 ? 18.641 -16.922 -27.641 1 97.69 259 ALA B CA 1
ATOM 6360 C C . ALA B 1 259 ? 19.609 -18.031 -27.234 1 97.69 259 ALA B C 1
ATOM 6362 O O . ALA B 1 259 ? 19.266 -18.891 -26.422 1 97.69 259 ALA B O 1
ATOM 6363 N N . ALA B 1 260 ? 20.766 -18.031 -27.828 1 97.94 260 ALA B N 1
ATOM 6364 C CA . ALA B 1 260 ? 21.781 -19.016 -27.469 1 97.94 260 ALA B CA 1
ATOM 6365 C C . ALA B 1 260 ? 22.25 -18.797 -26.031 1 97.94 260 ALA B C 1
ATOM 6367 O O . ALA B 1 260 ? 22.453 -19.766 -25.281 1 97.94 260 ALA B O 1
ATOM 6368 N N . GLU B 1 261 ? 22.422 -17.562 -25.688 1 98.44 261 GLU B N 1
ATOM 6369 C CA . GLU B 1 261 ? 22.812 -17.234 -24.312 1 98.44 261 GLU B CA 1
ATOM 6370 C C . GLU B 1 261 ? 21.766 -17.688 -23.312 1 98.44 261 GLU B C 1
ATOM 6372 O O . GLU B 1 261 ? 22.078 -18.125 -22.219 1 98.44 261 GLU B O 1
ATOM 6377 N N . GLU B 1 262 ? 20.531 -17.562 -23.688 1 98.69 262 GLU B N 1
ATOM 6378 C CA . GLU B 1 262 ? 19.453 -18 -22.812 1 98.69 262 GLU B CA 1
ATOM 6379 C C . GLU B 1 262 ? 19.469 -19.5 -22.609 1 98.69 262 GLU B C 1
ATOM 6381 O O . GLU B 1 262 ? 19.125 -20 -21.531 1 98.69 262 GLU B O 1
ATOM 6386 N N . ILE B 1 263 ? 19.812 -20.234 -23.625 1 98.75 263 ILE B N 1
ATOM 6387 C CA . ILE B 1 263 ? 19.953 -21.688 -23.469 1 98.75 263 ILE B CA 1
ATOM 6388 C C . ILE B 1 263 ? 21 -22 -22.406 1 98.75 263 ILE B C 1
ATOM 6390 O O . ILE B 1 263 ? 20.781 -22.859 -21.562 1 98.75 263 ILE B O 1
ATOM 6394 N N . PHE B 1 264 ? 22.141 -21.281 -22.453 1 98.69 264 PHE B N 1
ATOM 6395 C CA . PHE B 1 264 ? 23.188 -21.391 -21.469 1 98.69 264 PHE B CA 1
ATOM 6396 C C . PHE B 1 264 ? 22.656 -21.109 -20.062 1 98.69 264 PHE B C 1
ATOM 6398 O O . PHE B 1 264 ? 22.906 -21.859 -19.125 1 98.69 264 PHE B O 1
ATOM 6405 N N . THR B 1 265 ? 21.875 -20.016 -19.938 1 98.81 265 THR B N 1
ATOM 6406 C CA . THR B 1 265 ? 21.281 -19.609 -18.672 1 98.81 265 THR B CA 1
ATOM 6407 C C . THR B 1 265 ? 20.312 -20.688 -18.172 1 98.81 265 THR B C 1
ATOM 6409 O O . THR B 1 265 ? 20.359 -21.062 -17 1 98.81 265 THR B O 1
ATOM 6412 N N . ALA B 1 266 ? 19.469 -21.203 -19.047 1 98.88 266 ALA B N 1
ATOM 6413 C CA . ALA B 1 266 ? 18.469 -22.203 -18.688 1 98.88 266 ALA B CA 1
ATOM 6414 C C . ALA B 1 266 ? 19.125 -23.469 -18.141 1 98.88 266 ALA B C 1
ATOM 6416 O O . ALA B 1 266 ? 18.672 -24.031 -17.141 1 98.88 266 ALA B O 1
ATOM 6417 N N . TRP B 1 267 ? 20.203 -23.875 -18.781 1 98.88 267 TRP B N 1
ATOM 6418 C CA . TRP B 1 267 ? 20.922 -25.062 -18.328 1 98.88 267 TRP B CA 1
ATOM 6419 C C . TRP B 1 267 ? 21.406 -24.891 -16.891 1 98.88 267 TRP B C 1
ATOM 6421 O O . TRP B 1 267 ? 21.203 -25.766 -16.047 1 98.88 267 TRP B O 1
ATOM 6431 N N . HIS B 1 268 ? 21.984 -23.828 -16.641 1 98.75 268 HIS B N 1
ATOM 6432 C CA . HIS B 1 268 ? 22.625 -23.641 -15.344 1 98.75 268 HIS B CA 1
ATOM 6433 C C . HIS B 1 268 ? 21.594 -23.375 -14.25 1 98.75 268 HIS B C 1
ATOM 6435 O O . HIS B 1 268 ? 21.797 -23.75 -13.094 1 98.75 268 HIS B O 1
ATOM 6441 N N . TYR B 1 269 ? 20.484 -22.703 -14.594 1 98.81 269 TYR B N 1
ATOM 6442 C CA . TYR B 1 269 ? 19.391 -22.594 -13.641 1 98.81 269 TYR B CA 1
ATOM 6443 C C . TYR B 1 269 ? 18.781 -23.953 -13.359 1 98.81 269 TYR B C 1
ATOM 6445 O O . TYR B 1 269 ? 18.438 -24.266 -12.211 1 98.81 269 TYR B O 1
ATOM 6453 N N . ALA B 1 270 ? 18.672 -24.781 -14.367 1 98.88 270 ALA B N 1
ATOM 6454 C CA . ALA B 1 270 ? 18.109 -26.109 -14.203 1 98.88 270 ALA B CA 1
ATOM 6455 C C . ALA B 1 270 ? 18.969 -26.969 -13.273 1 98.88 270 ALA B C 1
ATOM 6457 O O . ALA B 1 270 ? 18.453 -27.625 -12.367 1 98.88 270 ALA B O 1
ATOM 6458 N N . ILE B 1 271 ? 20.25 -26.953 -13.508 1 98.62 271 ILE B N 1
ATOM 6459 C CA . ILE B 1 271 ? 21.141 -27.781 -12.688 1 98.62 271 ILE B CA 1
ATOM 6460 C C . ILE B 1 271 ? 21.125 -27.266 -11.25 1 98.62 271 ILE B C 1
ATOM 6462 O O . ILE B 1 271 ? 21.219 -28.047 -10.305 1 98.62 271 ILE B O 1
ATOM 6466 N N . TYR B 1 272 ? 21.078 -25.938 -11.062 1 98.69 272 TYR B N 1
ATOM 6467 C CA . TYR B 1 272 ? 20.953 -25.359 -9.727 1 98.69 272 TYR B CA 1
ATOM 6468 C C . TYR B 1 272 ? 19.703 -25.859 -9.031 1 98.69 272 TYR B C 1
ATOM 6470 O O . TYR B 1 272 ? 19.781 -26.391 -7.918 1 98.69 272 TYR B O 1
ATOM 6478 N N . ALA B 1 273 ? 18.562 -25.719 -9.688 1 98.88 273 ALA B N 1
ATOM 6479 C CA . ALA B 1 273 ? 17.281 -26.141 -9.125 1 98.88 273 ALA B CA 1
ATOM 6480 C C . ALA B 1 273 ? 17.281 -27.641 -8.852 1 98.88 273 ALA B C 1
ATOM 6482 O O . ALA B 1 273 ? 16.688 -28.094 -7.863 1 98.88 273 ALA B O 1
ATOM 6483 N N . ASP B 1 274 ? 17.922 -28.359 -9.703 1 98.88 274 ASP B N 1
ATOM 6484 C CA . ASP B 1 274 ? 17.984 -29.812 -9.547 1 98.88 274 ASP B CA 1
ATOM 6485 C C . ASP B 1 274 ? 18.734 -30.188 -8.266 1 98.88 274 ASP B C 1
ATOM 6487 O O . ASP B 1 274 ? 18.312 -31.109 -7.555 1 98.88 274 ASP B O 1
ATOM 6491 N N . LYS B 1 275 ? 19.797 -29.531 -8.039 1 98.81 275 LYS B N 1
ATOM 6492 C CA . LYS B 1 275 ? 20.562 -29.797 -6.832 1 98.81 275 LYS B CA 1
ATOM 6493 C C . LYS B 1 275 ? 19.734 -29.516 -5.578 1 98.81 275 LYS B C 1
ATOM 6495 O O . LYS B 1 275 ? 19.781 -30.297 -4.617 1 98.81 275 LYS B O 1
ATOM 6500 N N . VAL B 1 276 ? 19.031 -28.438 -5.602 1 98.88 276 VAL B N 1
ATOM 6501 C CA . VAL B 1 276 ? 18.172 -28.094 -4.473 1 98.88 276 VAL B CA 1
ATOM 6502 C C . VAL B 1 276 ? 17.078 -29.156 -4.32 1 98.88 276 VAL B C 1
ATOM 6504 O O . VAL B 1 276 ? 16.859 -29.672 -3.221 1 98.88 276 VAL B O 1
ATOM 6507 N N . ALA B 1 277 ? 16.469 -29.531 -5.426 1 98.88 277 ALA B N 1
ATOM 6508 C CA . ALA B 1 277 ? 15.398 -30.516 -5.406 1 98.88 277 ALA B CA 1
ATOM 6509 C C . ALA B 1 277 ? 15.906 -31.859 -4.898 1 98.88 277 ALA B C 1
ATOM 6511 O O . ALA B 1 277 ? 15.242 -32.531 -4.098 1 98.88 277 ALA B O 1
ATOM 6512 N N . LYS B 1 278 ? 17.031 -32.25 -5.391 1 98.88 278 LYS B N 1
ATOM 6513 C CA . LYS B 1 278 ? 17.625 -33.5 -4.98 1 98.88 278 LYS B CA 1
ATOM 6514 C C . LYS B 1 278 ? 17.844 -33.562 -3.471 1 98.88 278 LYS B C 1
ATOM 6516 O O . LYS B 1 278 ? 17.562 -34.562 -2.822 1 98.88 278 LYS B O 1
ATOM 6521 N N . ALA B 1 279 ? 18.391 -32.469 -2.943 1 98.88 279 ALA B N 1
ATOM 6522 C CA . ALA B 1 279 ? 18.609 -32.375 -1.504 1 98.88 279 ALA B CA 1
ATOM 6523 C C . ALA B 1 279 ? 17.312 -32.531 -0.731 1 98.88 279 ALA B C 1
ATOM 6525 O O . ALA B 1 279 ? 17.266 -33.219 0.293 1 98.88 279 ALA B O 1
ATOM 6526 N N . GLY B 1 280 ? 16.266 -31.922 -1.175 1 98.81 280 GLY B N 1
ATOM 6527 C CA . GLY B 1 280 ? 14.969 -32.031 -0.526 1 98.81 280 GLY B CA 1
ATOM 6528 C C . GLY B 1 280 ? 14.367 -33.406 -0.62 1 98.81 280 GLY B C 1
ATOM 6529 O O . GLY B 1 280 ? 13.836 -33.938 0.365 1 98.81 280 GLY B O 1
ATOM 6530 N N . LYS B 1 281 ? 14.453 -34 -1.804 1 98.56 281 LYS B N 1
ATOM 6531 C CA . LYS B 1 281 ? 13.859 -35.312 -2.041 1 98.56 281 LYS B CA 1
ATOM 6532 C C . LYS B 1 281 ? 14.547 -36.406 -1.208 1 98.56 281 LYS B C 1
ATOM 6534 O O . LYS B 1 281 ? 13.922 -37.375 -0.818 1 98.56 281 LYS B O 1
ATOM 6539 N N . SER B 1 282 ? 15.789 -36.188 -0.97 1 98.56 282 SER B N 1
ATOM 6540 C CA . SER B 1 282 ? 16.516 -37.125 -0.136 1 98.56 282 SER B CA 1
ATOM 6541 C C . SER B 1 282 ? 15.945 -37.188 1.279 1 98.56 282 SER B C 1
ATOM 6543 O O . SER B 1 282 ? 16.062 -38.188 1.972 1 98.56 282 SER B O 1
ATOM 6545 N N . GLU B 1 283 ? 15.352 -36.094 1.696 1 98.44 283 GLU B N 1
ATOM 6546 C CA . GLU B 1 283 ? 14.75 -36 3.023 1 98.44 283 GLU B CA 1
ATOM 6547 C C . GLU B 1 283 ? 13.281 -36.438 2.988 1 98.44 283 GLU B C 1
ATOM 6549 O O . GLU B 1 283 ? 12.82 -37.156 3.855 1 98.44 283 GLU B O 1
ATOM 6554 N N . TYR B 1 284 ? 12.547 -35.938 2.047 1 98.19 284 TYR B N 1
ATOM 6555 C CA . TYR B 1 284 ? 11.109 -36.156 1.9 1 98.19 284 TYR B CA 1
ATOM 6556 C C . TYR B 1 284 ? 10.695 -36.094 0.435 1 98.19 284 TYR B C 1
ATOM 6558 O O . TYR B 1 284 ? 10.633 -35 -0.153 1 98.19 284 TYR B O 1
ATOM 6566 N N . ASN B 1 285 ? 10.375 -37.25 -0.17 1 98 285 ASN B N 1
ATOM 6567 C CA . ASN B 1 285 ? 10.234 -37.375 -1.616 1 98 285 ASN B CA 1
ATOM 6568 C C . ASN B 1 285 ? 8.828 -37.031 -2.084 1 98 285 ASN B C 1
ATOM 6570 O O . ASN B 1 285 ? 8.164 -37.812 -2.742 1 98 285 ASN B O 1
ATOM 6574 N N . LEU B 1 286 ? 8.383 -35.812 -1.855 1 98.31 286 LEU B N 1
ATOM 6575 C CA . LEU B 1 286 ? 7.156 -35.281 -2.414 1 98.31 286 LEU B CA 1
ATOM 6576 C C . LEU B 1 286 ? 7.359 -34.844 -3.861 1 98.31 286 LEU B C 1
ATOM 6578 O O . LEU B 1 286 ? 8.492 -34.594 -4.281 1 98.31 286 LEU B O 1
ATOM 6582 N N . PRO B 1 287 ? 6.25 -34.781 -4.645 1 98.56 287 PRO B N 1
ATOM 6583 C CA . PRO B 1 287 ? 6.387 -34.188 -5.969 1 98.56 287 PRO B CA 1
ATOM 6584 C C . PRO B 1 287 ? 6.906 -32.75 -5.906 1 98.56 287 PRO B C 1
ATOM 6586 O O . PRO B 1 287 ? 6.48 -31.953 -5.047 1 98.56 287 PRO B O 1
ATOM 6589 N N . MET B 1 288 ? 7.883 -32.406 -6.82 1 98.81 288 MET B N 1
ATOM 6590 C CA . MET B 1 288 ? 8.484 -31.094 -6.863 1 98.81 288 MET B CA 1
ATOM 6591 C C . MET B 1 288 ? 8.43 -30.516 -8.273 1 98.81 288 MET B C 1
ATOM 6593 O O . MET B 1 288 ? 8.602 -31.234 -9.258 1 98.81 288 MET B O 1
ATOM 6597 N N . TYR B 1 289 ? 8.188 -29.219 -8.336 1 98.81 289 TYR B N 1
ATOM 6598 C CA . TYR B 1 289 ? 8.125 -28.562 -9.625 1 98.81 289 TYR B CA 1
ATOM 6599 C C . TYR B 1 289 ? 8.75 -27.172 -9.555 1 98.81 289 TYR B C 1
ATOM 6601 O O . TYR B 1 289 ? 9.117 -26.703 -8.469 1 98.81 289 TYR B O 1
ATOM 6609 N N . VAL B 1 290 ? 8.992 -26.531 -10.719 1 98.75 290 VAL B N 1
ATOM 6610 C CA . VAL B 1 290 ? 9.375 -25.125 -10.867 1 98.75 290 VAL B CA 1
ATOM 6611 C C . VAL B 1 290 ? 8.391 -24.422 -11.805 1 98.75 290 VAL B C 1
ATOM 6613 O O . VAL B 1 290 ? 7.758 -25.062 -12.641 1 98.75 290 VAL B O 1
ATOM 6616 N N . ASN B 1 291 ? 8.227 -23.125 -11.555 1 98.44 291 ASN B N 1
ATOM 6617 C CA . ASN B 1 291 ? 7.34 -22.375 -12.438 1 98.44 291 ASN B CA 1
ATOM 6618 C C . ASN B 1 291 ? 8.102 -21.312 -13.219 1 98.44 291 ASN B C 1
ATOM 6620 O O . ASN B 1 291 ? 9.273 -21.047 -12.938 1 98.44 291 ASN B O 1
ATOM 6624 N N . ALA B 1 292 ? 7.445 -20.781 -14.258 1 97.69 292 ALA B N 1
ATOM 6625 C CA . ALA B 1 292 ? 8.086 -19.797 -15.133 1 97.69 292 ALA B CA 1
ATOM 6626 C C . ALA B 1 292 ? 7.234 -18.531 -15.258 1 97.69 292 ALA B C 1
ATOM 6628 O O . ALA B 1 292 ? 6.023 -18.609 -15.492 1 97.69 292 ALA B O 1
ATOM 6629 N N . ALA B 1 293 ? 7.871 -17.391 -15.055 1 96.5 293 ALA B N 1
ATOM 6630 C CA . ALA B 1 293 ? 7.273 -16.141 -15.539 1 96.5 293 ALA B CA 1
ATOM 6631 C C . ALA B 1 293 ? 7.332 -16.062 -17.062 1 96.5 293 ALA B C 1
ATOM 6633 O O . ALA B 1 293 ? 8.406 -15.891 -17.641 1 96.5 293 ALA B O 1
ATOM 6634 N N . LEU B 1 294 ? 6.199 -16.016 -17.672 1 97.31 294 LEU B N 1
ATOM 6635 C CA . LEU B 1 294 ? 6.156 -16.188 -19.109 1 97.31 294 LEU B CA 1
ATOM 6636 C C . LEU B 1 294 ? 6.621 -14.922 -19.828 1 97.31 294 LEU B C 1
ATOM 6638 O O . LEU B 1 294 ? 6.41 -13.812 -19.328 1 97.31 294 LEU B O 1
ATOM 6642 N N . ASP B 1 295 ? 7.223 -15.102 -20.938 1 95.75 295 ASP B N 1
ATOM 6643 C CA . ASP B 1 295 ? 7.688 -14.008 -21.781 1 95.75 295 ASP B CA 1
ATOM 6644 C C . ASP B 1 295 ? 6.539 -13.414 -22.594 1 95.75 295 ASP B C 1
ATOM 6646 O O . ASP B 1 295 ? 5.516 -14.07 -22.797 1 95.75 295 ASP B O 1
ATOM 6650 N N . ARG B 1 296 ? 6.77 -12.211 -23.125 1 92.88 296 ARG B N 1
ATOM 6651 C CA . ARG B 1 296 ? 5.895 -11.555 -24.094 1 92.88 296 ARG B CA 1
ATOM 6652 C C . ARG B 1 296 ? 6.344 -11.844 -25.516 1 92.88 296 ARG B C 1
ATOM 6654 O O . ARG B 1 296 ? 7.523 -12.109 -25.766 1 92.88 296 ARG B O 1
ATOM 6661 N N . PRO B 1 297 ? 5.375 -11.766 -26.422 1 91.88 297 PRO B N 1
ATOM 6662 C CA . PRO B 1 297 ? 5.758 -12.023 -27.812 1 91.88 297 PRO B CA 1
ATOM 6663 C C . PRO B 1 297 ? 6.801 -11.031 -28.328 1 91.88 297 PRO B C 1
ATOM 6665 O O . PRO B 1 297 ? 6.715 -9.836 -28.047 1 91.88 297 PRO B O 1
ATOM 6668 N N . ASN B 1 298 ? 7.777 -11.508 -28.984 1 93.19 298 ASN B N 1
ATOM 6669 C CA . ASN B 1 298 ? 8.773 -10.734 -29.719 1 93.19 298 ASN B CA 1
ATOM 6670 C C . ASN B 1 298 ? 9.648 -9.906 -28.797 1 93.19 298 ASN B C 1
ATOM 6672 O O . ASN B 1 298 ? 10 -8.773 -29.109 1 93.19 298 ASN B O 1
ATOM 6676 N N . VAL B 1 299 ? 9.859 -10.375 -27.609 1 96 299 VAL B N 1
ATOM 6677 C CA . VAL B 1 299 ? 10.766 -9.719 -26.672 1 96 299 VAL B CA 1
ATOM 6678 C C . VAL B 1 299 ? 12.016 -10.578 -26.469 1 96 299 VAL B C 1
ATOM 6680 O O . VAL B 1 299 ? 11.922 -11.805 -26.391 1 96 299 VAL B O 1
ATOM 6683 N N . LEU B 1 300 ? 13.117 -9.93 -26.406 1 96.94 300 LEU B N 1
ATOM 6684 C CA . LEU B 1 300 ? 14.391 -10.633 -26.328 1 96.94 300 LEU B CA 1
ATOM 6685 C C . LEU B 1 300 ? 14.656 -11.117 -24.906 1 96.94 300 LEU B C 1
ATOM 6687 O O . LEU B 1 300 ? 14.227 -10.484 -23.938 1 96.94 300 LEU B O 1
ATOM 6691 N N . PRO B 1 301 ? 15.43 -12.266 -24.859 1 97.56 301 PRO B N 1
ATOM 6692 C CA . PRO B 1 301 ? 15.844 -12.703 -23.516 1 97.56 301 PRO B CA 1
ATOM 6693 C C . PRO B 1 301 ? 16.547 -11.602 -22.719 1 97.56 301 PRO B C 1
ATOM 6695 O O . PRO B 1 301 ? 17.359 -10.867 -23.281 1 97.56 301 PRO B O 1
ATOM 6698 N N . GLY B 1 302 ? 16.188 -11.469 -21.469 1 96 302 GLY B N 1
ATOM 6699 C CA . GLY B 1 302 ? 16.688 -10.375 -20.641 1 96 302 GLY B CA 1
ATOM 6700 C C . GLY B 1 302 ? 15.688 -9.258 -20.453 1 96 302 GLY B C 1
ATOM 6701 O O . GLY B 1 302 ? 15.766 -8.5 -19.484 1 96 302 GLY B O 1
ATOM 6702 N N . LYS B 1 303 ? 14.805 -9.156 -21.375 1 96.12 303 LYS B N 1
ATOM 6703 C CA . LYS B 1 303 ? 13.68 -8.234 -21.203 1 96.12 303 LYS B CA 1
ATOM 6704 C C . LYS B 1 303 ? 12.484 -8.938 -20.562 1 96.12 303 LYS B C 1
ATOM 6706 O O . LYS B 1 303 ? 11.453 -8.312 -20.328 1 96.12 303 LYS B O 1
ATOM 6711 N N . TYR B 1 304 ? 12.539 -10.156 -20.375 1 96.06 304 TYR B N 1
ATOM 6712 C CA . TYR B 1 304 ? 11.797 -11.039 -19.484 1 96.06 304 TYR B CA 1
ATOM 6713 C C . TYR B 1 304 ? 12.75 -11.93 -18.688 1 96.06 304 TYR B C 1
ATOM 6715 O O . TYR B 1 304 ? 13.945 -12.008 -19 1 96.06 304 TYR B O 1
ATOM 6723 N N . PRO B 1 305 ? 12.297 -12.539 -17.625 1 96.44 305 PRO B N 1
ATOM 6724 C CA . PRO B 1 305 ? 13.195 -13.422 -16.875 1 96.44 305 PRO B CA 1
ATOM 6725 C C . PRO B 1 305 ? 13.742 -14.57 -17.734 1 96.44 305 PRO B C 1
ATOM 6727 O O . PRO B 1 305 ? 13.047 -15.57 -17.938 1 96.44 305 PRO B O 1
ATOM 6730 N N . SER B 1 306 ? 14.969 -14.359 -18.141 1 98.12 306 SER B N 1
ATOM 6731 C CA . SER B 1 306 ? 15.602 -15.266 -19.094 1 98.12 306 SER B CA 1
ATOM 6732 C C . SER B 1 306 ? 16 -16.578 -18.422 1 98.12 306 SER B C 1
ATOM 6734 O O . SER B 1 306 ? 16.5 -16.578 -17.297 1 98.12 306 SER B O 1
ATOM 6736 N N . GLY B 1 307 ? 15.766 -17.672 -19.156 1 98.56 307 GLY B N 1
ATOM 6737 C CA . GLY B 1 307 ? 16.359 -18.938 -18.781 1 98.56 307 GLY B CA 1
ATOM 6738 C C . GLY B 1 307 ? 15.453 -19.766 -17.891 1 98.56 307 GLY B C 1
ATOM 6739 O O . GLY B 1 307 ? 15.781 -20.906 -17.547 1 98.56 307 GLY B O 1
ATOM 6740 N N . GLY B 1 308 ? 14.305 -19.172 -17.406 1 98.5 308 GLY B N 1
ATOM 6741 C CA . GLY B 1 308 ? 13.367 -19.969 -16.625 1 98.5 308 GLY B CA 1
ATOM 6742 C C . GLY B 1 308 ? 12.797 -21.141 -17.406 1 98.5 308 GLY B C 1
ATOM 6743 O O . GLY B 1 308 ? 13.156 -21.359 -18.562 1 98.5 308 GLY B O 1
ATOM 6744 N N . PRO B 1 309 ? 11.977 -21.938 -16.719 1 98.5 309 PRO B N 1
ATOM 6745 C CA . PRO B 1 309 ? 11.375 -23.078 -17.422 1 98.5 309 PRO B CA 1
ATOM 6746 C C . PRO B 1 309 ? 10.289 -22.656 -18.406 1 98.5 309 PRO B C 1
ATOM 6748 O O . PRO B 1 309 ? 9.141 -23.078 -18.281 1 98.5 309 PRO B O 1
ATOM 6751 N N . LEU B 1 310 ? 10.711 -21.922 -19.375 1 98.25 310 LEU B N 1
ATOM 6752 C CA . LEU B 1 310 ? 9.844 -21.359 -20.406 1 98.25 310 LEU B CA 1
ATOM 6753 C C . LEU B 1 310 ? 9.562 -22.391 -21.5 1 98.25 310 LEU B C 1
ATOM 6755 O O . LEU B 1 310 ? 10.344 -23.328 -21.688 1 98.25 310 LEU B O 1
ATOM 6759 N N . PRO B 1 311 ? 8.469 -22.172 -22.234 1 97.25 311 PRO B N 1
ATOM 6760 C CA . PRO B 1 311 ? 8.062 -23.156 -23.234 1 97.25 311 PRO B CA 1
ATOM 6761 C C . PRO B 1 311 ? 9.172 -23.469 -24.234 1 97.25 311 PRO B C 1
ATOM 6763 O O . PRO B 1 311 ? 9.383 -24.625 -24.594 1 97.25 311 PRO B O 1
ATOM 6766 N N . HIS B 1 312 ? 9.875 -22.469 -24.672 1 97.31 312 HIS B N 1
ATOM 6767 C CA . HIS B 1 312 ? 10.883 -22.672 -25.703 1 97.31 312 HIS B CA 1
ATOM 6768 C C . HIS B 1 312 ? 12.164 -23.25 -25.109 1 97.31 312 HIS B C 1
ATOM 6770 O O . HIS B 1 312 ? 13.125 -23.516 -25.828 1 97.31 312 HIS B O 1
ATOM 6776 N N . LEU B 1 313 ? 12.164 -23.5 -23.75 1 98.25 313 LEU B N 1
ATOM 6777 C CA . LEU B 1 313 ? 13.367 -23.984 -23.078 1 98.25 313 LEU B CA 1
ATOM 6778 C C . LEU B 1 313 ? 13.07 -25.281 -22.312 1 98.25 313 LEU B C 1
ATOM 6780 O O . LEU B 1 313 ? 13.898 -25.734 -21.531 1 98.25 313 LEU B O 1
ATOM 6784 N N . LEU B 1 314 ? 11.953 -25.922 -22.469 1 97.62 314 LEU B N 1
ATOM 6785 C CA . LEU B 1 314 ? 11.508 -27.047 -21.672 1 97.62 314 LEU B CA 1
ATOM 6786 C C . LEU B 1 314 ? 12.469 -28.219 -21.812 1 97.62 314 LEU B C 1
ATOM 6788 O O . LEU B 1 314 ? 12.727 -28.938 -20.844 1 97.62 314 LEU B O 1
ATOM 6792 N N . ASP B 1 315 ? 13.039 -28.391 -23.016 1 97 315 ASP B N 1
ATOM 6793 C CA . ASP B 1 315 ? 13.961 -29.516 -23.234 1 97 315 ASP B CA 1
ATOM 6794 C C . ASP B 1 315 ? 15.234 -29.328 -22.422 1 97 315 ASP B C 1
ATOM 6796 O O . ASP B 1 315 ? 15.797 -30.312 -21.922 1 97 315 ASP B O 1
ATOM 6800 N N . ILE B 1 316 ? 15.68 -28.094 -22.359 1 98.5 316 ILE B N 1
ATOM 6801 C CA . ILE B 1 316 ? 16.891 -27.797 -21.609 1 98.5 316 ILE B CA 1
ATOM 6802 C C . ILE B 1 316 ? 16.672 -28.094 -20.125 1 98.5 316 ILE B C 1
ATOM 6804 O O . ILE B 1 316 ? 17.5 -28.734 -19.484 1 98.5 316 ILE B O 1
ATOM 6808 N N . TRP B 1 317 ? 15.57 -27.688 -19.609 1 98.56 317 TRP B N 1
ATOM 6809 C CA . TRP B 1 317 ? 15.234 -27.906 -18.203 1 98.56 317 TRP B CA 1
ATOM 6810 C C . TRP B 1 317 ? 15.023 -29.391 -17.922 1 98.56 317 TRP B C 1
ATOM 6812 O O . TRP B 1 317 ? 15.445 -29.891 -16.875 1 98.56 317 TRP B O 1
ATOM 6822 N N . LYS B 1 318 ? 14.383 -30.109 -18.797 1 97.12 318 LYS B N 1
ATOM 6823 C CA . LYS B 1 318 ? 14.188 -31.531 -18.609 1 97.12 318 LYS B CA 1
ATOM 6824 C C . LYS B 1 318 ? 15.523 -32.281 -18.562 1 97.12 318 LYS B C 1
ATOM 6826 O O . LYS B 1 318 ? 15.695 -33.219 -17.781 1 97.12 318 LYS B O 1
ATOM 6831 N N . ALA B 1 319 ? 16.422 -31.859 -19.359 1 97.88 319 ALA B N 1
ATOM 6832 C CA . ALA B 1 319 ? 17.734 -32.469 -19.391 1 97.88 319 ALA B CA 1
ATOM 6833 C C . ALA B 1 319 ? 18.531 -32.125 -18.125 1 97.88 319 ALA B C 1
ATOM 6835 O O . ALA B 1 319 ? 19.25 -32.969 -17.594 1 97.88 319 ALA B O 1
ATOM 6836 N N . GLY B 1 320 ? 18.391 -30.953 -17.672 1 98.56 320 GLY B N 1
ATOM 6837 C CA . GLY B 1 320 ? 19.25 -30.453 -16.625 1 98.56 320 GLY B CA 1
ATOM 6838 C C . GLY B 1 320 ? 18.719 -30.688 -15.227 1 98.56 320 GLY B C 1
ATOM 6839 O O . GLY B 1 320 ? 19.469 -30.641 -14.242 1 98.56 320 GLY B O 1
ATOM 6840 N N . ALA B 1 321 ? 17.422 -30.969 -15.109 1 98.56 321 ALA B N 1
ATOM 6841 C CA . ALA B 1 321 ? 16.812 -31.047 -13.781 1 98.56 321 ALA B CA 1
ATOM 6842 C C . ALA B 1 321 ? 15.961 -32.312 -13.641 1 98.56 321 ALA B C 1
ATOM 6844 O O . ALA B 1 321 ? 14.75 -32.219 -13.414 1 98.56 321 ALA B O 1
ATOM 6845 N N . PRO B 1 322 ? 16.562 -33.438 -13.633 1 97.62 322 PRO B N 1
ATOM 6846 C CA . PRO B 1 322 ? 15.812 -34.688 -13.586 1 97.62 322 PRO B CA 1
ATOM 6847 C C . PRO B 1 322 ? 15.078 -34.906 -12.266 1 97.62 322 PRO B C 1
ATOM 6849 O O . PRO B 1 322 ? 14.164 -35.719 -12.18 1 97.62 322 PRO B O 1
ATOM 6852 N N . ASN B 1 323 ? 15.469 -34.219 -11.203 1 98.5 323 ASN B N 1
ATOM 6853 C CA . ASN B 1 323 ? 14.797 -34.375 -9.922 1 98.5 323 ASN B CA 1
ATOM 6854 C C . ASN B 1 323 ? 13.586 -33.469 -9.797 1 98.5 323 ASN B C 1
ATOM 6856 O O . ASN B 1 323 ? 12.852 -33.531 -8.812 1 98.5 323 ASN B O 1
ATOM 6860 N N . ILE B 1 324 ? 13.391 -32.594 -10.758 1 98.69 324 ILE B N 1
ATOM 6861 C CA . ILE B 1 324 ? 12.164 -31.828 -10.883 1 98.69 324 ILE B CA 1
ATOM 6862 C C . ILE B 1 324 ? 11.117 -32.656 -11.641 1 98.69 324 ILE B C 1
ATOM 6864 O O . ILE B 1 324 ? 11.344 -33.062 -12.773 1 98.69 324 ILE B O 1
ATOM 6868 N N . ASP B 1 325 ? 10 -32.844 -11.07 1 98.56 325 ASP B N 1
ATOM 6869 C CA . ASP B 1 325 ? 9.023 -33.75 -11.625 1 98.56 325 ASP B CA 1
ATOM 6870 C C . ASP B 1 325 ? 8.305 -33.156 -12.828 1 98.56 325 ASP B C 1
ATOM 6872 O O . ASP B 1 325 ? 7.945 -33.875 -13.766 1 98.56 325 ASP B O 1
ATOM 6876 N N . PHE B 1 326 ? 8.047 -31.906 -12.781 1 98.5 326 PHE B N 1
ATOM 6877 C CA . PHE B 1 326 ? 7.418 -31.266 -13.938 1 98.5 326 PHE B CA 1
ATOM 6878 C C . PHE B 1 326 ? 7.645 -29.766 -13.906 1 98.5 326 PHE B C 1
ATOM 6880 O O . PHE B 1 326 ? 8.133 -29.219 -12.914 1 98.5 326 PHE B O 1
ATOM 6887 N N . LEU B 1 327 ? 7.395 -29.094 -15.031 1 98.75 327 LEU B N 1
ATOM 6888 C CA . LEU B 1 327 ? 7.551 -27.656 -15.25 1 98.75 327 LEU B CA 1
ATOM 6889 C C . LEU B 1 327 ? 6.195 -26.984 -15.445 1 98.75 327 LEU B C 1
ATOM 6891 O O . LEU B 1 327 ? 5.312 -27.547 -16.109 1 98.75 327 LEU B O 1
ATOM 6895 N N . ALA B 1 328 ? 5.988 -25.844 -14.797 1 98.75 328 ALA B N 1
ATOM 6896 C CA . ALA B 1 328 ? 4.664 -25.219 -14.781 1 98.75 328 ALA B CA 1
ATOM 6897 C C . ALA B 1 328 ? 4.734 -23.766 -15.219 1 98.75 328 ALA B C 1
ATOM 6899 O O . ALA B 1 328 ? 5.773 -23.109 -15.07 1 98.75 328 ALA B O 1
ATOM 6900 N N . PRO B 1 329 ? 3.625 -23.203 -15.727 1 98.19 329 PRO B N 1
ATOM 6901 C CA . PRO B 1 329 ? 3.582 -21.797 -16.156 1 98.19 329 PRO B CA 1
ATOM 6902 C C . PRO B 1 329 ? 3.016 -20.875 -15.07 1 98.19 329 PRO B C 1
ATOM 6904 O O . PRO B 1 329 ? 2.234 -21.312 -14.227 1 98.19 329 PRO B O 1
ATOM 6907 N N . ASP B 1 330 ? 3.43 -19.688 -15.055 1 96.81 330 ASP B N 1
ATOM 6908 C CA . ASP B 1 330 ? 2.727 -18.531 -14.516 1 96.81 330 ASP B CA 1
ATOM 6909 C C . ASP B 1 330 ? 2.102 -17.688 -15.633 1 96.81 330 ASP B C 1
ATOM 6911 O O . ASP B 1 330 ? 2.814 -17.109 -16.453 1 96.81 330 ASP B O 1
ATOM 6915 N N . ILE B 1 331 ? 0.758 -17.484 -15.625 1 96.69 331 ILE B N 1
ATOM 6916 C CA . ILE B 1 331 ? 0.105 -16.953 -16.812 1 96.69 331 ILE B CA 1
ATOM 6917 C C . ILE B 1 331 ? -0.675 -15.688 -16.438 1 96.69 331 ILE B C 1
ATOM 6919 O O . ILE B 1 331 ? -1.677 -15.758 -15.727 1 96.69 331 ILE B O 1
ATOM 6923 N N . TYR B 1 332 ? -0.26 -14.547 -17 1 95 332 TYR B N 1
ATOM 6924 C CA . TYR B 1 332 ? -0.94 -13.281 -16.766 1 95 332 TYR B CA 1
ATOM 6925 C C . TYR B 1 332 ? -1.458 -12.68 -18.062 1 95 332 TYR B C 1
ATOM 6927 O O . TYR B 1 332 ? -2.096 -11.625 -18.062 1 95 332 TYR B O 1
ATOM 6935 N N . TYR B 1 333 ? -1.278 -13.359 -19.172 1 95.38 333 TYR B N 1
ATOM 6936 C CA . TYR B 1 333 ? -1.613 -12.812 -20.484 1 95.38 333 TYR B CA 1
ATOM 6937 C C . TYR B 1 333 ? -2.994 -13.281 -20.938 1 95.38 333 TYR B C 1
ATOM 6939 O O . TYR B 1 333 ? -3.445 -14.359 -20.547 1 95.38 333 TYR B O 1
ATOM 6947 N N . PRO B 1 334 ? -3.596 -12.508 -21.828 1 95.94 334 PRO B N 1
ATOM 6948 C CA . PRO B 1 334 ? -4.953 -12.828 -22.281 1 95.94 334 PRO B CA 1
ATOM 6949 C C . PRO B 1 334 ? -5.008 -14.109 -23.125 1 95.94 334 PRO B C 1
ATOM 6951 O O . PRO B 1 334 ? -6.039 -14.781 -23.156 1 95.94 334 PRO B O 1
ATOM 6954 N N . ASN B 1 335 ? -3.943 -14.406 -23.812 1 97.31 335 ASN B N 1
ATOM 6955 C CA . ASN B 1 335 ? -3.947 -15.594 -24.656 1 97.31 335 ASN B CA 1
ATOM 6956 C C . ASN B 1 335 ? -3.662 -16.859 -23.844 1 97.31 335 ASN B C 1
ATOM 6958 O O . ASN B 1 335 ? -2.785 -17.641 -24.203 1 97.31 335 ASN B O 1
ATOM 6962 N N . TYR B 1 336 ? -4.473 -17.078 -22.875 1 97.81 336 TYR B N 1
ATOM 6963 C CA . TYR B 1 336 ? -4.32 -18.141 -21.875 1 97.81 336 TYR B CA 1
ATOM 6964 C C . TYR B 1 336 ? -4.242 -19.516 -22.547 1 97.81 336 TYR B C 1
ATOM 6966 O O . TYR B 1 336 ? -3.35 -20.297 -22.234 1 97.81 336 TYR B O 1
ATOM 6974 N N . VAL B 1 337 ? -5.137 -19.859 -23.438 1 98.25 337 VAL B N 1
ATOM 6975 C CA . VAL B 1 337 ? -5.242 -21.188 -24.047 1 98.25 337 VAL B CA 1
ATOM 6976 C C . VAL B 1 337 ? -3.955 -21.5 -24.812 1 98.25 337 VAL B C 1
ATOM 6978 O O . VAL B 1 337 ? -3.439 -22.625 -24.719 1 98.25 337 VAL B O 1
ATOM 6981 N N . GLU B 1 338 ? -3.492 -20.531 -25.484 1 97.5 338 GLU B N 1
ATOM 6982 C CA . GLU B 1 338 ? -2.242 -20.719 -26.219 1 97.5 338 GLU B CA 1
ATOM 6983 C C . GLU B 1 338 ? -1.087 -21.016 -25.266 1 97.5 338 GLU B C 1
ATOM 6985 O O . GLU B 1 338 ? -0.356 -22 -25.453 1 97.5 338 GLU B O 1
ATOM 6990 N N . ARG B 1 339 ? -0.928 -20.281 -24.234 1 97.75 339 ARG B N 1
ATOM 6991 C CA . ARG B 1 339 ? 0.231 -20.344 -23.359 1 97.75 339 ARG B CA 1
ATOM 6992 C C . ARG B 1 339 ? 0.187 -21.609 -22.5 1 97.75 339 ARG B C 1
ATOM 6994 O O . ARG B 1 339 ? 1.208 -22.281 -22.312 1 97.75 339 ARG B O 1
ATOM 7001 N N . VAL B 1 340 ? -0.983 -21.922 -22 1 98.38 340 VAL B N 1
ATOM 7002 C CA . VAL B 1 340 ? -1.091 -23.094 -21.141 1 98.38 340 VAL B CA 1
ATOM 7003 C C . VAL B 1 340 ? -0.843 -24.359 -21.953 1 98.38 340 VAL B C 1
ATOM 7005 O O . VAL B 1 340 ? -0.238 -25.312 -21.469 1 98.38 340 VAL B O 1
ATOM 7008 N N . SER B 1 341 ? -1.245 -24.375 -23.203 1 97.75 341 SER B N 1
ATOM 7009 C CA . SER B 1 341 ? -1.13 -25.547 -24.078 1 97.75 341 SER B CA 1
ATOM 7010 C C . SER B 1 341 ? 0.329 -25.859 -24.391 1 97.75 341 SER B C 1
ATOM 7012 O O . SER B 1 341 ? 0.672 -27 -24.703 1 97.75 341 SER B O 1
ATOM 7014 N N . GLU B 1 342 ? 1.144 -24.875 -24.234 1 96.88 342 GLU B N 1
ATOM 7015 C CA . GLU B 1 342 ? 2.564 -25.062 -24.516 1 96.88 342 GLU B CA 1
ATOM 7016 C C . GLU B 1 342 ? 3.227 -25.969 -23.484 1 96.88 342 GLU B C 1
ATOM 7018 O O . GLU B 1 342 ? 4.32 -26.484 -23.719 1 96.88 342 GLU B O 1
ATOM 7023 N N . TYR B 1 343 ? 2.641 -26.25 -22.391 1 98 343 TYR B N 1
ATOM 7024 C CA . TYR B 1 343 ? 3.221 -27.078 -21.344 1 98 343 TYR B CA 1
ATOM 7025 C C . TYR B 1 343 ? 2.666 -28.484 -21.391 1 98 343 TYR B C 1
ATOM 7027 O O . TYR B 1 343 ? 3.064 -29.344 -20.594 1 98 343 TYR B O 1
ATOM 7035 N N . VAL B 1 344 ? 1.699 -28.703 -22.312 1 96.88 344 VAL B N 1
ATOM 7036 C CA . VAL B 1 344 ? 1.179 -30.062 -22.516 1 96.88 344 VAL B CA 1
ATOM 7037 C C . VAL B 1 344 ? 2.172 -30.875 -23.328 1 96.88 344 VAL B C 1
ATOM 7039 O O . VAL B 1 344 ? 2.24 -30.75 -24.547 1 96.88 344 VAL B O 1
ATOM 7042 N N . ARG B 1 345 ? 2.922 -31.688 -22.594 1 91.62 345 ARG B N 1
ATOM 7043 C CA . ARG B 1 345 ? 3.941 -32.562 -23.188 1 91.62 345 ARG B CA 1
ATOM 7044 C C . ARG B 1 345 ? 4 -33.906 -22.469 1 91.62 345 ARG B C 1
ATOM 7046 O O . ARG B 1 345 ? 3.688 -34 -21.281 1 91.62 345 ARG B O 1
ATOM 7053 N N . PRO B 1 346 ? 4.414 -34.875 -23.266 1 87.19 346 PRO B N 1
ATOM 7054 C CA . PRO B 1 346 ? 4.566 -36.188 -22.594 1 87.19 346 PRO B CA 1
ATOM 7055 C C . PRO B 1 346 ? 5.523 -36.094 -21.391 1 87.19 346 PRO B C 1
ATOM 7057 O O . PRO B 1 346 ? 6.602 -35.531 -21.5 1 87.19 346 PRO B O 1
ATOM 7060 N N . GLY B 1 347 ? 5.035 -36.594 -20.344 1 88 347 GLY B N 1
ATOM 7061 C CA . GLY B 1 347 ? 5.879 -36.688 -19.172 1 88 347 GLY B CA 1
ATOM 7062 C C . GLY B 1 347 ? 5.855 -35.438 -18.328 1 88 347 GLY B C 1
ATOM 7063 O O . GLY B 1 347 ? 6.559 -35.344 -17.312 1 88 347 GLY B O 1
ATOM 7064 N N . ASN B 1 348 ? 5.184 -34.438 -18.734 1 95.69 348 ASN B N 1
ATOM 7065 C CA . ASN B 1 348 ? 5.039 -33.188 -17.953 1 95.69 348 ASN B CA 1
ATOM 7066 C C . ASN B 1 348 ? 3.619 -33.062 -17.406 1 95.69 348 ASN B C 1
ATOM 7068 O O . ASN B 1 348 ? 2.688 -32.781 -18.172 1 95.69 348 ASN B O 1
ATOM 7072 N N . ALA B 1 349 ? 3.455 -33.281 -16.109 1 97.88 349 ALA B N 1
ATOM 7073 C CA . ALA B 1 349 ? 2.145 -33 -15.516 1 97.88 349 ALA B CA 1
ATOM 7074 C C . ALA B 1 349 ? 1.743 -31.547 -15.719 1 97.88 349 ALA B C 1
ATOM 7076 O O . ALA B 1 349 ? 2.559 -30.641 -15.523 1 97.88 349 ALA B O 1
ATOM 7077 N N . LEU B 1 350 ? 0.524 -31.328 -16.156 1 98.5 350 LEU B N 1
ATOM 7078 C CA . LEU B 1 350 ? 0.081 -29.953 -16.344 1 98.5 350 LEU B CA 1
ATOM 7079 C C . LEU B 1 350 ? -0.521 -29.406 -15.055 1 98.5 350 LEU B C 1
ATOM 7081 O O . LEU B 1 350 ? -1.484 -29.953 -14.523 1 98.5 350 LEU B O 1
ATOM 7085 N N . PHE B 1 351 ? 0.029 -28.422 -14.539 1 98.69 351 PHE B N 1
ATOM 7086 C CA . PHE B 1 351 ? -0.398 -27.688 -13.352 1 98.69 351 PHE B CA 1
ATOM 7087 C C . PHE B 1 351 ? -0.22 -26.188 -13.539 1 98.69 351 PHE B C 1
ATOM 7089 O O . PHE B 1 351 ? 0.802 -25.734 -14.062 1 98.69 351 PHE B O 1
ATOM 7096 N N . ILE B 1 352 ? -1.236 -25.406 -13.234 1 98.69 352 ILE B N 1
ATOM 7097 C CA . ILE B 1 352 ? -1.132 -23.953 -13.297 1 98.69 352 ILE B CA 1
ATOM 7098 C C . ILE B 1 352 ? -1.143 -23.375 -11.883 1 98.69 352 ILE B C 1
ATOM 7100 O O . ILE B 1 352 ? -2.201 -23.016 -11.359 1 98.69 352 ILE B O 1
ATOM 7104 N N . PRO B 1 353 ? 0.026 -23.203 -11.281 1 98.44 353 PRO B N 1
ATOM 7105 C CA . PRO B 1 353 ? 0.097 -22.766 -9.883 1 98.44 353 PRO B CA 1
ATOM 7106 C C . PRO B 1 353 ? -0.21 -21.281 -9.711 1 98.44 353 PRO B C 1
ATOM 7108 O O . PRO B 1 353 ? -0.514 -20.828 -8.602 1 98.44 353 PRO B O 1
ATOM 7111 N N . GLU B 1 354 ? -0.096 -20.531 -10.828 1 96.81 354 GLU B N 1
ATOM 7112 C CA . GLU B 1 354 ? -0.343 -19.094 -10.789 1 96.81 354 GLU B CA 1
ATOM 7113 C C . GLU B 1 354 ? -0.987 -18.609 -12.078 1 96.81 354 GLU B C 1
ATOM 7115 O O . GLU B 1 354 ? -0.328 -18.547 -13.125 1 96.81 354 GLU B O 1
ATOM 7120 N N . ALA B 1 355 ? -2.248 -18.328 -11.992 1 96.25 355 ALA B N 1
ATOM 7121 C CA . ALA B 1 355 ? -3.033 -17.922 -13.156 1 96.25 355 ALA B CA 1
ATOM 7122 C C . ALA B 1 355 ? -3.646 -16.531 -12.945 1 96.25 355 ALA B C 1
ATOM 7124 O O . ALA B 1 355 ? -4.852 -16.422 -12.703 1 96.25 355 ALA B O 1
ATOM 7125 N N . ASN B 1 356 ? -2.854 -15.508 -13.094 1 93.5 356 ASN B N 1
ATOM 7126 C CA . ASN B 1 356 ? -3.311 -14.133 -12.945 1 93.5 356 ASN B CA 1
ATOM 7127 C C . ASN B 1 356 ? -3.928 -13.898 -11.57 1 93.5 356 ASN B C 1
ATOM 7129 O O . ASN B 1 356 ? -4.008 -14.812 -10.75 1 93.5 356 ASN B O 1
ATOM 7133 N N . ARG B 1 357 ? -4.391 -12.703 -11.258 1 92.56 357 ARG B N 1
ATOM 7134 C CA . ARG B 1 357 ? -4.918 -12.32 -9.953 1 92.56 357 ARG B C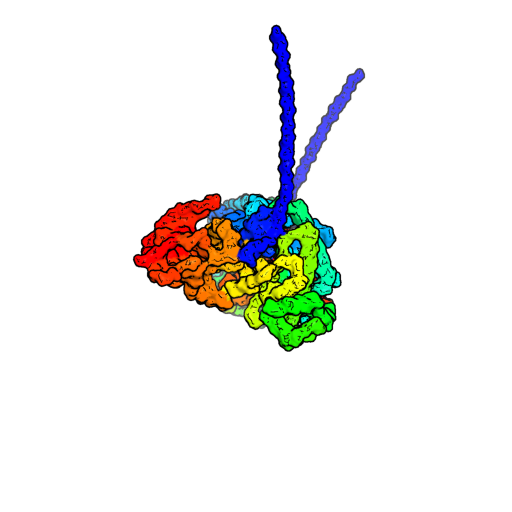A 1
ATOM 7135 C C . ARG B 1 357 ? -6.324 -12.875 -9.742 1 92.56 357 ARG B C 1
ATOM 7137 O O . ARG B 1 357 ? -7.121 -12.922 -10.68 1 92.56 357 ARG B O 1
ATOM 7144 N N . ALA B 1 358 ? -6.621 -13.195 -8.57 1 94 358 ALA B N 1
ATOM 7145 C CA . ALA B 1 358 ? -7.957 -13.641 -8.188 1 94 358 ALA B CA 1
ATOM 7146 C C . ALA B 1 358 ? -8.992 -12.555 -8.445 1 94 358 ALA B C 1
ATOM 7148 O O . ALA B 1 358 ? -8.688 -11.359 -8.336 1 94 358 ALA B O 1
ATOM 7149 N N . GLY B 1 359 ? -10.117 -13.047 -8.766 1 93.19 359 GLY B N 1
ATOM 7150 C CA . GLY B 1 359 ? -11.211 -12.117 -8.992 1 93.19 359 GLY B CA 1
ATOM 7151 C C . GLY B 1 359 ? -11.422 -11.789 -10.461 1 93.19 359 GLY B C 1
ATOM 7152 O O . GLY B 1 359 ? -12.406 -11.141 -10.82 1 93.19 359 GLY B O 1
ATOM 7153 N N . ARG B 1 360 ? -10.539 -12.266 -11.328 1 95.06 360 ARG B N 1
ATOM 7154 C CA . ARG B 1 360 ? -10.68 -12.016 -12.758 1 95.06 360 ARG B CA 1
ATOM 7155 C C . ARG B 1 360 ? -11.875 -12.773 -13.328 1 95.06 360 ARG B C 1
ATOM 7157 O O . ARG B 1 360 ? -12.133 -13.914 -12.945 1 95.06 360 ARG B O 1
ATOM 7164 N N . ILE B 1 361 ? -12.453 -12.195 -14.328 1 94.38 361 ILE B N 1
ATOM 7165 C CA . ILE B 1 361 ? -13.695 -12.711 -14.883 1 94.38 361 ILE B CA 1
ATOM 7166 C C . ILE B 1 361 ? -13.422 -14 -15.656 1 94.38 361 ILE B C 1
ATOM 7168 O O . ILE B 1 361 ? -14.297 -14.859 -15.766 1 94.38 361 ILE B O 1
ATOM 7172 N N . GLU B 1 362 ? -12.195 -14.188 -16.156 1 96.88 362 GLU B N 1
ATOM 7173 C CA . GLU B 1 362 ? -11.867 -15.328 -17 1 96.88 362 GLU B CA 1
ATOM 7174 C C . GLU B 1 362 ? -11.383 -16.516 -16.172 1 96.88 362 GLU B C 1
ATOM 7176 O O . GLU B 1 362 ? -11.094 -17.578 -16.703 1 96.88 362 GLU B O 1
ATOM 7181 N N . SER B 1 363 ? -11.273 -16.422 -14.875 1 97.44 363 SER B N 1
ATOM 7182 C CA . SER B 1 363 ? -10.695 -17.453 -14.039 1 97.44 363 SER B CA 1
ATOM 7183 C C . SER B 1 363 ? -11.484 -18.75 -14.141 1 97.44 363 SER B C 1
ATOM 7185 O O . SER B 1 363 ? -10.898 -19.844 -14.188 1 97.44 363 SER B O 1
ATOM 7187 N N . GLY B 1 364 ? -12.789 -18.688 -14.133 1 97.62 364 GLY B N 1
ATOM 7188 C CA . GLY B 1 364 ? -13.625 -19.875 -14.242 1 97.62 364 GLY B CA 1
ATOM 7189 C C . GLY B 1 364 ? -13.383 -20.656 -15.516 1 97.62 364 GLY B C 1
ATOM 7190 O O . GLY B 1 364 ? -13 -21.828 -15.469 1 97.62 364 GLY B O 1
ATOM 7191 N N . PRO B 1 365 ? -13.602 -19.984 -16.625 1 98.12 365 PRO B N 1
ATOM 7192 C CA . PRO B 1 365 ? -13.367 -20.688 -17.891 1 98.12 365 PRO B CA 1
ATOM 7193 C C . PRO B 1 365 ? -11.93 -21.172 -18.047 1 98.12 365 PRO B C 1
ATOM 7195 O O . PRO B 1 365 ? -11.68 -22.203 -18.656 1 98.12 365 PRO B O 1
ATOM 7198 N N . ASP B 1 366 ? -10.906 -20.453 -17.547 1 98.56 366 ASP B N 1
ATOM 7199 C CA . ASP B 1 366 ? -9.523 -20.922 -17.547 1 98.56 366 ASP B CA 1
ATOM 7200 C C . ASP B 1 366 ? -9.406 -22.25 -16.797 1 98.56 366 ASP B C 1
ATOM 7202 O O . ASP B 1 366 ? -8.758 -23.188 -17.266 1 98.56 366 ASP B O 1
ATOM 7206 N N . LEU B 1 367 ? -10.016 -22.281 -15.688 1 98.5 367 LEU B N 1
ATOM 7207 C CA . LEU B 1 367 ? -10.047 -23.469 -14.844 1 98.5 367 LEU B CA 1
ATOM 7208 C C . LEU B 1 367 ? -10.68 -24.641 -15.578 1 98.5 367 LEU B C 1
ATOM 7210 O O . LEU B 1 367 ? -10.102 -25.734 -15.625 1 98.5 367 LEU B O 1
ATOM 7214 N N . LEU B 1 368 ? -11.836 -24.469 -16.156 1 98.69 368 LEU B N 1
ATOM 7215 C CA . LEU B 1 368 ? -12.539 -25.547 -16.859 1 98.69 368 LEU B CA 1
ATOM 7216 C C . LEU B 1 368 ? -11.703 -26.078 -18.016 1 98.69 368 LEU B C 1
ATOM 7218 O O . LEU B 1 368 ? -11.594 -27.297 -18.188 1 98.69 368 LEU B O 1
ATOM 7222 N N . TYR B 1 369 ? -11.172 -25.172 -18.766 1 98.69 369 TYR B N 1
ATOM 7223 C CA . TYR B 1 369 ? -10.391 -25.578 -19.922 1 98.69 369 TYR B CA 1
ATOM 7224 C C . TYR B 1 369 ? -9.148 -26.344 -19.5 1 98.69 369 TYR B C 1
ATOM 7226 O O . TYR B 1 369 ? -8.82 -27.375 -20.094 1 98.69 369 TYR B O 1
ATOM 7234 N N . SER B 1 370 ? -8.438 -25.875 -18.547 1 98.75 370 SER B N 1
ATOM 7235 C CA . SER B 1 370 ? -7.219 -26.531 -18.078 1 98.75 370 SER B CA 1
ATOM 7236 C C . SER B 1 370 ? -7.488 -27.953 -17.609 1 98.75 370 SER B C 1
ATOM 7238 O O . SER B 1 370 ? -6.773 -28.875 -17.984 1 98.75 370 SER B O 1
ATOM 7240 N N . ILE B 1 371 ? -8.492 -28.109 -16.859 1 98.69 371 ILE B N 1
ATOM 7241 C CA . ILE B 1 371 ? -8.773 -29.406 -16.25 1 98.69 371 ILE B CA 1
ATOM 7242 C C . ILE B 1 371 ? -9.5 -30.297 -17.25 1 98.69 371 ILE B C 1
ATOM 7244 O O . ILE B 1 371 ? -9.109 -31.453 -17.469 1 98.69 371 ILE B O 1
ATOM 7248 N N . GLY B 1 372 ? -10.469 -29.812 -17.875 1 98.69 372 GLY B N 1
ATOM 7249 C CA . GLY B 1 372 ? -11.352 -30.625 -18.703 1 98.69 372 GLY B CA 1
ATOM 7250 C C . GLY B 1 372 ? -10.773 -30.938 -20.062 1 98.69 372 GLY B C 1
ATOM 7251 O O . GLY B 1 372 ? -10.969 -32.031 -20.594 1 98.69 372 GLY B O 1
ATOM 7252 N N . GLU B 1 373 ? -10.148 -29.969 -20.656 1 98.56 373 GLU B N 1
ATOM 7253 C CA . GLU B 1 373 ? -9.656 -30.156 -22.016 1 98.56 373 GLU B CA 1
ATOM 7254 C C . GLU B 1 373 ? -8.203 -30.641 -22.016 1 98.56 373 GLU B C 1
ATOM 7256 O O . GLU B 1 373 ? -7.805 -31.422 -22.875 1 98.56 373 GLU B O 1
ATOM 7261 N N . LEU B 1 374 ? -7.438 -30.141 -21.016 1 98.5 374 LEU B N 1
ATOM 7262 C CA . LEU B 1 374 ? -6.004 -30.391 -21.094 1 98.5 374 LEU B CA 1
ATOM 7263 C C . LEU B 1 374 ? -5.566 -31.359 -20 1 98.5 374 LEU B C 1
ATOM 7265 O O . LEU B 1 374 ? -4.379 -31.656 -19.875 1 98.5 374 LEU B O 1
ATOM 7269 N N . ASP B 1 375 ? -6.43 -31.812 -19.188 1 98.44 375 ASP B N 1
ATOM 7270 C CA . ASP B 1 375 ? -6.191 -32.844 -18.188 1 98.44 375 ASP B CA 1
ATOM 7271 C C . ASP B 1 375 ? -5.215 -32.344 -17.125 1 98.44 375 ASP B C 1
ATOM 7273 O O . ASP B 1 375 ? -4.363 -33.125 -16.656 1 98.44 375 ASP B O 1
ATOM 7277 N N . ALA B 1 376 ? -5.281 -31.078 -16.797 1 98.69 376 ALA B N 1
ATOM 7278 C CA . ALA B 1 376 ? -4.414 -30.531 -15.75 1 98.69 376 ALA B CA 1
ATOM 7279 C C . ALA B 1 376 ? -4.711 -31.188 -14.398 1 98.69 376 ALA B C 1
ATOM 7281 O O . ALA B 1 376 ? -5.863 -31.516 -14.102 1 98.69 376 ALA B O 1
ATOM 7282 N N . ILE B 1 377 ? -3.699 -31.281 -13.539 1 98.69 377 ILE B N 1
ATOM 7283 C CA . ILE B 1 377 ? -3.885 -31.844 -12.203 1 98.69 377 ILE B CA 1
ATOM 7284 C C . ILE B 1 377 ? -4.422 -30.766 -11.266 1 98.69 377 ILE B C 1
ATOM 7286 O O . ILE B 1 377 ? -4.887 -31.062 -10.164 1 98.69 377 ILE B O 1
ATOM 7290 N N . GLY B 1 378 ? -4.297 -29.5 -11.734 1 98.56 378 GLY B N 1
ATOM 7291 C CA . GLY B 1 378 ? -4.82 -28.453 -10.875 1 98.56 378 GLY B CA 1
ATOM 7292 C C . GLY B 1 378 ? -4.664 -27.062 -11.477 1 98.56 378 GLY B C 1
ATOM 7293 O O . GLY B 1 378 ? -3.992 -26.891 -12.492 1 98.56 378 GLY B O 1
ATOM 7294 N N . TYR B 1 379 ? -5.262 -26.062 -10.875 1 98.25 379 TYR B N 1
ATOM 7295 C CA . TYR B 1 379 ? -5.34 -24.656 -11.273 1 98.25 379 TYR B CA 1
ATOM 7296 C C . TYR B 1 379 ? -5.414 -23.75 -10.047 1 98.25 379 TYR B C 1
ATOM 7298 O O . TYR B 1 379 ? -6.09 -24.078 -9.07 1 98.25 379 TYR B O 1
ATOM 7306 N N . SER B 1 380 ? -4.672 -22.641 -10.125 1 98.31 380 SER B N 1
ATOM 7307 C CA . SER B 1 380 ? -4.629 -21.75 -8.969 1 98.31 380 SER B CA 1
ATOM 7308 C C . SER B 1 380 ? -4.449 -20.297 -9.398 1 98.31 380 SER B C 1
ATOM 7310 O O . SER B 1 380 ? -3.441 -19.938 -10.016 1 98.31 380 SER B O 1
ATOM 7312 N N . PRO B 1 381 ? -5.414 -19.375 -9.039 1 97.94 381 PRO B N 1
ATOM 7313 C CA . PRO B 1 381 ? -5.152 -17.938 -9.234 1 97.94 381 PRO B CA 1
ATOM 7314 C C . PRO B 1 381 ? -4.277 -17.344 -8.133 1 97.94 381 PRO B C 1
ATOM 7316 O O . PRO B 1 381 ? -4.172 -17.922 -7.043 1 97.94 381 PRO B O 1
ATOM 7319 N N . PHE B 1 382 ? -3.697 -16.172 -8.398 1 97.19 382 PHE B N 1
ATOM 7320 C CA . PHE B 1 382 ? -2.809 -15.492 -7.465 1 97.19 382 PHE B CA 1
ATOM 7321 C C . PHE B 1 382 ? -3.594 -14.555 -6.559 1 97.19 382 PHE B C 1
ATOM 7323 O O . PHE B 1 382 ? -4.605 -13.984 -6.973 1 97.19 382 PHE B O 1
ATOM 7330 N N . ALA B 1 383 ? -3.057 -14.406 -5.312 1 96.25 383 ALA B N 1
ATOM 7331 C CA . ALA B 1 383 ? -3.588 -13.492 -4.305 1 96.25 383 ALA B CA 1
ATOM 7332 C C . ALA B 1 383 ? -5.047 -13.805 -3.992 1 96.25 383 ALA B C 1
ATOM 7334 O O . ALA B 1 383 ? -5.902 -12.914 -4.031 1 96.25 383 ALA B O 1
ATOM 7335 N N . ILE B 1 384 ? -5.262 -15.031 -3.756 1 97.56 384 ILE B N 1
ATOM 7336 C CA . ILE B 1 384 ? -6.613 -15.5 -3.479 1 97.56 384 ILE B CA 1
ATOM 7337 C C . ILE B 1 384 ? -7.141 -14.836 -2.207 1 97.56 384 ILE B C 1
ATOM 7339 O O . ILE B 1 384 ? -8.352 -14.68 -2.035 1 97.56 384 ILE B O 1
ATOM 7343 N N . ASP B 1 385 ? -6.266 -14.398 -1.306 1 96.19 385 ASP B N 1
ATOM 7344 C CA . ASP B 1 385 ? -6.602 -13.758 -0.039 1 96.19 385 ASP B CA 1
ATOM 7345 C C . ASP B 1 385 ? -7.031 -12.305 -0.257 1 96.19 385 ASP B C 1
ATOM 7347 O O . ASP B 1 385 ? -7.383 -11.609 0.696 1 96.19 385 ASP B O 1
ATOM 7351 N N . SER B 1 386 ? -7.051 -11.891 -1.445 1 93.62 386 SER B N 1
ATOM 7352 C CA . SER B 1 386 ? -7.508 -10.531 -1.729 1 93.62 386 SER B CA 1
ATOM 7353 C C . SER B 1 386 ? -9.008 -10.5 -1.995 1 93.62 386 SER B C 1
ATOM 7355 O O . SER B 1 386 ? -9.609 -9.43 -2.066 1 93.62 386 SER B O 1
ATOM 7357 N N . ILE B 1 387 ? -9.609 -11.688 -2.17 1 94.94 387 ILE B N 1
ATOM 7358 C CA . ILE B 1 387 ? -11.039 -11.742 -2.438 1 94.94 387 ILE B CA 1
ATOM 7359 C C . ILE B 1 387 ? -11.82 -11.266 -1.212 1 94.94 387 ILE B C 1
ATOM 7361 O O . ILE B 1 387 ? -11.656 -11.805 -0.117 1 94.94 387 ILE B O 1
ATOM 7365 N N . GLU B 1 388 ? -12.688 -10.32 -1.394 1 89.5 388 GLU B N 1
ATOM 7366 C CA . GLU B 1 388 ? -13.438 -9.727 -0.289 1 89.5 388 GLU B CA 1
ATOM 7367 C C . GLU B 1 388 ? -14.828 -10.344 -0.175 1 89.5 388 GLU B C 1
ATOM 7369 O O . GLU B 1 388 ? -15.281 -10.664 0.925 1 89.5 388 GLU B O 1
ATOM 7374 N N . ASP B 1 389 ? -15.508 -10.508 -1.289 1 93.44 389 ASP B N 1
ATOM 7375 C CA . ASP B 1 389 ? -16.859 -11.07 -1.311 1 93.44 389 ASP B CA 1
ATOM 7376 C C . ASP B 1 389 ? -16.844 -12.508 -1.812 1 93.44 389 ASP B C 1
ATOM 7378 O O . ASP B 1 389 ? -17.312 -12.789 -2.92 1 93.44 389 ASP B O 1
ATOM 7382 N N . ALA B 1 390 ? -16.469 -13.445 -0.963 1 93.81 390 ALA B N 1
ATOM 7383 C CA . ALA B 1 390 ? -16.266 -14.852 -1.323 1 93.81 390 ALA B CA 1
ATOM 7384 C C . ALA B 1 390 ? -17.594 -15.5 -1.694 1 93.81 390 ALA B C 1
ATOM 7386 O O . ALA B 1 390 ? -17.656 -16.359 -2.58 1 93.81 390 ALA B O 1
ATOM 7387 N N . LYS B 1 391 ? -18.656 -15.07 -1.081 1 93.44 391 LYS B N 1
ATOM 7388 C CA . LYS B 1 391 ? -19.969 -15.695 -1.267 1 93.44 391 LYS B CA 1
ATOM 7389 C C . LYS B 1 391 ? -20.469 -15.5 -2.693 1 93.44 391 LYS B C 1
ATOM 7391 O O . LYS B 1 391 ? -21.125 -16.375 -3.248 1 93.44 391 LYS B O 1
ATOM 7396 N N . ASN B 1 392 ? -20.109 -14.422 -3.256 1 94.19 392 ASN B N 1
ATOM 7397 C CA . ASN B 1 392 ? -20.656 -14.094 -4.57 1 94.19 392 ASN B CA 1
ATOM 7398 C C . ASN B 1 392 ? -19.578 -14.18 -5.656 1 94.19 392 ASN B C 1
ATOM 7400 O O . ASN B 1 392 ? -19.797 -13.734 -6.785 1 94.19 392 ASN B O 1
ATOM 7404 N N . GLU B 1 393 ? -18.484 -14.789 -5.359 1 95.25 393 GLU B N 1
ATOM 7405 C CA . GLU B 1 393 ? -17.391 -14.891 -6.312 1 95.25 393 GLU B CA 1
ATOM 7406 C C . GLU B 1 393 ? -17.641 -16.016 -7.32 1 95.25 393 GLU B C 1
ATOM 7408 O O . GLU B 1 393 ? -17.781 -17.172 -6.945 1 95.25 393 GLU B O 1
ATOM 7413 N N . PRO B 1 394 ? -17.672 -15.734 -8.641 1 96.06 394 PRO B N 1
ATOM 7414 C CA . PRO B 1 394 ? -17.922 -16.75 -9.656 1 96.06 394 PRO B CA 1
ATOM 7415 C C . PRO B 1 394 ? -16.922 -17.906 -9.602 1 96.06 394 PRO B C 1
ATOM 7417 O O . PRO B 1 394 ? -17.297 -19.062 -9.836 1 96.06 394 PRO B O 1
ATOM 7420 N N . LEU B 1 395 ? -15.758 -17.641 -9.336 1 96.88 395 LEU B N 1
ATOM 7421 C CA . LEU B 1 395 ? -14.758 -18.688 -9.227 1 96.88 395 LEU B CA 1
ATOM 7422 C C . LEU B 1 395 ? -15.156 -19.719 -8.18 1 96.88 395 LEU B C 1
ATOM 7424 O O . LEU B 1 395 ? -14.914 -20.922 -8.352 1 96.88 395 LEU B O 1
ATOM 7428 N N . GLY B 1 396 ? -15.727 -19.25 -7.098 1 97.62 396 GLY B N 1
ATOM 7429 C CA . GLY B 1 396 ? -16.219 -20.156 -6.078 1 97.62 396 GLY B CA 1
ATOM 7430 C C . GLY B 1 396 ? -17.281 -21.109 -6.598 1 97.62 396 GLY B C 1
ATOM 7431 O O . GLY B 1 396 ? -17.297 -22.297 -6.234 1 97.62 396 GLY B O 1
ATOM 7432 N N . GLN B 1 397 ? -18.156 -20.656 -7.438 1 96.88 397 GLN B N 1
ATOM 7433 C CA . GLN B 1 397 ? -19.172 -21.516 -8.055 1 96.88 397 GLN B CA 1
ATOM 7434 C C . GLN B 1 397 ? -18.531 -22.562 -8.953 1 96.88 397 GLN B C 1
ATOM 7436 O O . GLN B 1 397 ? -18.953 -23.719 -8.961 1 96.88 397 GLN B O 1
ATOM 7441 N N . ALA B 1 398 ? -17.562 -22.109 -9.688 1 98 398 ALA B N 1
ATOM 7442 C CA . ALA B 1 398 ? -16.859 -23.047 -10.562 1 98 398 ALA B CA 1
ATOM 7443 C C . ALA B 1 398 ? -16.141 -24.125 -9.758 1 98 398 ALA B C 1
ATOM 7445 O O . ALA B 1 398 ? -16.172 -25.297 -10.125 1 98 398 ALA B O 1
ATOM 7446 N N . TYR B 1 399 ? -15.516 -23.75 -8.688 1 98.12 399 TYR B N 1
ATOM 7447 C CA . TYR B 1 399 ? -14.836 -24.719 -7.824 1 98.12 399 TYR B CA 1
ATOM 7448 C C . TYR B 1 399 ? -15.82 -25.734 -7.27 1 98.12 399 TYR B C 1
ATOM 7450 O O . TYR B 1 399 ? -15.531 -26.938 -7.262 1 98.12 399 TYR B O 1
ATOM 7458 N N . LYS B 1 400 ? -16.922 -25.312 -6.805 1 96.38 400 LYS B N 1
ATOM 7459 C CA . LYS B 1 400 ? -17.922 -26.234 -6.285 1 96.38 400 LYS B CA 1
ATOM 7460 C C . LYS B 1 400 ? -18.391 -27.203 -7.367 1 96.38 400 LYS B C 1
ATOM 7462 O O . LYS B 1 400 ? -18.531 -28.406 -7.113 1 96.38 400 LYS B O 1
ATOM 7467 N N . MET B 1 401 ? -18.641 -26.625 -8.477 1 97.31 401 MET B N 1
ATOM 7468 C CA . MET B 1 401 ? -19.094 -27.453 -9.602 1 97.31 401 MET B CA 1
ATOM 7469 C C . MET B 1 401 ? -18.062 -28.531 -9.922 1 97.31 401 MET B C 1
ATOM 7471 O O . MET B 1 401 ? -18.406 -29.703 -10.094 1 97.31 401 MET B O 1
ATOM 7475 N N . LEU B 1 402 ? -16.812 -28.172 -10.008 1 98.06 402 LEU B N 1
ATOM 7476 C CA . LEU B 1 402 ? -15.766 -29.125 -10.352 1 98.06 402 LEU B CA 1
ATOM 7477 C C . LEU B 1 402 ? -15.547 -30.125 -9.211 1 98.06 402 LEU B C 1
ATOM 7479 O O . LEU B 1 402 ? -15.227 -31.297 -9.453 1 98.06 402 LEU B O 1
ATOM 7483 N N . SER B 1 403 ? -15.664 -29.625 -8.008 1 97.25 403 SER B N 1
ATOM 7484 C CA . SER B 1 403 ? -15.594 -30.547 -6.875 1 97.25 403 SER B CA 1
ATOM 7485 C C . SER B 1 403 ? -16.641 -31.641 -6.98 1 97.25 403 SER B C 1
ATOM 7487 O O . SER B 1 403 ? -16.359 -32.812 -6.723 1 97.25 403 SER B O 1
ATOM 7489 N N . ASP B 1 404 ? -17.812 -31.266 -7.344 1 96.31 404 ASP B N 1
ATOM 7490 C CA . ASP B 1 404 ? -18.922 -32.188 -7.512 1 96.31 404 ASP B CA 1
ATOM 7491 C C . ASP B 1 404 ? -18.641 -33.188 -8.633 1 96.31 404 ASP B C 1
ATOM 7493 O O . ASP B 1 404 ? -19.016 -34.375 -8.539 1 96.31 404 ASP B O 1
ATOM 7497 N N . LEU B 1 405 ? -17.984 -32.781 -9.617 1 97.94 405 LEU B N 1
ATOM 7498 C CA . LEU B 1 405 ? -17.781 -33.594 -10.812 1 97.94 405 LEU B CA 1
ATOM 7499 C C . LEU B 1 405 ? -16.438 -34.312 -10.75 1 97.94 405 LEU B C 1
ATOM 7501 O O . LEU B 1 405 ? -16.125 -35.125 -11.633 1 97.94 405 LEU B O 1
ATOM 7505 N N . ALA B 1 406 ? -15.648 -34.156 -9.766 1 97.69 406 ALA B N 1
ATOM 7506 C CA . ALA B 1 406 ? -14.258 -34.594 -9.68 1 97.69 406 ALA B CA 1
ATOM 7507 C C . ALA B 1 406 ? -14.148 -36.125 -9.875 1 97.69 406 ALA B C 1
ATOM 7509 O O . ALA B 1 406 ? -13.266 -36.594 -10.594 1 97.69 406 ALA B O 1
ATOM 7510 N N . PRO B 1 407 ? -15.031 -36.938 -9.289 1 97.12 407 PRO B N 1
ATOM 7511 C CA . PRO B 1 407 ? -14.891 -38.375 -9.516 1 97.12 407 PRO B CA 1
ATOM 7512 C C . PRO B 1 407 ? -14.969 -38.75 -10.992 1 97.12 407 PRO B C 1
ATOM 7514 O O . PRO B 1 407 ? -14.188 -39.594 -11.461 1 97.12 407 PRO B O 1
ATOM 7517 N N . HIS B 1 408 ? -15.883 -38.125 -11.719 1 97.62 408 HIS B N 1
ATOM 7518 C CA . HIS B 1 408 ? -16 -38.406 -13.148 1 97.62 408 HIS B CA 1
ATOM 7519 C C . HIS B 1 408 ? -14.789 -37.875 -13.914 1 97.62 408 HIS B C 1
ATOM 7521 O O . HIS B 1 408 ? -14.266 -38.531 -14.805 1 97.62 408 HIS B O 1
ATOM 7527 N N . ILE B 1 409 ? -14.398 -36.656 -13.586 1 98.56 409 ILE B N 1
ATOM 7528 C CA . ILE B 1 409 ? -13.266 -36.031 -14.25 1 98.56 409 ILE B CA 1
ATOM 7529 C C . ILE B 1 409 ? -12.023 -36.906 -14.102 1 98.56 409 ILE B C 1
ATOM 7531 O O . ILE B 1 409 ? -11.367 -37.219 -15.094 1 98.56 409 ILE B O 1
ATOM 7535 N N . LEU B 1 410 ? -11.719 -37.281 -12.867 1 98.38 410 LEU B N 1
ATOM 7536 C CA . LEU B 1 410 ? -10.5 -38.031 -12.555 1 98.38 410 LEU B CA 1
ATOM 7537 C C . LEU B 1 410 ? -10.516 -39.406 -13.242 1 98.38 410 LEU B C 1
ATOM 7539 O O . LEU B 1 410 ? -9.477 -39.875 -13.688 1 98.38 410 LEU B O 1
ATOM 7543 N N . GLU B 1 411 ? -11.641 -39.938 -13.32 1 97.75 411 GLU B N 1
ATOM 7544 C CA . GLU B 1 411 ? -11.773 -41.219 -13.992 1 97.75 411 GLU B CA 1
ATOM 7545 C C . GLU B 1 411 ? -11.523 -41.094 -15.492 1 97.75 411 GLU B C 1
ATOM 7547 O O . GLU B 1 411 ? -10.891 -41.969 -16.109 1 97.75 411 GLU B O 1
ATOM 7552 N N . LEU B 1 412 ? -11.938 -40.031 -16.062 1 98.12 412 LEU B N 1
ATOM 7553 C CA . LEU B 1 412 ? -12.008 -39.938 -17.516 1 98.12 412 LEU B CA 1
ATOM 7554 C C . LEU B 1 412 ? -10.82 -39.156 -18.062 1 98.12 412 LEU B C 1
ATOM 7556 O O . LEU B 1 412 ? -10.656 -39.062 -19.281 1 98.12 412 LEU B O 1
ATOM 7560 N N . GLN B 1 413 ? -9.984 -38.594 -17.266 1 97.62 413 GLN B N 1
ATOM 7561 C CA . GLN B 1 413 ? -8.797 -37.906 -17.75 1 97.62 413 GLN B CA 1
ATOM 7562 C C . GLN B 1 413 ? -8 -38.781 -18.719 1 97.62 413 GLN B C 1
ATOM 7564 O O . GLN B 1 413 ? -7.816 -40 -18.469 1 97.62 413 GLN B O 1
ATOM 7569 N N . GLY B 1 414 ? -7.594 -38.125 -19.812 1 96.5 414 GLY B N 1
ATOM 7570 C CA . GLY B 1 414 ? -6.824 -38.844 -20.828 1 96.5 414 GLY B CA 1
ATOM 7571 C C . GLY B 1 414 ? -7.688 -39.469 -21.891 1 96.5 414 GLY B C 1
ATOM 7572 O O . GLY B 1 414 ? -7.172 -40.062 -22.859 1 96.5 414 GLY B O 1
ATOM 7573 N N . THR B 1 415 ? -9 -39.375 -21.703 1 97 415 THR B N 1
ATOM 7574 C CA . THR B 1 415 ? -9.906 -39.969 -22.703 1 97 415 THR B CA 1
ATOM 7575 C C . THR B 1 415 ? -10.609 -38.875 -23.5 1 97 415 THR B C 1
ATOM 7577 O O . THR B 1 415 ? -10.492 -37.688 -23.172 1 97 415 THR B O 1
ATOM 7580 N N . ASP B 1 416 ? -11.367 -39.344 -24.531 1 95.62 416 ASP B N 1
ATOM 7581 C CA . ASP B 1 416 ? -12.133 -38.406 -25.344 1 95.62 416 ASP B CA 1
ATOM 7582 C C . ASP B 1 416 ? -13.539 -38.219 -24.797 1 95.62 416 ASP B C 1
ATOM 7584 O O . ASP B 1 416 ? -14.383 -37.594 -25.438 1 95.62 416 ASP B O 1
ATOM 7588 N N . HIS B 1 417 ? -13.789 -38.719 -23.578 1 98 417 HIS B N 1
ATOM 7589 C CA . HIS B 1 417 ? -15.117 -38.625 -22.984 1 98 417 HIS B CA 1
ATOM 7590 C C . HIS B 1 417 ? -15.211 -37.438 -22.047 1 98 417 HIS B C 1
ATOM 7592 O O . HIS B 1 417 ? -16.25 -37.219 -21.391 1 98 417 HIS B O 1
ATOM 7598 N N . LEU B 1 418 ? -14.195 -36.719 -21.906 1 98.5 418 LEU B N 1
ATOM 7599 C CA . LEU B 1 418 ? -14.086 -35.469 -21.156 1 98.5 418 LEU B CA 1
ATOM 7600 C C . LEU B 1 418 ? -13.547 -34.344 -22.047 1 98.5 418 LEU B C 1
ATOM 7602 O O . LEU B 1 418 ? -12.453 -34.469 -22.594 1 98.5 418 LEU B O 1
ATOM 7606 N N . ARG B 1 419 ? -14.344 -33.281 -22.188 1 98.5 419 ARG B N 1
ATOM 7607 C CA . ARG B 1 419 ? -13.938 -32.125 -22.984 1 98.5 419 ARG B CA 1
ATOM 7608 C C . ARG B 1 419 ? -14.352 -30.828 -22.312 1 98.5 419 ARG B C 1
ATOM 7610 O O . ARG B 1 419 ? -15.297 -30.797 -21.516 1 98.5 419 ARG B O 1
ATOM 7617 N N . ALA B 1 420 ? -13.656 -29.797 -22.594 1 98.81 420 ALA B N 1
ATOM 7618 C CA . ALA B 1 420 ? -14.031 -28.469 -22.109 1 98.81 420 ALA B CA 1
ATOM 7619 C C . ALA B 1 420 ? -13.75 -27.406 -23.156 1 98.81 420 ALA B C 1
ATOM 7621 O O . ALA B 1 420 ? -12.891 -27.594 -24.031 1 98.81 420 ALA B O 1
ATOM 7622 N N . PHE B 1 421 ? -14.531 -26.328 -23.031 1 98.56 421 PHE B N 1
ATOM 7623 C CA . PHE B 1 421 ? -14.516 -25.297 -24.062 1 98.56 421 PHE B CA 1
ATOM 7624 C C . PHE B 1 421 ? -14.602 -23.906 -23.453 1 98.56 421 PHE B C 1
ATOM 7626 O O . PHE B 1 421 ? -15.289 -23.703 -22.453 1 98.56 421 PHE B O 1
ATOM 7633 N N . ARG B 1 422 ? -13.969 -23.016 -24.047 1 98.25 422 ARG B N 1
ATOM 7634 C CA . ARG B 1 422 ? -14.055 -21.578 -23.766 1 98.25 422 ARG B CA 1
ATOM 7635 C C . ARG B 1 422 ? -13.648 -20.766 -24.984 1 98.25 422 ARG B C 1
ATOM 7637 O O . ARG B 1 422 ? -12.977 -21.266 -25.875 1 98.25 422 ARG B O 1
ATOM 7644 N N . PRO B 1 423 ? -14.047 -19.469 -24.969 1 98.12 423 PRO B N 1
ATOM 7645 C CA . PRO B 1 423 ? -13.484 -18.625 -26.016 1 98.12 423 PRO B CA 1
ATOM 7646 C C . PRO B 1 423 ? -11.969 -18.484 -25.906 1 98.12 423 PRO B C 1
ATOM 7648 O O . PRO B 1 423 ? -11.406 -18.594 -24.812 1 98.12 423 PRO B O 1
ATOM 7651 N N . THR B 1 424 ? -11.383 -18.375 -27.031 1 97.88 424 THR B N 1
ATOM 7652 C CA . THR B 1 424 ? -9.953 -18.094 -27.031 1 97.88 424 THR B CA 1
ATOM 7653 C C . THR B 1 424 ? -9.688 -16.625 -27.312 1 97.88 424 THR B C 1
ATOM 7655 O O . THR B 1 424 ? -10.555 -15.922 -27.828 1 97.88 424 THR B O 1
ATOM 7658 N N . SER B 1 425 ? -8.555 -16.156 -26.781 1 97.12 425 SER B N 1
ATOM 7659 C CA . SER B 1 425 ? -8.133 -14.781 -27 1 97.12 425 SER B CA 1
ATOM 7660 C C . SER B 1 425 ? -6.695 -14.727 -27.516 1 97.12 425 SER B C 1
ATOM 7662 O O . SER B 1 425 ? -5.887 -15.602 -27.219 1 97.12 425 SER B O 1
ATOM 7664 N N . ASN B 1 426 ? -6.422 -13.664 -28.312 1 96.38 426 ASN B N 1
ATOM 7665 C CA . ASN B 1 426 ? -5.031 -13.391 -28.656 1 96.38 426 ASN B CA 1
ATOM 7666 C C . ASN B 1 426 ? -4.355 -12.531 -27.594 1 96.38 426 ASN B C 1
ATOM 7668 O O . ASN B 1 426 ? -4.949 -12.25 -26.547 1 96.38 426 ASN B O 1
ATOM 7672 N N . TYR B 1 427 ? -3.109 -12.195 -27.812 1 95.81 427 TYR B N 1
ATOM 7673 C CA . TYR B 1 427 ? -2.322 -11.469 -26.812 1 95.81 427 TYR B CA 1
ATOM 7674 C C . TYR B 1 427 ? -2.916 -10.094 -26.562 1 95.81 427 TYR B C 1
ATOM 7676 O O . TYR B 1 427 ? -2.83 -9.57 -25.438 1 95.81 427 TYR B O 1
ATOM 7684 N N . GLU B 1 428 ? -3.576 -9.469 -27.516 1 94.44 428 GLU B N 1
ATOM 7685 C CA . GLU B 1 428 ? -4.145 -8.125 -27.391 1 94.44 428 GLU B CA 1
ATOM 7686 C C . GLU B 1 428 ? -5.484 -8.156 -26.672 1 94.44 428 GLU B C 1
ATOM 7688 O O . GLU B 1 428 ? -6.027 -7.105 -26.312 1 94.44 428 GLU B O 1
ATOM 7693 N N . GLY B 1 429 ? -6.02 -9.383 -26.5 1 94.75 429 GLY B N 1
ATOM 7694 C CA . GLY B 1 429 ? -7.246 -9.508 -25.734 1 94.75 429 GLY B CA 1
ATOM 7695 C C . GLY B 1 429 ? -8.484 -9.648 -26.594 1 94.75 429 GLY B C 1
ATOM 7696 O O . GLY B 1 429 ? -9.609 -9.641 -26.094 1 94.75 429 GLY B O 1
ATOM 7697 N N . GLU B 1 430 ? -8.266 -9.789 -27.891 1 96.38 430 GLU B N 1
ATOM 7698 C CA . GLU B 1 430 ? -9.406 -9.984 -28.781 1 96.38 430 GLU B CA 1
ATOM 7699 C C . GLU B 1 430 ? -9.938 -11.414 -28.703 1 96.38 430 GLU B C 1
ATOM 7701 O O . GLU B 1 430 ? -9.188 -12.375 -28.891 1 96.38 430 GLU B O 1
ATOM 7706 N N . LEU B 1 431 ? -11.25 -11.547 -28.562 1 96.88 431 LEU B N 1
ATOM 7707 C CA . LEU B 1 431 ? -11.867 -12.852 -28.344 1 96.88 431 LEU B CA 1
ATOM 7708 C C . LEU B 1 431 ? -12.266 -13.5 -29.672 1 96.88 431 LEU B C 1
ATOM 7710 O O . LEU B 1 431 ? -12.75 -12.812 -30.578 1 96.88 431 LEU B O 1
ATOM 7714 N N . ASP B 1 432 ? -12.055 -14.742 -29.812 1 97.94 432 ASP B N 1
ATOM 7715 C CA . ASP B 1 432 ? -12.633 -15.586 -30.844 1 97.94 432 ASP B CA 1
ATOM 7716 C C . ASP B 1 432 ? -13.867 -16.328 -30.328 1 97.94 432 ASP B C 1
ATOM 7718 O O . ASP B 1 432 ? -13.75 -17.266 -29.547 1 97.94 432 ASP B O 1
ATOM 7722 N N . LEU B 1 433 ? -14.984 -15.93 -30.812 1 97.12 433 LEU B N 1
ATOM 7723 C CA . LEU B 1 433 ? -16.25 -16.469 -30.328 1 97.12 433 LEU B CA 1
ATOM 7724 C C . LEU B 1 433 ? -16.844 -17.469 -31.312 1 97.12 433 LEU B C 1
ATOM 7726 O O . LEU B 1 433 ? -18.031 -17.797 -31.234 1 97.12 433 LEU B O 1
ATOM 7730 N N . SER B 1 434 ? -16 -17.953 -32.25 1 97.62 434 SER B N 1
ATOM 7731 C CA . SER B 1 434 ? -16.5 -18.953 -33.219 1 97.62 434 SER B CA 1
ATOM 7732 C C . SER B 1 434 ? -16.938 -20.219 -32.5 1 97.62 434 SER B C 1
ATOM 7734 O O . SER B 1 434 ? -16.391 -20.562 -31.438 1 97.62 434 SER B O 1
ATOM 7736 N N . ASP B 1 435 ? -17.875 -20.891 -33.125 1 97.94 435 ASP B N 1
ATOM 7737 C CA . ASP B 1 435 ? -18.344 -22.156 -32.562 1 97.94 435 ASP B CA 1
ATOM 7738 C C . ASP B 1 435 ? -17.203 -23.172 -32.5 1 97.94 435 ASP B C 1
ATOM 7740 O O . ASP B 1 435 ? -16.281 -23.141 -33.344 1 97.94 435 ASP B O 1
ATOM 7744 N N . ARG B 1 436 ? -17.297 -24 -31.453 1 98.31 436 ARG B N 1
ATOM 7745 C CA . ARG B 1 436 ? -16.422 -25.172 -31.359 1 98.31 436 ARG B CA 1
ATOM 7746 C C . ARG B 1 436 ? -17.219 -26.453 -31.594 1 98.31 436 ARG B C 1
ATOM 7748 O O . ARG B 1 436 ? -18.422 -26.516 -31.359 1 98.31 436 ARG B O 1
ATOM 7755 N N . THR B 1 437 ? -16.516 -27.453 -32.125 1 97.88 437 THR B N 1
ATOM 7756 C CA . THR B 1 437 ? -17.172 -28.75 -32.344 1 97.88 437 THR B CA 1
ATOM 7757 C C . THR B 1 437 ? -16.391 -29.859 -31.656 1 97.88 437 THR B C 1
ATOM 7759 O O . THR B 1 437 ? -15.172 -29.781 -31.516 1 97.88 437 THR B O 1
ATOM 7762 N N . ALA B 1 438 ? -17.125 -30.875 -31.234 1 98 438 ALA B N 1
ATOM 7763 C CA . ALA B 1 438 ? -16.531 -32.094 -30.656 1 98 438 ALA B CA 1
ATOM 7764 C C . ALA B 1 438 ? -17.391 -33.312 -30.938 1 98 438 ALA B C 1
ATOM 7766 O O . ALA B 1 438 ? -18.609 -33.188 -31.109 1 98 438 ALA B O 1
ATOM 7767 N N . ILE B 1 439 ? -16.719 -34.375 -30.953 1 97.69 439 ILE B N 1
ATOM 7768 C CA . ILE B 1 439 ? -17.422 -35.625 -31.219 1 97.69 439 ILE B CA 1
ATOM 7769 C C . ILE B 1 439 ? -17.438 -36.5 -29.953 1 97.69 439 ILE B C 1
ATOM 7771 O O . ILE B 1 439 ? -16.391 -36.719 -29.328 1 97.69 439 ILE B O 1
ATOM 7775 N N . PHE B 1 440 ? -18.594 -36.938 -29.594 1 97.31 440 PHE B N 1
ATOM 7776 C CA . PHE B 1 440 ? -18.812 -37.906 -28.531 1 97.31 440 PHE B CA 1
ATOM 7777 C C . PHE B 1 440 ? -19.578 -39.125 -29.047 1 97.31 440 PHE B C 1
ATOM 7779 O O . PHE B 1 440 ? -20.797 -39.062 -29.188 1 97.31 440 PHE B O 1
ATOM 7786 N N . GLY B 1 441 ? -18.828 -40.188 -29.25 1 94.56 441 GLY B N 1
ATOM 7787 C CA . GLY B 1 441 ? -19.469 -41.344 -29.844 1 94.56 441 GLY B CA 1
ATOM 7788 C C . GLY B 1 441 ? -20.078 -41.031 -31.219 1 94.56 441 GLY B C 1
ATOM 7789 O O . GLY B 1 441 ? -19.375 -40.594 -32.125 1 94.56 441 GLY B O 1
ATOM 7790 N N . ASN B 1 442 ? -21.422 -41.156 -31.219 1 94.81 442 ASN B N 1
ATOM 7791 C CA . ASN B 1 442 ? -22.094 -41 -32.5 1 94.81 442 ASN B CA 1
ATOM 7792 C C . ASN B 1 442 ? -22.766 -39.625 -32.594 1 94.81 442 ASN B C 1
ATOM 7794 O O . ASN B 1 442 ? -23.688 -39.438 -33.406 1 94.81 442 ASN B O 1
ATOM 7798 N N . TYR B 1 443 ? -22.312 -38.75 -31.766 1 97.31 443 TYR B N 1
ATOM 7799 C CA . TYR B 1 443 ? -22.891 -37.406 -31.797 1 97.31 443 TYR B CA 1
ATOM 7800 C C . TYR B 1 443 ? -21.828 -36.344 -32.031 1 97.31 443 TYR B C 1
ATOM 7802 O O . TYR B 1 443 ? -20.719 -36.438 -31.484 1 97.31 443 TYR B O 1
ATOM 7810 N N . GLU B 1 444 ? -22.156 -35.406 -32.875 1 98 444 GLU B N 1
ATOM 7811 C CA . GLU B 1 444 ? -21.375 -34.188 -32.969 1 98 444 GLU B CA 1
ATOM 7812 C C . GLU B 1 444 ? -22.016 -33.062 -32.188 1 98 444 GLU B C 1
ATOM 7814 O O . GLU B 1 444 ? -23.203 -32.75 -32.344 1 98 444 GLU B O 1
ATOM 7819 N N . PHE B 1 445 ? -21.266 -32.531 -31.281 1 98.5 445 PHE B N 1
ATOM 7820 C CA . PHE B 1 445 ? -21.703 -31.375 -30.484 1 98.5 445 PHE B CA 1
ATOM 7821 C C . PHE B 1 445 ? -21.188 -30.078 -31.062 1 98.5 445 PHE B C 1
ATOM 7823 O O . PHE B 1 445 ? -20.016 -29.984 -31.469 1 98.5 445 PHE B O 1
ATOM 7830 N N . THR B 1 446 ? -22.016 -29.078 -31.188 1 98.31 446 THR B N 1
ATOM 7831 C CA . THR B 1 446 ? -21.625 -27.719 -31.516 1 98.31 446 THR B CA 1
ATOM 7832 C C . THR B 1 446 ? -21.797 -26.812 -30.297 1 98.31 446 THR B C 1
ATOM 7834 O O . THR B 1 446 ? -22.891 -26.656 -29.766 1 98.31 446 THR B O 1
ATOM 7837 N N . ILE B 1 447 ? -20.719 -26.203 -29.891 1 98.5 447 ILE B N 1
ATOM 7838 C CA . ILE B 1 447 ? -20.688 -25.359 -28.703 1 98.5 447 ILE B CA 1
ATOM 7839 C C . ILE B 1 447 ? -20.594 -23.891 -29.125 1 98.5 447 ILE B C 1
ATOM 7841 O O . ILE B 1 447 ? -19.625 -23.484 -29.781 1 98.5 447 ILE B O 1
ATOM 7845 N N . SER B 1 448 ? -21.547 -23.094 -28.719 1 97.75 448 SER B N 1
ATOM 7846 C CA . SER B 1 448 ? -21.547 -21.656 -28.953 1 97.75 448 SER B CA 1
ATOM 7847 C C . SER B 1 448 ? -21.469 -20.891 -27.641 1 97.75 448 SER B C 1
ATOM 7849 O O . SER B 1 448 ? -21.938 -21.359 -26.594 1 97.75 448 SER B O 1
ATOM 7851 N N . PHE B 1 449 ? -20.906 -19.703 -27.688 1 97.88 449 PHE B N 1
ATOM 7852 C CA . PHE B 1 449 ? -20.688 -18.938 -26.469 1 97.88 449 PHE B CA 1
ATOM 7853 C C . PHE B 1 449 ? -21.672 -17.781 -26.375 1 97.88 449 PHE B C 1
ATOM 7855 O O . PHE B 1 449 ? -21.656 -16.875 -27.203 1 97.88 449 PHE B O 1
ATOM 7862 N N . GLY B 1 450 ? -22.453 -17.906 -25.359 1 95.06 450 GLY B N 1
ATOM 7863 C CA . GLY B 1 450 ? -23.5 -16.922 -25.141 1 95.06 450 GLY B CA 1
ATOM 7864 C C . GLY B 1 450 ? -24.891 -17.438 -25.422 1 95.06 450 GLY B C 1
ATOM 7865 O O . GLY B 1 450 ? -25.047 -18.562 -25.906 1 95.06 450 GLY B O 1
ATOM 7866 N N . SER B 1 451 ? -25.781 -16.562 -25.031 1 90.88 451 SER B N 1
ATOM 7867 C CA . SER B 1 451 ? -27.188 -16.844 -25.328 1 90.88 451 SER B CA 1
ATOM 7868 C C . SER B 1 451 ? -27.625 -16.188 -26.625 1 90.88 451 SER B C 1
ATOM 7870 O O . SER B 1 451 ? -27.359 -15 -26.844 1 90.88 451 SER B O 1
ATOM 7872 N N . PRO B 1 452 ? -28.281 -16.938 -27.422 1 87.44 452 PRO B N 1
ATOM 7873 C CA . PRO B 1 452 ? -28.781 -16.344 -28.656 1 87.44 452 PRO B CA 1
ATOM 7874 C C . PRO B 1 452 ? -29.969 -15.398 -28.406 1 87.44 452 PRO B C 1
ATOM 7876 O O . PRO B 1 452 ? -30.359 -14.648 -29.297 1 87.44 452 PRO B O 1
ATOM 7879 N N . TRP B 1 453 ? -30.422 -15.352 -27.25 1 85.62 453 TRP B N 1
ATOM 7880 C CA . TRP B 1 453 ? -31.656 -14.609 -26.969 1 85.62 453 TRP B CA 1
ATOM 7881 C C . TRP B 1 453 ? -31.344 -13.312 -26.234 1 85.62 453 TRP B C 1
ATOM 7883 O O . TRP B 1 453 ? -32.25 -12.531 -25.938 1 85.62 453 TRP B O 1
ATOM 7893 N N . ARG B 1 454 ? -30.156 -13.07 -25.828 1 84.56 454 ARG B N 1
ATOM 7894 C CA . ARG B 1 454 ? -29.797 -11.867 -25.094 1 84.56 454 ARG B CA 1
ATOM 7895 C C . ARG B 1 454 ? -28.953 -10.93 -25.953 1 84.56 454 ARG B C 1
ATOM 7897 O O . ARG B 1 454 ? -28.203 -11.383 -26.812 1 84.56 454 ARG B O 1
ATOM 7904 N N . ASP B 1 455 ? -29.109 -9.75 -25.578 1 88.62 455 ASP B N 1
ATOM 7905 C CA . ASP B 1 455 ? -28.297 -8.75 -26.266 1 88.62 455 ASP B CA 1
ATOM 7906 C C . ASP B 1 455 ? -26.812 -8.992 -26.016 1 88.62 455 ASP B C 1
ATOM 7908 O O . ASP B 1 455 ? -26.391 -9.242 -24.891 1 88.62 455 ASP B O 1
ATOM 7912 N N . LYS B 1 456 ? -26.094 -8.789 -26.969 1 86.75 456 LYS B N 1
ATOM 7913 C CA . LYS B 1 456 ? -24.656 -9.062 -26.922 1 86.75 456 LYS B CA 1
ATOM 7914 C C . LYS B 1 456 ? -23.953 -8.109 -25.969 1 86.75 456 LYS B C 1
ATOM 7916 O O . LYS B 1 456 ? -22.984 -8.484 -25.312 1 86.75 456 LYS B O 1
ATOM 7921 N N . SER B 1 457 ? -24.469 -6.953 -25.938 1 86.94 457 SER B N 1
ATOM 7922 C CA . SER B 1 457 ? -23.828 -5.91 -25.141 1 86.94 457 SER B CA 1
ATOM 7923 C C . SER B 1 457 ? -23.984 -6.18 -23.656 1 86.94 457 SER B C 1
ATOM 7925 O O . SER B 1 457 ? -23.25 -5.633 -22.828 1 86.94 457 SER B O 1
ATOM 7927 N N . GLU B 1 458 ? -24.812 -7.074 -23.406 1 88.69 458 GLU B N 1
ATOM 7928 C CA . GLU B 1 458 ? -25.094 -7.387 -22 1 88.69 458 GLU B CA 1
ATOM 7929 C C . GLU B 1 458 ? -24.359 -8.648 -21.562 1 88.69 458 GLU B C 1
ATOM 7931 O O . GLU B 1 458 ? -24.469 -9.062 -20.406 1 88.69 458 GLU B O 1
ATOM 7936 N N . GLN B 1 459 ? -23.656 -9.164 -22.562 1 89.88 459 GLN B N 1
ATOM 7937 C CA . GLN B 1 459 ? -23 -10.43 -22.266 1 89.88 459 GLN B CA 1
ATOM 7938 C C . GLN B 1 459 ? -21.484 -10.234 -22.109 1 89.88 459 GLN B C 1
ATOM 7940 O O . GLN B 1 459 ? -20.922 -9.305 -22.688 1 89.88 459 GLN B O 1
ATOM 7945 N N . SER B 1 460 ? -20.875 -11.039 -21.234 1 94.19 460 SER B N 1
ATOM 7946 C CA . SER B 1 460 ? -19.422 -11.047 -21 1 94.19 460 SER B CA 1
ATOM 7947 C C . SER B 1 460 ? -18.812 -12.391 -21.359 1 94.19 460 SER B C 1
ATOM 7949 O O . SER B 1 460 ? -18.484 -13.195 -20.484 1 94.19 460 SER B O 1
ATOM 7951 N N . PRO B 1 461 ? -18.531 -12.586 -22.625 1 96.25 461 PRO B N 1
ATOM 7952 C CA . PRO B 1 461 ? -18.125 -13.906 -23.094 1 96.25 461 PRO B CA 1
ATOM 7953 C C . PRO B 1 461 ? -16.828 -14.398 -22.469 1 96.25 461 PRO B C 1
ATOM 7955 O O . PRO B 1 461 ? -16.547 -15.602 -22.469 1 96.25 461 PRO B O 1
ATOM 7958 N N . SER B 1 462 ? -16.031 -13.477 -21.938 1 96.06 462 SER B N 1
ATOM 7959 C CA . SER B 1 462 ? -14.797 -13.891 -21.281 1 96.06 462 SER B CA 1
ATOM 7960 C C . SER B 1 462 ? -15.094 -14.742 -20.047 1 96.06 462 SER B C 1
ATOM 7962 O O . SER B 1 462 ? -14.219 -15.461 -19.562 1 96.06 462 SER B O 1
ATOM 7964 N N . ALA B 1 463 ? -16.328 -14.688 -19.609 1 97.44 463 ALA B N 1
ATOM 7965 C CA . ALA B 1 463 ? -16.734 -15.422 -18.406 1 97.44 463 ALA B CA 1
ATOM 7966 C C . ALA B 1 463 ? -17.328 -16.781 -18.781 1 97.44 463 ALA B C 1
ATOM 7968 O O . ALA B 1 463 ? -17.703 -17.562 -17.906 1 97.44 463 ALA B O 1
ATOM 7969 N N . TYR B 1 464 ? -17.406 -17.109 -20.047 1 98.25 464 TYR B N 1
ATOM 7970 C CA . TYR B 1 464 ? -18.172 -18.281 -20.484 1 98.25 464 TYR B CA 1
ATOM 7971 C C . TYR B 1 464 ? -17.25 -19.469 -20.719 1 98.25 464 TYR B C 1
ATOM 7973 O O . TYR B 1 464 ? -16.125 -19.312 -21.172 1 98.25 464 TYR B O 1
ATOM 7981 N N . GLY B 1 465 ? -17.719 -20.656 -20.375 1 98.31 465 GLY B N 1
ATOM 7982 C CA . GLY B 1 465 ? -17.047 -21.938 -20.578 1 98.31 465 GLY B CA 1
ATOM 7983 C C . GLY B 1 465 ? -17.875 -23.125 -20.109 1 98.31 465 GLY B C 1
ATOM 7984 O O . GLY B 1 465 ? -18.797 -22.969 -19.297 1 98.31 465 GLY B O 1
ATOM 7985 N N . ALA B 1 466 ? -17.547 -24.25 -20.703 1 98.56 466 ALA B N 1
ATOM 7986 C CA . ALA B 1 466 ? -18.297 -25.438 -20.312 1 98.56 466 ALA B CA 1
ATOM 7987 C C . ALA B 1 466 ? -17.422 -26.688 -20.375 1 98.56 466 ALA B C 1
ATOM 7989 O O . ALA B 1 466 ? -16.438 -26.734 -21.125 1 98.56 466 ALA B O 1
ATOM 7990 N N . MET B 1 467 ? -17.781 -27.594 -19.578 1 98.75 467 MET B N 1
ATOM 7991 C CA . MET B 1 467 ? -17.234 -28.953 -19.578 1 98.75 467 MET B CA 1
ATOM 7992 C C . MET B 1 467 ? -18.297 -29.984 -19.922 1 98.75 467 MET B C 1
ATOM 7994 O O . MET B 1 467 ? -19.438 -29.875 -19.469 1 98.75 467 MET B O 1
ATOM 7998 N N . ILE B 1 468 ? -17.953 -30.891 -20.797 1 98.81 468 ILE B N 1
ATOM 7999 C CA . ILE B 1 468 ? -18.859 -31.969 -21.188 1 98.81 468 ILE B CA 1
ATOM 8000 C C . ILE B 1 468 ? -18.266 -33.312 -20.812 1 98.81 468 ILE B C 1
ATOM 8002 O O . ILE B 1 468 ? -17.125 -33.625 -21.188 1 98.81 468 ILE B O 1
ATOM 8006 N N . ILE B 1 469 ? -19.031 -34.094 -20.062 1 98.75 469 ILE B N 1
ATOM 8007 C CA . ILE B 1 469 ? -18.641 -35.406 -19.594 1 98.75 469 ILE B CA 1
ATOM 8008 C C . ILE B 1 469 ? -19.594 -36.469 -20.156 1 98.75 469 ILE B C 1
ATOM 8010 O O . ILE B 1 469 ? -20.781 -36.438 -19.875 1 98.75 469 ILE B O 1
ATOM 8014 N N . GLN B 1 470 ? -19.016 -37.375 -20.875 1 98.5 470 GLN B N 1
ATOM 8015 C CA . GLN B 1 470 ? -19.812 -38.469 -21.375 1 98.5 470 GLN B CA 1
ATOM 8016 C C . GLN B 1 470 ? -19.797 -39.656 -20.406 1 98.5 470 GLN B C 1
ATOM 8018 O O . GLN B 1 470 ? -18.766 -40.281 -20.203 1 98.5 470 GLN B O 1
ATOM 8023 N N . THR B 1 471 ? -20.922 -39.969 -19.844 1 96.75 471 THR B N 1
ATOM 8024 C CA . THR B 1 471 ? -20.984 -41.031 -18.828 1 96.75 471 THR B CA 1
ATOM 8025 C C . THR B 1 471 ? -21.406 -42.344 -19.453 1 96.75 471 THR B C 1
ATOM 8027 O O . THR B 1 471 ? -21.078 -43.438 -18.938 1 96.75 471 THR B O 1
ATOM 8030 N N . ASN B 1 472 ? -22.188 -42.281 -20.438 1 95.56 472 ASN B N 1
ATOM 8031 C CA . ASN B 1 472 ? -22.594 -43.406 -21.266 1 95.56 472 ASN B CA 1
ATOM 8032 C C . ASN B 1 472 ? -22.781 -43 -22.719 1 95.56 472 ASN B C 1
ATOM 8034 O O . ASN B 1 472 ? -22.594 -41.844 -23.062 1 95.56 472 ASN B O 1
ATOM 8038 N N . ASP B 1 473 ? -23.203 -43.875 -23.531 1 95.38 473 ASP B N 1
ATOM 8039 C CA . ASP B 1 473 ? -23.25 -43.625 -24.969 1 95.38 473 ASP B CA 1
ATOM 8040 C C . ASP B 1 473 ? -24.156 -42.438 -25.281 1 95.38 473 ASP B C 1
ATOM 8042 O O . ASP B 1 473 ? -23.906 -41.719 -26.234 1 95.38 473 ASP B O 1
ATOM 8046 N N . GLU B 1 474 ? -25.203 -42.281 -24.516 1 97.19 474 GLU B N 1
ATOM 8047 C CA . GLU B 1 474 ? -26.156 -41.25 -24.844 1 97.19 474 GLU B CA 1
ATOM 8048 C C . GLU B 1 474 ? -26.438 -40.344 -23.625 1 97.19 474 GLU B C 1
ATOM 8050 O O . GLU B 1 474 ? -27.438 -39.625 -23.609 1 97.19 474 GLU B O 1
ATOM 8055 N N . GLU B 1 475 ? -25.641 -40.438 -22.625 1 97.94 475 GLU B N 1
ATOM 8056 C CA . GLU B 1 475 ? -25.828 -39.656 -21.422 1 97.94 475 GLU B CA 1
ATOM 8057 C C . GLU B 1 475 ? -24.609 -38.781 -21.109 1 97.94 475 GLU B C 1
ATOM 8059 O O . GLU B 1 475 ? -23.469 -39.25 -21.188 1 97.94 475 GLU B O 1
ATOM 8064 N N . PHE B 1 476 ? -24.906 -37.531 -20.812 1 98.5 476 PHE B N 1
ATOM 8065 C CA . PHE B 1 476 ? -23.844 -36.562 -20.656 1 98.5 476 PHE B CA 1
ATOM 8066 C C . PHE B 1 476 ? -24.141 -35.625 -19.469 1 98.5 476 PHE B C 1
ATOM 8068 O O . PHE B 1 476 ? -25.297 -35.344 -19.188 1 98.5 476 PHE B O 1
ATOM 8075 N N . TYR B 1 477 ? -23.109 -35.25 -18.75 1 98.62 477 TYR B N 1
ATOM 8076 C CA . TYR B 1 477 ? -23.188 -34 -17.984 1 98.62 477 TYR B CA 1
ATOM 8077 C C . TYR B 1 477 ? -22.656 -32.812 -18.797 1 98.62 477 TYR B C 1
ATOM 8079 O O . TYR B 1 477 ? -21.547 -32.875 -19.344 1 98.62 477 TYR B O 1
ATOM 8087 N N . ILE B 1 478 ? -23.438 -31.812 -18.984 1 98.56 478 ILE B N 1
ATOM 8088 C CA . ILE B 1 478 ? -23.031 -30.531 -19.547 1 98.56 478 ILE B CA 1
ATOM 8089 C C . ILE B 1 478 ? -23.031 -29.453 -18.453 1 98.56 478 ILE B C 1
ATOM 8091 O O . ILE B 1 478 ? -24.094 -29.094 -17.938 1 98.56 478 ILE B O 1
ATOM 8095 N N . ALA B 1 479 ? -21.844 -28.984 -18.109 1 98.75 479 ALA B N 1
ATOM 8096 C CA . ALA B 1 479 ? -21.688 -28.141 -16.922 1 98.75 479 ALA B CA 1
ATOM 8097 C C . ALA B 1 479 ? -20.875 -26.891 -17.25 1 98.75 479 ALA B C 1
ATOM 8099 O O . ALA B 1 479 ? -19.891 -26.953 -18.016 1 98.75 479 ALA B O 1
ATOM 8100 N N . GLY B 1 480 ? -21.297 -25.734 -16.797 1 98.5 480 GLY B N 1
ATOM 8101 C CA . GLY B 1 480 ? -20.578 -24.5 -17.016 1 98.5 480 GLY B CA 1
ATOM 8102 C C . GLY B 1 480 ? -21.469 -23.266 -16.969 1 98.5 480 GLY B C 1
ATOM 8103 O O . GLY B 1 480 ? -22.406 -23.203 -16.156 1 98.5 480 GLY B O 1
ATOM 8104 N N . ARG B 1 481 ? -21.047 -22.344 -17.75 1 97.94 481 ARG B N 1
ATOM 8105 C CA . ARG B 1 481 ? -21.703 -21.031 -17.75 1 97.94 481 ARG B CA 1
ATOM 8106 C C . ARG B 1 481 ? -21.688 -20.406 -19.141 1 97.94 481 ARG B C 1
ATOM 8108 O O . ARG B 1 481 ? -20.625 -20.312 -19.766 1 97.94 481 ARG B O 1
ATOM 8115 N N . GLY B 1 482 ? -22.859 -20 -19.594 1 97.06 482 GLY B N 1
ATOM 8116 C CA . GLY B 1 482 ? -22.969 -19.109 -20.734 1 97.06 482 GLY B CA 1
ATOM 8117 C C . GLY B 1 482 ? -22.672 -19.812 -22.062 1 97.06 482 GLY B C 1
ATOM 8118 O O . GLY B 1 482 ? -22.062 -19.219 -22.953 1 97.06 482 GLY B O 1
ATOM 8119 N N . VAL B 1 483 ? -23.094 -21.047 -22.203 1 97.44 483 VAL B N 1
ATOM 8120 C CA . VAL B 1 483 ? -22.812 -21.797 -23.406 1 97.44 483 VAL B CA 1
ATOM 8121 C C . VAL B 1 483 ? -24.109 -22.422 -23.938 1 97.44 483 VAL B C 1
ATOM 8123 O O . VAL B 1 483 ? -24.984 -22.797 -23.156 1 97.44 483 VAL B O 1
ATOM 8126 N N . THR B 1 484 ? -24.156 -22.453 -25.234 1 97.25 484 THR B N 1
ATOM 8127 C CA . THR B 1 484 ? -25.234 -23.141 -25.938 1 97.25 484 THR B CA 1
ATOM 8128 C C . THR B 1 484 ? -24.688 -24.359 -26.688 1 97.25 484 THR B C 1
ATOM 8130 O O . THR B 1 484 ? -23.719 -24.25 -27.422 1 97.25 484 THR B O 1
ATOM 8133 N N . VAL B 1 485 ? -25.344 -25.516 -26.516 1 98.25 485 VAL B N 1
ATOM 8134 C CA . VAL B 1 485 ? -24.844 -26.75 -27.125 1 98.25 485 VAL B CA 1
ATOM 8135 C C . VAL B 1 485 ? -25.922 -27.344 -28.016 1 98.25 485 VAL B C 1
ATOM 8137 O O . VAL B 1 485 ? -27.047 -27.594 -27.578 1 98.25 485 VAL B O 1
ATOM 8140 N N . LYS B 1 486 ? -25.516 -27.594 -29.25 1 97.62 486 LYS B N 1
ATOM 8141 C CA . LYS B 1 486 ? -26.359 -28.266 -30.234 1 97.62 486 LYS B CA 1
ATOM 8142 C C . LYS B 1 486 ? -25.812 -29.641 -30.578 1 97.62 486 LYS B C 1
ATOM 8144 O O . LYS B 1 486 ? -24.625 -29.922 -30.375 1 97.62 486 LYS B O 1
ATOM 8149 N N . PHE B 1 487 ? -26.75 -30.484 -31.125 1 97.62 487 PHE B N 1
ATOM 8150 C CA . PHE B 1 487 ? -26.375 -31.875 -31.359 1 97.62 487 PHE B CA 1
ATOM 8151 C C . PHE B 1 487 ? -26.719 -32.281 -32.781 1 97.62 487 PHE B C 1
ATOM 8153 O O . PHE B 1 487 ? -27.766 -31.891 -33.312 1 97.62 487 PHE B O 1
ATOM 8160 N N . LYS B 1 488 ? -25.859 -33.062 -33.312 1 96.94 488 LYS B N 1
ATOM 8161 C CA . LYS B 1 488 ? -26.078 -33.719 -34.594 1 96.94 488 LYS B CA 1
ATOM 8162 C C . LYS B 1 488 ? -25.719 -35.188 -34.562 1 96.94 488 LYS B C 1
ATOM 8164 O O . LYS B 1 488 ? -24.703 -35.562 -33.969 1 96.94 488 LYS B O 1
ATOM 8169 N N . SER B 1 489 ? -26.562 -36.031 -35.094 1 96.38 489 SER B N 1
ATOM 8170 C CA . SER B 1 489 ? -26.266 -37.438 -35.219 1 96.38 489 SER B CA 1
ATOM 8171 C C . SER B 1 489 ? -25.234 -37.719 -36.312 1 96.38 489 SER B C 1
ATOM 8173 O O . SER B 1 489 ? -25.297 -37.094 -37.375 1 96.38 489 SER B O 1
ATOM 8175 N N . LEU B 1 490 ? -24.406 -38.656 -36.031 1 95.38 490 LEU B N 1
ATOM 8176 C CA . LEU B 1 490 ? -23.406 -39.031 -37.031 1 95.38 490 LEU B CA 1
ATOM 8177 C C . LEU B 1 490 ? -23.75 -40.375 -37.688 1 95.38 490 LEU B C 1
ATOM 8179 O O . LEU B 1 490 ? -22.984 -40.906 -38.5 1 95.38 490 LEU B O 1
ATOM 8183 N N . ASN B 1 491 ? -24.891 -40.812 -37.312 1 93.06 491 ASN B N 1
ATOM 8184 C CA . ASN B 1 491 ? -25.344 -42.031 -37.969 1 93.06 491 ASN B CA 1
ATOM 8185 C C . ASN B 1 491 ? -25.531 -41.844 -39.469 1 93.06 491 ASN B C 1
ATOM 8187 O O . ASN B 1 491 ? -25.969 -40.75 -39.906 1 93.06 491 ASN B O 1
ATOM 8191 N N . THR B 1 492 ? -25.312 -42.844 -40.281 1 92.31 492 THR B N 1
ATOM 8192 C CA . THR B 1 492 ? -25.375 -42.75 -41.75 1 92.31 492 THR B CA 1
ATOM 8193 C C . THR B 1 492 ? -26.781 -43.062 -42.219 1 92.31 492 THR B C 1
ATOM 8195 O O . THR B 1 492 ? -27.062 -42.938 -43.438 1 92.31 492 THR B O 1
ATOM 8198 N N . ASP B 1 493 ? -27.672 -43.375 -41.406 1 92.06 493 ASP B N 1
ATOM 8199 C CA . ASP B 1 493 ? -29 -43.812 -41.812 1 92.06 493 ASP B CA 1
ATOM 8200 C C . ASP B 1 493 ? -29.953 -42.625 -41.938 1 92.06 493 ASP B C 1
ATOM 8202 O O . ASP B 1 493 ? -31.156 -42.812 -42.094 1 92.06 493 ASP B O 1
ATOM 8206 N N . GLY B 1 494 ? -29.469 -41.469 -41.844 1 90.25 494 GLY B N 1
ATOM 8207 C CA . GLY B 1 494 ? -30.281 -40.25 -41.969 1 90.25 494 GLY B CA 1
ATOM 8208 C C . GLY B 1 494 ? -30.969 -39.875 -40.656 1 90.25 494 GLY B C 1
ATOM 8209 O O . GLY B 1 494 ? -31.766 -38.938 -40.625 1 90.25 494 GLY B O 1
ATOM 8210 N N . SER B 1 495 ? -30.609 -40.469 -39.531 1 93.19 495 SER B N 1
ATOM 8211 C CA . SER B 1 495 ? -31.234 -40.156 -38.25 1 93.19 495 SER B CA 1
ATOM 8212 C C . SER B 1 495 ? -30.828 -38.781 -37.781 1 93.19 495 SER B C 1
ATOM 8214 O O . SER B 1 495 ? -29.734 -38.281 -38.094 1 93.19 495 SER B O 1
ATOM 8216 N N . VAL B 1 496 ? -31.766 -38.125 -37.031 1 93.75 496 VAL B N 1
ATOM 8217 C CA . VAL B 1 496 ? -31.547 -36.844 -36.438 1 93.75 496 VAL B CA 1
ATOM 8218 C C . VAL B 1 496 ? -31.453 -36.969 -34.906 1 93.75 496 VAL B C 1
ATOM 8220 O O . VAL B 1 496 ? -32.062 -37.844 -34.312 1 93.75 496 VAL B O 1
ATOM 8223 N N . ALA B 1 497 ? -30.578 -36.219 -34.312 1 95.75 497 ALA B N 1
ATOM 8224 C CA . ALA B 1 497 ? -30.406 -36.25 -32.875 1 95.75 497 ALA B CA 1
ATOM 8225 C C . ALA B 1 497 ? -31.484 -35.406 -32.156 1 95.75 497 ALA B C 1
ATOM 8227 O O . ALA B 1 497 ? -31.844 -34.344 -32.656 1 95.75 497 ALA B O 1
ATOM 8228 N N . GLY B 1 498 ? -32 -35.875 -31.078 1 94.19 498 GLY B N 1
ATOM 8229 C CA . GLY B 1 498 ? -32.906 -35.156 -30.203 1 94.19 498 GLY B CA 1
ATOM 8230 C C . GLY B 1 498 ? -32.531 -35.219 -28.75 1 94.19 498 GLY B C 1
ATOM 8231 O O . GLY B 1 498 ? -31.656 -36.031 -28.359 1 94.19 498 GLY B O 1
ATOM 8232 N N . ILE B 1 499 ? -33.125 -34.312 -27.938 1 96.62 499 ILE B N 1
ATOM 8233 C CA . ILE B 1 499 ? -32.906 -34.312 -26.484 1 96.62 499 ILE B CA 1
ATOM 8234 C C . ILE B 1 499 ? -34.031 -35.094 -25.812 1 96.62 499 ILE B C 1
ATOM 8236 O O . ILE B 1 499 ? -35.188 -34.688 -25.828 1 96.62 499 ILE B O 1
ATOM 8240 N N . GLU B 1 500 ? -33.625 -36.219 -25.266 1 96.44 500 GLU B N 1
ATOM 8241 C CA . GLU B 1 500 ? -34.594 -37.031 -24.516 1 96.44 500 GLU B CA 1
ATOM 8242 C C . GLU B 1 500 ? -34.938 -36.375 -23.188 1 96.44 500 GLU B C 1
ATOM 8244 O O . GLU B 1 500 ? -36.125 -36.25 -22.844 1 96.44 500 GLU B O 1
ATOM 8249 N N . SER B 1 501 ? -33.938 -36 -22.5 1 96.19 501 SER B N 1
ATOM 8250 C CA . SER B 1 501 ? -34.125 -35.312 -21.234 1 96.19 501 SER B CA 1
ATOM 8251 C C . SER B 1 501 ? -32.969 -34.375 -20.922 1 96.19 501 SER B C 1
ATOM 8253 O O . SER B 1 501 ? -31.844 -34.656 -21.344 1 96.19 501 SER B O 1
ATOM 8255 N N . ALA B 1 502 ? -33.25 -33.312 -20.312 1 96.81 502 ALA B N 1
ATOM 8256 C CA . ALA B 1 502 ? -32.312 -32.344 -19.75 1 96.81 502 ALA B CA 1
ATOM 8257 C C . ALA B 1 502 ? -32.719 -31.953 -18.312 1 96.81 502 ALA B C 1
ATOM 8259 O O . ALA B 1 502 ? -33.75 -31.312 -18.109 1 96.81 502 ALA B O 1
ATOM 8260 N N . ILE B 1 503 ? -31.875 -32.344 -17.375 1 96.44 503 ILE B N 1
ATOM 8261 C CA . ILE B 1 503 ? -32.25 -32.188 -15.969 1 96.44 503 ILE B CA 1
ATOM 8262 C C . ILE B 1 503 ? -31.156 -31.391 -15.242 1 96.44 503 ILE B C 1
ATOM 8264 O O . ILE B 1 503 ? -30 -31.812 -15.18 1 96.44 503 ILE B O 1
ATOM 8268 N N . ASN B 1 504 ? -31.609 -30.203 -14.789 1 95.81 504 ASN B N 1
ATOM 8269 C CA . ASN B 1 504 ? -30.703 -29.484 -13.906 1 95.81 504 ASN B CA 1
ATOM 8270 C C . ASN B 1 504 ? -30.531 -30.172 -12.562 1 95.81 504 ASN B C 1
ATOM 8272 O O . ASN B 1 504 ? -31.453 -30.844 -12.094 1 95.81 504 ASN B O 1
ATOM 8276 N N . GLY B 1 505 ? -29.312 -30.078 -11.977 1 95.12 505 GLY B N 1
ATOM 8277 C CA . GLY B 1 505 ? -29.125 -30.734 -10.695 1 95.12 505 GLY B CA 1
ATOM 8278 C C . GLY B 1 505 ? -27.797 -30.391 -10.039 1 95.12 505 GLY B C 1
ATOM 8279 O O . GLY B 1 505 ? -27.125 -29.438 -10.445 1 95.12 505 GLY B O 1
ATOM 8280 N N . GLU B 1 506 ? -27.594 -31.062 -8.898 1 94.19 506 GLU B N 1
ATOM 8281 C CA . GLU B 1 506 ? -26.359 -30.922 -8.133 1 94.19 506 GLU B CA 1
ATOM 8282 C C . GLU B 1 506 ? -25.953 -32.25 -7.48 1 94.19 506 GLU B C 1
ATOM 8284 O O . GLU B 1 506 ? -26.75 -33.188 -7.453 1 94.19 506 GLU B O 1
ATOM 8289 N N . PHE B 1 507 ? -24.75 -32.281 -7.125 1 94.88 507 PHE B N 1
ATOM 8290 C CA . PHE B 1 507 ? -24.297 -33.438 -6.359 1 94.88 507 PHE B CA 1
ATOM 8291 C C . PHE B 1 507 ? -24.312 -33.125 -4.867 1 94.88 507 PHE B C 1
ATOM 8293 O O . PHE B 1 507 ? -23.828 -32.062 -4.438 1 94.88 507 PHE B O 1
ATOM 8300 N N . ILE B 1 508 ? -24.891 -33.969 -4.094 1 92.06 508 ILE B N 1
ATOM 8301 C CA . ILE B 1 508 ? -24.906 -33.906 -2.637 1 92.06 508 ILE B CA 1
ATOM 8302 C C . ILE B 1 508 ? -24.281 -35.156 -2.061 1 92.06 508 ILE B C 1
ATOM 8304 O O . ILE B 1 508 ? -24.781 -36.281 -2.277 1 92.06 508 ILE B O 1
ATOM 8308 N N . GLU B 1 509 ? -23.219 -35 -1.409 1 88.81 509 GLU B N 1
ATOM 8309 C CA . GLU B 1 509 ? -22.469 -36.125 -0.839 1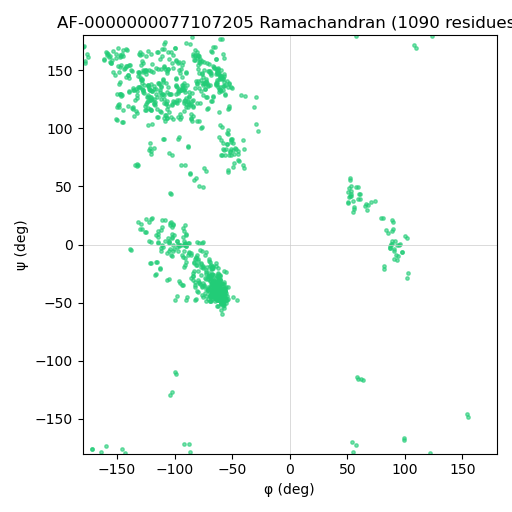 88.81 509 GLU B CA 1
ATOM 8310 C C . GLU B 1 509 ? -22.109 -37.156 -1.908 1 88.81 509 GLU B C 1
ATOM 8312 O O . GLU B 1 509 ? -22.312 -38.344 -1.714 1 88.81 509 GLU B O 1
ATOM 8317 N N . GLY B 1 510 ? -21.891 -36.656 -3.076 1 90.38 510 GLY B N 1
ATOM 8318 C CA . GLY B 1 510 ? -21.391 -37.5 -4.148 1 90.38 510 GLY B CA 1
ATOM 8319 C C . GLY B 1 510 ? -22.484 -38.094 -5 1 90.38 510 GLY B C 1
ATOM 8320 O O . GLY B 1 510 ? -22.203 -38.781 -5.988 1 90.38 510 GLY B O 1
ATOM 8321 N N . GLU B 1 511 ? -23.672 -37.781 -4.66 1 94.38 511 GLU B N 1
ATOM 8322 C CA . GLU B 1 511 ? -24.797 -38.344 -5.398 1 94.38 511 GLU B CA 1
ATOM 8323 C C . GLU B 1 511 ? -25.562 -37.281 -6.168 1 94.38 511 GLU B C 1
ATOM 8325 O O . GLU B 1 511 ? -25.781 -36.188 -5.66 1 94.38 511 GLU B O 1
ATOM 8330 N N . TRP B 1 512 ? -25.922 -37.656 -7.387 1 96 512 TRP B N 1
ATOM 8331 C CA . TRP B 1 512 ? -26.688 -36.75 -8.227 1 96 512 TRP B CA 1
ATOM 8332 C C . TRP B 1 512 ? -28.078 -36.531 -7.668 1 96 512 TRP B C 1
ATOM 8334 O O . TRP B 1 512 ? -28.812 -37.5 -7.406 1 96 512 TRP B O 1
ATOM 8344 N N . LYS B 1 513 ? -28.406 -35.344 -7.434 1 96.81 513 LYS B N 1
ATOM 8345 C CA . LYS B 1 513 ? -29.75 -34.938 -7.059 1 96.81 513 LYS B CA 1
ATOM 8346 C C . LYS B 1 513 ? -30.391 -34.094 -8.156 1 96.81 513 LYS B C 1
ATOM 8348 O O . LYS B 1 513 ? -30.016 -32.938 -8.383 1 96.81 513 LYS B O 1
ATOM 8353 N N . ALA B 1 514 ? -31.391 -34.625 -8.703 1 95.31 514 ALA B N 1
ATOM 8354 C CA . ALA B 1 514 ? -32.062 -33.969 -9.812 1 95.31 514 ALA B CA 1
ATOM 8355 C C . ALA B 1 514 ? -32.875 -32.781 -9.336 1 95.31 514 ALA B C 1
ATOM 8357 O O . ALA B 1 514 ? -33.5 -32.812 -8.273 1 95.31 514 ALA B O 1
ATOM 8358 N N . GLY B 1 515 ? -32.781 -31.797 -10.07 1 95.44 515 GLY B N 1
ATOM 8359 C CA . GLY B 1 515 ? -33.625 -30.641 -9.891 1 95.44 515 GLY B CA 1
ATOM 8360 C C . GLY B 1 515 ? -34.75 -30.547 -10.922 1 95.44 515 GLY B C 1
ATOM 8361 O O . GLY B 1 515 ? -35.469 -31.516 -11.141 1 95.44 515 GLY B O 1
ATOM 8362 N N . ARG B 1 516 ? -34.875 -29.359 -11.555 1 91.25 516 ARG B N 1
ATOM 8363 C CA . ARG B 1 516 ? -35.906 -29.141 -12.539 1 91.25 516 ARG B CA 1
ATOM 8364 C C . ARG B 1 516 ? -35.625 -29.875 -13.844 1 91.25 516 ARG B C 1
ATOM 8366 O O . ARG B 1 516 ? -34.469 -29.938 -14.273 1 91.25 516 ARG B O 1
ATOM 8373 N N . TRP B 1 517 ? -36.625 -30.391 -14.406 1 93.12 517 TRP B N 1
ATOM 8374 C CA . TRP B 1 517 ? -36.562 -30.938 -15.766 1 93.12 517 TRP B CA 1
ATOM 8375 C C . TRP B 1 517 ? -36.75 -29.828 -16.797 1 93.12 517 TRP B C 1
ATOM 8377 O O . TRP B 1 517 ? -37.844 -29.25 -16.938 1 93.12 517 TRP B O 1
ATOM 8387 N N . PHE B 1 518 ? -35.656 -29.578 -17.469 1 92 518 PHE B N 1
ATOM 8388 C CA . PHE B 1 518 ? -35.719 -28.5 -18.453 1 92 518 PHE B CA 1
ATOM 8389 C C . PHE B 1 518 ? -36.312 -28.984 -19.766 1 92 518 PHE B C 1
ATOM 8391 O O . PHE B 1 518 ? -36 -30.094 -20.219 1 92 518 PHE B O 1
ATOM 8398 N N . ASN B 1 519 ? -37.156 -28.219 -20.234 1 89.69 519 ASN B N 1
ATOM 8399 C CA . ASN B 1 519 ? -37.781 -28.359 -21.547 1 89.69 519 ASN B CA 1
ATOM 8400 C C . ASN B 1 519 ? -38.375 -27.047 -22.047 1 89.69 519 ASN B C 1
ATOM 8402 O O . ASN B 1 519 ? -38.062 -25.984 -21.5 1 89.69 519 ASN B O 1
ATOM 8406 N N . GLY B 1 520 ? -39.062 -27.094 -23.141 1 87.19 520 GLY B N 1
ATOM 8407 C CA . GLY B 1 520 ? -39.656 -25.859 -23.641 1 87.19 520 GLY B CA 1
ATOM 8408 C C . GLY B 1 520 ? -38.625 -24.812 -23.969 1 87.19 520 GLY B C 1
ATOM 8409 O O . GLY B 1 520 ? -37.688 -25.062 -24.766 1 87.19 520 GLY B O 1
ATOM 8410 N N . ASP B 1 521 ? -38.688 -23.719 -23.234 1 81.12 521 ASP B N 1
ATOM 8411 C CA . ASP B 1 521 ? -37.812 -22.594 -23.531 1 81.12 521 ASP B CA 1
ATOM 8412 C C . ASP B 1 521 ? -36.375 -22.875 -23.109 1 81.12 521 ASP B C 1
ATOM 8414 O O . ASP B 1 521 ? -35.438 -22.391 -23.734 1 81.12 521 ASP B O 1
ATOM 8418 N N . GLN B 1 522 ? -36.219 -23.688 -22.109 1 84.38 522 GLN B N 1
ATOM 8419 C CA . GLN B 1 522 ? -34.906 -23.922 -21.547 1 84.38 522 GLN B CA 1
ATOM 8420 C C . GLN B 1 522 ? -34.062 -24.781 -22.484 1 84.38 522 GLN B C 1
ATOM 8422 O O . GLN B 1 522 ? -32.844 -24.766 -22.406 1 84.38 522 GLN B O 1
ATOM 8427 N N . THR B 1 523 ? -34.719 -25.516 -23.359 1 91 523 THR B N 1
ATOM 8428 C CA . THR B 1 523 ? -34.031 -26.312 -24.359 1 91 523 THR B CA 1
ATOM 8429 C C . THR B 1 523 ? -34.344 -25.828 -25.766 1 91 523 THR B C 1
ATOM 8431 O O . THR B 1 523 ? -34.062 -26.531 -26.75 1 91 523 THR B O 1
ATOM 8434 N N . HIS B 1 524 ? -34.969 -24.781 -25.75 1 90.75 524 HIS B N 1
ATOM 8435 C CA . HIS B 1 524 ? -35.469 -24.266 -27.031 1 90.75 524 HIS B CA 1
ATOM 8436 C C . HIS B 1 524 ? -36.281 -25.328 -27.766 1 90.75 524 HIS B C 1
ATOM 8438 O O . HIS B 1 524 ? -36 -25.625 -28.938 1 90.75 524 HIS B O 1
ATOM 8444 N N . GLN B 1 525 ? -37.188 -25.875 -27.062 1 87.62 525 GLN B N 1
ATOM 8445 C CA . GLN B 1 525 ? -38.125 -26.875 -27.578 1 87.62 525 GLN B CA 1
ATOM 8446 C C . GLN B 1 525 ? -37.375 -28.094 -28.109 1 87.62 525 GLN B C 1
ATOM 8448 O O . GLN B 1 525 ? -37.688 -28.625 -29.172 1 87.62 525 GLN B O 1
ATOM 8453 N N . GLY B 1 526 ? -36.344 -28.484 -27.438 1 89.38 526 GLY B N 1
ATOM 8454 C CA . GLY B 1 526 ? -35.625 -29.719 -27.734 1 89.38 526 GLY B CA 1
ATOM 8455 C C . GLY B 1 526 ? -34.531 -29.531 -28.75 1 89.38 526 GLY B C 1
ATOM 8456 O O . GLY B 1 526 ? -34.031 -30.5 -29.312 1 89.38 526 GLY B O 1
ATOM 8457 N N . ARG B 1 527 ? -34.062 -28.344 -28.922 1 89.38 527 ARG B N 1
ATOM 8458 C CA . ARG B 1 527 ? -33.125 -28.094 -30.016 1 89.38 527 ARG B CA 1
ATOM 8459 C C . ARG B 1 527 ? -31.703 -27.891 -29.5 1 89.38 527 ARG B C 1
ATOM 8461 O O . ARG B 1 527 ? -30.734 -28.125 -30.219 1 89.38 527 ARG B O 1
ATOM 8468 N N . HIS B 1 528 ? -31.641 -27.359 -28.312 1 93.88 528 HIS B N 1
ATOM 8469 C CA . HIS B 1 528 ? -30.297 -27.203 -27.766 1 93.88 528 HIS B CA 1
ATOM 8470 C C . HIS B 1 528 ? -30.328 -27.109 -26.25 1 93.88 528 HIS B C 1
ATOM 8472 O O . HIS B 1 528 ? -31.391 -27 -25.656 1 93.88 528 HIS B O 1
ATOM 8478 N N . ILE B 1 529 ? -29.203 -27.297 -25.625 1 95.88 529 ILE B N 1
ATOM 8479 C CA . ILE B 1 529 ? -28.984 -27.062 -24.203 1 95.88 529 ILE B CA 1
ATOM 8480 C C . ILE B 1 529 ? -28.422 -25.656 -24 1 95.88 529 ILE B C 1
ATOM 8482 O O . ILE B 1 529 ? -27.516 -25.234 -24.719 1 95.88 529 ILE B O 1
ATOM 8486 N N . LEU B 1 530 ? -29 -24.953 -23.062 1 94.81 530 LEU B N 1
ATOM 8487 C CA . LEU B 1 530 ? -28.531 -23.625 -22.703 1 94.81 530 LEU B CA 1
ATOM 8488 C C . LEU B 1 530 ? -28.094 -23.578 -21.234 1 94.81 530 LEU B C 1
ATOM 8490 O O . LEU B 1 530 ? -28.859 -23.953 -20.344 1 94.81 530 LEU B O 1
ATOM 8494 N N . LEU B 1 531 ? -26.875 -23.156 -20.984 1 95.56 531 LEU B N 1
ATOM 8495 C CA . LEU B 1 531 ? -26.391 -22.891 -19.641 1 95.56 531 LEU B CA 1
ATOM 8496 C C . LEU B 1 531 ? -26.547 -21.422 -19.297 1 95.56 531 LEU B C 1
ATOM 8498 O O . LEU B 1 531 ? -26.375 -20.547 -20.141 1 95.56 531 LEU B O 1
ATOM 8502 N N . ASP B 1 532 ? -26.781 -21.156 -18.062 1 92.88 532 ASP B N 1
ATOM 8503 C CA . ASP B 1 532 ? -27.016 -19.812 -17.562 1 92.88 532 ASP B CA 1
ATOM 8504 C C . ASP B 1 532 ? -25.812 -18.906 -17.812 1 92.88 532 ASP B C 1
ATOM 8506 O O . ASP B 1 532 ? -24.672 -19.344 -17.641 1 92.88 532 ASP B O 1
ATOM 8510 N N . THR B 1 533 ? -26.047 -17.594 -18.094 1 93.62 533 THR B N 1
ATOM 8511 C CA . THR B 1 533 ? -24.969 -16.672 -18.438 1 93.62 533 THR B CA 1
ATOM 8512 C C . THR B 1 533 ? -24.391 -16.031 -17.172 1 93.62 533 THR B C 1
ATOM 8514 O O . THR B 1 533 ? -23.312 -15.422 -17.219 1 93.62 533 THR B O 1
ATOM 8517 N N . GLU B 1 534 ? -25.031 -16.25 -16.062 1 91.81 534 GLU B N 1
ATOM 8518 C CA . GLU B 1 534 ? -24.609 -15.547 -14.852 1 91.81 534 GLU B CA 1
ATOM 8519 C C . GLU B 1 534 ? -24.109 -16.531 -13.789 1 91.81 534 GLU B C 1
ATOM 8521 O O . GLU B 1 534 ? -23.375 -16.141 -12.875 1 91.81 534 GLU B O 1
ATOM 8526 N N . LYS B 1 535 ? -24.609 -17.734 -13.883 1 94.88 535 LYS B N 1
ATOM 8527 C CA . LYS B 1 535 ? -24.297 -18.688 -12.828 1 94.88 535 LYS B CA 1
ATOM 8528 C C . LYS B 1 535 ? -23.812 -20.016 -13.422 1 94.88 535 LYS B C 1
ATOM 8530 O O . LYS B 1 535 ? -24.25 -20.422 -14.5 1 94.88 535 LYS B O 1
ATOM 8535 N N . TYR B 1 536 ? -22.938 -20.656 -12.703 1 97.44 536 TYR B N 1
ATOM 8536 C CA . TYR B 1 536 ? -22.516 -22.016 -13.07 1 97.44 536 TYR B CA 1
ATOM 8537 C C . TYR B 1 536 ? -23.578 -23.031 -12.688 1 97.44 536 TYR B C 1
ATOM 8539 O O . TYR B 1 536 ? -24.219 -22.906 -11.641 1 97.44 536 TYR B O 1
ATOM 8547 N N . SER B 1 537 ? -23.75 -24.016 -13.555 1 96.56 537 SER B N 1
ATOM 8548 C CA . SER B 1 537 ? -24.734 -25.078 -13.305 1 96.56 537 SER B CA 1
ATOM 8549 C C . SER B 1 537 ? -24.359 -26.375 -14.008 1 96.56 537 SER B C 1
ATOM 8551 O O . SER B 1 537 ? -23.438 -26.391 -14.836 1 96.56 537 SER B O 1
ATOM 8553 N N . ILE B 1 538 ? -25.016 -27.469 -13.625 1 98 538 ILE B N 1
ATOM 8554 C CA . ILE B 1 538 ? -24.844 -28.781 -14.227 1 98 538 ILE B CA 1
ATOM 8555 C C . ILE B 1 538 ? -26.188 -29.266 -14.766 1 98 538 ILE B C 1
ATOM 8557 O O . ILE B 1 538 ? -27.219 -29.188 -14.078 1 98 538 ILE B O 1
ATOM 8561 N N . GLN B 1 539 ? -26.156 -29.75 -15.984 1 98 539 GLN B N 1
ATOM 8562 C CA . GLN B 1 539 ? -27.312 -30.422 -16.562 1 98 539 GLN B CA 1
ATOM 8563 C C . GLN B 1 539 ? -26.953 -31.859 -16.969 1 98 539 GLN B C 1
ATOM 8565 O O . GLN B 1 539 ? -25.953 -32.094 -17.641 1 98 539 GLN B O 1
ATOM 8570 N N . LYS B 1 540 ? -27.734 -32.812 -16.5 1 97.94 540 LYS B N 1
ATOM 8571 C CA . LYS B 1 540 ? -27.656 -34.156 -17 1 97.94 540 LYS B CA 1
ATOM 8572 C C . LYS B 1 540 ? -28.531 -34.344 -18.25 1 97.94 540 LYS B C 1
ATOM 8574 O O . LYS B 1 540 ? -29.75 -34.156 -18.188 1 97.94 540 LYS B O 1
ATOM 8579 N N . VAL B 1 541 ? -27.891 -34.719 -19.312 1 98.25 541 VAL B N 1
ATOM 8580 C CA . VAL B 1 541 ? -28.578 -34.719 -20.609 1 98.25 541 VAL B CA 1
ATOM 8581 C C . VAL B 1 541 ? -28.547 -36.125 -21.219 1 98.25 541 VAL B C 1
ATOM 8583 O O . VAL B 1 541 ? -27.516 -36.781 -21.203 1 98.25 541 VAL B O 1
ATOM 8586 N N . LYS B 1 542 ? -29.641 -36.562 -21.688 1 97.75 542 LYS B N 1
ATOM 8587 C CA . LYS B 1 542 ? -29.75 -37.781 -22.453 1 97.75 542 LYS B CA 1
ATOM 8588 C C . LYS B 1 542 ? -30.219 -37.5 -23.875 1 97.75 542 LYS B C 1
ATOM 8590 O O . LYS B 1 542 ? -31.188 -36.781 -24.094 1 97.75 542 LYS B O 1
ATOM 8595 N N . LEU B 1 543 ? -29.5 -38.031 -24.797 1 97.5 543 LEU B N 1
ATOM 8596 C CA . LEU B 1 543 ? -29.844 -37.844 -26.203 1 97.5 543 LEU B CA 1
ATOM 8597 C C . LEU B 1 543 ? -30.469 -39.125 -26.766 1 97.5 543 LEU B C 1
ATOM 8599 O O . LEU B 1 543 ? -30.422 -40.188 -26.156 1 97.5 543 LEU B O 1
ATOM 8603 N N . TYR B 1 544 ? -31.156 -38.938 -27.812 1 95.94 544 TYR B N 1
ATOM 8604 C CA . TYR B 1 544 ? -31.688 -40.031 -28.625 1 95.94 544 TYR B CA 1
ATOM 8605 C C . TYR B 1 544 ? -31.688 -39.688 -30.094 1 95.94 544 TYR B C 1
ATOM 8607 O O . TYR B 1 544 ? -31.344 -38.562 -30.469 1 95.94 544 TYR B O 1
ATOM 8615 N N . THR B 1 545 ? -31.906 -40.688 -30.938 1 95.56 545 THR B N 1
ATOM 8616 C CA . THR B 1 545 ? -32 -40.438 -32.375 1 95.56 545 THR B CA 1
ATOM 8617 C C . THR B 1 545 ? -33.375 -40.875 -32.875 1 95.56 545 THR B C 1
ATOM 8619 O O . THR B 1 545 ? -34.031 -41.75 -32.281 1 95.56 545 THR B O 1
ATOM 8622 N N . TYR B 1 546 ? -33.719 -40.25 -33.938 1 93.75 546 TYR B N 1
ATOM 8623 C CA . TYR B 1 546 ? -34.969 -40.594 -34.625 1 93.75 546 TYR B CA 1
ATOM 8624 C C . TYR B 1 546 ? -34.875 -40.312 -36.094 1 93.75 546 TYR B C 1
ATOM 8626 O O . TYR B 1 546 ? -33.938 -39.656 -36.562 1 93.75 546 TYR B O 1
ATOM 8634 N N . GLN B 1 547 ? -35.875 -41.031 -36.875 1 91.75 547 GLN B N 1
ATOM 8635 C CA . GLN B 1 547 ? -36.062 -40.781 -38.312 1 91.75 547 GLN B CA 1
ATOM 8636 C C . GLN B 1 547 ? -37.469 -40.25 -38.625 1 91.75 547 GLN B C 1
ATOM 8638 O O . GLN B 1 547 ? -38.438 -40.688 -38 1 91.75 547 GLN B O 1
#

Solvent-accessible surface area (backbone atoms only — not comparable to full-atom values): 55705 Å² total; per-residue (Å²): 138,80,80,76,78,78,78,78,74,75,76,77,75,73,75,72,73,71,69,65,75,70,72,42,51,72,31,39,77,41,82,41,67,90,33,46,34,36,25,48,70,80,34,82,44,77,41,40,36,29,14,48,40,87,65,44,58,75,38,69,78,78,39,54,72,46,55,59,45,38,53,61,22,45,43,45,23,38,35,38,55,46,47,35,28,64,32,32,59,42,93,92,46,74,42,61,61,60,60,50,54,50,51,52,54,28,56,75,68,70,27,34,31,31,40,30,34,29,33,64,18,47,80,30,26,30,79,38,45,20,64,69,53,69,69,36,42,86,72,36,46,52,28,21,38,86,88,68,48,75,50,72,24,63,30,74,82,36,68,58,43,47,51,54,49,16,48,54,47,19,51,51,28,38,51,44,39,73,76,28,51,69,70,51,45,62,51,34,35,30,55,35,29,24,40,25,28,73,71,38,18,41,63,49,34,70,67,48,46,52,52,46,68,28,63,58,55,64,66,52,44,51,45,50,64,75,33,54,90,73,43,39,70,57,49,42,49,39,28,50,76,38,66,58,46,81,64,45,23,40,45,58,24,38,34,85,45,49,68,33,36,17,52,54,32,16,33,43,48,18,39,43,52,18,50,31,38,43,40,18,37,74,53,37,70,53,43,30,29,40,36,10,57,65,72,62,88,96,60,57,52,10,78,36,50,14,29,21,55,36,69,69,34,44,60,44,29,54,59,35,13,74,57,41,58,29,55,22,52,34,48,78,60,52,25,44,68,64,60,60,52,59,46,67,45,92,82,30,44,36,40,31,67,29,45,36,59,51,87,48,65,42,51,39,19,49,45,40,27,39,40,34,54,64,37,27,33,29,40,13,26,27,32,43,75,67,63,80,60,36,89,77,33,66,51,21,44,42,33,43,53,47,61,60,41,37,71,60,50,68,70,34,39,60,45,79,45,34,36,32,42,53,63,46,34,41,76,90,54,55,72,46,69,70,69,44,75,49,66,50,86,57,32,39,38,39,40,36,72,40,63,93,87,49,63,67,88,79,54,62,61,64,46,17,18,37,34,40,36,54,80,48,90,46,31,30,40,49,30,29,19,12,31,29,39,35,65,38,40,62,56,89,83,68,37,41,48,40,54,61,43,35,31,33,42,48,57,58,95,83,37,85,43,80,47,35,45,48,37,46,74,56,14,59,45,41,59,34,48,61,40,49,77,87,45,64,48,38,27,47,33,30,50,47,55,36,95,135,85,78,78,79,75,78,77,78,76,75,79,76,74,76,73,72,72,70,69,79,69,72,42,53,73,30,39,79,40,82,40,67,89,33,47,36,36,24,49,71,79,35,82,46,77,40,40,35,29,14,47,38,76,28,46,59,58,23,69,78,79,38,54,73,44,56,60,43,38,55,61,24,45,44,44,26,39,34,38,52,46,46,36,28,65,34,32,58,43,92,93,47,73,41,62,61,60,59,50,54,50,53,51,52,29,57,76,66,69,26,32,30,31,40,29,33,28,34,66,18,42,77,31,18,30,54,40,43,20,56,68,53,57,58,38,23,86,72,36,47,45,29,21,39,87,87,68,47,70,49,73,24,62,30,75,85,35,67,56,44,48,50,53,47,16,50,52,46,20,53,52,30,38,51,45,40,74,77,30,51,72,71,50,45,60,50,34,37,30,57,36,31,25,42,26,28,72,70,34,18,42,64,50,35,72,67,47,47,53,53,46,66,29,63,57,56,63,67,54,45,51,45,49,64,77,34,54,91,72,44,42,68,60,49,42,49,39,28,50,75,39,69,58,47,81,66,45,25,40,45,58,24,38,36,88,46,51,69,33,35,16,52,56,31,16,34,44,47,19,39,44,53,18,50,31,38,44,42,18,38,74,52,38,69,50,44,32,28,40,36,11,57,65,72,61,89,94,58,56,52,11,81,36,50,15,29,22,55,35,68,69,36,43,62,46,30,56,58,35,13,77,56,42,59,28,55,21,51,33,48,77,61,53,23,45,68,64,60,59,52,60,45,67,46,93,82,29,45,36,40,32,67,28,47,35,59,51,87,49,66,43,52,39,20,52,45,38,28,39,39,36,52,64,38,26,35,30,39,12,26,26,33,42,73,67,64,80,60,34,87,77,33,65,52,23,48,43,35,45,53,46,60,59,42,36,70,60,49,68,70,34,40,59,46,78,44,34,36,33,40,54,64,43,34,41,77,90,55,56,72,47,71,70,70,44,77,48,66,49,89,59,31,38,37,40,41,36,74,41,62,92,84,52,63,67,88,78,54,64,64,64,46,18,18,36,33,40,36,53,79,48,90,46,31,30,40,47,30,30,18,12,33,27,39,35,66,38,42,62,55,88,84,70,38,43,47,40,58,72,44,36,30,33,42,48,58,59,96,83,37,83,42,80,57,59,76,51,46,51,78,55,15,57,67,49,57,34,48,60,41,46,78,85,45,67,49,39,28,45,34,30,52,44,73,46,125

Secondary structure (DSSP, 8-state):
---------------------------EEEEETTEEEEEETTEEE-EEEEEPPTTGGG-HHHHTTHHHHHHHHT--EEEEEEEHHHH-SBTTB---HHHHHHHHHHHHTT-EEEEEEESS-BTTB-TTS-HHHHH-TTTS-EEE-TTS-EEEEE-TT-HHHHHHHHHHHHHHHHHHHHHHTTT--EEEEE-SBS--B-SSSS--SHHHHHHHHSBPPHHHHHHHHHTGGGS-HHHHHHHHHTTT-SSSBHHHHH-SSHHHHHHHHHHHHHHHHHHHHHHHHHH----EEEEEEPPPTT--TTSS-BTSS-GGGHHHHHHH-TT--EEEEEE-SS-HHHHHHTT-BTTB--EESEESBTT-TTHHHHHHIIIIIT--SEE--B-GGG-S-GGG-HHHHHHHHHHHHHHHHHHHTTSTTEEEE--EE-TT--EE---EEEEETTEEEEEEES-TTS-GGG--GGG-EEEEEEEETTEEEEEEESEEEEEEE--TT--EEEEEEEEEEEEETTEEEEEEEE-GGGGTTTT-EE--SSS-EEEEEEEEEE-/---------------------------EEEEETTEEEEEETTEEE-EEEEEPPTTGGG-HHHHTTHHHHHHHHT--EEEEEEEHHHH-SBTTB---HHHHHHHHHHHHTT-EEEEEEESS-BTTB-TTS-HHHHH-TTTSPEEE-TTS-EEEEE-TT-HHHHHHHHHHHHHHHHHHHHHHTTT--EEEEE-SBS--B-SSSS--SHHHHHHHHSBPPHHHHHHHHHTGGGS-HHHHHHHHHTTT-SSSBHHHHH-SSHHHHHHHHHHHHHHHHHHHHHHHHHH----EEEEEEPPPTT--TTSS-BTSS-GGGHHHHHHH-TT--EEEEE--SS-HHHHHHTT-BTTB--EESB-SBTT-TTHHHHHHIIIIIT--SEE--B-GGG-S-GGG-HHHHHHHHHHHHHHHHHHHTTSTTEEEE--EE-TT--EE---EEEEETTEEEEEEES-TTS-GGG--GGG-EEEEEEEETTEEEEEEESEEEEEEE--TT--EEEEEEEEEEEEETTEEEEEEEE-GGGGTTTTEEE--SSS-EEEEEEEEEE-

Organism: Hirschia baltica (strain ATCC 49814 / DSM 5838 / IFAM 1418) (NCBI:txid582402)

Foldseek 3Di:
DPPPPPPPPPPPPPPPPCPPLPQQPAWDWDDDLQAIFIDGSRHGAFFAEAEAPQCLLVDCVSVLVLLVLCVLLLGQEYEYEDFQQQQPQDQPDGDCPSVVVVLVSCVVSNHAYEYEYADQADQQARVRHHPVLVVPCVLFPFFAAPVGDGDRHTDLLHPSRLVSRLVSLLVNLLVCCVVPSRPCSYQEYEQHAAHFDAQAQAGDDPSLVVLQQAKDDQLLLVLCVVCVVPAQPLQNVQQVVLPVDSIGGLCNRRNDDSSSSLLVLLLSVLLSSQSSLVSSCVNPNHAYEYEHEEDDPPDGRSNHGGNGCYLNNVSSNVSRRVSHQAYEYAAAFQQLVVRQVSRLDRRHAYEHAEYEAPQDLLQLLSFLQCCQARVHSYHYYYNSSVDDCSNQRQSSQSSQQCVLCVVLSSNQRNHLQKHKDAWGADRVNDTDQDWDWGDQQFKIKIKGAADPPDDPVPADRSNWMWMWGHPDSFKIKIKTARMKMFMAGNDPPPKGKWWPWKWWFTDDPNHTDTDDTDAPPCQVHTGIHGHHRRHITIIITGMDIDD/DPPPPPPPPPPPPPPPPCPPLPQQDAWDWDDDLQAIFIDGSRHGAFFAEAEAPQCLLVDCVSVVVLLVLCVLLLGQEYEYEDFQQQQPQDQPDGDCPSVVVVLVSCVVSNHAYEYEYAAQADQQARPRHHPVLVVPCVQFPAFAAPVGDGGRHTDLLHPSRLVSRLVSLQVNLLVCCVVPSRPNSYFEYEQHAAHFDAQAQAGDDPSLVVLQQAKDDQLLLVLCVVCVVPAQPLQNVQQVVLPVDSIGGLCNRRNDFSSSSLLVLLLSVLLSSQSSLVSSCVNPNHAYEYEHEEDDPPDGRSNHGGNGCYLNNVSSNVSRRVSHQAYEYAAAFQQLVVRQVSRLDRRHAREHAEYEAPQDLLQLLSFLQCCQARVHSYHYYYNSSVDDCSNQRQSSQSSQQCVLCVVQSSNQRNHLQKHKDAWGADRVNDTDQDWDWGDQQFKIKIKGFADPVDDPVPADRSNWMWMWGHPDSFKIKIKTARMKMFMAGNDPPPKGKWWPWKWWFTDDPNHTDTDDTDAPVCQVHTGIHGHHHRHITIIMTGMDIDD

InterPro domains:
  IPR013529 Glycoside hydrolase, family 42, N-terminal [PF02449] (59-212)
  IPR017853 Glycoside hydrolase superfamily [SSF51445] (48-341)
  IPR040719 Domain of unknown function DUF5597 [PF18120] (395-529)

Sequence (1094 aa):
MAHWRLAITSQILGLCLFVGNASAELPQLVSHNGVEQLHVEGAPFLILGGELGNSSASNREQLQPHWETFQTLGINTILAPINWEMIEPNEGNFDFSSLDWLIEDAREHDIKLVILWFGSWKNSMSSYVPAWVKRDWKRFPRVQTADGNTTEILSAFSDTNVNTDANAYAAMMKHLKMVDAEQNTVIMVQVENEIGMLPDAREHGPIAEKTWAGNVPQQLIEHLIANEDALTPEVRKIWTTHGKKTAGSWADVFGKTPAAEEIFTAWHYAIYADKVAKAGKSEYNLPMYVNAALDRPNVLPGKYPSGGPLPHLLDIWKAGAPNIDFLAPDIYYPNYVERVSEYVRPGNALFIPEANRAGRIESGPDLLYSIGELDAIGYSPFAIDSIEDAKNEPLGQAYKMLSDLAPHILELQGTDHLRAFRPTSNYEGELDLSDRTAIFGNYEFTISFGSPWRDKSEQSPSAYGAMIIQTNDEEFYIAGRGVTVKFKSLNTDGSVAGIESAINGEFIEGEWKAGRWFNGDQTHQGRHILLDTEKYSIQKVKLYTYQMAHWRLAITSQILGLCLFVGNASAELPQLVSHNGVEQLHVEGAPFLILGGELGNSSASNREQLQPHWETFQTLGINTILAPINWEMIEPNEGNFDFSSLDWLIEDAREHDIKLVILWFGSWKNSMSSYVPAWVKRDWKRFPRVQTADGNTTEILSAFSDTNVNTDANAYAAMMKHLKMVDAEQNTVIMVQVENEIGMLPDAREHGPIAEKTWAGNVPQQLIEHLIANEDALTPEVRKIWTTHGKKTAGSWADVFGKTPAAEEIFTAWHYAIYADKVAKAGKSEYNLPMYVNAALDRPNVLPGKYPSGGPLPHLLDIWKAGAPNIDFLAPDIYYPNYVERVSEYVRPGNALFIPEANRAGRIESGPDLLYSIGELDAIGYSPFAIDSIEDAKNEPLGQAYKMLSDLAPHILELQGTDHLRAFRPTSNYEGELDLSDRTAIFGNYEFTISFGSPWRDKSEQSPSAYGAMIIQTNDEEFYIAGRGVTVKFKSLNTDGSVAGIESAINGEFIEGEWKAGRWFNGDQTHQGRHILLDTEKYSIQKVKLYTYQ

pLDDT: mean 93.99, std 12.78, range [19.53, 98.88]

Nearest PDB structures (foldseek):
  8z48-assembly1_D  TM=9.593E-01  e=9.189E-71  Bacteroides xylanisolvens XB1A
  8z47-assembly1_A  TM=9.648E-01  e=5.403E-69  Bacteroides xylanisolvens XB1A
  8z48-assembly1_B  TM=9.614E-01  e=1.614E-68  Bacteroides xylanisolvens XB1A
  8z43-assembly1_A  TM=9.255E-01  e=7.383E-68  Bacteroides xylanisolvens XB1A
  8pej-assembly1_C  TM=8.592E-01  e=2.825E-59  Cellvibrio japonicus Ueda107

Radius of gyration: 39.74 Å; Cα contacts (8 Å, |Δi|>4): 2493; chains: 2; bounding box: 74×147×132 Å